Protein AF-0000000072291566 (afdb_homodimer)

Secondary structure (DSSP, 8-state):
--SHHHHTT-TTS-HHHHHHHHHHHTS---PPPSSS----GGGSS--TTTTT---SS--SEEEEEEE--SHHHHHHHHHHHHHHHHS-TTTS---SS-SEEEE-SSSTT-SSGGGS--EE---STTHHHHHHHH-HHHHHHHHHHHHHHHHHHHHHHHHTT-HHHHT-EEEEEEEEE-SHHHHHHHHHHHHHHHHH-TTTTTT-EEEEHHHHHHHHS-TT-SEEEEEEEEE--HHHHHHHHHHHHHHHTTTTEEEE-S----EEEE-SSSEEEEETTEEEEEEEEEE--GGGHHHH-GGGBTTEEEEEEEEEEEPPPTTPPP-TTEEEEEE-SS-EEEEEE--BSSS-B--EEEE--GGGSGGGGGGGBT----SS--HHHHHHHHHHHHHHTHHHHH----S-S-SEEEEEEEEEETTSS-EEEEPPHHHH----SS-S-EEEEEE--TT-GGGTHHHHHHHHHHHHHHHHH-TT--PPPPTTS-GGGB--HHHHHHHPPPSSHHHHHHHHH-/--SHHHHHT-TTS-HHHHHHHHHHHHS---PPPSSS----GGGSS--TTTTT---SS--SEEEEEEE--SHHHHHHHHHHHHHHHHS-TTTS---SS-SEEEE-SSSTT-SSGGGS--EE---STTHHHHHHHH-HHHHHHHHHHHHHHHHHHHHHHHHTT-HHHHT-EEEEEEEEE-SHHHHHHHHHHHHHHHHH-TTTTTT-EEEEHHHHHHHHS-TT-SEEEEEEEEE--HHHHHHHHHHHHHHHTTTTEEEE-S----EEEE-SSSEEEEETTEEEEEEEEEE--GGGHHHH-GGGBTTEEEEEEEEEEEPPPTTPPP-TTEEEEEE-SS-EEEEEE--BSSS-B--EEEE--GGGSGGGGGGGBT----SS--HHHHHHHHHHHHHHTHHHHH----S-S-SEEEEEEEEEETTSS-EEEEPPHHHHS---SS-S-EEEEEE--TT-GGGTHHHHHHHHHHHHHHHHH-TT--PPPPTTS-GGGB--HHHHHHHPPPSSHHHHHHHHH-

Sequence (1028 aa):
MSFIVPQLGSSHIPLTVRQEALDRVFADPGIPDAVHSTKSFWMKEPHPDVASVQSEHLSEFADYVIIGSGITGASVAQALLEGLATASPLEVQSSPHPKVIMLEARDSCSGATGRNGGHILETGEEYTVLKERLGKEEATKIHKLRMSHLEALIKSAEDLGLTEETQVRKVRFLSVYFHQEAWEDVRKDIELFMAEMPDDSKGWGFIETNELAKDFGIPNAAGAVTGIAGAMWPYKFVTGILAHLRKQFASDFLLETNTSVSEIRGSNDYYEVMTPRGTIKTKHVIHCTNAHIGHLVPGIKGCIFPIVGQMSAQPPGDRFKPQSDHSWIFNYDRGFDYLTQLPVTSASSGEMMMGGGYAQTQGGGIHETGISKDAELNMYANIHLRGVLGAVFAPENWGTVKEPAVTAMWTGNMGFSTDGLPWVGKLPASLTERTTTTGQGAEWAAAAFSGEGMVHAWLSGKALAEMIQSYDARASGVATVPEWFPDAMVISEKRLATSRLARDAQAELERAVLMSFIVPQLGSSHIPLTVRQEALDRVFADPGIPDAVHSTKSFWMKEPHPDVASVQSEHLSEFADYVIIGSGITGASVAQALLEGLATASPLEVQSSPHPKVIMLEARDSCSGATGRNGGHILETGEEYTVLKERLGKEEATKIHKLRMSHLEALIKSAEDLGLTEETQVRKVRFLSVYFHQEAWEDVRKDIELFMAEMPDDSKGWGFIETNELAKDFGIPNAAGAVTGIAGAMWPYKFVTGILAHLRKQFASDFLLETNTSVSEIRGSNDYYEVMTPRGTIKTKHVIHCTNAHIGHLVPGIKGCIFPIVGQMSAQPPGDRFKPQSDHSWIFNYDRGFDYLTQLPVTSASSGEMMMGGGYAQTQGGGIHETGISKDAELNMYANIHLRGVLGAVFAPENWGTVKEPAVTAMWTGNMGFSTDGLPWVGKLPASLTERTTTTGQGAEWAAAAFSGEGMVHAWLSGKALAEMIQSYDARASGVATVPEWFPDAMVISEKRLATSRLARDAQAELERAVL

Solvent-accessible surface area (backbone atoms only — not comparable to full-atom values): 51021 Å² total; per-residue (Å²): 123,77,72,63,62,57,51,49,31,35,79,49,43,60,63,69,61,30,30,53,26,36,50,32,26,57,44,73,41,42,75,74,58,71,80,56,52,44,59,40,70,64,56,72,70,65,53,90,81,47,27,76,29,62,64,95,64,70,64,54,46,27,53,31,37,32,38,23,50,28,50,33,26,46,29,25,50,50,45,44,54,55,50,58,68,70,46,59,72,90,72,55,68,89,55,96,48,30,42,34,36,34,28,14,46,31,48,47,31,64,53,44,53,22,48,60,64,30,54,28,67,64,86,55,75,51,43,55,61,36,24,73,73,63,33,60,70,48,27,48,32,46,51,50,49,27,57,48,35,48,60,52,52,50,48,53,29,53,76,68,71,35,37,77,80,14,51,52,44,76,23,41,32,37,44,33,19,50,43,58,69,64,35,55,53,49,50,54,39,40,51,50,45,38,70,77,36,53,81,81,35,62,71,48,49,74,44,49,35,66,53,35,27,72,77,66,30,26,73,71,37,48,25,25,46,33,26,68,28,27,36,35,40,47,33,49,43,42,50,48,49,51,47,49,47,39,66,75,32,56,71,37,36,44,63,29,27,63,38,39,74,79,46,75,42,51,35,55,67,28,32,40,42,32,33,95,79,48,55,27,37,18,34,27,45,35,40,30,45,36,29,31,39,32,51,77,25,58,54,43,38,34,32,40,29,16,29,46,47,40,35,33,34,20,62,59,27,72,51,43,75,88,51,48,55,33,34,39,33,45,38,53,98,66,53,50,34,38,36,30,32,43,58,76,51,97,90,36,82,30,35,32,29,40,30,36,29,48,41,59,25,62,80,57,26,50,74,36,39,24,34,51,69,29,53,60,79,57,67,48,25,46,15,33,62,62,6,39,61,51,50,51,30,31,56,88,37,20,47,37,38,90,49,55,68,62,75,32,60,26,32,28,42,34,12,27,28,61,78,64,46,40,42,32,36,62,55,53,46,84,33,54,74,47,57,43,72,66,57,80,40,51,41,32,34,48,32,15,41,51,81,44,42,61,29,44,30,48,63,46,15,40,47,43,31,50,19,52,53,40,21,71,71,36,92,80,62,56,62,49,77,55,87,75,54,45,71,87,28,43,51,45,74,68,55,52,68,73,36,45,57,54,73,44,34,69,55,20,31,56,56,64,74,106,123,75,71,63,63,58,50,48,31,36,79,50,45,59,64,71,61,28,31,54,25,37,50,32,25,56,43,73,40,43,76,72,60,70,81,58,53,45,60,41,69,64,55,72,70,64,52,91,81,48,26,76,28,60,62,95,66,71,64,53,47,25,53,31,36,32,37,23,49,28,50,34,25,48,28,24,51,53,46,45,54,55,50,59,69,70,48,59,72,88,74,55,66,91,56,97,48,32,42,35,37,33,28,14,47,30,49,48,30,65,54,45,51,23,47,60,67,29,53,27,67,62,85,54,77,52,42,56,60,37,24,74,73,62,33,62,70,48,27,48,32,46,52,50,50,27,56,46,33,47,59,50,52,51,48,53,28,53,76,69,71,35,37,76,81,14,53,52,43,76,21,41,32,36,44,32,20,50,45,58,69,63,36,56,54,50,49,55,40,40,52,52,44,38,70,75,36,53,81,80,35,61,71,48,50,76,44,49,35,67,54,35,27,73,77,66,30,27,72,72,37,48,24,23,46,32,27,68,28,27,36,36,40,49,32,49,44,44,50,49,51,52,48,49,47,40,67,75,32,56,72,37,37,44,63,30,27,63,39,39,75,78,46,76,42,50,35,56,65,28,34,38,41,31,33,94,80,46,55,28,37,19,33,27,43,34,41,29,44,37,30,32,38,31,50,78,25,55,56,43,39,34,32,40,28,16,28,45,45,38,35,32,35,20,62,59,27,75,51,42,75,91,52,48,55,33,33,38,32,46,38,52,99,66,53,51,32,38,35,30,32,42,57,75,50,97,88,35,80,28,36,32,28,40,29,36,30,47,42,59,26,61,82,57,27,49,73,35,38,24,34,52,71,28,53,59,81,56,67,48,24,47,14,33,62,62,6,40,59,52,50,54,29,31,56,86,36,20,48,39,36,91,48,55,69,61,75,30,58,27,31,27,42,35,12,28,27,62,78,63,46,40,41,32,35,62,54,54,46,85,33,55,73,47,54,42,73,67,57,79,40,50,40,32,34,46,31,15,39,50,81,44,41,61,30,42,30,48,63,46,16,40,47,42,30,48,20,50,54,39,22,70,72,37,90,81,63,56,60,49,77,55,87,75,56,45,70,87,28,44,52,43,73,68,55,53,67,73,36,44,57,53,74,45,34,70,56,20,31,58,56,64,74,106

Structure (mmCIF, N/CA/C/O backbone):
data_AF-0000000072291566-model_v1
#
loop_
_entity.id
_entity.type
_entity.pdbx_description
1 polymer Bcdao6
#
loop_
_atom_site.group_PDB
_atom_site.id
_atom_site.type_symbol
_atom_site.label_atom_id
_atom_site.label_alt_id
_atom_site.label_comp_id
_atom_site.label_asym_id
_atom_site.label_entity_id
_atom_site.label_seq_id
_atom_site.pdbx_PDB_ins_code
_atom_site.Cartn_x
_atom_site.Cartn_y
_atom_site.Cartn_z
_atom_site.occupancy
_atom_site.B_iso_or_equiv
_atom_site.auth_seq_id
_atom_site.auth_comp_id
_atom_site.auth_asym_id
_atom_site.auth_atom_id
_atom_site.pdbx_PDB_model_num
ATOM 1 N N . MET A 1 1 ? -12.438 8.742 13.625 1 50.94 1 MET A N 1
ATOM 2 C CA . MET A 1 1 ? -11.336 8.805 14.578 1 50.94 1 MET A CA 1
ATOM 3 C C . MET A 1 1 ? -10.086 8.133 14.016 1 50.94 1 MET A C 1
ATOM 5 O O . MET A 1 1 ? -10.188 7.195 13.219 1 50.94 1 MET A O 1
ATOM 9 N N . SER A 1 2 ? -9.07 8.773 14.422 1 70.25 2 SER A N 1
ATOM 10 C CA . SER A 1 2 ? -7.781 8.297 13.945 1 70.25 2 SER A CA 1
ATOM 11 C C . SER A 1 2 ? -7.547 6.844 14.344 1 70.25 2 SER A C 1
ATOM 13 O O . SER A 1 2 ? -7.871 6.445 15.469 1 70.25 2 SER A O 1
ATOM 15 N N . PHE A 1 3 ? -7.285 6 13.398 1 76.62 3 PHE A N 1
ATOM 16 C CA . PHE A 1 3 ? -6.945 4.609 13.68 1 76.62 3 PHE A CA 1
ATOM 17 C C . PHE A 1 3 ? -5.551 4.504 14.281 1 76.62 3 PHE A C 1
ATOM 19 O O . PHE A 1 3 ? -5.121 3.422 14.688 1 76.62 3 PHE A O 1
ATOM 26 N N . ILE A 1 4 ? -4.965 5.602 14.492 1 87.38 4 ILE A N 1
ATOM 27 C CA . ILE A 1 4 ? -3.549 5.625 14.852 1 87.38 4 ILE A CA 1
ATOM 28 C C . ILE A 1 4 ? -3.389 5.32 16.344 1 87.38 4 ILE A C 1
ATOM 30 O O . ILE A 1 4 ? -2.654 4.406 16.719 1 87.38 4 ILE A O 1
ATOM 34 N N . VAL A 1 5 ? -4.137 5.961 17.172 1 91.69 5 VAL A N 1
ATOM 35 C CA . VAL A 1 5 ? -3.955 5.859 18.625 1 91.69 5 VAL A CA 1
ATOM 36 C C . VAL A 1 5 ? -4.344 4.461 19.094 1 91.69 5 VAL A C 1
ATOM 38 O O . VAL A 1 5 ? -3.621 3.842 19.875 1 91.69 5 VAL A O 1
ATOM 41 N N . PRO A 1 6 ? -5.387 3.904 18.531 1 92.31 6 PRO A N 1
ATOM 42 C CA . PRO A 1 6 ? -5.781 2.559 18.953 1 92.31 6 PRO A CA 1
ATOM 43 C C . PRO A 1 6 ? -4.711 1.51 18.656 1 92.31 6 PRO A C 1
ATOM 45 O O . PRO A 1 6 ? -4.684 0.454 19.297 1 92.31 6 PRO A O 1
ATOM 48 N N . GLN A 1 7 ? -3.867 1.738 17.734 1 94.12 7 GLN A N 1
ATOM 49 C CA . GLN A 1 7 ? -2.807 0.789 17.406 1 94.12 7 GLN A CA 1
ATOM 50 C C . GLN A 1 7 ? -1.89 0.557 18.609 1 94.12 7 GLN A C 1
ATOM 52 O O . GLN A 1 7 ? -1.367 -0.545 18.797 1 94.12 7 GLN A O 1
ATOM 57 N N . LEU A 1 8 ? -1.716 1.559 19.422 1 95.5 8 LEU A N 1
ATOM 58 C CA . LEU A 1 8 ? -0.768 1.513 20.531 1 95.5 8 LEU A CA 1
ATOM 59 C C . LEU A 1 8 ? -1.257 0.569 21.625 1 95.5 8 LEU A C 1
ATOM 61 O O . LEU A 1 8 ? -0.46 0.078 22.422 1 95.5 8 LEU A O 1
ATOM 65 N N . GLY A 1 9 ? -2.525 0.339 21.641 1 94.5 9 GLY A N 1
ATOM 66 C CA . GLY A 1 9 ? -3.104 -0.567 22.625 1 94.5 9 GLY A CA 1
ATOM 67 C C . GLY A 1 9 ? -3.684 -1.824 22 1 94.5 9 GLY A C 1
ATOM 68 O O . GLY A 1 9 ? -4.488 -2.518 22.625 1 94.5 9 GLY A O 1
ATOM 69 N N . SER A 1 10 ? -3.318 -2.137 20.828 1 93.44 10 SER A N 1
ATOM 70 C CA . SER A 1 10 ? -3.928 -3.244 20.094 1 93.44 10 SER A CA 1
ATOM 71 C C . SER A 1 10 ? -3.168 -4.547 20.344 1 93.44 10 SER A C 1
ATOM 73 O O . SER A 1 10 ? -1.955 -4.609 20.125 1 93.44 10 SER A O 1
ATOM 75 N N . SER A 1 11 ? -3.873 -5.637 20.625 1 92.38 11 SER A N 1
ATOM 76 C CA . SER A 1 11 ? -3.246 -6.945 20.781 1 92.38 11 SER A CA 1
ATOM 77 C C . SER A 1 11 ? -2.879 -7.555 19.438 1 92.38 11 SER A C 1
ATOM 79 O O . SER A 1 11 ? -2.156 -8.555 19.375 1 92.38 11 SER A O 1
ATOM 81 N N . HIS A 1 12 ? -3.295 -6.961 18.391 1 91.75 12 HIS A N 1
ATOM 82 C CA . HIS A 1 12 ? -3.039 -7.492 17.062 1 91.75 12 HIS A CA 1
ATOM 83 C C . HIS A 1 12 ? -1.725 -6.965 16.5 1 91.75 12 HIS A C 1
ATOM 85 O O . HIS A 1 12 ? -1.341 -7.309 15.383 1 91.75 12 HIS A O 1
ATOM 91 N N . ILE A 1 13 ? -1.073 -6.129 17.219 1 94.56 13 ILE A N 1
ATOM 92 C CA . ILE A 1 13 ? 0.255 -5.629 16.875 1 94.56 13 ILE A CA 1
ATOM 93 C C . ILE A 1 13 ? 1.275 -6.148 17.891 1 94.56 13 ILE A C 1
ATOM 95 O O . ILE A 1 13 ? 1.037 -6.109 19.094 1 94.56 13 ILE A O 1
ATOM 99 N N . PRO A 1 14 ? 2.391 -6.637 17.453 1 94 14 PRO A N 1
ATOM 100 C CA . PRO A 1 14 ? 3.389 -7.184 18.375 1 94 14 PRO A CA 1
ATOM 101 C C . PRO A 1 14 ? 3.799 -6.188 19.469 1 94 14 PRO A C 1
ATOM 103 O O . PRO A 1 14 ? 3.924 -4.992 19.188 1 94 14 PRO A O 1
ATOM 106 N N . LEU A 1 15 ? 4.062 -6.676 20.625 1 96 15 LEU A N 1
ATOM 107 C CA . LEU A 1 15 ? 4.395 -5.875 21.797 1 96 15 LEU A CA 1
ATOM 108 C C . LEU A 1 15 ? 5.613 -5 21.531 1 96 15 LEU A C 1
ATOM 110 O O . LEU A 1 15 ? 5.629 -3.822 21.906 1 96 15 LEU A O 1
ATOM 114 N N . THR A 1 16 ? 6.621 -5.539 20.922 1 96.62 16 THR A N 1
ATOM 115 C CA . THR A 1 16 ? 7.867 -4.816 20.688 1 96.62 16 THR A CA 1
ATOM 116 C C . THR A 1 16 ? 7.633 -3.635 19.75 1 96.62 16 THR A C 1
ATOM 118 O O . THR A 1 16 ? 8.219 -2.564 19.938 1 96.62 16 THR A O 1
ATOM 121 N N . VAL A 1 17 ? 6.805 -3.801 18.766 1 96.31 17 VAL A N 1
ATOM 122 C CA . VAL A 1 17 ? 6.492 -2.754 17.797 1 96.31 17 VAL A CA 1
ATOM 123 C C . VAL A 1 17 ? 5.727 -1.626 18.484 1 96.31 17 VAL A C 1
ATOM 125 O O . VAL A 1 17 ? 6.016 -0.447 18.266 1 96.31 17 VAL A O 1
ATOM 128 N N . ARG A 1 18 ? 4.77 -1.968 19.312 1 97.25 18 ARG A N 1
ATOM 129 C CA . ARG A 1 18 ? 4.004 -0.979 20.062 1 97.25 18 ARG A CA 1
ATOM 130 C C . ARG A 1 18 ? 4.898 -0.209 21.031 1 97.25 18 ARG A C 1
ATOM 132 O O . ARG A 1 18 ? 4.773 1.01 21.172 1 97.25 18 ARG A O 1
ATOM 139 N N . GLN A 1 19 ? 5.816 -0.935 21.703 1 98.19 19 GLN A N 1
ATOM 140 C CA . GLN A 1 19 ? 6.711 -0.289 22.656 1 98.19 19 GLN A CA 1
ATOM 141 C C . GLN A 1 19 ? 7.621 0.721 21.953 1 98.19 19 GLN A C 1
ATOM 143 O O . GLN A 1 19 ? 7.844 1.819 22.469 1 98.19 19 GLN A O 1
ATOM 148 N N . GLU A 1 20 ? 8.117 0.308 20.812 1 98.06 20 GLU A N 1
ATOM 149 C CA . GLU A 1 20 ? 8.961 1.227 20.062 1 98.06 20 GLU A CA 1
ATOM 150 C C . GLU A 1 20 ? 8.203 2.49 19.672 1 98.06 20 GLU A C 1
ATOM 152 O O . GLU A 1 20 ? 8.742 3.594 19.734 1 98.06 20 GLU A O 1
ATOM 157 N N . ALA A 1 21 ? 6.988 2.336 19.25 1 97.88 21 ALA A N 1
ATOM 158 C CA . ALA A 1 21 ? 6.152 3.482 18.891 1 97.88 21 ALA A CA 1
ATOM 159 C C . ALA A 1 21 ? 5.902 4.371 20.109 1 97.88 21 ALA A C 1
ATOM 161 O O . ALA A 1 21 ? 6.004 5.598 20.016 1 97.88 21 ALA A O 1
ATOM 162 N N . LEU A 1 22 ? 5.59 3.738 21.219 1 98.12 22 LEU A N 1
ATOM 163 C CA . LEU A 1 22 ? 5.355 4.484 22.453 1 98.12 22 LEU A CA 1
ATOM 164 C C . LEU A 1 22 ? 6.609 5.23 22.875 1 98.12 22 LEU A C 1
ATOM 166 O O . LEU A 1 22 ? 6.531 6.367 23.359 1 98.12 22 LEU A O 1
ATOM 170 N N . ASP A 1 23 ? 7.738 4.602 22.703 1 98.62 23 ASP A N 1
ATOM 171 C CA . ASP A 1 23 ? 9 5.273 23.016 1 98.62 23 ASP A CA 1
ATOM 172 C C . ASP A 1 23 ? 9.164 6.539 22.172 1 98.62 23 ASP A C 1
ATOM 174 O O . ASP A 1 23 ? 9.578 7.578 22.688 1 98.62 23 ASP A O 1
ATOM 178 N N . ARG A 1 24 ? 8.828 6.496 20.953 1 98.25 24 ARG A N 1
ATOM 179 C CA . ARG A 1 24 ? 8.914 7.672 20.078 1 98.25 24 ARG A CA 1
ATOM 180 C C . ARG A 1 24 ? 7.879 8.719 20.484 1 98.25 24 ARG A C 1
ATOM 182 O O . ARG A 1 24 ? 8.164 9.922 20.453 1 98.25 24 ARG A O 1
ATOM 189 N N . VAL A 1 25 ? 6.727 8.281 20.875 1 97.88 25 VAL A N 1
ATOM 190 C CA . VAL A 1 25 ? 5.629 9.148 21.281 1 97.88 25 VAL A CA 1
ATOM 191 C C . VAL A 1 25 ? 6.051 9.984 22.484 1 97.88 25 VAL A C 1
ATOM 193 O O . VAL A 1 25 ? 5.68 11.156 22.594 1 97.88 25 VAL A O 1
ATOM 196 N N . PHE A 1 26 ? 6.859 9.406 23.344 1 98.19 26 PHE A N 1
ATOM 197 C CA . PHE A 1 26 ? 7.277 10.07 24.578 1 98.19 26 PHE A CA 1
ATOM 198 C C . PHE A 1 26 ? 8.625 10.758 24.391 1 98.19 26 PHE A C 1
ATOM 200 O O . PHE A 1 26 ? 9.125 11.422 25.297 1 98.19 26 PHE A O 1
ATOM 207 N N . ALA A 1 27 ? 9.242 10.594 23.234 1 98.31 27 ALA A N 1
ATOM 208 C CA . ALA A 1 27 ? 10.539 11.203 22.969 1 98.31 27 ALA A CA 1
ATOM 209 C C . ALA A 1 27 ? 10.406 12.703 22.703 1 98.31 27 ALA A C 1
ATOM 211 O O . ALA A 1 27 ? 9.312 13.188 22.406 1 98.31 27 ALA A O 1
ATOM 212 N N . ASP A 1 28 ? 11.477 13.445 22.875 1 98.31 28 ASP A N 1
ATOM 213 C CA . ASP A 1 28 ? 11.547 14.859 22.516 1 98.31 28 ASP A CA 1
ATOM 214 C C . ASP A 1 28 ? 11.445 15.039 21 1 98.31 28 ASP A C 1
ATOM 216 O O . ASP A 1 28 ? 12.32 14.586 20.25 1 98.31 28 ASP A O 1
ATOM 220 N N . PRO A 1 29 ? 10.375 15.672 20.547 1 98.31 29 PRO A N 1
ATOM 221 C CA . PRO A 1 29 ? 10.258 15.867 19.094 1 98.31 29 PRO A CA 1
ATOM 222 C C . PRO A 1 29 ? 11.312 16.812 18.547 1 98.31 29 PRO A C 1
ATOM 224 O O . PRO A 1 29 ? 11.5 16.891 17.328 1 98.31 29 PRO A O 1
ATOM 227 N N . GLY A 1 30 ? 11.914 17.625 19.438 1 98.06 30 GLY A N 1
ATOM 228 C CA . GLY A 1 30 ? 12.992 18.516 19.031 1 98.06 30 GLY A CA 1
ATOM 229 C C . GLY A 1 30 ? 12.516 19.734 18.281 1 98.06 30 GLY A C 1
ATOM 230 O O . GLY A 1 30 ? 11.312 19.984 18.203 1 98.06 30 GLY A O 1
ATOM 231 N N . ILE A 1 31 ? 13.484 20.562 17.844 1 98.06 31 ILE A N 1
ATOM 232 C CA . ILE A 1 31 ? 13.266 21.75 17.016 1 98.06 31 ILE A CA 1
ATOM 233 C C . ILE A 1 31 ? 13.273 21.375 15.539 1 98.06 31 ILE A C 1
ATOM 235 O O . ILE A 1 31 ? 14.086 20.547 15.109 1 98.06 31 ILE A O 1
ATOM 239 N N . PRO A 1 32 ? 12.312 21.844 14.727 1 97.44 32 PRO A N 1
ATOM 240 C CA . PRO A 1 32 ? 12.344 21.531 13.297 1 97.44 32 PRO A CA 1
ATOM 241 C C . PRO A 1 32 ? 13.695 21.844 12.656 1 97.44 32 PRO A C 1
ATOM 243 O O . PRO A 1 32 ? 14.266 22.906 12.906 1 97.44 32 PRO A O 1
ATOM 246 N N . ASP A 1 33 ? 14.211 20.984 11.859 1 95.44 33 ASP A N 1
ATOM 247 C CA . ASP A 1 33 ? 15.516 21.125 11.227 1 95.44 33 ASP A CA 1
ATOM 248 C C . ASP A 1 33 ? 15.453 22.109 10.062 1 95.44 33 ASP A C 1
ATOM 250 O O . ASP A 1 33 ? 14.75 21.875 9.078 1 95.44 33 ASP A O 1
ATOM 254 N N . ALA A 1 34 ? 16.172 23.109 10.117 1 91.31 34 ALA A N 1
ATOM 255 C CA . ALA A 1 34 ? 16.125 24.172 9.109 1 91.31 34 ALA A CA 1
ATOM 256 C C . ALA A 1 34 ? 16.938 23.781 7.871 1 91.31 34 ALA A C 1
ATOM 258 O O . ALA A 1 34 ? 16.766 24.359 6.797 1 91.31 34 ALA A O 1
ATOM 259 N N . VAL A 1 35 ? 17.734 22.812 8 1 92.19 35 VAL A N 1
ATOM 260 C CA . VAL A 1 35 ? 18.672 22.453 6.93 1 92.19 35 VAL A CA 1
ATOM 261 C C . VAL A 1 35 ? 18.125 21.25 6.152 1 92.19 35 VAL A C 1
ATOM 263 O O . VAL A 1 35 ? 18.094 21.266 4.922 1 92.19 35 VAL A O 1
ATOM 266 N N . HIS A 1 36 ? 17.75 20.25 6.863 1 94.69 36 HIS A N 1
ATOM 267 C CA . HIS A 1 36 ? 17.312 19.016 6.23 1 94.69 36 HIS A CA 1
ATOM 268 C C . HIS A 1 36 ? 15.797 18.859 6.285 1 94.69 36 HIS A C 1
ATOM 270 O O . HIS A 1 36 ? 15.242 18.422 7.297 1 94.69 36 HIS A O 1
ATOM 276 N N . SER A 1 37 ? 15.117 19.125 5.195 1 96.75 37 SER A N 1
ATOM 277 C CA . SER A 1 37 ? 13.672 18.969 5.055 1 96.75 37 SER A CA 1
ATOM 278 C C . SER A 1 37 ? 13.281 18.75 3.6 1 96.75 37 SER A C 1
ATOM 280 O O . SER A 1 37 ? 13.961 19.234 2.688 1 96.75 37 SER A O 1
ATOM 282 N N . THR A 1 38 ? 12.32 17.969 3.365 1 97.69 38 THR A N 1
ATOM 283 C CA . THR A 1 38 ? 11.773 17.859 2.018 1 97.69 38 THR A CA 1
ATOM 284 C C . THR A 1 38 ? 11.156 19.172 1.568 1 97.69 38 THR A C 1
ATOM 286 O O . THR A 1 38 ? 10.875 20.047 2.395 1 97.69 38 THR A O 1
ATOM 289 N N . LYS A 1 39 ? 10.938 19.359 0.324 1 96.5 39 LYS A N 1
ATOM 290 C CA . LYS A 1 39 ? 10.492 20.641 -0.226 1 96.5 39 LYS A CA 1
ATOM 291 C C . LYS A 1 39 ? 9.039 20.562 -0.679 1 96.5 39 LYS A C 1
ATOM 293 O O . LYS A 1 39 ? 8.719 19.875 -1.647 1 96.5 39 LYS A O 1
ATOM 298 N N . SER A 1 40 ? 8.234 21.328 -0.041 1 97.94 40 SER A N 1
ATOM 299 C CA . SER A 1 40 ? 6.805 21.375 -0.346 1 97.94 40 SER A CA 1
ATOM 300 C C . SER A 1 40 ? 6.531 22.188 -1.605 1 97.94 40 SER A C 1
ATOM 302 O O . SER A 1 40 ? 7.141 23.25 -1.812 1 97.94 40 SER A O 1
ATOM 304 N N . PHE A 1 41 ? 5.59 21.766 -2.395 1 98.06 41 PHE A N 1
ATOM 305 C CA . PHE A 1 41 ? 5.125 22.453 -3.586 1 98.06 41 PHE A CA 1
ATOM 306 C C . PHE A 1 41 ? 4.582 23.844 -3.225 1 98.06 41 PHE A C 1
ATOM 308 O O . PHE A 1 41 ? 4.781 24.797 -3.967 1 98.06 41 PHE A O 1
ATOM 315 N N . TRP A 1 42 ? 3.922 23.953 -2.139 1 98.25 42 TRP A N 1
ATOM 316 C CA . TRP A 1 42 ? 3.246 25.172 -1.73 1 98.25 42 TRP A CA 1
ATOM 317 C C . TRP A 1 42 ? 4.238 26.328 -1.596 1 98.25 42 TRP A C 1
ATOM 319 O O . TRP A 1 42 ? 3.877 27.5 -1.777 1 98.25 42 TRP A O 1
ATOM 329 N N . MET A 1 43 ? 5.445 25.984 -1.262 1 97.31 43 MET A N 1
ATOM 330 C CA . MET A 1 43 ? 6.449 26.984 -0.911 1 97.31 43 MET A CA 1
ATOM 331 C C . MET A 1 43 ? 7.434 27.203 -2.059 1 97.31 43 MET A C 1
ATOM 333 O O . MET A 1 43 ? 8.523 27.734 -1.857 1 97.31 43 MET A O 1
ATOM 337 N N . LYS A 1 44 ? 7.109 26.766 -3.225 1 95.75 44 LYS A N 1
ATOM 338 C CA . LYS A 1 44 ? 8.023 26.812 -4.363 1 95.75 44 LYS A CA 1
ATOM 339 C C . LYS A 1 44 ? 8.414 28.25 -4.691 1 95.75 44 LYS A C 1
ATOM 341 O O . LYS A 1 44 ? 9.477 28.5 -5.258 1 95.75 44 LYS A O 1
ATOM 346 N N . GLU A 1 45 ? 7.5 29.219 -4.398 1 95.94 45 GLU A N 1
ATOM 347 C CA . GLU A 1 45 ? 7.777 30.641 -4.523 1 95.94 45 GLU A CA 1
ATOM 348 C C . GLU A 1 45 ? 7.688 31.344 -3.17 1 95.94 45 GLU A C 1
ATOM 350 O O . GLU A 1 45 ? 6.625 31.844 -2.797 1 95.94 45 GLU A O 1
ATOM 355 N N . PRO A 1 46 ? 8.789 31.453 -2.486 1 97.12 46 PRO A N 1
ATOM 356 C CA . PRO A 1 46 ? 8.773 32.094 -1.172 1 97.12 46 PRO A CA 1
ATOM 357 C C . PRO A 1 46 ? 8.258 33.531 -1.229 1 97.12 46 PRO A C 1
ATOM 359 O O . PRO A 1 46 ? 8.562 34.281 -2.174 1 97.12 46 PRO A O 1
ATOM 362 N N . HIS A 1 47 ? 7.469 33.906 -0.267 1 97.44 47 HIS A N 1
ATOM 363 C CA . HIS A 1 47 ? 6.973 35.25 -0.211 1 97.44 47 HIS A CA 1
ATOM 364 C C . HIS A 1 47 ? 8.117 36.25 -0.072 1 97.44 47 HIS A C 1
ATOM 366 O O . HIS A 1 47 ? 8.977 36.125 0.805 1 97.44 47 HIS A O 1
ATOM 372 N N . PRO A 1 48 ? 8.195 37.281 -0.801 1 96.81 48 PRO A N 1
ATOM 373 C CA . PRO A 1 48 ? 9.375 38.125 -0.859 1 96.81 48 PRO A CA 1
ATOM 374 C C . PRO A 1 48 ? 9.602 38.906 0.433 1 96.81 48 PRO A C 1
ATOM 376 O O . PRO A 1 48 ? 10.742 39.156 0.817 1 96.81 48 PRO A O 1
ATOM 379 N N . ASP A 1 49 ? 8.555 39.219 1.208 1 96.75 49 ASP A N 1
ATOM 380 C CA . ASP A 1 49 ? 8.695 40.125 2.324 1 96.75 49 ASP A CA 1
ATOM 381 C C . ASP A 1 49 ? 8.789 39.375 3.652 1 96.75 49 ASP A C 1
ATOM 383 O O . ASP A 1 49 ? 9.273 39.938 4.645 1 96.75 49 ASP A O 1
ATOM 387 N N . VAL A 1 50 ? 8.312 38.062 3.643 1 98.19 50 VAL A N 1
ATOM 388 C CA . VAL A 1 50 ? 8.148 37.531 4.988 1 98.19 50 VAL A CA 1
ATOM 389 C C . VAL A 1 50 ? 8.766 36.156 5.066 1 98.19 50 VAL A C 1
ATOM 391 O O . VAL A 1 50 ? 8.961 35.594 6.16 1 98.19 50 VAL A O 1
ATOM 394 N N . ALA A 1 51 ? 9.156 35.562 3.996 1 98 51 ALA A N 1
ATOM 395 C CA . ALA A 1 51 ? 9.617 34.188 3.992 1 98 51 ALA A CA 1
ATOM 396 C C . ALA A 1 51 ? 10.82 34 4.914 1 98 51 ALA A C 1
ATOM 398 O O . ALA A 1 51 ? 10.867 33.031 5.699 1 98 51 ALA A O 1
ATOM 399 N N . SER A 1 52 ? 11.805 34.906 4.859 1 97.69 52 SER A N 1
ATOM 400 C CA . SER A 1 52 ? 13.031 34.781 5.633 1 97.69 52 SER A CA 1
ATOM 401 C C . SER A 1 52 ? 13.398 36.094 6.32 1 97.69 52 SER A C 1
ATOM 403 O O . SER A 1 52 ? 14.57 36.469 6.348 1 97.69 52 SER A O 1
ATOM 405 N N . VAL A 1 53 ? 12.422 36.688 6.957 1 97.75 53 VAL A N 1
ATOM 406 C CA . VAL A 1 53 ? 12.641 38 7.535 1 97.75 53 VAL A CA 1
ATOM 407 C C . VAL A 1 53 ? 13.219 37.875 8.945 1 97.75 53 VAL A C 1
ATOM 409 O O . VAL A 1 53 ? 12.836 36.969 9.688 1 97.75 53 VAL A O 1
ATOM 412 N N . GLN A 1 54 ? 14.156 38.781 9.273 1 96.06 54 GLN A N 1
ATOM 413 C CA . GLN A 1 54 ? 14.797 38.938 10.586 1 96.06 54 GLN A CA 1
ATOM 414 C C . GLN A 1 54 ? 15.164 40.375 10.875 1 96.06 54 GLN A C 1
ATOM 416 O O . GLN A 1 54 ? 15.617 41.094 9.984 1 96.06 54 GLN A O 1
ATOM 421 N N . SER A 1 55 ? 14.945 40.75 12.117 1 95.94 55 SER A N 1
ATOM 422 C CA . SER A 1 55 ? 15.477 42.031 12.539 1 95.94 55 SER A CA 1
ATOM 423 C C . SER A 1 55 ? 16.984 42 12.695 1 95.94 55 SER A C 1
ATOM 425 O O . SER A 1 55 ? 17.562 40.938 12.961 1 95.94 55 SER A O 1
ATOM 427 N N . GLU A 1 56 ? 17.578 43.156 12.531 1 95.12 56 GLU A N 1
ATOM 428 C CA . GLU A 1 56 ? 19.031 43.219 12.75 1 95.12 56 GLU A CA 1
ATOM 429 C C . GLU A 1 56 ? 19.391 42.812 14.172 1 95.12 56 GLU A C 1
ATOM 431 O O . GLU A 1 56 ? 20.359 42.094 14.383 1 95.12 56 GLU A O 1
ATOM 436 N N . HIS A 1 57 ? 18.625 43.344 15.078 1 94.69 57 HIS A N 1
ATOM 437 C CA . HIS A 1 57 ? 18.781 42.969 16.484 1 94.69 57 HIS A CA 1
ATOM 438 C C . HIS A 1 57 ? 17.469 42.469 17.078 1 94.69 57 HIS A C 1
ATOM 440 O O . HIS A 1 57 ? 16.406 43.094 16.859 1 94.69 57 HIS A O 1
ATOM 446 N N . LEU A 1 58 ? 17.609 41.375 17.734 1 96.56 58 LEU A N 1
ATOM 447 C CA . LEU A 1 58 ? 16.422 40.812 18.391 1 96.56 58 LEU A CA 1
ATOM 448 C C . LEU A 1 58 ? 15.977 41.688 19.547 1 96.56 58 LEU A C 1
ATOM 450 O O . LEU A 1 58 ? 16.781 42.062 20.406 1 96.56 58 LEU A O 1
ATOM 454 N N . SER A 1 59 ? 14.734 42 19.578 1 96.19 59 SER A N 1
ATOM 455 C CA . SER A 1 59 ? 14.211 42.75 20.688 1 96.19 59 SER A CA 1
ATOM 456 C C . SER A 1 59 ? 14.328 42 22.016 1 96.19 59 SER A C 1
ATOM 458 O O . SER A 1 59 ? 14.117 40.781 22.047 1 96.19 59 SER A O 1
ATOM 460 N N . GLU A 1 60 ? 14.57 42.781 23.078 1 96.56 60 GLU A N 1
ATOM 461 C CA . GLU A 1 60 ? 14.797 42.125 24.359 1 96.56 60 GLU A CA 1
ATOM 462 C C . GLU A 1 60 ? 13.492 41.969 25.141 1 96.56 60 GLU A C 1
ATOM 464 O O . GLU A 1 60 ? 13.43 41.219 26.109 1 96.56 60 GLU A O 1
ATOM 469 N N . PHE A 1 61 ? 12.492 42.719 24.672 1 95.75 61 PHE A N 1
ATOM 470 C CA . PHE A 1 61 ? 11.234 42.688 25.406 1 95.75 61 PHE A CA 1
ATOM 471 C C . PHE A 1 61 ? 10.047 42.656 24.453 1 95.75 61 PHE A C 1
ATOM 473 O O . PHE A 1 61 ? 10.094 43.25 23.375 1 95.75 61 PHE A O 1
ATOM 480 N N . ALA A 1 62 ? 9.008 41.938 24.812 1 96.44 62 ALA A N 1
ATOM 481 C CA . ALA A 1 62 ? 7.691 41.969 24.172 1 96.44 62 ALA A CA 1
ATOM 482 C C . ALA A 1 62 ? 6.602 41.562 25.156 1 96.44 62 ALA A C 1
ATOM 484 O O . ALA A 1 62 ? 6.871 40.844 26.125 1 96.44 62 ALA A O 1
ATOM 485 N N . ASP A 1 63 ? 5.418 42 24.984 1 94.88 63 ASP A N 1
ATOM 486 C CA . ASP A 1 63 ? 4.312 41.562 25.828 1 94.88 63 ASP A CA 1
ATOM 487 C C . ASP A 1 63 ? 3.924 40.125 25.531 1 94.88 63 ASP A C 1
ATOM 489 O O . ASP A 1 63 ? 3.562 39.344 26.438 1 94.88 63 ASP A O 1
ATOM 493 N N . TYR A 1 64 ? 3.953 39.812 24.25 1 97.81 64 TYR A N 1
ATOM 494 C CA . TYR A 1 64 ? 3.564 38.5 23.766 1 97.81 64 TYR A CA 1
ATOM 495 C C . TYR A 1 64 ? 4.633 37.906 22.859 1 97.81 64 TYR A C 1
ATOM 497 O O . TYR A 1 64 ? 5.055 38.531 21.891 1 97.81 64 TYR A O 1
ATOM 505 N N . VAL A 1 65 ? 5.066 36.688 23.125 1 98.75 65 VAL A N 1
ATOM 506 C CA . VAL A 1 65 ? 5.918 35.938 22.203 1 98.75 65 VAL A CA 1
ATOM 507 C C . VAL A 1 65 ? 5.164 34.719 21.672 1 98.75 65 VAL A C 1
ATOM 509 O O . VAL A 1 65 ? 4.723 33.875 22.438 1 98.75 65 VAL A O 1
ATOM 512 N N . ILE A 1 66 ? 4.949 34.719 20.391 1 98.94 66 ILE A N 1
ATOM 513 C CA . ILE A 1 66 ? 4.332 33.594 19.703 1 98.94 66 ILE A CA 1
ATOM 514 C C . ILE A 1 66 ? 5.41 32.688 19.078 1 98.94 66 ILE A C 1
ATOM 516 O O . ILE A 1 66 ? 6.281 33.188 18.359 1 98.94 66 ILE A O 1
ATOM 520 N N . ILE A 1 67 ? 5.414 31.422 19.391 1 98.94 67 ILE A N 1
ATOM 521 C CA . ILE A 1 67 ? 6.359 30.484 18.812 1 98.94 67 ILE A CA 1
ATOM 522 C C . ILE A 1 67 ? 5.664 29.656 17.734 1 98.94 67 ILE A C 1
ATOM 524 O O . ILE A 1 67 ? 4.852 28.781 18.031 1 98.94 67 ILE A O 1
ATOM 528 N N . GLY A 1 68 ? 6.02 29.922 16.484 1 98.81 68 GLY A N 1
ATOM 529 C CA . GLY A 1 68 ? 5.406 29.281 15.32 1 98.81 68 GLY A CA 1
ATOM 530 C C . GLY A 1 68 ? 4.656 30.266 14.43 1 98.81 68 GLY A C 1
ATOM 531 O O . GLY A 1 68 ? 3.807 31.016 14.906 1 98.81 68 GLY A O 1
ATOM 532 N N . SER A 1 69 ? 4.918 30.219 13.164 1 98.88 69 SER A N 1
ATOM 533 C CA . SER A 1 69 ? 4.363 31.203 12.242 1 98.88 69 SER A CA 1
ATOM 534 C C . SER A 1 69 ? 3.34 30.578 11.305 1 98.88 69 SER A C 1
ATOM 536 O O . SER A 1 69 ? 3.033 31.125 10.25 1 98.88 69 SER A O 1
ATOM 538 N N . GLY A 1 70 ? 2.791 29.406 11.648 1 98.69 70 GLY A N 1
ATOM 539 C CA . GLY A 1 70 ? 1.727 28.797 10.867 1 98.69 70 GLY A CA 1
ATOM 540 C C . GLY A 1 70 ? 0.389 29.484 11.031 1 98.69 70 GLY A C 1
ATOM 541 O O . GLY A 1 70 ? 0.329 30.609 11.531 1 98.69 70 GLY A O 1
ATOM 542 N N . ILE A 1 71 ? -0.584 28.766 10.625 1 98.88 71 ILE A N 1
ATOM 543 C CA . ILE A 1 71 ? -1.923 29.344 10.57 1 98.88 71 ILE A CA 1
ATOM 544 C C . ILE A 1 71 ? -2.4 29.672 11.984 1 98.88 71 ILE A C 1
ATOM 546 O O . ILE A 1 71 ? -3.082 30.672 12.203 1 98.88 71 ILE A O 1
ATOM 550 N N . THR A 1 72 ? -2.062 28.859 12.969 1 98.88 72 THR A N 1
ATOM 551 C CA . THR A 1 72 ? -2.428 29.141 14.352 1 98.88 72 THR A CA 1
ATOM 552 C C . THR A 1 72 ? -1.751 30.422 14.844 1 98.88 72 THR A C 1
ATOM 554 O O . THR A 1 72 ? -2.404 31.297 15.414 1 98.88 72 THR A O 1
ATOM 557 N N . GLY A 1 73 ? -0.447 30.516 14.633 1 98.88 73 GLY A N 1
ATOM 558 C CA . GLY A 1 73 ? 0.288 31.703 15.047 1 98.88 73 GLY A CA 1
ATOM 559 C C . GLY A 1 73 ? -0.207 32.969 14.383 1 98.88 73 GLY A C 1
ATOM 560 O O . GLY A 1 73 ? -0.338 34 15.039 1 98.88 73 GLY A O 1
ATOM 561 N N . ALA A 1 74 ? -0.458 32.875 13.125 1 98.88 74 ALA A N 1
ATOM 562 C CA . ALA A 1 74 ? -0.969 34.031 12.391 1 98.88 74 ALA A CA 1
ATOM 563 C C . ALA A 1 74 ? -2.322 34.469 12.945 1 98.88 74 ALA A C 1
ATOM 565 O O . ALA A 1 74 ? -2.586 35.656 13.07 1 98.88 74 ALA A O 1
ATOM 566 N N . SER A 1 75 ? -3.16 33.531 13.234 1 98.81 75 SER A N 1
ATOM 567 C CA . SER A 1 75 ? -4.477 33.812 13.797 1 98.81 75 SER A CA 1
ATOM 568 C C . SER A 1 75 ? -4.359 34.5 15.148 1 98.81 75 SER A C 1
ATOM 570 O O . SER A 1 75 ? -5.027 35.5 15.391 1 98.81 75 SER A O 1
ATOM 572 N N . VAL A 1 76 ? -3.51 34.031 16.016 1 98.88 76 VAL A N 1
ATOM 573 C CA . VAL A 1 76 ? -3.293 34.594 17.328 1 98.88 76 VAL A CA 1
ATOM 574 C C . VAL A 1 76 ? -2.744 36.031 17.188 1 98.88 76 VAL A C 1
ATOM 576 O O . VAL A 1 76 ? -3.236 36.938 17.844 1 98.88 76 VAL A O 1
ATOM 579 N N . ALA A 1 77 ? -1.736 36.156 16.359 1 98.81 77 ALA A N 1
ATOM 580 C CA . ALA A 1 77 ? -1.101 37.438 16.156 1 98.81 77 ALA A CA 1
ATOM 581 C C . ALA A 1 77 ? -2.111 38.5 15.688 1 98.81 77 ALA A C 1
ATOM 583 O O . ALA A 1 77 ? -2.172 39.594 16.219 1 98.81 77 ALA A O 1
ATOM 584 N N . GLN A 1 78 ? -2.871 38.125 14.695 1 98.44 78 GLN A N 1
ATOM 585 C CA . GLN A 1 78 ? -3.855 39.062 14.156 1 98.44 78 GLN A CA 1
ATOM 586 C C . GLN A 1 78 ? -4.863 39.469 15.227 1 98.44 78 GLN A C 1
ATOM 588 O O . GLN A 1 78 ? -5.145 40.656 15.391 1 98.44 78 GLN A O 1
ATOM 593 N N . ALA A 1 79 ? -5.391 38.531 15.906 1 98 79 ALA A N 1
ATOM 594 C CA . ALA A 1 79 ? -6.414 38.781 16.922 1 98 79 ALA A CA 1
ATOM 595 C C . ALA A 1 79 ? -5.859 39.656 18.047 1 98 79 ALA A C 1
ATOM 597 O O . ALA A 1 79 ? -6.527 40.594 18.5 1 98 79 ALA A O 1
ATOM 598 N N . LEU A 1 80 ? -4.648 39.375 18.531 1 97.75 80 LEU A N 1
ATOM 599 C CA . LEU A 1 80 ? -4.043 40.156 19.609 1 97.75 80 LEU A CA 1
ATOM 600 C C . LEU A 1 80 ? -3.777 41.594 19.172 1 97.75 80 LEU A C 1
ATOM 602 O O . LEU A 1 80 ? -4.082 42.531 19.891 1 97.75 80 LEU A O 1
ATOM 606 N N . LEU A 1 81 ? -3.188 41.75 17.953 1 97.25 81 LEU A N 1
ATOM 607 C CA . LEU A 1 81 ? -2.824 43.062 17.453 1 97.25 81 LEU A CA 1
ATOM 608 C C . LEU A 1 81 ? -4.066 43.906 17.219 1 97.25 81 LEU A C 1
ATOM 610 O O . LEU A 1 81 ? -4.082 45.094 17.547 1 97.25 81 LEU A O 1
ATOM 614 N N . GLU A 1 82 ? -5.07 43.281 16.672 1 95.19 82 GLU A N 1
ATOM 615 C CA . GLU A 1 82 ? -6.32 44 16.453 1 95.19 82 GLU A CA 1
ATOM 616 C C . GLU A 1 82 ? -6.973 44.375 17.781 1 95.19 82 GLU A C 1
ATOM 618 O O . GLU A 1 82 ? -7.562 45.438 17.906 1 95.19 82 GLU A O 1
ATOM 623 N N . GLY A 1 83 ? -6.879 43.5 18.766 1 91.56 83 GLY A N 1
ATOM 624 C CA . GLY A 1 83 ? -7.383 43.812 20.094 1 91.56 83 GLY A CA 1
ATOM 625 C C . GLY A 1 83 ? -6.652 44.938 20.766 1 91.56 83 GLY A C 1
ATOM 626 O O . GLY A 1 83 ? -7.273 45.781 21.422 1 91.56 83 GLY A O 1
ATOM 627 N N . LEU A 1 84 ? -5.355 45 20.625 1 88.62 84 LEU A N 1
ATOM 628 C CA . LEU A 1 84 ? -4.535 46.062 21.203 1 88.62 84 LEU A CA 1
ATOM 629 C C . LEU A 1 84 ? -4.82 47.406 20.531 1 88.62 84 LEU A C 1
ATOM 631 O O . LEU A 1 84 ? -4.762 48.438 21.172 1 88.62 84 LEU A O 1
ATOM 635 N N . ALA A 1 85 ? -5.125 47.375 19.266 1 86.62 85 ALA A N 1
ATOM 636 C CA . ALA A 1 85 ? -5.406 48.594 18.516 1 86.62 85 ALA A CA 1
ATOM 637 C C . ALA A 1 85 ? -6.73 49.219 18.969 1 86.62 85 ALA A C 1
ATOM 639 O O . ALA A 1 85 ? -6.898 50.438 18.922 1 86.62 85 ALA A O 1
ATOM 640 N N . THR A 1 86 ? -7.637 48.406 19.359 1 82 86 THR A N 1
ATOM 641 C CA . THR A 1 86 ? -8.953 48.906 19.75 1 82 86 THR A CA 1
ATOM 642 C C . THR A 1 86 ? -8.969 49.281 21.234 1 82 86 THR A C 1
ATOM 644 O O . THR A 1 86 ? -9.906 49.938 21.703 1 82 86 THR A O 1
ATOM 647 N N . ALA A 1 87 ? -7.961 48.938 22.016 1 70.56 87 ALA A N 1
ATOM 648 C CA . ALA A 1 87 ? -7.918 49.281 23.438 1 70.56 87 ALA A CA 1
ATOM 649 C C . ALA A 1 87 ? -7.57 50.75 23.656 1 70.56 87 ALA A C 1
ATOM 651 O O . ALA A 1 87 ? -6.895 51.344 22.828 1 70.56 87 ALA A O 1
ATOM 652 N N . SER A 1 88 ? -8.188 51.469 24.484 1 55.47 88 SER A N 1
ATOM 653 C CA . SER A 1 88 ? -8.141 52.906 24.766 1 55.47 88 SER A CA 1
ATOM 654 C C . SER A 1 88 ? -6.703 53.375 24.938 1 55.47 88 SER A C 1
ATOM 656 O O . SER A 1 88 ? -5.859 52.656 25.469 1 55.47 88 SER A O 1
ATOM 658 N N . PRO A 1 89 ? -6.254 54.5 24.109 1 51.22 89 PRO A N 1
ATOM 659 C CA . PRO A 1 89 ? -4.926 55.125 24.078 1 51.22 89 PRO A CA 1
ATOM 660 C C . PRO A 1 89 ? -4.297 55.219 25.469 1 51.22 89 PRO A C 1
ATOM 662 O O . PRO A 1 89 ? -3.07 55.281 25.594 1 51.22 89 PRO A O 1
ATOM 665 N N . LEU A 1 90 ? -4.996 55.594 26.453 1 48.97 90 LEU A N 1
ATOM 666 C CA . LEU A 1 90 ? -4.48 55.781 27.812 1 48.97 90 LEU A CA 1
ATOM 667 C C . LEU A 1 90 ? -3.826 54.5 28.328 1 48.97 90 LEU A C 1
ATOM 669 O O . LEU A 1 90 ? -2.996 54.562 29.25 1 48.97 90 LEU A O 1
ATOM 673 N N . GLU A 1 91 ? -4.281 53.344 27.812 1 48 91 GLU A N 1
ATOM 674 C CA . GLU A 1 91 ? -3.904 52.062 28.344 1 48 91 GLU A CA 1
ATOM 675 C C . GLU A 1 91 ? -2.648 51.531 27.672 1 48 91 GLU A C 1
ATOM 677 O O . GLU A 1 91 ? -1.966 50.656 28.203 1 48 91 GLU A O 1
ATOM 682 N N . VAL A 1 92 ? -2.412 52.031 26.422 1 52.34 92 VAL A N 1
ATOM 683 C CA . VAL A 1 92 ? -1.244 51.531 25.688 1 52.34 92 VAL A CA 1
ATOM 684 C C . VAL A 1 92 ? -0.064 52.469 25.906 1 52.34 92 VAL A C 1
ATOM 686 O O . VAL A 1 92 ? -0.094 53.625 25.469 1 52.34 92 VAL A O 1
ATOM 689 N N . GLN A 1 93 ? 0.537 52.406 27.016 1 48.25 93 GLN A N 1
ATOM 690 C CA . GLN A 1 93 ? 1.788 53.156 27.203 1 48.25 93 GLN A CA 1
ATOM 691 C C . GLN A 1 93 ? 2.744 52.906 26.047 1 48.25 93 GLN A C 1
ATOM 693 O O . GLN A 1 93 ? 2.92 51.781 25.594 1 48.25 93 GLN A O 1
ATOM 698 N N . SER A 1 94 ? 3.008 53.938 25.188 1 54.97 94 SER A N 1
ATOM 699 C CA . SER A 1 94 ? 3.99 53.938 24.109 1 54.97 94 SER A CA 1
ATOM 700 C C . SER A 1 94 ? 5.285 53.25 24.531 1 54.97 94 SER A C 1
ATOM 702 O O . SER A 1 94 ? 6.016 53.781 25.375 1 54.97 94 SER A O 1
ATOM 704 N N . SER A 1 95 ? 5.246 51.938 24.688 1 64.19 95 SER A N 1
ATOM 705 C CA . SER A 1 95 ? 6.488 51.25 24.984 1 64.19 95 SER A CA 1
ATOM 706 C C . SER A 1 95 ? 7.375 51.125 23.75 1 64.19 95 SER A C 1
ATOM 708 O O . SER A 1 95 ? 6.879 50.969 22.641 1 64.19 95 SER A O 1
ATOM 710 N N . PRO A 1 96 ? 8.508 51.469 23.891 1 79.19 96 PRO A N 1
ATOM 711 C CA . PRO A 1 96 ? 9.484 51.406 22.797 1 79.19 96 PRO A CA 1
ATOM 712 C C . PRO A 1 96 ? 9.688 49.969 22.297 1 79.19 96 PRO A C 1
ATOM 714 O O . PRO A 1 96 ? 10.352 49.75 21.297 1 79.19 96 PRO A O 1
ATOM 717 N N . HIS A 1 97 ? 8.914 49.094 22.875 1 88.12 97 HIS A N 1
ATOM 718 C CA . HIS A 1 97 ? 9.141 47.688 22.5 1 88.12 97 HIS A CA 1
ATOM 719 C C . HIS A 1 97 ? 7.945 47.156 21.719 1 88.12 97 HIS A C 1
ATOM 721 O O . HIS A 1 97 ? 6.812 47.594 21.922 1 88.12 97 HIS A O 1
ATOM 727 N N . PRO A 1 98 ? 8.227 46.219 20.844 1 92.19 98 PRO A N 1
ATOM 728 C CA . PRO A 1 98 ? 7.109 45.562 20.156 1 92.19 98 PRO A CA 1
ATOM 729 C C . PRO A 1 98 ? 6.168 44.844 21.109 1 92.19 98 PRO A C 1
ATOM 731 O O . PRO A 1 98 ? 6.605 44.312 22.141 1 92.19 98 PRO A O 1
ATOM 734 N N . LYS A 1 99 ? 4.961 44.844 20.734 1 95.62 99 LYS A N 1
ATOM 735 C CA . LYS A 1 99 ? 3.963 44.156 21.562 1 95.62 99 LYS A CA 1
ATOM 736 C C . LYS A 1 99 ? 3.977 42.656 21.328 1 95.62 99 LYS A C 1
ATOM 738 O O . LYS A 1 99 ? 3.867 41.875 22.266 1 95.62 99 LYS A O 1
ATOM 743 N N . VAL A 1 100 ? 4.066 42.344 20.062 1 98.25 100 VAL A N 1
ATOM 744 C CA . VAL A 1 100 ? 4.035 40.938 19.688 1 98.25 100 VAL A CA 1
ATOM 745 C C . VAL A 1 100 ? 5.293 40.594 18.891 1 98.25 100 VAL A C 1
ATOM 747 O O . VAL A 1 100 ? 5.605 41.25 17.891 1 98.25 100 VAL A O 1
ATOM 750 N N . ILE A 1 101 ? 6.051 39.531 19.297 1 98.75 101 ILE A N 1
ATOM 751 C CA . ILE A 1 101 ? 7.133 38.969 18.516 1 98.75 101 ILE A CA 1
ATOM 752 C C . ILE A 1 101 ? 6.789 37.5 18.156 1 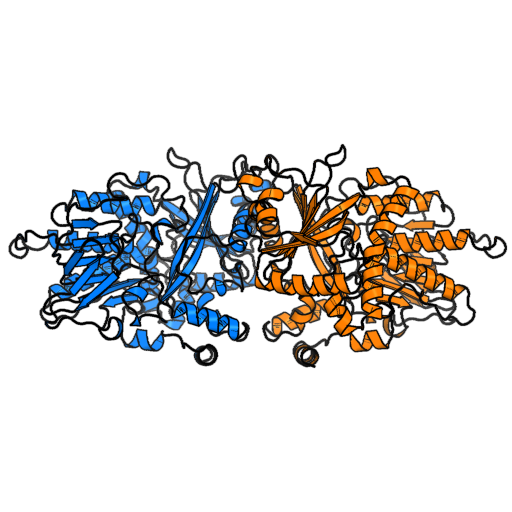98.75 101 ILE A C 1
ATOM 754 O O . ILE A 1 101 ? 6.465 36.719 19.047 1 98.75 101 ILE A O 1
ATOM 758 N N . MET A 1 102 ? 6.77 37.25 16.906 1 98.88 102 MET A N 1
ATOM 759 C CA . MET A 1 102 ? 6.582 35.875 16.422 1 98.88 102 MET A CA 1
ATOM 760 C C . MET A 1 102 ? 7.91 35.25 16.016 1 98.88 102 MET A C 1
ATOM 762 O O . MET A 1 102 ? 8.664 35.844 15.234 1 98.88 102 MET A O 1
ATOM 766 N N . LEU A 1 103 ? 8.195 34.094 16.578 1 98.88 103 LEU A N 1
ATOM 767 C CA . LEU A 1 103 ? 9.445 33.406 16.297 1 98.88 103 LEU A CA 1
ATOM 768 C C . LEU A 1 103 ? 9.18 32.156 15.477 1 98.88 103 LEU A C 1
ATOM 770 O O . LEU A 1 103 ? 8.219 31.422 15.727 1 98.88 103 LEU A O 1
ATOM 774 N N . GLU A 1 104 ? 9.961 31.922 14.484 1 98.75 104 GLU A N 1
ATOM 775 C CA . GLU A 1 104 ? 9.922 30.734 13.633 1 98.75 104 GLU A CA 1
ATOM 776 C C . GLU A 1 104 ? 11.305 30.094 13.508 1 98.75 104 GLU A C 1
ATOM 778 O O . GLU A 1 104 ? 12.297 30.797 13.305 1 98.75 104 GLU A O 1
ATOM 783 N N . ALA A 1 105 ? 11.328 28.766 13.719 1 98.31 105 ALA A N 1
ATOM 784 C CA . ALA A 1 105 ? 12.594 28.047 13.711 1 98.31 105 ALA A CA 1
ATOM 785 C C . ALA A 1 105 ? 13.195 28 12.305 1 98.31 105 ALA A C 1
ATOM 787 O O . ALA A 1 105 ? 14.414 27.969 12.148 1 98.31 105 ALA A O 1
ATOM 788 N N . ARG A 1 106 ? 12.328 28.016 11.297 1 97.94 106 ARG A N 1
ATOM 789 C CA . ARG A 1 106 ? 12.719 27.969 9.891 1 97.94 106 ARG A CA 1
ATOM 790 C C . ARG A 1 106 ? 12.234 29.203 9.148 1 97.94 106 ARG A C 1
ATOM 792 O O . ARG A 1 106 ? 12.156 30.297 9.719 1 97.94 106 ARG A O 1
ATOM 799 N N . ASP A 1 107 ? 12.047 29.078 7.852 1 98.06 107 ASP A N 1
ATOM 800 C CA . ASP A 1 107 ? 11.312 30.094 7.105 1 98.06 107 ASP A CA 1
ATOM 801 C C . ASP A 1 107 ? 9.844 30.125 7.527 1 98.06 107 ASP A C 1
ATOM 803 O O . ASP A 1 107 ? 9.32 29.156 8.078 1 98.06 107 ASP A O 1
ATOM 807 N N . SER A 1 108 ? 9.234 31.281 7.312 1 98.5 108 SER A N 1
ATOM 808 C CA . SER A 1 108 ? 7.855 31.438 7.758 1 98.5 108 SER A CA 1
ATOM 809 C C . SER A 1 108 ? 6.949 30.375 7.145 1 98.5 108 SER A C 1
ATOM 811 O O . SER A 1 108 ? 7.109 30.016 5.98 1 98.5 108 SER A O 1
ATOM 813 N N . CYS A 1 109 ? 6.094 29.844 7.938 1 98.44 109 CYS A N 1
ATOM 814 C CA . CYS A 1 109 ? 5.004 28.969 7.52 1 98.44 109 CYS A CA 1
ATOM 815 C C . CYS A 1 109 ? 5.543 27.734 6.832 1 98.44 109 CYS A C 1
ATOM 817 O O . CYS A 1 109 ? 4.953 27.25 5.863 1 98.44 109 CYS A O 1
ATOM 819 N N . SER A 1 110 ? 6.656 27.203 7.32 1 97.69 110 SER A N 1
ATOM 820 C CA . SER A 1 110 ? 7.301 26.078 6.648 1 97.69 110 SER A CA 1
ATOM 821 C C . SER A 1 110 ? 6.883 24.75 7.266 1 97.69 110 SER A C 1
ATOM 823 O O . SER A 1 110 ? 7.227 23.672 6.746 1 97.69 110 SER A O 1
ATOM 825 N N . GLY A 1 111 ? 6.133 24.766 8.398 1 97.81 111 GLY A N 1
ATOM 826 C CA . GLY A 1 111 ? 5.703 23.547 9.078 1 97.81 111 GLY A CA 1
ATOM 827 C C . GLY A 1 111 ? 4.445 22.953 8.484 1 97.81 111 GLY A C 1
ATOM 828 O O . GLY A 1 111 ? 4.281 22.922 7.266 1 97.81 111 GLY A O 1
ATOM 829 N N . ALA A 1 112 ? 3.527 22.453 9.32 1 98.12 112 ALA A N 1
ATOM 830 C CA . ALA A 1 112 ? 2.34 21.703 8.914 1 98.12 112 ALA A CA 1
ATOM 831 C C . ALA A 1 112 ? 1.476 22.516 7.957 1 98.12 112 ALA A C 1
ATOM 833 O O . ALA A 1 112 ? 0.927 21.984 6.992 1 98.12 112 ALA A O 1
ATOM 834 N N . THR A 1 113 ? 1.37 23.812 8.156 1 98.56 113 THR A N 1
ATOM 835 C CA . THR A 1 113 ? 0.514 24.656 7.328 1 98.56 113 THR A CA 1
ATOM 836 C C . THR A 1 113 ? 1.025 24.703 5.891 1 98.56 113 THR A C 1
ATOM 838 O O . THR A 1 113 ? 0.245 24.594 4.945 1 98.56 113 THR A O 1
ATOM 841 N N . GLY A 1 114 ? 2.27 24.828 5.707 1 98.31 114 GLY A N 1
ATOM 842 C CA . GLY A 1 114 ? 2.85 24.891 4.375 1 98.31 114 GLY A CA 1
ATOM 843 C C . GLY A 1 114 ? 3.016 23.531 3.73 1 98.31 114 GLY A C 1
ATOM 844 O O . GLY A 1 114 ? 3.625 23.406 2.666 1 98.31 114 GLY A O 1
ATOM 845 N N . ARG A 1 115 ? 2.447 22.469 4.352 1 98.38 115 ARG A N 1
ATOM 846 C CA . ARG A 1 115 ? 2.73 21.125 3.859 1 98.38 115 ARG A CA 1
ATOM 847 C C . ARG A 1 115 ? 1.457 20.281 3.783 1 98.38 115 ARG A C 1
ATOM 849 O O . ARG A 1 115 ? 1.503 19.109 3.436 1 98.38 115 ARG A O 1
ATOM 856 N N . ASN A 1 116 ? 0.278 20.828 4.078 1 97.75 116 ASN A N 1
ATOM 857 C CA . ASN A 1 116 ? -0.958 20.047 4.129 1 97.75 116 ASN A CA 1
ATOM 858 C C . ASN A 1 116 ? -1.64 20 2.764 1 97.75 116 ASN A C 1
ATOM 860 O O . ASN A 1 116 ? -1.057 20.406 1.757 1 97.75 116 ASN A O 1
ATOM 864 N N . GLY A 1 117 ? -2.848 19.516 2.691 1 97.5 117 GLY A N 1
ATOM 865 C CA . GLY A 1 117 ? -3.506 19.219 1.428 1 97.5 117 GLY A CA 1
ATOM 866 C C . GLY A 1 117 ? -4.27 20.406 0.863 1 97.5 117 GLY A C 1
ATOM 867 O O . GLY A 1 117 ? -4.746 20.359 -0.273 1 97.5 117 GLY A O 1
ATOM 868 N N . GLY A 1 118 ? -4.398 21.469 1.632 1 97.88 118 GLY A N 1
ATOM 869 C CA . GLY A 1 118 ? -5.086 22.672 1.169 1 97.88 118 GLY A CA 1
ATOM 870 C C . GLY A 1 118 ? -6.594 22.578 1.3 1 97.88 118 GLY A C 1
ATOM 871 O O . GLY A 1 118 ? -7.324 23.406 0.753 1 97.88 118 GLY A O 1
ATOM 872 N N . HIS A 1 119 ? -7.039 21.594 2.041 1 97.12 119 HIS A N 1
ATOM 873 C CA . HIS A 1 119 ? -8.469 21.391 2.25 1 97.12 119 HIS A CA 1
ATOM 874 C C . HIS A 1 119 ? -9 22.281 3.363 1 97.12 119 HIS A C 1
ATOM 876 O O . HIS A 1 119 ? -8.32 22.5 4.371 1 97.12 119 HIS A O 1
ATOM 882 N N . ILE A 1 120 ? -10.125 22.812 3.162 1 98.12 120 ILE A N 1
ATOM 883 C CA . ILE A 1 120 ? -10.984 23.281 4.246 1 98.12 120 ILE A CA 1
ATOM 884 C C . ILE A 1 120 ? -12.219 22.391 4.34 1 98.12 120 ILE A C 1
ATOM 886 O O . ILE A 1 120 ? -13.242 22.672 3.711 1 98.12 120 ILE A O 1
ATOM 890 N N . LEU A 1 121 ? -12.086 21.281 5.129 1 95.06 121 LEU A N 1
ATOM 891 C CA . LEU A 1 121 ? -13.047 20.203 4.926 1 95.06 121 LEU A CA 1
ATOM 892 C C . LEU A 1 121 ? -13.492 19.625 6.262 1 95.06 121 LEU A C 1
ATOM 894 O O . LEU A 1 121 ? -12.656 19.188 7.066 1 95.06 121 LEU A O 1
ATOM 898 N N . GLU A 1 122 ? -14.734 19.703 6.516 1 91.12 122 GLU A N 1
ATOM 899 C CA . GLU A 1 122 ? -15.453 18.938 7.531 1 91.12 122 GLU A CA 1
ATOM 900 C C . GLU A 1 122 ? -16.469 18 6.902 1 91.12 122 GLU A C 1
ATOM 902 O O . GLU A 1 122 ? -17.391 18.438 6.223 1 91.12 122 GLU A O 1
ATOM 907 N N . THR A 1 123 ? -16.312 16.641 7.168 1 89.56 123 THR A N 1
ATOM 908 C CA . THR A 1 123 ? -17.125 15.672 6.445 1 89.56 123 THR A CA 1
ATOM 909 C C . THR A 1 123 ? -18.344 15.266 7.273 1 89.56 123 THR A C 1
ATOM 911 O O . THR A 1 123 ? -19.266 14.648 6.754 1 89.56 123 THR A O 1
ATOM 914 N N . GLY A 1 124 ? -18.391 15.602 8.555 1 90.12 124 GLY A N 1
ATOM 915 C CA . GLY A 1 124 ? -19.5 15.203 9.406 1 90.12 124 GLY A CA 1
ATOM 916 C C . GLY A 1 124 ? -19.406 13.766 9.883 1 90.12 124 GLY A C 1
ATOM 917 O O . GLY A 1 124 ? -20.188 13.328 10.719 1 90.12 124 GLY A O 1
ATOM 918 N N . GLU A 1 125 ? -18.422 13.07 9.477 1 89.81 125 GLU A N 1
ATOM 919 C CA . GLU A 1 125 ? -18.312 11.625 9.703 1 89.81 125 GLU A CA 1
ATOM 920 C C . GLU A 1 125 ? -18.031 11.312 11.164 1 89.81 125 GLU A C 1
ATOM 922 O O . GLU A 1 125 ? -18.328 10.219 11.641 1 89.81 125 GLU A O 1
ATOM 927 N N . GLU A 1 126 ? -17.547 12.281 11.859 1 92 126 GLU A N 1
ATOM 928 C CA . GLU A 1 126 ? -17.172 12.039 13.25 1 92 126 GLU A CA 1
ATOM 929 C C . GLU A 1 126 ? -18.266 12.484 14.211 1 92 126 GLU A C 1
ATOM 931 O O . GLU A 1 126 ? -18.156 12.289 15.422 1 92 126 GLU A O 1
ATOM 936 N N . TYR A 1 127 ? -19.375 13.039 13.742 1 94.56 127 TYR A N 1
ATOM 937 C CA . TYR A 1 127 ? -20.406 13.625 14.594 1 94.56 127 TYR A CA 1
ATOM 938 C C . TYR A 1 127 ? -20.969 12.586 15.562 1 94.56 127 TYR A C 1
ATOM 940 O O . TYR A 1 127 ? -21.062 12.836 16.766 1 94.56 127 TYR A O 1
ATOM 948 N N . THR A 1 128 ? -21.312 11.398 15.055 1 95.44 128 THR A N 1
ATOM 949 C CA . THR A 1 128 ? -21.953 10.367 15.875 1 95.44 128 THR A CA 1
ATOM 950 C C . THR A 1 128 ? -21.016 9.906 16.984 1 95.44 128 THR A C 1
ATOM 952 O O . THR A 1 128 ? -21.438 9.773 18.141 1 95.44 128 THR A O 1
ATOM 955 N N . VAL A 1 129 ? -19.812 9.734 16.672 1 94.19 129 VAL A N 1
ATOM 956 C CA . VAL A 1 129 ? -18.875 9.25 17.672 1 94.19 129 VAL A CA 1
ATOM 957 C C . VAL A 1 129 ? -18.609 10.344 18.703 1 94.19 129 VAL A C 1
ATOM 959 O O . VAL A 1 129 ? -18.469 10.055 19.891 1 94.19 129 VAL A O 1
ATOM 962 N N . LEU A 1 130 ? -18.516 11.594 18.281 1 95.94 130 LEU A N 1
ATOM 963 C CA . LEU A 1 130 ? -18.328 12.703 19.203 1 95.94 130 LEU A CA 1
ATOM 964 C C . LEU A 1 130 ? -19.531 12.867 20.125 1 95.94 130 LEU A C 1
ATOM 966 O O . LEU A 1 130 ? -19.375 13.156 21.312 1 95.94 130 LEU A O 1
ATOM 970 N N . LYS A 1 131 ? -20.703 12.672 19.547 1 96.94 131 LYS A N 1
ATOM 971 C CA . LYS A 1 131 ? -21.922 12.75 20.328 1 96.94 131 LYS A CA 1
ATOM 972 C C . LYS A 1 131 ? -21.953 11.688 21.422 1 96.94 131 LYS A C 1
ATOM 974 O O . LYS A 1 131 ? -22.312 11.961 22.562 1 96.94 131 LYS A O 1
ATOM 979 N N . GLU A 1 132 ? -21.594 10.516 21.062 1 96.19 132 GLU A N 1
ATOM 980 C CA . GLU A 1 132 ? -21.562 9.414 22.016 1 96.19 132 GLU A CA 1
ATOM 981 C C . GLU A 1 132 ? -20.547 9.672 23.125 1 96.19 132 GLU A C 1
ATOM 983 O O . GLU A 1 132 ? -20.797 9.383 24.297 1 96.19 132 GLU A O 1
ATOM 988 N N . ARG A 1 133 ? -19.484 10.305 22.797 1 95.06 133 ARG A N 1
ATOM 989 C CA . ARG A 1 133 ? -18.359 10.477 23.719 1 95.06 133 ARG A CA 1
ATOM 990 C C . ARG A 1 133 ? -18.547 11.719 24.578 1 95.06 133 ARG A C 1
ATOM 992 O O . ARG A 1 133 ? -18.203 11.719 25.766 1 95.06 133 ARG A O 1
ATOM 999 N N . LEU A 1 134 ? -19.109 12.805 23.984 1 97.25 134 LEU A N 1
ATOM 1000 C CA . LEU A 1 134 ? -19.031 14.094 24.656 1 97.25 134 LEU A CA 1
ATOM 1001 C C . LEU A 1 134 ? -20.438 14.648 24.906 1 97.25 134 LEU A C 1
ATOM 1003 O O . LEU A 1 134 ? -20.578 15.656 25.609 1 97.25 134 LEU A O 1
ATOM 1007 N N . GLY A 1 135 ? -21.438 14.008 24.344 1 97.5 135 GLY A N 1
ATOM 1008 C CA . GLY A 1 135 ? -22.781 14.539 24.406 1 97.5 135 GLY A CA 1
ATOM 1009 C C . GLY A 1 135 ? -23.141 15.391 23.188 1 97.5 135 GLY A C 1
ATOM 1010 O O . GLY A 1 135 ? -22.25 15.906 22.516 1 97.5 135 GLY A O 1
ATOM 1011 N N . LYS A 1 136 ? -24.375 15.547 22.969 1 97 136 LYS A N 1
ATOM 1012 C CA . LYS A 1 136 ? -24.906 16.219 21.781 1 97 136 LYS A CA 1
ATOM 1013 C C . LYS A 1 136 ? -24.453 17.672 21.734 1 97 136 LYS A C 1
ATOM 1015 O O . LYS A 1 136 ? -24.062 18.188 20.672 1 97 136 LYS A O 1
ATOM 1020 N N . GLU A 1 137 ? -24.5 18.344 22.797 1 96.81 137 GLU A N 1
ATOM 1021 C CA . GLU A 1 137 ? -24.188 19.766 22.844 1 96.81 137 GLU A CA 1
ATOM 1022 C C . GLU A 1 137 ? -22.734 20.031 22.422 1 96.81 137 GLU A C 1
ATOM 1024 O O . GLU A 1 137 ? -22.484 20.875 21.562 1 96.81 137 GLU A O 1
ATOM 1029 N N . GLU A 1 138 ? -21.766 19.297 22.969 1 97.06 138 GLU A N 1
ATOM 1030 C CA . GLU A 1 138 ? -20.359 19.469 22.656 1 97.06 138 GLU A CA 1
ATOM 1031 C C . GLU A 1 138 ? -20.062 19.047 21.219 1 97.06 138 GLU A C 1
ATOM 1033 O O . GLU A 1 138 ? -19.266 19.688 20.516 1 97.06 138 GLU A O 1
ATOM 1038 N N . ALA A 1 139 ? -20.688 17.953 20.828 1 96.81 139 ALA A N 1
ATOM 1039 C CA . ALA A 1 139 ? -20.516 17.469 19.469 1 96.81 139 ALA A CA 1
ATOM 1040 C C . ALA A 1 139 ? -20.984 18.531 18.453 1 96.81 139 ALA A C 1
ATOM 1042 O O . ALA A 1 139 ? -20.312 18.766 17.453 1 96.81 139 ALA A O 1
ATOM 1043 N N . THR A 1 140 ? -22.047 19.141 18.797 1 96.19 140 THR A N 1
ATOM 1044 C CA . THR A 1 140 ? -22.609 20.172 17.938 1 96.19 140 THR A CA 1
ATOM 1045 C C . THR A 1 140 ? -21.688 21.391 17.891 1 96.19 140 THR A C 1
ATOM 1047 O O . THR A 1 140 ? -21.438 21.969 16.828 1 96.19 140 THR A O 1
ATOM 1050 N N . LYS A 1 141 ? -21.156 21.766 18.984 1 96.5 141 LYS A N 1
ATOM 1051 C CA . LYS A 1 141 ? -20.234 22.906 19.062 1 96.5 141 LYS A CA 1
ATOM 1052 C C . LYS A 1 141 ? -18.984 22.641 18.234 1 96.5 141 LYS A C 1
ATOM 1054 O O . LYS A 1 141 ? -18.5 23.531 17.531 1 96.5 141 LYS A O 1
ATOM 1059 N N . ILE A 1 142 ? -18.5 21.438 18.359 1 97.38 142 ILE A N 1
ATOM 1060 C CA . ILE A 1 142 ? -17.297 21.062 17.625 1 97.38 142 ILE A CA 1
ATOM 1061 C C . ILE A 1 142 ? -17.578 21.109 16.125 1 97.38 142 ILE A C 1
ATOM 1063 O O . ILE A 1 142 ? -16.797 21.672 15.352 1 97.38 142 ILE A O 1
ATOM 1067 N N . HIS A 1 143 ? -18.641 20.547 15.727 1 96 143 HIS A N 1
ATOM 1068 C CA . HIS A 1 143 ? -18.984 20.516 14.312 1 96 143 HIS A CA 1
ATOM 1069 C C . HIS A 1 143 ? -19.219 21.922 13.773 1 96 143 HIS A C 1
ATOM 1071 O O . HIS A 1 143 ? -18.766 22.25 12.672 1 96 143 HIS A O 1
ATOM 1077 N N . LYS A 1 144 ? -19.891 22.719 14.508 1 96.25 144 LYS A N 1
ATOM 1078 C CA . LYS A 1 144 ? -20.125 24.094 14.102 1 96.25 144 LYS A CA 1
ATOM 1079 C C . LYS A 1 144 ? -18.828 24.875 13.984 1 96.25 144 LYS A C 1
ATOM 1081 O O . LYS A 1 144 ? -18.656 25.688 13.07 1 96.25 144 LYS A O 1
ATOM 1086 N N . LEU A 1 145 ? -18 24.656 14.945 1 97.81 145 LEU A N 1
ATOM 1087 C CA . LEU A 1 145 ? -16.688 25.281 14.875 1 97.81 145 LEU A CA 1
ATOM 1088 C C . LEU A 1 145 ? -15.961 24.906 13.586 1 97.81 145 LEU A C 1
ATOM 1090 O O . LEU A 1 145 ? -15.438 25.781 12.891 1 97.81 145 LEU A O 1
ATOM 1094 N N . ARG A 1 146 ? -15.914 23.656 13.266 1 97.56 146 ARG A N 1
ATOM 1095 C CA . ARG A 1 146 ? -15.227 23.156 12.07 1 97.56 146 ARG A CA 1
ATOM 1096 C C . ARG A 1 146 ? -15.844 23.766 10.805 1 97.56 146 ARG A C 1
ATOM 1098 O O . ARG A 1 146 ? -15.125 24.266 9.945 1 97.56 146 ARG A O 1
ATOM 1105 N N . MET A 1 147 ? -17.125 23.812 10.758 1 96.06 147 MET A N 1
ATOM 1106 C CA . MET A 1 147 ? -17.828 24.312 9.586 1 96.06 147 MET A CA 1
ATOM 1107 C C . MET A 1 147 ? -17.625 25.828 9.438 1 96.06 147 MET A C 1
ATOM 1109 O O . MET A 1 147 ? -17.547 26.328 8.32 1 96.06 147 MET A O 1
ATOM 1113 N N . SER A 1 148 ? -17.484 26.5 10.508 1 97.25 148 SER A N 1
ATOM 1114 C CA . SER A 1 148 ? -17.375 27.953 10.5 1 97.25 148 SER A CA 1
ATOM 1115 C C . SER A 1 148 ? -16.047 28.406 9.914 1 97.25 148 SER A C 1
ATOM 1117 O O . SER A 1 148 ? -15.883 29.562 9.523 1 97.25 148 SER A O 1
ATOM 1119 N N . HIS A 1 149 ? -15.094 27.516 9.859 1 98.25 149 HIS A N 1
ATOM 1120 C CA . HIS A 1 149 ? -13.773 27.875 9.352 1 98.25 149 HIS A CA 1
ATOM 1121 C C . HIS A 1 149 ? -13.844 28.297 7.891 1 98.25 149 HIS A C 1
ATOM 1123 O O . HIS A 1 149 ? -13.117 29.203 7.473 1 98.25 149 HIS A O 1
ATOM 1129 N N . LEU A 1 150 ? -14.703 27.641 7.117 1 97.75 150 LEU A N 1
ATOM 1130 C CA . LEU A 1 150 ? -14.773 27.953 5.691 1 97.75 150 LEU A CA 1
ATOM 1131 C C . LEU A 1 150 ? -15.086 29.438 5.48 1 97.75 150 LEU A C 1
ATOM 1133 O O . LEU A 1 150 ? -14.328 30.141 4.82 1 97.75 150 LEU A O 1
ATOM 1137 N N . GLU A 1 151 ? -16.125 29.859 6.086 1 97.56 151 GLU A N 1
ATOM 1138 C CA . GLU A 1 151 ? -16.516 31.266 5.93 1 97.56 151 GLU A CA 1
ATOM 1139 C C . GLU A 1 151 ? -15.484 32.188 6.535 1 97.56 151 GLU A C 1
ATOM 1141 O O . GLU A 1 151 ? -15.203 33.281 5.977 1 97.56 151 GLU A O 1
ATOM 1146 N N . ALA A 1 152 ? -14.953 31.828 7.652 1 98.31 152 ALA A N 1
ATOM 1147 C CA . ALA A 1 152 ? -13.969 32.656 8.336 1 98.31 152 ALA A CA 1
ATOM 1148 C C . ALA A 1 152 ? -12.727 32.875 7.465 1 98.31 152 ALA A C 1
ATOM 1150 O O . ALA A 1 152 ? -12.203 33.969 7.367 1 98.31 152 ALA A O 1
ATOM 1151 N N . LEU A 1 153 ? -12.258 31.812 6.859 1 98.56 153 LEU A N 1
ATOM 1152 C CA . LEU A 1 153 ? -11.039 31.875 6.055 1 98.56 153 LEU A CA 1
ATOM 1153 C C . LEU A 1 153 ? -11.289 32.625 4.75 1 98.56 153 LEU A C 1
ATOM 1155 O O . LEU A 1 153 ? -10.453 33.406 4.316 1 98.56 153 LEU A O 1
ATOM 1159 N N . ILE A 1 154 ? -12.414 32.406 4.156 1 98.38 154 ILE A N 1
ATOM 1160 C CA . ILE A 1 154 ? -12.773 33.125 2.936 1 98.38 154 ILE A CA 1
ATOM 1161 C C . ILE A 1 154 ? -12.867 34.594 3.225 1 98.38 154 ILE A C 1
ATOM 1163 O O . ILE A 1 154 ? -12.297 35.438 2.494 1 98.38 154 ILE A O 1
ATOM 1167 N N . LYS A 1 155 ? -13.523 34.938 4.285 1 98.12 155 LYS A N 1
ATOM 1168 C CA . LYS A 1 155 ? -13.688 36.312 4.66 1 98.12 155 LYS A CA 1
ATOM 1169 C C . LYS A 1 155 ? -12.344 36.969 4.941 1 98.12 155 LYS A C 1
ATOM 1171 O O . LYS A 1 155 ? -12.109 38.125 4.547 1 98.12 155 LYS A O 1
ATOM 1176 N N . SER A 1 156 ? -11.523 36.281 5.66 1 97.56 156 SER A N 1
ATOM 1177 C CA . SER A 1 156 ? -10.195 36.812 5.953 1 97.56 156 SER A CA 1
ATOM 1178 C C . SER A 1 156 ? -9.422 37.094 4.676 1 97.56 156 SER A C 1
ATOM 1180 O O . SER A 1 156 ? -8.773 38.156 4.562 1 97.56 156 SER A O 1
ATOM 1182 N N . ALA A 1 157 ? -9.43 36.219 3.725 1 97.94 157 ALA A N 1
ATOM 1183 C CA . ALA A 1 157 ? -8.742 36.438 2.447 1 97.94 157 ALA A CA 1
ATOM 1184 C C . ALA A 1 157 ? -9.336 37.594 1.681 1 97.94 157 ALA A C 1
ATOM 1186 O O . ALA A 1 157 ? -8.602 38.406 1.118 1 97.94 157 ALA A O 1
ATOM 1187 N N . GLU A 1 158 ? -10.625 37.688 1.662 1 97.94 158 GLU A N 1
ATOM 1188 C CA . GLU A 1 158 ? -11.32 38.781 0.975 1 97.94 158 GLU A CA 1
ATOM 1189 C C . GLU A 1 158 ? -10.969 40.125 1.588 1 97.94 158 GLU A C 1
ATOM 1191 O O . GLU A 1 158 ? -10.656 41.094 0.869 1 97.94 158 GLU A O 1
ATOM 1196 N N . ASP A 1 159 ? -11.047 40.156 2.885 1 96.94 159 ASP A N 1
ATOM 1197 C CA . ASP A 1 159 ? -10.773 41.406 3.602 1 96.94 159 ASP A CA 1
ATOM 1198 C C . ASP A 1 159 ? -9.375 41.938 3.293 1 96.94 159 ASP A C 1
ATOM 1200 O O . ASP A 1 159 ? -9.148 43.125 3.27 1 96.94 159 ASP A O 1
ATOM 1204 N N . LEU A 1 160 ? -8.477 41.094 2.969 1 96.06 160 LEU A N 1
ATOM 1205 C CA . LEU A 1 160 ? -7.082 41.469 2.791 1 96.06 160 LEU A CA 1
ATOM 1206 C C . LEU A 1 160 ? -6.703 41.5 1.312 1 96.06 160 LEU A C 1
ATOM 1208 O O . LEU A 1 160 ? -5.547 41.719 0.966 1 96.06 160 LEU A O 1
ATOM 1212 N N . GLY A 1 161 ? -7.68 41.188 0.443 1 96.94 161 GLY A N 1
ATOM 1213 C CA . GLY A 1 161 ? -7.422 41.188 -0.989 1 96.94 161 GLY A CA 1
ATOM 1214 C C . GLY A 1 161 ? -6.535 40.031 -1.429 1 96.94 161 GLY A C 1
ATOM 1215 O O . GLY A 1 161 ? -5.742 40.188 -2.361 1 96.94 161 GLY A O 1
ATOM 1216 N N . LEU A 1 162 ? -6.652 38.906 -0.782 1 97.38 162 LEU A N 1
ATOM 1217 C CA . LEU A 1 162 ? -5.758 37.781 -1.033 1 97.38 162 LEU A CA 1
ATOM 1218 C C . LEU A 1 162 ? -6.48 36.656 -1.783 1 97.38 162 LEU A C 1
ATOM 1220 O O . LEU A 1 162 ? -5.906 35.594 -2.035 1 97.38 162 LEU A O 1
ATOM 1224 N N . THR A 1 163 ? -7.707 36.844 -2.172 1 97.5 163 THR A N 1
ATOM 1225 C CA . THR A 1 163 ? -8.555 35.781 -2.713 1 97.5 163 THR A CA 1
ATOM 1226 C C . THR A 1 163 ? -7.902 35.125 -3.934 1 97.5 163 THR A C 1
ATOM 1228 O O . THR A 1 163 ? -7.785 33.906 -4.008 1 97.5 163 THR A O 1
ATOM 1231 N N . GLU A 1 164 ? -7.426 35.906 -4.871 1 96.56 164 GLU A N 1
ATOM 1232 C CA . GLU A 1 164 ? -6.867 35.375 -6.109 1 96.56 164 GLU A CA 1
ATOM 1233 C C . GLU A 1 164 ? -5.539 34.656 -5.859 1 96.56 164 GLU A C 1
ATOM 1235 O O . GLU A 1 164 ? -5.324 33.531 -6.348 1 96.56 164 GLU A O 1
ATOM 1240 N N . GLU A 1 165 ? -4.734 35.219 -5.07 1 95.38 165 GLU A N 1
ATOM 1241 C CA . GLU A 1 165 ? -3.4 34.688 -4.812 1 95.38 165 GLU A CA 1
ATOM 1242 C C . GLU A 1 165 ? -3.473 33.375 -4.027 1 95.38 165 GLU A C 1
ATOM 1244 O O . GLU A 1 165 ? -2.666 32.469 -4.246 1 95.38 165 GLU A O 1
ATOM 1249 N N . THR A 1 166 ? -4.387 33.312 -3.154 1 97.69 166 THR A N 1
ATOM 1250 C CA . THR A 1 166 ? -4.5 32.156 -2.289 1 97.69 166 THR A CA 1
ATOM 1251 C C . THR A 1 166 ? -5.375 31.078 -2.939 1 97.69 166 THR A C 1
ATOM 1253 O O . THR A 1 166 ? -5.426 29.953 -2.465 1 97.69 166 THR A O 1
ATOM 1256 N N . GLN A 1 167 ? -6.102 31.484 -3.986 1 97.69 167 GLN A N 1
ATOM 1257 C CA . GLN A 1 167 ? -7.039 30.594 -4.676 1 97.69 167 GLN A CA 1
ATOM 1258 C C . GLN A 1 167 ? -8.086 30.047 -3.713 1 97.69 167 GLN A C 1
ATOM 1260 O O . GLN A 1 167 ? -8.531 28.906 -3.863 1 97.69 167 GLN A O 1
ATOM 1265 N N . VAL A 1 168 ? -8.336 30.75 -2.602 1 98.12 168 VAL A N 1
ATOM 1266 C CA . VAL A 1 168 ? -9.359 30.312 -1.666 1 98.12 168 VAL A CA 1
ATOM 1267 C C . VAL A 1 168 ? -10.719 30.297 -2.365 1 98.12 168 VAL A C 1
ATOM 1269 O O . VAL A 1 168 ? -11.078 31.234 -3.07 1 98.12 168 VAL A O 1
ATOM 1272 N N . ARG A 1 169 ? -11.453 29.188 -2.217 1 97.81 169 ARG A N 1
ATOM 1273 C CA . ARG A 1 169 ? -12.711 29 -2.939 1 97.81 169 ARG A CA 1
ATOM 1274 C C . ARG A 1 169 ? -13.57 27.938 -2.281 1 97.81 169 ARG A C 1
ATOM 1276 O O . ARG A 1 169 ? -13.055 27.047 -1.604 1 97.81 169 ARG A O 1
ATOM 1283 N N . LYS A 1 170 ? -14.875 28.062 -2.502 1 97.56 170 LYS A N 1
ATOM 1284 C CA . LYS A 1 170 ? -15.781 26.984 -2.121 1 97.56 170 LYS A CA 1
ATOM 1285 C C . LYS A 1 170 ? -15.734 25.844 -3.129 1 97.56 170 LYS A C 1
ATOM 1287 O O . LYS A 1 170 ? -15.617 26.078 -4.336 1 97.56 170 LYS A O 1
ATOM 1292 N N . VAL A 1 171 ? -15.75 24.641 -2.637 1 98.06 171 VAL A N 1
ATOM 1293 C CA . VAL A 1 171 ? -15.805 23.453 -3.469 1 98.06 171 VAL A CA 1
ATOM 1294 C C . VAL A 1 171 ? -16.828 22.469 -2.908 1 98.06 171 VAL A C 1
ATOM 1296 O O . VAL A 1 171 ? -17.359 22.672 -1.812 1 98.06 171 VAL A O 1
ATOM 1299 N N . ARG A 1 172 ? -17.203 21.531 -3.758 1 97.25 172 ARG A N 1
ATOM 1300 C CA . ARG A 1 172 ? -17.969 20.391 -3.316 1 97.25 172 ARG A CA 1
ATOM 1301 C C . ARG A 1 172 ? -17.062 19.203 -2.975 1 97.25 172 ARG A C 1
ATOM 1303 O O . ARG A 1 172 ? -16.219 18.812 -3.787 1 97.25 172 ARG A O 1
ATOM 1310 N N . PHE A 1 173 ? -17.156 18.688 -1.732 1 98 173 PHE A N 1
ATOM 1311 C CA . PHE A 1 173 ? -16.297 17.562 -1.432 1 98 173 PHE A CA 1
ATOM 1312 C C . PHE A 1 173 ? -17 16.234 -1.764 1 98 173 PHE A C 1
ATOM 1314 O O . PHE A 1 173 ? -18.234 16.172 -1.797 1 98 173 PHE A O 1
ATOM 1321 N N . LEU A 1 174 ? -16.25 15.242 -2.107 1 98.25 174 LEU A N 1
ATOM 1322 C CA . LEU A 1 174 ? -16.672 13.852 -2.238 1 98.25 174 LEU A CA 1
ATOM 1323 C C . LEU A 1 174 ? -15.828 12.945 -1.351 1 98.25 174 LEU A C 1
ATOM 1325 O O . LEU A 1 174 ? -14.633 12.758 -1.604 1 98.25 174 LEU A O 1
ATOM 1329 N N . SER A 1 175 ? -16.391 12.453 -0.29 1 98.44 175 SER A N 1
ATOM 1330 C CA . SER A 1 175 ? -15.781 11.391 0.502 1 98.44 175 SER A CA 1
ATOM 1331 C C . SER A 1 175 ? -16.188 10.016 -0.018 1 98.44 175 SER A C 1
ATOM 1333 O O . SER A 1 175 ? -17.234 9.484 0.353 1 98.44 175 SER A O 1
ATOM 1335 N N . VAL A 1 176 ? -15.297 9.438 -0.787 1 98.69 176 VAL A N 1
ATOM 1336 C CA . VAL A 1 176 ? -15.602 8.242 -1.569 1 98.69 176 VAL A CA 1
ATOM 1337 C C . VAL A 1 176 ? -15.258 6.992 -0.761 1 98.69 176 VAL A C 1
ATOM 1339 O O . VAL A 1 176 ? -14.164 6.887 -0.203 1 98.69 176 VAL A O 1
ATOM 1342 N N . TYR A 1 177 ? -16.203 6.094 -0.693 1 98.5 177 TYR A N 1
ATOM 1343 C CA . TYR A 1 177 ? -16 4.809 -0.036 1 98.5 177 TYR A CA 1
ATOM 1344 C C . TYR A 1 177 ? -15.961 3.674 -1.055 1 98.5 177 TYR A C 1
ATOM 1346 O O . TYR A 1 177 ? -16.859 3.553 -1.887 1 98.5 177 TYR A O 1
ATOM 1354 N N . PHE A 1 178 ? -15 2.814 -0.949 1 97.94 178 PHE A N 1
ATOM 1355 C CA . PHE A 1 178 ? -14.82 1.77 -1.95 1 97.94 178 PHE A CA 1
ATOM 1356 C C . PHE A 1 178 ? -15.422 0.453 -1.474 1 97.94 178 PHE A C 1
ATOM 1358 O O . PHE A 1 178 ? -15.617 -0.469 -2.268 1 97.94 178 PHE A O 1
ATOM 1365 N N . HIS A 1 179 ? -15.688 0.322 -0.189 1 96.88 179 HIS A N 1
ATOM 1366 C CA . HIS A 1 179 ? -16.219 -0.919 0.365 1 96.88 179 HIS A CA 1
ATOM 1367 C C . HIS A 1 179 ? -17.641 -0.736 0.865 1 96.88 179 HIS A C 1
ATOM 1369 O O . HIS A 1 179 ? -17.922 0.204 1.609 1 96.88 179 HIS A O 1
ATOM 1375 N N . GLN A 1 180 ? -18.5 -1.621 0.567 1 97.12 180 GLN A N 1
ATOM 1376 C CA . GLN A 1 180 ? -19.938 -1.522 0.783 1 97.12 180 GLN A CA 1
ATOM 1377 C C . GLN A 1 180 ? -20.266 -1.407 2.27 1 97.12 180 GLN A C 1
ATOM 1379 O O . GLN A 1 180 ? -21.094 -0.592 2.666 1 97.12 180 GLN A O 1
ATOM 1384 N N . GLU A 1 181 ? -19.656 -2.211 3.066 1 96.12 181 GLU A N 1
ATOM 1385 C CA . GLU A 1 181 ? -19.969 -2.201 4.492 1 96.12 181 GLU A CA 1
ATOM 1386 C C . GLU A 1 181 ? -19.641 -0.849 5.121 1 96.12 181 GLU A C 1
ATOM 1388 O O . GLU A 1 181 ? -20.438 -0.3 5.879 1 96.12 181 GLU A O 1
ATOM 1393 N N . ALA A 1 182 ? -18.438 -0.336 4.805 1 96.19 182 ALA A N 1
ATOM 1394 C CA . ALA A 1 182 ? -18.031 0.967 5.324 1 96.19 182 ALA A CA 1
ATOM 1395 C C . ALA A 1 182 ? -18.953 2.07 4.828 1 96.19 182 ALA A C 1
ATOM 1397 O O . ALA A 1 182 ? -19.297 2.992 5.574 1 96.19 182 ALA A O 1
ATOM 1398 N N . TRP A 1 183 ? -19.375 1.994 3.566 1 97.69 183 TRP A N 1
ATOM 1399 C CA . TRP A 1 183 ? -20.297 2.959 2.967 1 97.69 183 TRP A CA 1
ATOM 1400 C C . TRP A 1 183 ? -21.641 2.957 3.691 1 97.69 183 TRP A C 1
ATOM 1402 O O . TRP A 1 183 ? -22.172 4.02 4.031 1 97.69 183 TRP A O 1
ATOM 1412 N N . GLU A 1 184 ? -22.156 1.788 3.992 1 97.62 184 GLU A N 1
ATOM 1413 C CA . GLU A 1 184 ? -23.438 1.667 4.676 1 97.62 184 GLU A CA 1
ATOM 1414 C C . GLU A 1 184 ? -23.375 2.221 6.098 1 97.62 184 GLU A C 1
ATOM 1416 O O . GLU A 1 184 ? -24.297 2.889 6.559 1 97.62 184 GLU A O 1
ATOM 1421 N N . ASP A 1 185 ? -22.281 1.963 6.746 1 96.5 185 ASP A N 1
ATOM 1422 C CA . ASP A 1 185 ? -22.109 2.438 8.117 1 96.5 185 ASP A CA 1
ATOM 1423 C C . ASP A 1 185 ? -22.047 3.963 8.164 1 96.5 185 ASP A C 1
ATOM 1425 O O . ASP A 1 185 ? -22.734 4.59 8.977 1 96.5 185 ASP A O 1
ATOM 1429 N N . VAL A 1 186 ? -21.234 4.559 7.316 1 96.88 186 VAL A N 1
ATOM 1430 C CA . VAL A 1 186 ? -21.062 6.008 7.363 1 96.88 186 VAL A CA 1
ATOM 1431 C C . VAL A 1 186 ? -22.344 6.703 6.922 1 96.88 186 VAL A C 1
ATOM 1433 O O . VAL A 1 186 ? -22.672 7.785 7.414 1 96.88 186 VAL A O 1
ATOM 1436 N N . ARG A 1 187 ? -23.031 6.098 5.969 1 97.38 187 ARG A N 1
ATOM 1437 C CA . ARG A 1 187 ? -24.297 6.668 5.523 1 97.38 187 ARG A CA 1
ATOM 1438 C C . ARG A 1 187 ? -25.25 6.848 6.691 1 97.38 187 ARG A C 1
ATOM 1440 O O . ARG A 1 187 ? -25.891 7.898 6.824 1 97.38 187 ARG A O 1
ATOM 1447 N N . LYS A 1 188 ? -25.344 5.887 7.562 1 97.12 188 LYS A N 1
ATOM 1448 C CA . LYS A 1 188 ? -26.203 5.973 8.742 1 97.12 188 LYS A CA 1
ATOM 1449 C C . LYS A 1 188 ? -25.766 7.113 9.656 1 97.12 188 LYS A C 1
ATOM 1451 O O . LYS A 1 188 ? -26.594 7.836 10.195 1 97.12 188 LYS A O 1
ATOM 1456 N N . ASP A 1 189 ? -24.469 7.211 9.844 1 95.69 189 ASP A N 1
ATOM 1457 C CA . ASP A 1 189 ? -23.922 8.273 10.688 1 95.69 189 ASP A CA 1
ATOM 1458 C C . ASP A 1 189 ? -24.25 9.648 10.117 1 95.69 189 ASP A C 1
ATOM 1460 O O . ASP A 1 189 ? -24.609 10.562 10.867 1 95.69 189 ASP A O 1
ATOM 1464 N N . ILE A 1 190 ? -24.125 9.812 8.844 1 96.75 190 ILE A N 1
ATOM 1465 C CA . ILE A 1 190 ? -24.359 11.094 8.188 1 96.75 190 ILE A CA 1
ATOM 1466 C C . ILE A 1 190 ? -25.859 11.43 8.234 1 96.75 190 ILE A C 1
ATOM 1468 O O . ILE A 1 190 ? -26.219 12.594 8.414 1 96.75 190 ILE A O 1
ATOM 1472 N N . GLU A 1 191 ? -26.688 10.438 8.047 1 97.12 191 GLU A N 1
ATOM 1473 C CA . GLU A 1 191 ? -28.125 10.656 8.156 1 97.12 191 GLU A CA 1
ATOM 1474 C C . GLU A 1 191 ? -28.5 11.18 9.539 1 97.12 191 GLU A C 1
ATOM 1476 O O . GLU A 1 191 ? -29.359 12.07 9.664 1 97.12 191 GLU A O 1
ATOM 1481 N N . LEU A 1 192 ? -27.875 10.648 10.523 1 95.38 192 LEU A N 1
ATOM 1482 C CA . LEU A 1 192 ? -28.125 11.109 11.883 1 95.38 192 LEU A CA 1
ATOM 1483 C C . LEU A 1 192 ? -27.688 12.562 12.047 1 95.38 192 LEU A C 1
ATOM 1485 O O . LEU A 1 192 ? -28.406 13.375 12.633 1 95.38 192 LEU A O 1
ATOM 1489 N N . PHE A 1 193 ? -26.5 12.852 11.539 1 94.56 193 PHE A N 1
ATOM 1490 C CA . PHE A 1 193 ? -26 14.219 11.547 1 94.56 193 PHE A CA 1
ATOM 1491 C C . PHE A 1 193 ? -26.969 15.156 10.836 1 94.56 193 PHE A C 1
ATOM 1493 O O . PHE A 1 193 ? -27.312 16.219 11.375 1 94.56 193 PHE A O 1
ATOM 1500 N N . MET A 1 194 ? -27.406 14.805 9.711 1 95.69 194 MET A N 1
ATOM 1501 C CA . MET A 1 194 ? -28.297 15.648 8.914 1 95.69 194 MET A CA 1
ATOM 1502 C C . MET A 1 194 ? -29.625 15.859 9.625 1 95.69 194 MET A C 1
ATOM 1504 O O . MET A 1 194 ? -30.219 16.938 9.555 1 95.69 194 MET A O 1
ATOM 1508 N N . ALA A 1 195 ? -30.109 14.914 10.336 1 96.31 195 ALA A N 1
ATOM 1509 C CA . ALA A 1 195 ? -31.375 14.992 11.062 1 96.31 195 ALA A CA 1
ATOM 1510 C C . ALA A 1 195 ? -31.25 15.922 12.273 1 96.31 195 ALA A C 1
ATOM 1512 O O . ALA A 1 195 ? -32.188 16.656 12.594 1 96.31 195 ALA A O 1
ATOM 1513 N N . GLU A 1 196 ? -30.141 15.898 12.875 1 95.62 196 GLU A N 1
ATOM 1514 C CA . GLU A 1 196 ? -29.984 16.609 14.133 1 95.62 196 GLU A CA 1
ATOM 1515 C C . GLU A 1 196 ? -29.484 18.031 13.898 1 95.62 196 GLU A C 1
ATOM 1517 O O . GLU A 1 196 ? -29.641 18.906 14.758 1 95.62 196 GLU A O 1
ATOM 1522 N N . MET A 1 197 ? -28.859 18.25 12.797 1 95.31 197 MET A N 1
ATOM 1523 C CA . MET A 1 197 ? -28.359 19.578 12.461 1 95.31 197 MET A CA 1
ATOM 1524 C C . MET A 1 197 ? -28.797 19.969 11.055 1 95.31 197 MET A C 1
ATOM 1526 O O . MET A 1 197 ? -27.953 20.234 10.188 1 95.31 197 MET A O 1
ATOM 1530 N N . PRO A 1 198 ? -30.016 20.141 10.836 1 95 198 PRO A N 1
ATOM 1531 C CA . PRO A 1 198 ? -30.547 20.344 9.492 1 95 198 PRO A CA 1
ATOM 1532 C C . PRO A 1 198 ? -30.078 21.641 8.859 1 95 198 PRO A C 1
ATOM 1534 O O . PRO A 1 198 ? -29.859 21.703 7.645 1 95 198 PRO A O 1
ATOM 1537 N N . ASP A 1 199 ? -29.859 22.656 9.586 1 93.56 199 ASP A N 1
ATOM 1538 C CA . ASP A 1 199 ? -29.406 23.938 9.031 1 93.56 199 ASP A CA 1
ATOM 1539 C C . ASP A 1 199 ? -27.953 23.859 8.609 1 93.56 199 ASP A C 1
ATOM 1541 O O . ASP A 1 199 ? -27.562 24.438 7.586 1 93.56 199 ASP A O 1
ATOM 1545 N N . ASP A 1 200 ? -27.188 23.141 9.344 1 91.75 200 ASP A N 1
ATOM 1546 C CA . ASP A 1 200 ? -25.75 23.031 9.102 1 91.75 200 ASP A CA 1
ATOM 1547 C C . ASP A 1 200 ? -25.469 21.984 8.023 1 91.75 200 ASP A C 1
ATOM 1549 O O . ASP A 1 200 ? -24.375 21.938 7.465 1 91.75 200 ASP A O 1
ATOM 1553 N N . SER A 1 201 ? -26.469 21.156 7.703 1 93.69 201 SER A N 1
ATOM 1554 C CA . SER A 1 201 ? -26.234 20.078 6.75 1 93.69 201 SER A CA 1
ATOM 1555 C C . SER A 1 201 ? -26.844 20.406 5.391 1 93.69 201 SER A C 1
ATOM 1557 O O . SER A 1 201 ? -26.969 19.516 4.531 1 93.69 201 SER A O 1
ATOM 1559 N N . LYS A 1 202 ? -27.188 21.641 5.215 1 93.12 202 LYS A N 1
ATOM 1560 C CA . LYS A 1 202 ? -27.656 22.047 3.893 1 93.12 202 LYS A CA 1
ATOM 1561 C C . LYS A 1 202 ? -26.562 21.844 2.842 1 93.12 202 LYS A C 1
ATOM 1563 O O . LYS A 1 202 ? -25.406 22.219 3.053 1 93.12 202 LYS A O 1
ATOM 1568 N N . GLY A 1 203 ? -26.859 21.234 1.78 1 92.38 203 GLY A N 1
ATOM 1569 C CA . GLY A 1 203 ? -25.906 20.984 0.718 1 92.38 203 GLY A CA 1
ATOM 1570 C C . GLY A 1 203 ? -25.219 19.641 0.842 1 92.38 203 GLY A C 1
ATOM 1571 O O . GLY A 1 203 ? -24.516 19.219 -0.075 1 92.38 203 GLY A O 1
ATOM 1572 N N . TRP A 1 204 ? -25.5 18.969 1.983 1 95.31 204 TRP A N 1
ATOM 1573 C CA . TRP A 1 204 ? -24.953 17.625 2.16 1 95.31 204 TRP A CA 1
ATOM 1574 C C . TRP A 1 204 ? -25.828 16.578 1.474 1 95.31 204 TRP A C 1
ATOM 1576 O O . TRP A 1 204 ? -27.016 16.797 1.289 1 95.31 204 TRP A O 1
ATOM 1586 N N . GLY A 1 205 ? -25.219 15.492 1.069 1 96.88 205 GLY A N 1
ATOM 1587 C CA . GLY A 1 205 ? -25.953 14.406 0.448 1 96.88 205 GLY A CA 1
ATOM 1588 C C . GLY A 1 205 ? -25.094 13.211 0.115 1 96.88 205 GLY A C 1
ATOM 1589 O O . GLY A 1 205 ? -24.031 13.016 0.723 1 96.88 205 GLY A O 1
ATOM 1590 N N . PHE A 1 206 ? -25.703 12.375 -0.678 1 98.31 206 PHE A N 1
ATOM 1591 C CA . PHE A 1 206 ? -25.047 11.133 -1.058 1 98.31 206 PHE A CA 1
ATOM 1592 C C . PHE A 1 206 ? -24.938 11.016 -2.574 1 98.31 206 PHE A C 1
ATOM 1594 O O . PHE A 1 206 ? -25.828 11.492 -3.299 1 98.31 206 PHE A O 1
ATOM 1601 N N . ILE A 1 207 ? -23.844 10.531 -3.084 1 98.31 207 ILE A N 1
ATOM 1602 C CA . ILE A 1 207 ? -23.641 10.188 -4.488 1 98.31 207 ILE A CA 1
ATOM 1603 C C . ILE A 1 207 ? -23.531 8.672 -4.633 1 98.31 207 ILE A C 1
ATOM 1605 O O . ILE A 1 207 ? -22.719 8.039 -3.951 1 98.31 207 ILE A O 1
ATOM 1609 N N . GLU A 1 208 ? -24.297 8.094 -5.477 1 97.75 208 GLU A N 1
ATOM 1610 C CA . GLU A 1 208 ? -24.344 6.645 -5.629 1 97.75 208 GLU A CA 1
ATOM 1611 C C . GLU A 1 208 ? -23.297 6.16 -6.641 1 97.75 208 GLU A C 1
ATOM 1613 O O . GLU A 1 208 ? -22.719 6.965 -7.375 1 97.75 208 GLU A O 1
ATOM 1618 N N . THR A 1 209 ? -23.156 4.848 -6.645 1 97.62 209 THR A N 1
ATOM 1619 C CA . THR A 1 209 ? -22.125 4.156 -7.414 1 97.62 209 THR A CA 1
ATOM 1620 C C . THR A 1 209 ? -22.188 4.562 -8.883 1 97.62 209 THR A C 1
ATOM 1622 O O . THR A 1 209 ? -21.172 4.895 -9.484 1 97.62 209 THR A O 1
ATOM 1625 N N . ASN A 1 210 ? -23.312 4.598 -9.508 1 97.25 210 ASN A N 1
ATOM 1626 C CA . ASN A 1 210 ? -23.453 4.879 -10.938 1 97.25 210 ASN A CA 1
ATOM 1627 C C . ASN A 1 210 ? -23.031 6.309 -11.273 1 97.25 210 ASN A C 1
ATOM 1629 O O . ASN A 1 210 ? -22.391 6.547 -12.289 1 97.25 210 ASN A O 1
ATOM 1633 N N . GLU A 1 211 ? -23.453 7.242 -10.453 1 97.25 211 GLU A N 1
ATOM 1634 C CA . GLU A 1 211 ? -23.078 8.641 -10.664 1 97.25 211 GLU A CA 1
ATOM 1635 C C . GLU A 1 211 ? -21.578 8.852 -10.5 1 97.25 211 GLU A C 1
ATOM 1637 O O . GLU A 1 211 ? -20.969 9.617 -11.242 1 97.25 211 GLU A O 1
ATOM 1642 N N . LEU A 1 212 ? -20.969 8.211 -9.516 1 97.44 212 LEU A N 1
ATOM 1643 C CA . LEU A 1 212 ? -19.531 8.289 -9.32 1 97.44 212 LEU A CA 1
ATOM 1644 C C . LEU A 1 212 ? -18.781 7.801 -10.562 1 97.44 212 LEU A C 1
ATOM 1646 O O . LEU A 1 212 ? -17.812 8.422 -10.984 1 97.44 212 LEU A O 1
ATOM 1650 N N . ALA A 1 213 ? -19.266 6.707 -11.117 1 96.31 213 ALA A N 1
ATOM 1651 C CA . ALA A 1 213 ? -18.641 6.137 -12.312 1 96.31 213 ALA A CA 1
ATOM 1652 C C . ALA A 1 213 ? -18.844 7.051 -13.516 1 96.31 213 ALA A C 1
ATOM 1654 O O . ALA A 1 213 ? -17.875 7.371 -14.219 1 96.31 213 ALA A O 1
ATOM 1655 N N . LYS A 1 214 ? -20 7.566 -13.734 1 95.06 214 LYS A N 1
ATOM 1656 C CA . LYS A 1 214 ? -20.375 8.305 -14.938 1 95.06 214 LYS A CA 1
ATOM 1657 C C . LYS A 1 214 ? -19.875 9.75 -14.875 1 95.06 214 LYS A C 1
ATOM 1659 O O . LYS A 1 214 ? -19.297 10.258 -15.828 1 95.06 214 LYS A O 1
ATOM 1664 N N . ASP A 1 215 ? -20.094 10.383 -13.719 1 94.62 215 ASP A N 1
ATOM 1665 C CA . ASP A 1 215 ? -19.906 11.828 -13.648 1 94.62 215 ASP A CA 1
ATOM 1666 C C . ASP A 1 215 ? -18.516 12.18 -13.125 1 94.62 215 ASP A C 1
ATOM 1668 O O . ASP A 1 215 ? -17.984 13.25 -13.422 1 94.62 215 ASP A O 1
ATOM 1672 N N . PHE A 1 216 ? -17.906 11.227 -12.391 1 95.06 216 PHE A N 1
ATOM 1673 C CA . PHE A 1 216 ? -16.656 11.586 -11.734 1 95.06 216 PHE A CA 1
ATOM 1674 C C . PHE A 1 216 ? -15.539 10.641 -12.156 1 95.06 216 PHE A C 1
ATOM 1676 O O . PHE A 1 216 ? -14.383 10.82 -11.773 1 95.06 216 PHE A O 1
ATOM 1683 N N . GLY A 1 217 ? -15.867 9.586 -12.922 1 94.69 217 GLY A N 1
ATOM 1684 C CA . GLY A 1 217 ? -14.867 8.688 -13.453 1 94.69 217 GLY A CA 1
ATOM 1685 C C . GLY A 1 217 ? -14.289 7.742 -12.414 1 94.69 217 GLY A C 1
ATOM 1686 O O . GLY A 1 217 ? -13.125 7.348 -12.5 1 94.69 217 GLY A O 1
ATOM 1687 N N . ILE A 1 218 ? -15.031 7.398 -11.422 1 95.94 218 ILE A N 1
ATOM 1688 C CA . ILE A 1 218 ? -14.609 6.484 -10.367 1 95.94 218 ILE A CA 1
ATOM 1689 C C . ILE A 1 218 ? -15.477 5.23 -10.398 1 95.94 218 ILE A C 1
ATOM 1691 O O . ILE A 1 218 ? -16.438 5.113 -9.633 1 95.94 218 ILE A O 1
ATOM 1695 N N . PRO A 1 219 ? -15.164 4.242 -11.109 1 93.56 219 PRO A N 1
ATOM 1696 C CA . PRO A 1 219 ? -16.062 3.113 -11.375 1 93.56 219 PRO A CA 1
ATOM 1697 C C . PRO A 1 219 ? -16.078 2.1 -10.234 1 93.56 219 PRO A C 1
ATOM 1699 O O . PRO A 1 219 ? -16.969 1.248 -10.18 1 93.56 219 PRO A O 1
ATOM 1702 N N . ASN A 1 220 ? -15.25 2.088 -9.266 1 90.25 220 ASN A N 1
ATOM 1703 C CA . ASN A 1 220 ? -15.164 1.008 -8.289 1 90.25 220 ASN A CA 1
ATOM 1704 C C . ASN A 1 220 ? -15.578 1.479 -6.895 1 90.25 220 ASN A C 1
ATOM 1706 O O . ASN A 1 220 ? -15.281 0.816 -5.898 1 90.25 220 ASN A O 1
ATOM 1710 N N . ALA A 1 221 ? -16.328 2.52 -6.832 1 97.38 221 ALA A N 1
ATOM 1711 C CA . ALA A 1 221 ? -16.719 3.043 -5.527 1 97.38 221 ALA A CA 1
ATOM 1712 C C . ALA A 1 221 ? -18.109 2.562 -5.133 1 97.38 221 ALA A C 1
ATOM 1714 O O . ALA A 1 221 ? -18.969 2.371 -5.996 1 97.38 221 ALA A O 1
ATOM 1715 N N . ALA A 1 222 ? -18.359 2.35 -3.824 1 98.25 222 ALA A N 1
ATOM 1716 C CA . ALA A 1 222 ? -19.656 1.961 -3.277 1 98.25 222 ALA A CA 1
ATOM 1717 C C . ALA A 1 222 ? -20.562 3.172 -3.131 1 98.25 222 ALA A C 1
ATOM 1719 O O . ALA A 1 222 ? -21.797 3.049 -3.238 1 98.25 222 ALA A O 1
ATOM 1720 N N . GLY A 1 223 ? -20 4.301 -2.861 1 98.62 223 GLY A N 1
ATOM 1721 C CA . GLY A 1 223 ? -20.734 5.547 -2.68 1 98.62 223 GLY A CA 1
ATOM 1722 C C . GLY A 1 223 ? -19.875 6.656 -2.096 1 98.62 223 GLY A C 1
ATOM 1723 O O . GLY A 1 223 ? -18.688 6.457 -1.839 1 98.62 223 GLY A O 1
ATOM 1724 N N . ALA A 1 224 ? -20.484 7.828 -2.012 1 98.62 224 ALA A N 1
ATOM 1725 C CA . ALA A 1 224 ? -19.75 8.953 -1.452 1 98.62 224 ALA A CA 1
ATOM 1726 C C . ALA A 1 224 ? -20.672 9.883 -0.667 1 98.62 224 ALA A C 1
ATOM 1728 O O . ALA A 1 224 ? -21.844 10.047 -1.021 1 98.62 224 ALA A O 1
ATOM 1729 N N . VAL A 1 225 ? -20.156 10.406 0.401 1 98.44 225 VAL A N 1
ATOM 1730 C CA . VAL A 1 225 ? -20.766 11.547 1.078 1 98.44 225 VAL A CA 1
ATOM 1731 C C . VAL A 1 225 ? -20.328 12.844 0.395 1 98.44 225 VAL A C 1
ATOM 1733 O O . VAL A 1 225 ? -19.172 12.992 0.006 1 98.44 225 VAL A O 1
ATOM 1736 N N . THR A 1 226 ? -21.266 13.781 0.199 1 98.12 226 THR A N 1
ATOM 1737 C CA . THR A 1 226 ? -20.922 15.047 -0.433 1 98.12 226 THR A CA 1
ATOM 1738 C C . THR A 1 226 ? -21.484 16.219 0.352 1 98.12 226 THR A C 1
ATOM 1740 O O . THR A 1 226 ? -22.375 16.047 1.19 1 98.12 226 THR A O 1
ATOM 1743 N N . GLY A 1 227 ? -20.891 17.375 0.199 1 97.19 227 GLY A N 1
ATOM 1744 C CA . GLY A 1 227 ? -21.266 18.609 0.858 1 97.19 227 GLY A CA 1
ATOM 1745 C C . GLY A 1 227 ? -20.359 19.781 0.492 1 97.19 227 GLY A C 1
ATOM 1746 O O . GLY A 1 227 ? -19.594 19.703 -0.472 1 97.19 227 GLY A O 1
ATOM 1747 N N . ILE A 1 228 ? -20.516 20.828 1.284 1 96.38 228 ILE A N 1
ATOM 1748 C CA . ILE A 1 228 ? -19.781 22.047 1.005 1 96.38 228 ILE A CA 1
ATOM 1749 C C . ILE A 1 228 ? -18.422 22 1.717 1 96.38 228 ILE A C 1
ATOM 1751 O O . ILE A 1 228 ? -18.344 21.562 2.867 1 96.38 228 ILE A O 1
ATOM 1755 N N . ALA A 1 229 ? -17.406 22.391 1.065 1 97.56 229 ALA A N 1
ATOM 1756 C CA . ALA A 1 229 ? -16.047 22.5 1.588 1 97.56 229 ALA A CA 1
ATOM 1757 C C . ALA A 1 229 ? -15.297 23.656 0.93 1 97.56 229 ALA A C 1
ATOM 1759 O O . ALA A 1 229 ? -15.906 24.5 0.271 1 97.56 229 ALA A O 1
ATOM 1760 N N . GLY A 1 230 ? -14.062 23.781 1.255 1 98.25 230 GLY A N 1
ATOM 1761 C CA . GLY A 1 230 ? -13.203 24.781 0.625 1 98.25 230 GLY A CA 1
ATOM 1762 C C . GLY A 1 230 ? -11.812 24.25 0.304 1 98.25 230 GLY A C 1
ATOM 1763 O O . GLY A 1 230 ? -11.453 23.141 0.726 1 98.25 230 GLY A O 1
ATOM 1764 N N . ALA A 1 231 ? -11.141 24.938 -0.509 1 98.5 231 ALA A N 1
ATOM 1765 C CA . ALA A 1 231 ? -9.734 24.688 -0.822 1 98.5 231 ALA A CA 1
ATOM 1766 C C . ALA A 1 231 ? -8.953 26 -0.955 1 98.5 231 ALA A C 1
ATOM 1768 O O . ALA A 1 231 ? -9.539 27.047 -1.262 1 98.5 231 ALA A O 1
ATOM 1769 N N . MET A 1 232 ? -7.684 25.922 -0.673 1 98.38 232 MET A N 1
ATOM 1770 C CA . MET A 1 232 ? -6.855 27.125 -0.812 1 98.38 232 MET A CA 1
ATOM 1771 C C . MET A 1 232 ? -5.375 26.766 -0.854 1 98.38 232 MET A C 1
ATOM 1773 O O . MET A 1 232 ? -5.012 25.594 -0.686 1 98.38 232 MET A O 1
ATOM 1777 N N . TRP A 1 233 ? -4.547 27.734 -1.233 1 98.5 233 TRP A N 1
ATOM 1778 C CA . TRP A 1 233 ? -3.098 27.688 -1.084 1 98.5 233 TRP A CA 1
ATOM 1779 C C . TRP A 1 233 ? -2.68 28.172 0.303 1 98.5 233 TRP A C 1
ATOM 1781 O O . TRP A 1 233 ? -2.475 29.375 0.519 1 98.5 233 TRP A O 1
ATOM 1791 N N . PRO A 1 234 ? -2.422 27.234 1.233 1 98.5 234 PRO A N 1
ATOM 1792 C CA . PRO A 1 234 ? -2.279 27.625 2.639 1 98.5 234 PRO A CA 1
ATOM 1793 C C . PRO A 1 234 ? -1.067 28.516 2.885 1 98.5 234 PRO A C 1
ATOM 1795 O O . PRO A 1 234 ? -1.153 29.484 3.646 1 98.5 234 PRO A O 1
ATOM 1798 N N . TYR A 1 235 ? 0.069 28.234 2.234 1 98.62 235 TYR A N 1
ATOM 1799 C CA . TYR A 1 235 ? 1.282 29.031 2.402 1 98.62 235 TYR A CA 1
ATOM 1800 C C . TYR A 1 235 ? 1.047 30.484 1.997 1 98.62 235 TYR A C 1
ATOM 1802 O O . TYR A 1 235 ? 1.428 31.406 2.721 1 98.62 235 TYR A O 1
ATOM 1810 N N . LYS A 1 236 ? 0.401 30.672 0.935 1 98.5 236 LYS A N 1
ATOM 1811 C CA . LYS A 1 236 ? 0.157 32.031 0.441 1 98.5 236 LYS A CA 1
ATOM 1812 C C . LYS A 1 236 ? -0.839 32.75 1.331 1 98.5 236 LYS A C 1
ATOM 1814 O O . LYS A 1 236 ? -0.736 33.969 1.512 1 98.5 236 LYS A O 1
ATOM 1819 N N . PHE A 1 237 ? -1.788 32.031 1.821 1 98.56 237 PHE A N 1
ATOM 1820 C CA . PHE A 1 237 ? -2.742 32.656 2.738 1 98.56 237 PHE A CA 1
ATOM 1821 C C . PHE A 1 237 ? -2.037 33.188 3.982 1 98.56 237 PHE A C 1
ATOM 1823 O O . PHE A 1 237 ? -2.156 34.344 4.316 1 98.56 237 PHE A O 1
ATOM 1830 N N . VAL A 1 238 ? -1.222 32.344 4.625 1 98.88 238 VAL A N 1
ATOM 1831 C CA . VAL A 1 238 ? -0.604 32.688 5.902 1 98.88 238 VAL A CA 1
ATOM 1832 C C . VAL A 1 238 ? 0.468 33.75 5.691 1 98.88 238 VAL A C 1
ATOM 1834 O O . VAL A 1 238 ? 0.54 34.719 6.441 1 98.88 238 VAL A O 1
ATOM 1837 N N . THR A 1 239 ? 1.278 33.625 4.668 1 98.75 239 THR A N 1
ATOM 1838 C CA . THR A 1 239 ? 2.32 34.625 4.43 1 98.75 239 THR A CA 1
ATOM 1839 C C . THR A 1 239 ? 1.714 35.938 3.996 1 98.75 239 THR A C 1
ATOM 1841 O O . THR A 1 239 ? 2.256 37 4.301 1 98.75 239 THR A O 1
ATOM 1844 N N . GLY A 1 240 ? 0.562 35.844 3.303 1 98.56 240 GLY A N 1
ATOM 1845 C CA . GLY A 1 240 ? -0.172 37.062 3.014 1 98.56 240 GLY A CA 1
ATOM 1846 C C . GLY A 1 240 ? -0.641 37.812 4.262 1 98.56 240 GLY A C 1
ATOM 1847 O O . GLY A 1 240 ? -0.517 39.031 4.359 1 98.56 240 GLY A O 1
ATOM 1848 N N . ILE A 1 241 ? -1.157 37.094 5.211 1 98.5 241 ILE A N 1
ATOM 1849 C CA . ILE A 1 241 ? -1.611 37.625 6.48 1 98.5 241 ILE A CA 1
ATOM 1850 C C . ILE A 1 241 ? -0.426 38.25 7.234 1 98.5 241 ILE A C 1
ATOM 1852 O O . ILE A 1 241 ? -0.507 39.375 7.738 1 98.5 241 ILE A O 1
ATOM 1856 N N . LEU A 1 242 ? 0.682 37.5 7.297 1 98.69 242 LEU A N 1
ATOM 1857 C CA . LEU A 1 242 ? 1.86 37.969 8.023 1 98.69 242 LEU A CA 1
ATOM 1858 C C . LEU A 1 242 ? 2.41 39.25 7.41 1 98.69 242 LEU A C 1
ATOM 1860 O O . LEU A 1 242 ? 2.816 40.156 8.133 1 98.69 242 LEU A O 1
ATOM 1864 N N . ALA A 1 243 ? 2.428 39.281 6.09 1 98.62 243 ALA A N 1
ATOM 1865 C CA . ALA A 1 243 ? 2.883 40.5 5.406 1 98.62 243 ALA A CA 1
ATOM 1866 C C . ALA A 1 243 ? 1.994 41.688 5.742 1 98.62 243 ALA A C 1
ATOM 1868 O O . ALA A 1 243 ? 2.49 42.781 5.992 1 98.62 243 ALA A O 1
ATOM 1869 N N . HIS A 1 244 ? 0.729 41.438 5.742 1 98.06 244 HIS A N 1
ATOM 1870 C CA . HIS A 1 244 ? -0.227 42.5 6.078 1 98.06 244 HIS A CA 1
ATOM 1871 C C . HIS A 1 244 ? -0.026 43 7.508 1 98.06 244 HIS A C 1
ATOM 1873 O O . HIS A 1 244 ? -0.027 44.188 7.762 1 98.06 244 HIS A O 1
ATOM 1879 N N . LEU A 1 245 ? 0.137 42.062 8.469 1 98.12 245 LEU A N 1
ATOM 1880 C CA . LEU A 1 245 ? 0.316 42.438 9.867 1 98.12 245 LEU A CA 1
ATOM 1881 C C . LEU A 1 245 ? 1.593 43.25 10.062 1 98.12 245 LEU A C 1
ATOM 1883 O O . LEU A 1 245 ? 1.606 44.219 10.82 1 98.12 245 LEU A O 1
ATOM 1887 N N . ARG A 1 246 ? 2.625 42.844 9.375 1 97.75 246 ARG A N 1
ATOM 1888 C CA . ARG A 1 246 ? 3.895 43.562 9.484 1 97.75 246 ARG A CA 1
ATOM 1889 C C . ARG A 1 246 ? 3.758 45 8.992 1 97.75 246 ARG A C 1
ATOM 1891 O O . ARG A 1 246 ? 4.352 45.906 9.562 1 97.75 246 ARG A O 1
ATOM 1898 N N . LYS A 1 247 ? 3.018 45.156 7.945 1 97 247 LYS A N 1
ATOM 1899 C CA . LYS A 1 247 ? 2.816 46.469 7.371 1 97 247 LYS A CA 1
ATOM 1900 C C . LYS A 1 247 ? 1.903 47.312 8.25 1 97 247 LYS A C 1
ATOM 1902 O O . LYS A 1 247 ? 2.201 48.5 8.523 1 97 247 LYS A O 1
ATOM 1907 N N . GLN A 1 248 ? 0.843 46.75 8.711 1 96.19 248 GLN A N 1
ATOM 1908 C CA . GLN A 1 248 ? -0.186 47.469 9.445 1 96.19 248 GLN A CA 1
ATOM 1909 C C . GLN A 1 248 ? 0.276 47.781 10.867 1 96.19 248 GLN A C 1
ATOM 1911 O O . GLN A 1 248 ? -0.074 48.844 11.414 1 96.19 248 GLN A O 1
ATOM 1916 N N . PHE A 1 249 ? 1.048 46.875 11.453 1 96.38 249 PHE A N 1
ATOM 1917 C CA . PHE A 1 249 ? 1.477 47.031 12.844 1 96.38 249 PHE A CA 1
ATOM 1918 C C . PHE A 1 249 ? 2.996 47.031 12.938 1 96.38 249 PHE A C 1
ATOM 1920 O O . PHE A 1 249 ? 3.582 46.344 13.758 1 96.38 249 PHE A O 1
ATOM 1927 N N . ALA A 1 250 ? 3.656 47.875 12.234 1 93.31 250 ALA A N 1
ATOM 1928 C CA . ALA A 1 250 ? 5.102 47.875 12.008 1 93.31 250 ALA A CA 1
ATOM 1929 C C . ALA A 1 250 ? 5.855 48.062 13.32 1 93.31 250 ALA A C 1
ATOM 1931 O O . ALA A 1 250 ? 6.93 47.5 13.516 1 93.31 250 ALA A O 1
ATOM 1932 N N . SER A 1 251 ? 5.328 48.844 14.266 1 91.94 251 SER A N 1
ATOM 1933 C CA . SER A 1 251 ? 6.016 49.094 15.523 1 91.94 251 SER A CA 1
ATOM 1934 C C . SER A 1 251 ? 5.641 48.062 16.594 1 91.94 251 SER A C 1
ATOM 1936 O O . SER A 1 251 ? 6.379 47.875 17.547 1 91.94 251 SER A O 1
ATOM 1938 N N . ASP A 1 252 ? 4.559 47.344 16.312 1 95.94 252 ASP A N 1
ATOM 1939 C CA . ASP A 1 252 ? 4.004 46.531 17.375 1 95.94 252 ASP A CA 1
ATOM 1940 C C . ASP A 1 252 ? 4.242 45.031 17.094 1 95.94 252 ASP A C 1
ATOM 1942 O O . ASP A 1 252 ? 4.125 44.188 17.984 1 95.94 252 ASP A O 1
ATOM 1946 N N . PHE A 1 253 ? 4.57 44.75 15.82 1 97.75 253 PHE A N 1
ATOM 1947 C CA . PHE A 1 253 ? 4.676 43.344 15.438 1 97.75 253 PHE A CA 1
ATOM 1948 C C . PHE A 1 253 ? 6.008 43.062 14.742 1 97.75 253 PHE A C 1
ATOM 1950 O O . PHE A 1 253 ? 6.34 43.719 13.75 1 97.75 253 PHE A O 1
ATOM 1957 N N . LEU A 1 254 ? 6.734 42.062 15.281 1 98.25 254 LEU A N 1
ATOM 1958 C CA . LEU A 1 254 ? 7.953 41.594 14.641 1 98.25 254 LEU A CA 1
ATOM 1959 C C . LEU A 1 254 ? 7.844 40.094 14.32 1 98.25 254 LEU A C 1
ATOM 1961 O O . LEU A 1 254 ? 7.371 39.312 15.156 1 98.25 254 LEU A O 1
ATOM 1965 N N . LEU A 1 255 ? 8.125 39.781 13.102 1 98.75 255 LEU A N 1
ATOM 1966 C CA . LEU A 1 255 ? 8.312 38.375 12.688 1 98.75 255 LEU A CA 1
ATOM 1967 C C . LEU A 1 255 ? 9.797 38.062 12.555 1 98.75 255 LEU A C 1
ATOM 1969 O O . LEU A 1 255 ? 10.516 38.688 11.781 1 98.75 255 LEU A O 1
ATOM 1973 N N . GLU A 1 256 ? 10.281 37.094 13.367 1 98.75 256 GLU A N 1
ATOM 1974 C CA . GLU A 1 256 ? 11.68 36.688 13.359 1 98.75 256 GLU A CA 1
ATOM 1975 C C . GLU A 1 256 ? 11.828 35.25 12.891 1 98.75 256 GLU A C 1
ATOM 1977 O O . GLU A 1 256 ? 11.625 34.312 13.672 1 98.75 256 GLU A O 1
ATOM 1982 N N . THR A 1 257 ? 12.219 35.062 11.633 1 98.5 257 THR A N 1
ATOM 1983 C CA . THR A 1 257 ? 12.445 33.719 11.078 1 98.5 257 THR A CA 1
ATOM 1984 C C . THR A 1 257 ? 13.844 33.219 11.414 1 98.5 257 THR A C 1
ATOM 1986 O O . THR A 1 257 ? 14.664 33.969 11.945 1 98.5 257 THR A O 1
ATOM 1989 N N . ASN A 1 258 ? 13.977 31.891 11.234 1 97.81 258 ASN A N 1
ATOM 1990 C CA . ASN A 1 258 ? 15.258 31.266 11.547 1 97.81 258 ASN A CA 1
ATOM 1991 C C . ASN A 1 258 ? 15.75 31.656 12.938 1 97.81 258 ASN A C 1
ATOM 1993 O O . ASN A 1 258 ? 16.922 31.984 13.117 1 97.81 258 ASN A O 1
ATOM 1997 N N . THR A 1 259 ? 14.852 31.75 13.844 1 98.44 259 THR A N 1
ATOM 1998 C CA . THR A 1 259 ? 15.055 32.094 15.25 1 98.44 259 THR A CA 1
ATOM 1999 C C . THR A 1 259 ? 14.383 31.047 16.141 1 98.44 259 THR A C 1
ATOM 2001 O O . THR A 1 259 ? 13.328 31.312 16.719 1 98.44 259 THR A O 1
ATOM 2004 N N . SER A 1 260 ? 15.031 29.922 16.281 1 98.44 260 SER A N 1
ATOM 2005 C CA . SER A 1 260 ? 14.477 28.812 17.031 1 98.44 260 SER A CA 1
ATOM 2006 C C . SER A 1 260 ? 14.531 29.078 18.531 1 98.44 260 SER A C 1
ATOM 2008 O O . SER A 1 260 ? 15.492 29.672 19.031 1 98.44 260 SER A O 1
ATOM 2010 N N . VAL A 1 261 ? 13.492 28.672 19.203 1 98.81 261 VAL A N 1
ATOM 2011 C CA . VAL A 1 261 ? 13.484 28.766 20.656 1 98.81 261 VAL A CA 1
ATOM 2012 C C . VAL A 1 261 ? 14.062 27.484 21.266 1 98.81 261 VAL A C 1
ATOM 2014 O O . VAL A 1 261 ? 13.539 26.391 21.047 1 98.81 261 VAL A O 1
ATOM 2017 N N . SER A 1 262 ? 15.086 27.641 22.047 1 97.5 262 SER A N 1
ATOM 2018 C CA . SER A 1 262 ? 15.766 26.469 22.609 1 97.5 262 SER A CA 1
ATOM 2019 C C . SER A 1 262 ? 15.25 26.156 24 1 97.5 262 SER A C 1
ATOM 2021 O O . SER A 1 262 ? 15.234 24.984 24.422 1 97.5 262 SER A O 1
ATOM 2023 N N . GLU A 1 263 ? 14.906 27.234 24.656 1 96.94 263 GLU A N 1
ATOM 2024 C CA . GLU A 1 263 ? 14.531 27.062 26.062 1 96.94 263 GLU A CA 1
ATOM 2025 C C . GLU A 1 263 ? 13.68 28.234 26.547 1 96.94 263 GLU A C 1
ATOM 2027 O O . GLU A 1 263 ? 13.766 29.344 26 1 96.94 263 GLU A O 1
ATOM 2032 N N . ILE A 1 264 ? 12.852 27.953 27.531 1 97.81 264 ILE A N 1
ATOM 2033 C CA . ILE A 1 264 ? 12.07 28.969 28.219 1 97.81 264 ILE A CA 1
ATOM 2034 C C . ILE A 1 264 ? 12.297 28.844 29.734 1 97.81 264 ILE A C 1
ATOM 2036 O O . ILE A 1 264 ? 12.273 27.75 30.281 1 97.81 264 ILE A O 1
ATOM 2040 N N . ARG A 1 265 ? 12.531 30 30.375 1 94.88 265 ARG A N 1
ATOM 2041 C CA . ARG A 1 265 ? 12.703 30.016 31.828 1 94.88 265 ARG A CA 1
ATOM 2042 C C . ARG A 1 265 ? 11.719 30.984 32.469 1 94.88 265 ARG A C 1
ATOM 2044 O O . ARG A 1 265 ? 11.336 32 31.891 1 94.88 265 ARG A O 1
ATOM 2051 N N . GLY A 1 266 ? 11.242 30.516 33.625 1 91 266 GLY A N 1
ATOM 2052 C CA . GLY A 1 266 ? 10.477 31.438 34.438 1 91 266 GLY A CA 1
ATOM 2053 C C . GLY A 1 266 ? 11.352 32.344 35.281 1 91 266 GLY A C 1
ATOM 2054 O O . GLY A 1 266 ? 12.391 31.938 35.781 1 91 266 GLY A O 1
ATOM 2055 N N . SER A 1 267 ? 10.969 33.5 35.281 1 83.88 267 SER A N 1
ATOM 2056 C CA . SER A 1 267 ? 11.641 34.469 36.125 1 83.88 267 SER A CA 1
ATOM 2057 C C . SER A 1 267 ? 10.641 35.25 37 1 83.88 267 SER A C 1
ATOM 2059 O O . SER A 1 267 ? 9.516 34.781 37.188 1 83.88 267 SER A O 1
ATOM 2061 N N . ASN A 1 268 ? 11.039 36.375 37.5 1 83.5 268 ASN A N 1
ATOM 2062 C CA . ASN A 1 268 ? 10.172 37.156 38.375 1 83.5 268 ASN A CA 1
ATOM 2063 C C . ASN A 1 268 ? 8.883 37.562 37.688 1 83.5 268 ASN A C 1
ATOM 2065 O O . ASN A 1 268 ? 7.922 36.812 37.625 1 83.5 268 ASN A O 1
ATOM 2069 N N . ASP A 1 269 ? 9.016 38.531 36.938 1 84.5 269 ASP A N 1
ATOM 2070 C CA . ASP A 1 269 ? 7.801 39.125 36.344 1 84.5 269 ASP A CA 1
ATOM 2071 C C . ASP A 1 269 ? 7.621 38.688 34.906 1 84.5 269 ASP A C 1
ATOM 2073 O O . ASP A 1 269 ? 6.574 38.938 34.281 1 84.5 269 ASP A O 1
ATOM 2077 N N . TYR A 1 270 ? 8.641 37.906 34.406 1 92.38 270 TYR A N 1
ATOM 2078 C CA . TYR A 1 270 ? 8.617 37.562 33 1 92.38 270 TYR A CA 1
ATOM 2079 C C . TYR A 1 270 ? 9.133 36.156 32.719 1 92.38 270 TYR A C 1
ATOM 2081 O O . TYR A 1 270 ? 9.781 35.562 33.594 1 92.38 270 TYR A O 1
ATOM 2089 N N . TYR A 1 271 ? 8.734 35.688 31.594 1 95.69 271 TYR A N 1
ATOM 2090 C CA . TYR A 1 271 ? 9.414 34.531 31.016 1 95.69 271 TYR A CA 1
ATOM 2091 C C . TYR A 1 271 ? 10.617 34.969 30.188 1 95.69 271 TYR A C 1
ATOM 2093 O O . TYR A 1 271 ? 10.617 36.062 29.609 1 95.69 271 TYR A O 1
ATOM 2101 N N . GLU A 1 272 ? 11.617 34.156 30.219 1 97 272 GLU A N 1
ATOM 2102 C CA . GLU A 1 272 ? 12.773 34.344 29.359 1 97 272 GLU A CA 1
ATOM 2103 C C . GLU A 1 272 ? 12.789 33.312 28.219 1 97 272 GLU A C 1
ATOM 2105 O O . GLU A 1 272 ? 12.93 32.094 28.469 1 97 272 GLU A O 1
ATOM 2110 N N . VAL A 1 273 ? 12.602 33.812 27.016 1 98.25 273 VAL A N 1
ATOM 2111 C CA . VAL A 1 273 ? 12.617 32.969 25.828 1 98.25 273 VAL A CA 1
ATOM 2112 C C . VAL A 1 273 ? 14.008 33 25.188 1 98.25 273 VAL A C 1
ATOM 2114 O O . VAL A 1 273 ? 14.422 34.031 24.656 1 98.25 273 VAL A O 1
ATOM 2117 N N . MET A 1 274 ? 14.672 31.891 25.188 1 98.38 274 MET A N 1
ATOM 2118 C CA . MET A 1 274 ? 16.062 31.844 24.75 1 98.38 274 MET A CA 1
ATOM 2119 C C . MET A 1 274 ? 16.172 31.375 23.297 1 98.38 274 MET A C 1
ATOM 2121 O O . MET A 1 274 ? 15.547 30.375 22.922 1 98.38 274 MET A O 1
ATOM 2125 N N . THR A 1 275 ? 16.906 32.094 22.484 1 98.31 275 THR A N 1
ATOM 2126 C CA . THR A 1 275 ? 17.219 31.766 21.094 1 98.31 275 THR A CA 1
ATOM 2127 C C . THR A 1 275 ? 18.703 31.938 20.812 1 98.31 275 THR A C 1
ATOM 2129 O O . THR A 1 275 ? 19.422 32.562 21.594 1 98.31 275 THR A O 1
ATOM 2132 N N . PRO A 1 276 ? 19.188 31.406 19.719 1 97.06 276 PRO A N 1
ATOM 2133 C CA . PRO A 1 276 ? 20.594 31.625 19.344 1 97.06 276 PRO A CA 1
ATOM 2134 C C . PRO A 1 276 ? 20.891 33.094 19.047 1 97.06 276 PRO A C 1
ATOM 2136 O O . PRO A 1 276 ? 22.047 33.5 19.031 1 97.06 276 PRO A O 1
ATOM 2139 N N . ARG A 1 277 ? 19.859 33.906 18.906 1 97.75 277 ARG A N 1
ATOM 2140 C CA . ARG A 1 277 ? 20.047 35.312 18.547 1 97.75 277 ARG A CA 1
ATOM 2141 C C . ARG A 1 277 ? 19.938 36.188 19.781 1 97.75 277 ARG A C 1
ATOM 2143 O O . ARG A 1 277 ? 20.172 37.406 19.688 1 97.75 277 ARG A O 1
ATOM 2150 N N . GLY A 1 278 ? 19.547 35.562 20.953 1 97.88 278 GLY A N 1
ATOM 2151 C CA . GLY A 1 278 ? 19.375 36.312 22.172 1 97.88 278 GLY A CA 1
ATOM 2152 C C . GLY A 1 278 ? 18.172 35.875 22.984 1 97.88 278 GLY A C 1
ATOM 2153 O O . GLY A 1 278 ? 17.5 34.906 22.625 1 97.88 278 GLY A O 1
ATOM 2154 N N . THR A 1 279 ? 17.953 36.594 24.094 1 97.88 279 THR A N 1
ATOM 2155 C CA . THR A 1 279 ? 16.875 36.25 25 1 97.88 279 THR A CA 1
ATOM 2156 C C . THR A 1 279 ? 15.797 37.344 24.984 1 97.88 279 THR A C 1
ATOM 2158 O O . THR A 1 279 ? 16.125 38.531 24.938 1 97.88 279 THR A O 1
ATOM 2161 N N . ILE A 1 280 ? 14.562 36.938 24.922 1 98.06 280 ILE A N 1
ATOM 2162 C CA . ILE A 1 280 ? 13.43 37.875 24.984 1 98.06 280 ILE A CA 1
ATOM 2163 C C . ILE A 1 280 ? 12.695 37.719 26.312 1 98.06 280 ILE A C 1
ATOM 2165 O O . ILE A 1 280 ? 12.289 36.594 26.672 1 98.06 280 ILE A O 1
ATOM 2169 N N . LYS A 1 281 ? 12.562 38.75 27.031 1 96.19 281 LYS A N 1
ATOM 2170 C CA . LYS A 1 281 ? 11.68 38.781 28.188 1 96.19 281 LYS A CA 1
ATOM 2171 C C . LYS A 1 281 ? 10.242 39.094 27.781 1 96.19 281 LYS A C 1
ATOM 2173 O O . LYS A 1 281 ? 10 39.969 26.984 1 96.19 281 LYS A O 1
ATOM 2178 N N . THR A 1 282 ? 9.328 38.25 28.297 1 96.31 282 THR A N 1
ATOM 2179 C CA . THR A 1 282 ? 7.945 38.438 27.859 1 96.31 282 THR A CA 1
ATOM 2180 C C . THR A 1 282 ? 6.973 38.031 28.969 1 96.31 282 THR A C 1
ATOM 2182 O O . THR A 1 282 ? 7.297 37.188 29.812 1 96.31 282 THR A O 1
ATOM 2185 N N . LYS A 1 283 ? 5.828 38.656 28.953 1 93.19 283 LYS A N 1
ATOM 2186 C CA . LYS A 1 283 ? 4.77 38.312 29.906 1 93.19 283 LYS A CA 1
ATOM 2187 C C . LYS A 1 283 ? 4.09 37 29.5 1 93.19 283 LYS A C 1
ATOM 2189 O O . LYS A 1 283 ? 3.789 36.156 30.359 1 93.19 283 LYS A O 1
ATOM 2194 N N . HIS A 1 284 ? 3.83 36.844 28.25 1 96 284 HIS A N 1
ATOM 2195 C CA . HIS A 1 284 ? 3.111 35.688 27.75 1 96 284 HIS A CA 1
ATOM 2196 C C . HIS A 1 284 ? 3.934 34.938 26.719 1 96 284 HIS A C 1
ATOM 2198 O O . HIS A 1 284 ? 4.512 35.531 25.812 1 96 284 HIS A O 1
ATOM 2204 N N . VAL A 1 285 ? 4.004 33.625 26.875 1 98.19 285 VAL A N 1
ATOM 2205 C CA . VAL A 1 285 ? 4.547 32.719 25.844 1 98.19 285 VAL A CA 1
ATOM 2206 C C . VAL A 1 285 ? 3.42 31.906 25.219 1 98.19 285 VAL A C 1
ATOM 2208 O O . VAL A 1 285 ? 2.658 31.25 25.938 1 98.19 285 VAL A O 1
ATOM 2211 N N . ILE A 1 286 ? 3.289 31.953 23.922 1 98.88 286 ILE A N 1
ATOM 2212 C CA . ILE A 1 286 ? 2.203 31.281 23.219 1 98.88 286 ILE A CA 1
ATOM 2213 C C . ILE A 1 286 ? 2.773 30.219 22.281 1 98.88 286 ILE A C 1
ATOM 2215 O O . ILE A 1 286 ? 3.379 30.562 21.25 1 98.88 286 ILE A O 1
ATOM 2219 N N . HIS A 1 287 ? 2.514 28.984 22.594 1 98.88 287 HIS A N 1
ATOM 2220 C CA . HIS A 1 287 ? 3.016 27.859 21.812 1 98.88 287 HIS A CA 1
ATOM 2221 C C . HIS A 1 287 ? 2.076 27.531 20.656 1 98.88 287 HIS A C 1
ATOM 2223 O O . HIS A 1 287 ? 1.002 26.969 20.859 1 98.88 287 HIS A O 1
ATOM 2229 N N . CYS A 1 288 ? 2.479 27.797 19.484 1 98.88 288 CYS A N 1
ATOM 2230 C CA . CYS A 1 288 ? 1.817 27.406 18.25 1 98.88 288 CYS A CA 1
ATOM 2231 C C . CYS A 1 288 ? 2.703 26.484 17.422 1 98.88 288 CYS A C 1
ATOM 2233 O O . CYS A 1 288 ? 2.85 26.672 16.219 1 98.88 288 CYS A O 1
ATOM 2235 N N . THR A 1 289 ? 3.266 25.453 18.125 1 98.5 289 THR A N 1
ATOM 2236 C CA . THR A 1 289 ? 4.312 24.625 17.531 1 98.5 289 THR A CA 1
ATOM 2237 C C . THR A 1 289 ? 3.775 23.25 17.172 1 98.5 289 THR A C 1
ATOM 2239 O O . THR A 1 289 ? 4.516 22.391 16.672 1 98.5 289 THR A O 1
ATOM 2242 N N . ASN A 1 290 ? 2.527 23 17.422 1 98.25 290 ASN A N 1
ATOM 2243 C CA . ASN A 1 290 ? 1.802 21.812 16.984 1 98.25 290 ASN A CA 1
ATOM 2244 C C . ASN A 1 290 ? 2.58 20.531 17.312 1 98.25 290 ASN A C 1
ATOM 2246 O O . ASN A 1 290 ? 2.836 20.234 18.484 1 98.25 290 ASN A O 1
ATOM 2250 N N . ALA A 1 291 ? 3.18 19.844 16.391 1 97.94 291 ALA A N 1
ATOM 2251 C CA . ALA A 1 291 ? 3.826 18.547 16.562 1 97.94 291 ALA A CA 1
ATOM 2252 C C . ALA A 1 291 ? 5.047 18.656 17.469 1 97.94 291 ALA A C 1
ATOM 2254 O O . ALA A 1 291 ? 5.457 17.672 18.078 1 97.94 291 ALA A O 1
ATOM 2255 N N . HIS A 1 292 ? 5.641 19.812 17.625 1 98.56 292 HIS A N 1
ATOM 2256 C CA . HIS A 1 292 ? 6.926 19.969 18.281 1 98.56 292 HIS A CA 1
ATOM 2257 C C . HIS A 1 292 ? 6.754 20.562 19.688 1 98.56 292 HIS A C 1
ATOM 2259 O O . HIS A 1 292 ? 7.738 20.875 20.359 1 98.56 292 HIS A O 1
ATOM 2265 N N . ILE A 1 293 ? 5.562 20.688 20.109 1 98.56 293 ILE A N 1
ATOM 2266 C CA . ILE A 1 293 ? 5.266 21.391 21.344 1 98.56 293 ILE A CA 1
ATOM 2267 C C . ILE A 1 293 ? 5.961 20.688 22.516 1 98.56 293 ILE A C 1
ATOM 2269 O O . ILE A 1 293 ? 6.395 21.344 23.469 1 98.56 293 ILE A O 1
ATOM 2273 N N . GLY A 1 294 ? 6.168 19.391 22.422 1 98.06 294 GLY A N 1
ATOM 2274 C CA . GLY A 1 294 ? 6.758 18.625 23.5 1 98.06 294 GLY A CA 1
ATOM 2275 C C . GLY A 1 294 ? 8.188 19.031 23.812 1 98.06 294 GLY A C 1
ATOM 2276 O O . GLY A 1 294 ? 8.695 18.766 24.891 1 98.06 294 GLY A O 1
ATOM 2277 N N . HIS A 1 295 ? 8.844 19.672 22.859 1 98.25 295 HIS A N 1
ATOM 2278 C CA . HIS A 1 295 ? 10.211 20.109 23.078 1 98.25 295 HIS A CA 1
ATOM 2279 C C . HIS A 1 295 ? 10.281 21.188 24.156 1 98.25 295 HIS A C 1
ATOM 2281 O O . HIS A 1 295 ? 11.211 21.188 24.984 1 98.25 295 HIS A O 1
ATOM 2287 N N . LEU A 1 296 ? 9.281 22.125 24.141 1 98.25 296 LEU A N 1
ATOM 2288 C CA . LEU A 1 296 ? 9.305 23.266 25.062 1 98.25 296 LEU A CA 1
ATOM 2289 C C . LEU A 1 296 ? 8.32 23.047 26.203 1 98.25 296 LEU A C 1
ATOM 2291 O O . LEU A 1 296 ? 8.359 23.766 27.203 1 98.25 296 LEU A O 1
ATOM 2295 N N . VAL A 1 297 ? 7.406 22.062 26.016 1 97.88 297 VAL A N 1
ATOM 2296 C CA . VAL A 1 297 ? 6.449 21.688 27.047 1 97.88 297 VAL A CA 1
ATOM 2297 C C . VAL A 1 297 ? 6.543 20.188 27.297 1 97.88 297 VAL A C 1
ATOM 2299 O O . VAL A 1 297 ? 5.633 19.422 26.938 1 97.88 297 VAL A O 1
ATOM 2302 N N . PRO A 1 298 ? 7.539 19.766 28.016 1 95.81 298 PRO A N 1
ATOM 2303 C CA . PRO A 1 298 ? 7.824 18.328 28.109 1 95.81 298 PRO A CA 1
ATOM 2304 C C . PRO A 1 298 ? 6.699 17.562 28.797 1 95.81 298 PRO A C 1
ATOM 2306 O O . PRO A 1 298 ? 6.484 16.375 28.484 1 95.81 298 PRO A O 1
ATOM 2309 N N . GLY A 1 299 ? 6 18.203 29.672 1 96.38 299 GLY A N 1
ATOM 2310 C CA . GLY A 1 299 ? 4.941 17.516 30.391 1 96.38 299 GLY A CA 1
ATOM 2311 C C . GLY A 1 299 ? 3.775 17.125 29.516 1 96.38 299 GLY A C 1
ATOM 2312 O O . GLY A 1 299 ? 2.918 16.328 29.922 1 96.38 299 GLY A O 1
ATOM 2313 N N . ILE A 1 300 ? 3.729 17.578 28.281 1 97.5 300 ILE A N 1
ATOM 2314 C CA . ILE A 1 300 ? 2.602 17.328 27.391 1 97.5 300 ILE A CA 1
ATOM 2315 C C . ILE A 1 300 ? 2.832 16.016 26.625 1 97.5 300 ILE A C 1
ATOM 2317 O O . ILE A 1 300 ? 1.908 15.484 26.016 1 97.5 300 ILE A O 1
ATOM 2321 N N . LYS A 1 301 ? 4.105 15.469 26.656 1 96.94 301 LYS A N 1
ATOM 2322 C CA . LYS A 1 301 ? 4.441 14.227 25.969 1 96.94 301 LYS A CA 1
ATOM 2323 C C . LYS A 1 301 ? 3.57 13.07 26.453 1 96.94 301 LYS A C 1
ATOM 2325 O O . LYS A 1 301 ? 3.303 12.953 27.656 1 96.94 301 LYS A O 1
ATOM 2330 N N . GLY A 1 302 ? 3.123 12.312 25.531 1 96.31 302 GLY A N 1
ATOM 2331 C CA . GLY A 1 302 ? 2.172 11.258 25.828 1 96.31 302 GLY A CA 1
ATOM 2332 C C . GLY A 1 302 ? 0.728 11.68 25.641 1 96.31 302 GLY A C 1
ATOM 2333 O O . GLY A 1 302 ? -0.167 10.836 25.578 1 96.31 302 GLY A O 1
ATOM 2334 N N . CYS A 1 303 ? 0.501 12.977 25.562 1 97.31 303 CYS A N 1
ATOM 2335 C CA . CYS A 1 303 ? -0.813 13.508 25.219 1 97.31 303 CYS A CA 1
ATOM 2336 C C . CYS A 1 303 ? -0.837 14.031 23.781 1 97.31 303 CYS A C 1
ATOM 2338 O O . CYS A 1 303 ? -1.856 13.93 23.094 1 97.31 303 CYS A O 1
ATOM 2340 N N . ILE A 1 304 ? 0.218 14.656 23.375 1 98.06 304 ILE A N 1
ATOM 2341 C CA . ILE A 1 304 ? 0.445 15.141 22.016 1 98.06 304 ILE A CA 1
ATOM 2342 C C . ILE A 1 304 ? 1.733 14.539 21.469 1 98.06 304 ILE A C 1
ATOM 2344 O O . ILE A 1 304 ? 2.742 14.461 22.172 1 98.06 304 ILE A O 1
ATOM 2348 N N . PHE A 1 305 ? 1.693 14.055 20.297 1 98 305 PHE A N 1
ATOM 2349 C CA . PHE A 1 305 ? 2.881 13.477 19.672 1 98 305 PHE A CA 1
ATOM 2350 C C . PHE A 1 305 ? 2.865 13.688 18.172 1 98 305 PHE A C 1
ATOM 2352 O O . PHE A 1 305 ? 1.806 13.898 17.578 1 98 305 PHE A O 1
ATOM 2359 N N . PRO A 1 306 ? 4.039 13.719 17.562 1 98.31 306 PRO A N 1
ATOM 2360 C CA . PRO A 1 306 ? 4.125 13.922 16.109 1 98.31 306 PRO A CA 1
ATOM 2361 C C . PRO A 1 306 ? 3.85 12.641 15.328 1 98.31 306 PRO A C 1
ATOM 2363 O O . PRO A 1 306 ? 4.129 11.539 15.812 1 98.31 306 PRO A O 1
ATOM 2366 N N . ILE A 1 307 ? 3.307 12.812 14.219 1 97.56 307 ILE A N 1
ATOM 2367 C CA . ILE A 1 307 ? 3.229 11.82 13.148 1 97.56 307 ILE A CA 1
ATOM 2368 C C . ILE A 1 307 ? 3.686 12.445 11.828 1 97.56 307 ILE A C 1
ATOM 2370 O O . ILE A 1 307 ? 3.4 13.609 11.555 1 97.56 307 ILE A O 1
ATOM 2374 N N . VAL A 1 308 ? 4.348 11.68 11.031 1 98.06 308 VAL A N 1
ATOM 2375 C CA . VAL A 1 308 ? 4.805 12.211 9.758 1 98.06 308 VAL A CA 1
ATOM 2376 C C . VAL A 1 308 ? 3.918 11.688 8.633 1 98.06 308 VAL A C 1
ATOM 2378 O O . VAL A 1 308 ? 3.596 10.5 8.586 1 98.06 308 VAL A O 1
ATOM 2381 N N . GLY A 1 309 ? 3.352 12.586 7.852 1 97.88 309 GLY A N 1
ATOM 2382 C CA . GLY A 1 309 ? 2.604 12.266 6.648 1 97.88 309 GLY A CA 1
ATOM 2383 C C . GLY A 1 309 ? 3.338 12.641 5.371 1 97.88 309 GLY A C 1
ATOM 2384 O O . GLY A 1 309 ? 4.434 13.203 5.422 1 97.88 309 GLY A O 1
ATOM 2385 N N . GLN A 1 310 ? 2.766 12.297 4.262 1 98.5 310 GLN A N 1
ATOM 2386 C CA . GLN A 1 310 ? 3.393 12.531 2.965 1 98.5 310 GLN A CA 1
ATOM 2387 C C . GLN A 1 310 ? 2.357 12.938 1.92 1 98.5 310 GLN A C 1
ATOM 2389 O O . GLN A 1 310 ? 1.22 12.469 1.948 1 98.5 310 GLN A O 1
ATOM 2394 N N . MET A 1 311 ? 2.666 13.859 1.069 1 97.81 311 MET A N 1
ATOM 2395 C CA . MET A 1 311 ? 1.794 14.25 -0.035 1 97.81 311 MET A CA 1
ATOM 2396 C C . MET A 1 311 ? 2.609 14.602 -1.275 1 97.81 311 MET A C 1
ATOM 2398 O O . MET A 1 311 ? 3.842 14.617 -1.229 1 97.81 311 MET A O 1
ATOM 2402 N N . SER A 1 312 ? 1.924 14.781 -2.385 1 98.62 312 SER A N 1
ATOM 2403 C CA . SER A 1 312 ? 2.559 15.008 -3.68 1 98.62 312 SER A CA 1
ATOM 2404 C C . SER A 1 312 ? 1.757 15.984 -4.527 1 98.62 312 SER A C 1
ATOM 2406 O O . SER A 1 312 ? 0.577 16.219 -4.262 1 98.62 312 SER A O 1
ATOM 2408 N N . ALA A 1 313 ? 2.383 16.656 -5.359 1 98.44 313 ALA A N 1
ATOM 2409 C CA . ALA A 1 313 ? 1.791 17.406 -6.477 1 98.44 313 ALA A CA 1
ATOM 2410 C C . ALA A 1 313 ? 2.027 16.672 -7.797 1 98.44 313 ALA A C 1
ATOM 2412 O O . ALA A 1 313 ? 3.168 16.359 -8.141 1 98.44 313 ALA A O 1
ATOM 2413 N N . GLN A 1 314 ? 0.96 16.391 -8.461 1 97.88 314 GLN A N 1
ATOM 2414 C CA . GLN A 1 314 ? 1.034 15.617 -9.695 1 97.88 314 GLN A CA 1
ATOM 2415 C C . GLN A 1 314 ? 0.252 16.297 -10.812 1 97.88 314 GLN A C 1
ATOM 2417 O O . GLN A 1 314 ? -0.83 16.844 -10.586 1 97.88 314 GLN A O 1
ATOM 2422 N N . PRO A 1 315 ? 0.786 16.266 -12.086 1 96.56 315 PRO A N 1
ATOM 2423 C CA . PRO A 1 315 ? -0.046 16.734 -13.195 1 96.56 315 PRO A CA 1
ATOM 2424 C C . PRO A 1 315 ? -1.205 15.781 -13.5 1 96.56 315 PRO A C 1
ATOM 2426 O O . PRO A 1 315 ? -1.08 14.57 -13.312 1 96.56 315 PRO A O 1
ATOM 2429 N N . PRO A 1 316 ? -2.316 16.375 -13.961 1 96 316 PRO A N 1
ATOM 2430 C CA . PRO A 1 316 ? -3.416 15.484 -14.359 1 96 316 PRO A CA 1
ATOM 2431 C C . PRO A 1 316 ? -3.135 14.742 -15.664 1 96 316 PRO A C 1
ATOM 2433 O O . PRO A 1 316 ? -2.363 15.219 -16.5 1 96 316 PRO A O 1
ATOM 2436 N N . GLY A 1 317 ? -3.75 13.523 -15.789 1 94.94 317 GLY A N 1
ATOM 2437 C CA . GLY A 1 317 ? -3.748 12.883 -17.094 1 94.94 317 GLY A CA 1
ATOM 2438 C C . GLY A 1 317 ? -4.438 13.703 -18.172 1 94.94 317 GLY A C 1
ATOM 2439 O O . GLY A 1 317 ? -5.27 14.562 -17.859 1 94.94 317 GLY A O 1
ATOM 2440 N N . ASP A 1 318 ? -4.125 13.422 -19.359 1 95.12 318 ASP A N 1
ATOM 2441 C CA . ASP A 1 318 ? -4.594 14.25 -20.469 1 95.12 318 ASP A CA 1
ATOM 2442 C C . ASP A 1 318 ? -6.082 14.023 -20.734 1 95.12 318 ASP A C 1
ATOM 2444 O O . ASP A 1 318 ? -6.723 14.82 -21.422 1 95.12 318 ASP A O 1
ATOM 2448 N N . ARG A 1 319 ? -6.703 12.992 -20.203 1 94.88 319 ARG A N 1
ATOM 2449 C CA . ARG A 1 319 ? -8.125 12.734 -20.422 1 94.88 319 ARG A CA 1
ATOM 2450 C C . ARG A 1 319 ? -8.938 13.086 -19.172 1 94.88 319 ARG A C 1
ATOM 2452 O O . ARG A 1 319 ? -10.164 13 -19.188 1 94.88 319 ARG A O 1
ATOM 2459 N N . PHE A 1 320 ? -8.219 13.5 -18.141 1 94.88 320 PHE A N 1
ATOM 2460 C CA . PHE A 1 320 ? -8.922 13.859 -16.906 1 94.88 320 PHE A CA 1
ATOM 2461 C C . PHE A 1 320 ? -9.656 15.188 -17.062 1 94.88 320 PHE A C 1
ATOM 2463 O O . PHE A 1 320 ? -9.047 16.188 -17.453 1 94.88 320 PHE A O 1
ATOM 2470 N N . LYS A 1 321 ? -10.914 15.18 -16.719 1 91.69 321 LYS A N 1
ATOM 2471 C CA . LYS A 1 321 ? -11.688 16.422 -16.719 1 91.69 321 LYS A CA 1
ATOM 2472 C C . LYS A 1 321 ? -11.375 17.266 -15.484 1 91.69 321 LYS A C 1
ATOM 2474 O O . LYS A 1 321 ? -11.523 16.781 -14.359 1 91.69 321 LYS A O 1
ATOM 2479 N N . PRO A 1 322 ? -10.938 18.516 -15.742 1 91.44 322 PRO A N 1
ATOM 2480 C CA . PRO A 1 322 ? -10.617 19.359 -14.586 1 91.44 322 PRO A CA 1
ATOM 2481 C C . PRO A 1 322 ? -11.758 19.422 -13.57 1 91.44 322 PRO A C 1
ATOM 2483 O O . PRO A 1 322 ? -12.922 19.594 -13.961 1 91.44 322 PRO A O 1
ATOM 2486 N N . GLN A 1 323 ? -11.375 19.312 -12.297 1 92.94 323 GLN A N 1
ATOM 2487 C CA . GLN A 1 323 ? -12.336 19.281 -11.203 1 92.94 323 GLN A CA 1
ATOM 2488 C C . GLN A 1 323 ? -11.875 20.141 -10.023 1 92.94 323 GLN A C 1
ATOM 2490 O O . GLN A 1 323 ? -11.922 19.688 -8.875 1 92.94 323 GLN A O 1
ATOM 2495 N N . SER A 1 324 ? -11.359 21.297 -10.336 1 95 324 SER A N 1
ATOM 2496 C CA . SER A 1 324 ? -10.828 22.172 -9.289 1 95 324 SER A CA 1
ATOM 2497 C C . SER A 1 324 ? -11.938 22.656 -8.359 1 95 324 SER A C 1
ATOM 2499 O O . SER A 1 324 ? -11.664 23.234 -7.305 1 95 324 SER A O 1
ATOM 2501 N N . ASP A 1 325 ? -13.211 22.359 -8.664 1 96.75 325 ASP A N 1
ATOM 2502 C CA . ASP A 1 325 ? -14.352 22.703 -7.828 1 96.75 325 ASP A CA 1
ATOM 2503 C C . ASP A 1 325 ? -14.734 21.547 -6.918 1 96.75 325 ASP A C 1
ATOM 2505 O O . ASP A 1 325 ? -15.805 21.547 -6.305 1 96.75 325 ASP A O 1
ATOM 2509 N N . HIS A 1 326 ? -13.82 20.594 -6.812 1 96.62 326 HIS A N 1
ATOM 2510 C CA . HIS A 1 326 ? -14.07 19.453 -5.926 1 96.62 326 HIS A CA 1
ATOM 2511 C C . HIS A 1 326 ? -12.883 19.203 -5 1 96.62 326 HIS A C 1
ATOM 2513 O O . HIS A 1 326 ? -11.75 19.578 -5.32 1 96.62 326 HIS A O 1
ATOM 2519 N N . SER A 1 327 ? -13.133 18.656 -3.902 1 96.81 327 SER A N 1
ATOM 2520 C CA . SER A 1 327 ? -12.188 18.078 -2.961 1 96.81 327 SER A CA 1
ATOM 2521 C C . SER A 1 327 ? -12.547 16.625 -2.656 1 96.81 327 SER A C 1
ATOM 2523 O O . SER A 1 327 ? -13.727 16.281 -2.531 1 96.81 327 SER A O 1
ATOM 2525 N N . TRP A 1 328 ? -11.562 15.75 -2.602 1 97.62 328 TRP A N 1
ATOM 2526 C CA . TRP A 1 328 ? -11.859 14.328 -2.494 1 97.62 328 TRP A CA 1
ATOM 2527 C C . TRP A 1 328 ? -11.219 13.734 -1.24 1 97.62 328 TRP A C 1
ATOM 2529 O O . TRP A 1 328 ? -10.148 14.172 -0.812 1 97.62 328 TRP A O 1
ATOM 2539 N N . ILE A 1 329 ? -11.859 12.844 -0.663 1 98.06 329 ILE A N 1
ATOM 2540 C CA . ILE A 1 329 ? -11.312 11.844 0.256 1 98.06 329 ILE A CA 1
ATOM 2541 C C . ILE A 1 329 ? -11.555 10.445 -0.297 1 98.06 329 ILE A C 1
ATOM 2543 O O . ILE A 1 329 ? -12.672 10.125 -0.721 1 98.06 329 ILE A O 1
ATOM 2547 N N . PHE A 1 330 ? -10.555 9.641 -0.403 1 98.25 330 PHE A N 1
ATOM 2548 C CA . PHE A 1 330 ? -10.664 8.242 -0.809 1 98.25 330 PHE A CA 1
ATOM 2549 C C . PHE A 1 330 ? -10.5 7.316 0.389 1 98.25 330 PHE A C 1
ATOM 2551 O O . PHE A 1 330 ? -9.383 7.086 0.853 1 98.25 330 PHE A O 1
ATOM 2558 N N . ASN A 1 331 ? -11.648 6.766 0.859 1 97.62 331 ASN A N 1
ATOM 2559 C CA . ASN A 1 331 ? -11.641 5.906 2.041 1 97.62 331 ASN A CA 1
ATOM 2560 C C . ASN A 1 331 ? -11.43 4.441 1.669 1 97.62 331 ASN A C 1
ATOM 2562 O O . ASN A 1 331 ? -12.266 3.846 0.991 1 97.62 331 ASN A O 1
ATOM 2566 N N . TYR A 1 332 ? -10.383 3.906 2.182 1 96.62 332 TYR A N 1
ATOM 2567 C CA . TYR A 1 332 ? -10.008 2.525 1.896 1 96.62 332 TYR A CA 1
ATOM 2568 C C . TYR A 1 332 ? -10.406 1.605 3.045 1 96.62 332 TYR A C 1
ATOM 2570 O O . TYR A 1 332 ? -11.156 2.006 3.938 1 96.62 332 TYR A O 1
ATOM 2578 N N . ASP A 1 333 ? -10.016 0.303 2.918 1 92.75 333 ASP A N 1
ATOM 2579 C CA . ASP A 1 333 ? -10.234 -0.628 4.02 1 92.75 333 ASP A CA 1
ATOM 2580 C C . ASP A 1 333 ? -9.492 -0.172 5.277 1 92.75 333 ASP A C 1
ATOM 2582 O O . ASP A 1 333 ? -9.984 -0.364 6.395 1 92.75 333 ASP A O 1
ATOM 2586 N N . ARG A 1 334 ? -8.336 0.365 5.031 1 91.56 334 ARG A N 1
ATOM 2587 C CA . ARG A 1 334 ? -7.551 0.991 6.09 1 91.56 334 ARG A CA 1
ATOM 2588 C C . ARG A 1 334 ? -6.965 2.318 5.621 1 91.56 334 ARG A C 1
ATOM 2590 O O . ARG A 1 334 ? -6.27 2.373 4.605 1 91.56 334 ARG A O 1
ATOM 2597 N N . GLY A 1 335 ? -7.301 3.322 6.391 1 94 335 GLY A N 1
ATOM 2598 C CA . GLY A 1 335 ? -6.781 4.641 6.074 1 94 335 GLY A CA 1
ATOM 2599 C C . GLY A 1 335 ? -7.504 5.312 4.922 1 94 335 GLY A C 1
ATOM 2600 O O . GLY A 1 335 ? -8.508 4.793 4.426 1 94 335 GLY A O 1
ATOM 2601 N N . PHE A 1 336 ? -7.016 6.449 4.492 1 96.81 336 PHE A N 1
ATOM 2602 C CA . PHE A 1 336 ? -7.602 7.227 3.408 1 96.81 336 PHE A CA 1
ATOM 2603 C C . PHE A 1 336 ? -6.555 8.117 2.754 1 96.81 336 PHE A C 1
ATOM 2605 O O . PHE A 1 336 ? -5.469 8.312 3.301 1 96.81 336 PHE A O 1
ATOM 2612 N N . ASP A 1 337 ? -6.852 8.539 1.567 1 98 337 ASP A N 1
ATOM 2613 C CA . ASP A 1 337 ? -6.117 9.578 0.856 1 98 337 ASP A CA 1
ATOM 2614 C C . ASP A 1 337 ? -6.984 10.82 0.652 1 98 337 ASP A C 1
ATOM 2616 O O . ASP A 1 337 ? -8.203 10.766 0.839 1 98 337 ASP A O 1
ATOM 2620 N N . TYR A 1 338 ? -6.367 11.922 0.403 1 98.19 338 TYR A N 1
ATOM 2621 C CA . TYR A 1 338 ? -7.074 13.172 0.152 1 98.19 338 TYR A CA 1
ATOM 2622 C C . TYR A 1 338 ? -6.504 13.883 -1.071 1 98.19 338 TYR A C 1
ATOM 2624 O O . TYR A 1 338 ? -5.312 13.773 -1.36 1 98.19 338 TYR A O 1
ATOM 2632 N N . LEU A 1 339 ? -7.402 14.602 -1.761 1 98.38 339 LEU A N 1
ATOM 2633 C CA . LEU A 1 339 ? -7.02 15.195 -3.037 1 98.38 339 LEU A CA 1
ATOM 2634 C C . LEU A 1 339 ? -7.766 16.5 -3.273 1 98.38 339 LEU A C 1
ATOM 2636 O O . LEU A 1 339 ? -8.977 16.578 -3.062 1 98.38 339 LEU A O 1
ATOM 2640 N N . THR A 1 340 ? -7.035 17.547 -3.617 1 97.94 340 THR A N 1
ATOM 2641 C CA . THR A 1 340 ? -7.574 18.734 -4.25 1 97.94 340 THR A CA 1
ATOM 2642 C C . THR A 1 340 ? -6.879 19 -5.586 1 97.94 340 THR A C 1
ATOM 2644 O O . THR A 1 340 ? -5.781 18.5 -5.832 1 97.94 340 THR A O 1
ATOM 2647 N N . GLN A 1 341 ? -7.57 19.688 -6.469 1 97.94 341 GLN A N 1
ATOM 2648 C CA . GLN A 1 341 ? -6.953 20.141 -7.711 1 97.94 341 GLN A CA 1
ATOM 2649 C C . GLN A 1 341 ? -6.863 21.672 -7.754 1 97.94 341 GLN A C 1
ATOM 2651 O O . GLN A 1 341 ? -7.828 22.359 -7.43 1 97.94 341 GLN A O 1
ATOM 2656 N N . LEU A 1 342 ? -5.703 22.125 -8.055 1 97.94 342 LEU A N 1
ATOM 2657 C CA . LEU A 1 342 ? -5.555 23.578 -8.219 1 97.94 342 LEU A CA 1
ATOM 2658 C C . LEU A 1 342 ? -6.234 24.047 -9.492 1 97.94 342 LEU A C 1
ATOM 2660 O O . LEU A 1 342 ? -6.281 23.328 -10.484 1 97.94 342 LEU A O 1
ATOM 2664 N N . PRO A 1 343 ? -6.785 25.281 -9.469 1 96.81 343 PRO A N 1
ATOM 2665 C CA . PRO A 1 343 ? -7.281 25.844 -10.719 1 96.81 343 PRO A CA 1
ATOM 2666 C C . PRO A 1 343 ? -6.168 26.109 -11.727 1 96.81 343 PRO A C 1
ATOM 2668 O O . PRO A 1 343 ? -5.004 26.25 -11.344 1 96.81 343 PRO A O 1
ATOM 2671 N N . VAL A 1 344 ? -6.559 26.094 -13.023 1 93.94 344 VAL A N 1
ATOM 2672 C CA . VAL A 1 344 ? -5.602 26.5 -14.047 1 93.94 344 VAL A CA 1
ATOM 2673 C C . VAL A 1 344 ? -5.547 28.016 -14.141 1 93.94 344 VAL A C 1
ATOM 2675 O O . VAL A 1 344 ? -6.496 28.656 -14.609 1 93.94 344 VAL A O 1
ATOM 2678 N N . THR A 1 345 ? -4.477 28.516 -13.672 1 92.56 345 THR A N 1
ATOM 2679 C CA . THR A 1 345 ? -4.207 29.953 -13.688 1 92.56 345 THR A CA 1
ATOM 2680 C C . THR A 1 345 ? -2.768 30.219 -14.102 1 92.56 345 THR A C 1
ATOM 2682 O O . THR A 1 345 ? -2.066 29.328 -14.57 1 92.56 345 THR A O 1
ATOM 2685 N N . SER A 1 346 ? -2.363 31.484 -13.984 1 90.12 346 SER A N 1
ATOM 2686 C CA . SER A 1 346 ? -0.967 31.812 -14.242 1 90.12 346 SER A CA 1
ATOM 2687 C C . SER A 1 346 ? -0.047 31.203 -13.188 1 90.12 346 SER A C 1
ATOM 2689 O O . SER A 1 346 ? 1.122 30.938 -13.461 1 90.12 346 SER A O 1
ATOM 2691 N N . ALA A 1 347 ? -0.604 30.859 -12.016 1 88.94 347 ALA A N 1
ATOM 2692 C CA . ALA A 1 347 ? 0.197 30.391 -10.891 1 88.94 347 ALA A CA 1
ATOM 2693 C C . ALA A 1 347 ? 0.167 28.859 -10.805 1 88.94 347 ALA A C 1
ATOM 2695 O O . ALA A 1 347 ? 1.022 28.25 -10.156 1 88.94 347 ALA A O 1
ATOM 2696 N N . SER A 1 348 ? -0.767 28.234 -11.422 1 93.31 348 SER A N 1
ATOM 2697 C CA . SER A 1 348 ? -0.945 26.781 -11.32 1 93.31 348 SER A CA 1
ATOM 2698 C C . SER A 1 348 ? -1.467 26.203 -12.625 1 93.31 348 SER A C 1
ATOM 2700 O O . SER A 1 348 ? -2.133 26.891 -13.406 1 93.31 348 SER A O 1
ATOM 2702 N N . SER A 1 349 ? -1.185 24.953 -12.898 1 92.81 349 SER A N 1
ATOM 2703 C CA . SER A 1 349 ? -1.535 24.266 -14.141 1 92.81 349 SER A CA 1
ATOM 2704 C C . SER A 1 349 ? -2.49 23.109 -13.883 1 92.81 349 SER A C 1
ATOM 2706 O O . SER A 1 349 ? -2.445 22.094 -14.586 1 92.81 349 SER A O 1
ATOM 2708 N N . GLY A 1 350 ? -3.209 23.281 -12.758 1 96 350 GLY A N 1
ATOM 2709 C CA . GLY A 1 350 ? -4.164 22.219 -12.453 1 96 350 GLY A CA 1
ATOM 2710 C C . GLY A 1 350 ? -3.541 21.047 -11.711 1 96 350 GLY A C 1
ATOM 2711 O O . GLY A 1 350 ? -4 19.906 -11.836 1 96 350 GLY A O 1
ATOM 2712 N N . GLU A 1 351 ? -2.508 21.297 -10.977 1 97.25 351 GLU A N 1
ATOM 2713 C CA . GLU A 1 351 ? -1.831 20.234 -10.219 1 97.25 351 GLU A CA 1
ATOM 2714 C C . GLU A 1 351 ? -2.803 19.516 -9.297 1 97.25 351 GLU A C 1
ATOM 2716 O O . GLU A 1 351 ? -3.67 20.141 -8.68 1 97.25 351 GLU A O 1
ATOM 2721 N N . MET A 1 352 ? -2.686 18.188 -9.312 1 98.06 352 MET A N 1
ATOM 2722 C CA . MET A 1 352 ? -3.387 17.328 -8.367 1 98.06 352 MET A CA 1
ATOM 2723 C C . MET A 1 352 ? -2.633 17.234 -7.047 1 98.06 352 MET A C 1
ATOM 2725 O O . MET A 1 352 ? -1.559 16.625 -6.98 1 98.06 352 MET A O 1
ATOM 2729 N N . MET A 1 353 ? -3.145 17.875 -5.996 1 98.56 353 MET A N 1
ATOM 2730 C CA . MET A 1 353 ? -2.535 17.844 -4.668 1 98.56 353 MET A CA 1
ATOM 2731 C C . MET A 1 353 ? -2.98 16.609 -3.893 1 98.56 353 MET A C 1
ATOM 2733 O O . MET A 1 353 ? -4.008 16.641 -3.209 1 98.56 353 MET A O 1
ATOM 2737 N N . MET A 1 354 ? -2.186 15.547 -3.979 1 98.56 354 MET A N 1
ATOM 2738 C CA . MET A 1 354 ? -2.547 14.211 -3.514 1 98.56 354 MET A CA 1
ATOM 2739 C C . MET A 1 354 ? -1.734 13.828 -2.281 1 98.56 354 MET A C 1
ATOM 2741 O O . MET A 1 354 ? -0.507 13.742 -2.344 1 98.56 354 MET A O 1
ATOM 2745 N N . GLY A 1 355 ? -2.424 13.664 -1.143 1 98.56 355 GLY A N 1
ATOM 2746 C CA . GLY A 1 355 ? -1.773 13.203 0.074 1 98.56 355 GLY A CA 1
ATOM 2747 C C . GLY A 1 355 ? -2.371 11.922 0.622 1 98.56 355 GLY A C 1
ATOM 2748 O O . GLY A 1 355 ? -3.48 11.539 0.246 1 98.56 355 GLY A O 1
ATOM 2749 N N . GLY A 1 356 ? -1.638 11.25 1.416 1 98 356 GLY A N 1
ATOM 2750 C CA . GLY A 1 356 ? -2.094 10.008 2.014 1 98 356 GLY A CA 1
ATOM 2751 C C . GLY A 1 356 ? -1.016 8.945 2.068 1 98 356 GLY A C 1
ATOM 2752 O O . GLY A 1 356 ? 0.153 9.25 2.314 1 98 356 GLY A O 1
ATOM 2753 N N . GLY A 1 357 ? -1.402 7.711 2.008 1 97.5 357 GLY A N 1
ATOM 2754 C CA . GLY A 1 357 ? -0.51 6.562 2.004 1 97.5 357 GLY A CA 1
ATOM 2755 C C . GLY A 1 357 ? -0.003 6.195 3.385 1 97.5 357 GLY A C 1
ATOM 2756 O O . GLY A 1 357 ? 0.859 5.328 3.525 1 97.5 357 GLY A O 1
ATOM 2757 N N . TYR A 1 358 ? -0.539 6.801 4.434 1 96.69 358 TYR A N 1
ATOM 2758 C CA . TYR A 1 358 ? -0.044 6.559 5.785 1 96.69 358 TYR A CA 1
ATOM 2759 C C . TYR A 1 358 ? -0.198 5.09 6.164 1 96.69 358 TYR A C 1
ATOM 2761 O O . TYR A 1 358 ? 0.745 4.469 6.66 1 96.69 358 TYR A O 1
ATOM 2769 N N . ALA A 1 359 ? -1.362 4.555 5.887 1 95.31 359 ALA A N 1
ATOM 2770 C CA . ALA A 1 359 ? -1.646 3.174 6.266 1 95.31 359 ALA A CA 1
ATOM 2771 C C . ALA A 1 359 ? -0.805 2.197 5.449 1 95.31 359 ALA A C 1
ATOM 2773 O O . ALA A 1 359 ? -0.664 1.03 5.82 1 95.31 359 ALA A O 1
ATOM 2774 N N . GLN A 1 360 ? -0.269 2.684 4.363 1 95.38 360 GLN A N 1
ATOM 2775 C CA . GLN A 1 360 ? 0.524 1.837 3.48 1 95.38 360 GLN A CA 1
ATOM 2776 C C . GLN A 1 360 ? 1.99 1.82 3.902 1 95.38 360 GLN A C 1
ATOM 2778 O O . GLN A 1 360 ? 2.766 0.982 3.438 1 95.38 360 GLN A O 1
ATOM 2783 N N . THR A 1 361 ? 2.367 2.666 4.812 1 96.12 361 THR A N 1
ATOM 2784 C CA . THR A 1 361 ? 3.732 2.627 5.32 1 96.12 361 THR A CA 1
ATOM 2785 C C . THR A 1 361 ? 3.936 1.423 6.234 1 96.12 361 THR A C 1
ATOM 2787 O O . THR A 1 361 ? 3.008 0.643 6.457 1 96.12 361 THR A O 1
ATOM 2790 N N . GLN A 1 362 ? 5.117 1.246 6.758 1 94 362 GLN A N 1
ATOM 2791 C CA . GLN A 1 362 ? 5.492 0.055 7.512 1 94 362 GLN A CA 1
ATOM 2792 C C . GLN A 1 362 ? 4.609 -0.12 8.742 1 94 362 GLN A C 1
ATOM 2794 O O . GLN A 1 362 ? 4.336 0.845 9.461 1 94 362 GLN A O 1
ATOM 2799 N N . GLY A 1 363 ? 4.184 -1.329 8.938 1 91.88 363 GLY A N 1
ATOM 2800 C CA . GLY A 1 363 ? 3.375 -1.673 10.094 1 91.88 363 GLY A CA 1
ATOM 2801 C C . GLY A 1 363 ? 2.01 -1.01 10.086 1 91.88 363 GLY A C 1
ATOM 2802 O O . GLY A 1 363 ? 1.425 -0.772 11.148 1 91.88 363 GLY A O 1
ATOM 2803 N N . GLY A 1 364 ? 1.496 -0.616 8.93 1 92.44 364 GLY A N 1
ATOM 2804 C CA . GLY A 1 364 ? 0.214 0.066 8.859 1 92.44 364 GLY A CA 1
ATOM 2805 C C . GLY A 1 364 ? 0.263 1.487 9.383 1 92.44 364 GLY A C 1
ATOM 2806 O O . GLY A 1 364 ? -0.735 2 9.891 1 92.44 364 GLY A O 1
ATOM 2807 N N . GLY A 1 365 ? 1.419 2.039 9.406 1 95.56 365 GLY A N 1
ATOM 2808 C CA . GLY A 1 365 ? 1.584 3.422 9.828 1 95.56 365 GLY A CA 1
ATOM 2809 C C . GLY A 1 365 ? 2.242 3.562 11.188 1 95.56 365 GLY A C 1
ATOM 2810 O O . GLY A 1 365 ? 2.77 4.625 11.523 1 95.56 365 GLY A O 1
ATOM 2811 N N . ILE A 1 366 ? 2.334 2.5 12 1 96.5 366 ILE A N 1
ATOM 2812 C CA . ILE A 1 366 ? 2.764 2.605 13.391 1 96.5 366 ILE A CA 1
ATOM 2813 C C . ILE A 1 366 ? 4.238 2.99 13.445 1 96.5 366 ILE A C 1
ATOM 2815 O O . ILE A 1 366 ? 4.684 3.631 14.406 1 96.5 366 ILE A O 1
ATOM 2819 N N . HIS A 1 367 ? 4.988 2.742 12.398 1 96.44 367 HIS A N 1
ATOM 2820 C CA . HIS A 1 367 ? 6.402 3.09 12.375 1 96.44 367 HIS A CA 1
ATOM 2821 C C . HIS A 1 367 ? 6.602 4.574 12.102 1 96.44 367 HIS A C 1
ATOM 2823 O O . HIS A 1 367 ? 7.699 5.105 12.297 1 96.44 367 HIS A O 1
ATOM 2829 N N . GLU A 1 368 ? 5.531 5.246 11.641 1 97.19 368 GLU A N 1
ATOM 2830 C CA . GLU A 1 368 ? 5.566 6.688 11.398 1 97.19 368 GLU A CA 1
ATOM 2831 C C . GLU A 1 368 ? 5.059 7.461 12.609 1 97.19 368 GLU A C 1
ATOM 2833 O O . GLU A 1 368 ? 5.109 8.695 12.641 1 97.19 368 GLU A O 1
ATOM 2838 N N . THR A 1 369 ? 4.566 6.73 13.648 1 97.38 369 THR A N 1
ATOM 2839 C CA . THR A 1 369 ? 4.074 7.34 14.875 1 97.38 369 THR A CA 1
ATOM 2840 C C . THR A 1 369 ? 5.234 7.809 15.75 1 97.38 369 THR A C 1
ATOM 2842 O O . THR A 1 369 ? 6.164 7.047 16.016 1 97.38 369 THR A O 1
ATOM 2845 N N . GLY A 1 370 ? 5.211 9.055 16.109 1 97.75 370 GLY A N 1
ATOM 2846 C CA . GLY A 1 370 ? 6.242 9.617 16.969 1 97.75 370 GLY A CA 1
ATOM 2847 C C . GLY A 1 370 ? 7.398 10.227 16.188 1 97.75 370 GLY A C 1
ATOM 2848 O O . GLY A 1 370 ? 8.328 10.773 16.781 1 97.75 370 GLY A O 1
ATOM 2849 N N . ILE A 1 371 ? 7.34 10.164 14.891 1 97.81 371 ILE A N 1
ATOM 2850 C CA . ILE A 1 371 ? 8.406 10.719 14.062 1 97.81 371 ILE A CA 1
ATOM 2851 C C . ILE A 1 371 ? 8.172 12.219 13.875 1 97.81 371 ILE A C 1
ATOM 2853 O O . ILE A 1 371 ? 7.094 12.641 13.453 1 97.81 371 ILE A O 1
ATOM 2857 N N . SER A 1 372 ? 9.219 13 14.156 1 98.06 372 SER A N 1
ATOM 2858 C CA . SER A 1 372 ? 9.086 14.453 14.109 1 98.06 372 SER A CA 1
ATOM 2859 C C . SER A 1 372 ? 10 15.055 13.055 1 98.06 372 SER A C 1
ATOM 2861 O O . SER A 1 372 ? 10.18 16.281 13 1 98.06 372 SER A O 1
ATOM 2863 N N . LYS A 1 373 ? 10.625 14.25 12.227 1 97 373 LYS A N 1
ATOM 2864 C CA . LYS A 1 373 ? 11.508 14.711 11.164 1 97 373 LYS A CA 1
ATOM 2865 C C . LYS A 1 373 ? 10.812 14.664 9.812 1 97 373 LYS A C 1
ATOM 2867 O O . LYS A 1 373 ? 10.023 13.758 9.547 1 97 373 LYS A O 1
ATOM 2872 N N . ASP A 1 374 ? 11.102 15.562 8.992 1 98.25 374 ASP A N 1
ATOM 2873 C CA . ASP A 1 374 ? 10.484 15.633 7.676 1 98.25 374 ASP A CA 1
ATOM 2874 C C . ASP A 1 374 ? 11.539 15.734 6.578 1 98.25 374 ASP A C 1
ATOM 2876 O O . ASP A 1 374 ? 11.328 16.406 5.57 1 98.25 374 ASP A O 1
ATOM 2880 N N . ALA A 1 375 ? 12.68 15.109 6.773 1 97.5 375 ALA A N 1
ATOM 2881 C CA . ALA A 1 375 ? 13.82 15.211 5.863 1 97.5 375 ALA A CA 1
ATOM 2882 C C . ALA A 1 375 ? 13.773 14.125 4.797 1 97.5 375 ALA A C 1
ATOM 2884 O O . ALA A 1 375 ? 14.461 14.211 3.779 1 97.5 375 ALA A O 1
ATOM 2885 N N . GLU A 1 376 ? 12.953 13.133 4.992 1 96.06 376 GLU A N 1
ATOM 2886 C CA . GLU A 1 376 ? 12.992 11.977 4.102 1 96.06 376 GLU A CA 1
ATOM 2887 C C . GLU A 1 376 ? 11.586 11.586 3.646 1 96.06 376 GLU A C 1
ATOM 2889 O O . GLU A 1 376 ? 10.609 11.852 4.344 1 96.06 376 GLU A O 1
ATOM 2894 N N . LEU A 1 377 ? 11.57 10.977 2.455 1 97.12 377 LEU A N 1
ATOM 2895 C CA . LEU A 1 377 ? 10.344 10.367 1.965 1 97.12 377 LEU A CA 1
ATOM 2896 C C . LEU A 1 377 ? 10.242 8.914 2.414 1 97.12 377 LEU A C 1
ATOM 2898 O O . LEU A 1 377 ? 11.258 8.227 2.535 1 97.12 377 LEU A O 1
ATOM 2902 N N . ASN A 1 378 ? 9.047 8.516 2.734 1 97.62 378 ASN A N 1
ATOM 2903 C CA . ASN A 1 378 ? 8.773 7.098 2.938 1 97.62 378 ASN A CA 1
ATOM 2904 C C . ASN A 1 378 ? 8.547 6.375 1.612 1 97.62 378 ASN A C 1
ATOM 2906 O O . ASN A 1 378 ? 7.695 6.781 0.818 1 97.62 378 ASN A O 1
ATOM 2910 N N . MET A 1 379 ? 9.195 5.316 1.363 1 96.56 379 MET A N 1
ATOM 2911 C CA . MET A 1 379 ? 9.164 4.625 0.077 1 96.56 379 MET A CA 1
ATOM 2912 C C . MET A 1 379 ? 7.785 4.035 -0.195 1 96.56 379 MET A C 1
ATOM 2914 O O . MET A 1 379 ? 7.305 4.07 -1.328 1 96.56 379 MET A O 1
ATOM 2918 N N . TYR A 1 380 ? 7.148 3.469 0.799 1 97.62 380 TYR A N 1
ATOM 2919 C CA . TYR A 1 380 ? 5.848 2.828 0.617 1 97.62 380 TYR A CA 1
ATOM 2920 C C . TYR A 1 380 ? 4.77 3.861 0.307 1 97.62 380 TYR A C 1
ATOM 2922 O O . TYR A 1 380 ? 3.922 3.641 -0.56 1 97.62 380 TYR A O 1
ATOM 2930 N N . ALA A 1 381 ? 4.816 4.953 1.041 1 98.19 381 ALA A N 1
ATOM 2931 C CA . ALA A 1 381 ? 3.904 6.047 0.712 1 98.19 381 ALA A CA 1
ATOM 2932 C C . ALA A 1 381 ? 4.172 6.578 -0.692 1 98.19 381 ALA A C 1
ATOM 2934 O O . ALA A 1 381 ? 3.24 6.926 -1.42 1 98.19 381 ALA A O 1
ATOM 2935 N N . ASN A 1 382 ? 5.426 6.68 -1.05 1 98.31 382 ASN A N 1
ATOM 2936 C CA . ASN A 1 382 ? 5.812 7.109 -2.391 1 98.31 382 ASN A CA 1
ATOM 2937 C C . ASN A 1 382 ? 5.207 6.211 -3.463 1 98.31 382 ASN A C 1
ATOM 2939 O O . ASN A 1 382 ? 4.582 6.695 -4.406 1 98.31 382 ASN A O 1
ATOM 2943 N N . ILE A 1 383 ? 5.324 4.922 -3.301 1 98.19 383 ILE A N 1
ATOM 2944 C CA . ILE A 1 383 ? 4.762 3.945 -4.227 1 98.19 383 ILE A CA 1
ATOM 2945 C C . ILE A 1 383 ? 3.248 4.125 -4.312 1 98.19 383 ILE A C 1
ATOM 2947 O O . ILE A 1 383 ? 2.686 4.199 -5.41 1 98.19 383 ILE A O 1
ATOM 2951 N N . HIS A 1 384 ? 2.619 4.227 -3.209 1 98.5 384 HIS A N 1
ATOM 2952 C CA . HIS A 1 384 ? 1.167 4.34 -3.131 1 98.5 384 HIS A CA 1
ATOM 2953 C C . HIS A 1 384 ? 0.676 5.609 -3.82 1 98.5 384 HIS A C 1
ATOM 2955 O O . HIS A 1 384 ? -0.203 5.551 -4.684 1 98.5 384 HIS A O 1
ATOM 2961 N N . LEU A 1 385 ? 1.276 6.723 -3.471 1 98.69 385 LEU A N 1
ATOM 2962 C CA . LEU A 1 385 ? 0.816 8.016 -3.971 1 98.69 385 LEU A CA 1
ATOM 2963 C C . LEU A 1 385 ? 0.988 8.102 -5.484 1 98.69 385 LEU A C 1
ATOM 2965 O O . LEU A 1 385 ? 0.169 8.719 -6.168 1 98.69 385 LEU A O 1
ATOM 2969 N N . ARG A 1 386 ? 1.964 7.5 -6.02 1 97.75 386 ARG A N 1
ATOM 2970 C CA . ARG A 1 386 ? 2.223 7.516 -7.457 1 97.75 386 ARG A CA 1
ATOM 2971 C C . ARG A 1 386 ? 1.146 6.75 -8.211 1 97.75 386 ARG A C 1
ATOM 2973 O O . ARG A 1 386 ? 0.908 7.008 -9.398 1 97.75 386 ARG A O 1
ATOM 2980 N N . GLY A 1 387 ? 0.509 5.84 -7.516 1 97.94 387 GLY A N 1
ATOM 2981 C CA . GLY A 1 387 ? -0.366 4.93 -8.234 1 97.94 387 GLY A CA 1
ATOM 2982 C C . GLY A 1 387 ? -1.838 5.258 -8.07 1 97.94 387 GLY A C 1
ATOM 2983 O O . GLY A 1 387 ? -2.676 4.789 -8.836 1 97.94 387 GLY A O 1
ATOM 2984 N N . VAL A 1 388 ? -2.227 6.09 -7.164 1 98.06 388 VAL A N 1
ATOM 2985 C CA . VAL A 1 388 ? -3.605 6.266 -6.723 1 98.06 388 VAL A CA 1
ATOM 2986 C C . VAL A 1 388 ? -4.441 6.855 -7.855 1 98.06 388 VAL A C 1
ATOM 2988 O O . VAL A 1 388 ? -5.504 6.324 -8.188 1 98.06 388 VAL A O 1
ATOM 2991 N N . LEU A 1 389 ? -4 7.91 -8.492 1 97.62 389 LEU A N 1
ATOM 2992 C CA . LEU A 1 389 ? -4.844 8.68 -9.406 1 97.62 389 LEU A CA 1
ATOM 2993 C C . LEU A 1 389 ? -5.211 7.855 -10.633 1 97.62 389 LEU A C 1
ATOM 2995 O O . LEU A 1 389 ? -6.387 7.773 -11 1 97.62 389 LEU A O 1
ATOM 2999 N N . GLY A 1 390 ? -4.238 7.191 -11.227 1 96.06 390 GLY A N 1
ATOM 3000 C CA . GLY A 1 390 ? -4.516 6.367 -12.391 1 96.06 390 GLY A CA 1
ATOM 3001 C C . GLY A 1 390 ? -5.41 5.18 -12.078 1 96.06 390 GLY A C 1
ATOM 3002 O O . GLY A 1 390 ? -6.172 4.73 -12.938 1 96.06 390 GLY A O 1
ATOM 3003 N N . ALA A 1 391 ? -5.328 4.684 -10.859 1 97.06 391 ALA A N 1
ATOM 3004 C CA . ALA A 1 391 ? -6.137 3.537 -10.453 1 97.06 391 ALA A CA 1
ATOM 3005 C C . ALA A 1 391 ? -7.566 3.959 -10.125 1 97.06 391 ALA A C 1
ATOM 3007 O O . ALA A 1 391 ? -8.523 3.34 -10.594 1 97.06 391 ALA A O 1
ATOM 3008 N N . VAL A 1 392 ? -7.699 5.035 -9.383 1 97.5 392 VAL A N 1
ATOM 3009 C CA . VAL A 1 392 ? -8.992 5.438 -8.844 1 97.5 392 VAL A CA 1
ATOM 3010 C C . VAL A 1 392 ? -9.844 6.043 -9.961 1 97.5 392 VAL A C 1
ATOM 3012 O O . VAL A 1 392 ? -11.047 5.773 -10.047 1 97.5 392 VAL A O 1
ATOM 3015 N N . PHE A 1 393 ? -9.258 6.902 -10.875 1 96.81 393 PHE A N 1
ATOM 3016 C CA . PHE A 1 393 ? -10.016 7.559 -11.938 1 96.81 393 PHE A CA 1
ATOM 3017 C C . PHE A 1 393 ? -10.039 6.707 -13.195 1 96.81 393 PHE A C 1
ATOM 3019 O O . PHE A 1 393 ? -10.453 7.172 -14.258 1 96.81 393 PHE A O 1
ATOM 3026 N N . ALA A 1 394 ? -9.578 5.469 -13.125 1 92.75 394 ALA A N 1
ATOM 3027 C CA . ALA A 1 394 ? -9.594 4.5 -14.219 1 92.75 394 ALA A CA 1
ATOM 3028 C C . ALA A 1 394 ? -8.742 4.98 -15.391 1 92.75 394 ALA A C 1
ATOM 3030 O O . ALA A 1 394 ? -8.719 6.172 -15.695 1 92.75 394 ALA A O 1
ATOM 3031 N N . PRO A 1 395 ? -8.164 4.102 -16.062 1 90.19 395 PRO A N 1
ATOM 3032 C CA . PRO A 1 395 ? -7.238 4.453 -17.141 1 90.19 395 PRO A CA 1
ATOM 3033 C C . PRO A 1 395 ? -7.926 5.211 -18.281 1 90.19 395 PRO A C 1
ATOM 3035 O O . PRO A 1 395 ? -7.348 6.148 -18.828 1 90.19 395 PRO A O 1
ATOM 3038 N N . GLU A 1 396 ? -9.102 4.855 -18.594 1 92 396 GLU A N 1
ATOM 3039 C CA . GLU A 1 396 ? -9.805 5.465 -19.719 1 92 396 GLU A CA 1
ATOM 3040 C C . GLU A 1 396 ? -10.164 6.918 -19.422 1 92 396 GLU A C 1
ATOM 3042 O O . GLU A 1 396 ? -10.266 7.734 -20.344 1 92 396 GLU A O 1
ATOM 3047 N N . ASN A 1 397 ? -10.328 7.246 -18.156 1 94 397 ASN A N 1
ATOM 3048 C CA . ASN A 1 397 ? -10.688 8.602 -17.75 1 94 397 ASN A CA 1
ATOM 3049 C C . ASN A 1 397 ? -9.453 9.438 -17.438 1 94 397 ASN A C 1
ATOM 3051 O O . ASN A 1 397 ? -9.477 10.664 -17.562 1 94 397 ASN A O 1
ATOM 3055 N N . TRP A 1 398 ? -8.422 8.781 -16.984 1 94.69 398 TRP A N 1
ATOM 3056 C CA . TRP A 1 398 ? -7.203 9.461 -16.562 1 94.69 398 TRP A CA 1
ATOM 3057 C C . TRP A 1 398 ? -6.312 9.758 -17.766 1 94.69 398 TRP A C 1
ATOM 3059 O O . TRP A 1 398 ? -5.84 10.891 -17.938 1 94.69 398 TRP A O 1
ATOM 3069 N N . GLY A 1 399 ? -6.102 8.75 -18.641 1 94.06 399 GLY A N 1
ATOM 3070 C CA . GLY A 1 399 ? -5.27 8.898 -19.828 1 94.06 399 GLY A CA 1
ATOM 3071 C C . GLY A 1 399 ? -3.785 8.852 -19.531 1 94.06 399 GLY A C 1
ATOM 3072 O O . GLY A 1 399 ? -3.338 8.062 -18.703 1 94.06 399 GLY A O 1
ATOM 3073 N N . THR A 1 400 ? -3.002 9.641 -20.281 1 94.31 400 THR A N 1
ATOM 3074 C CA . THR A 1 400 ? -1.546 9.664 -20.172 1 94.31 400 THR A CA 1
ATOM 3075 C C . THR A 1 400 ? -1.068 10.969 -19.547 1 94.31 400 THR A C 1
ATOM 3077 O O . THR A 1 400 ? -1.697 12.016 -19.734 1 94.31 400 THR A O 1
ATOM 3080 N N . VAL A 1 401 ? 0.039 10.844 -18.828 1 93.19 401 VAL A N 1
ATOM 3081 C CA . VAL A 1 401 ? 0.673 12.031 -18.25 1 93.19 401 VAL A CA 1
ATOM 3082 C C . VAL A 1 401 ? 1.898 12.406 -19.078 1 93.19 401 VAL A C 1
ATOM 3084 O O . VAL A 1 401 ? 2.873 11.656 -19.141 1 93.19 401 VAL A O 1
ATOM 3087 N N . LYS A 1 402 ? 1.895 13.531 -19.625 1 86.5 402 LYS A N 1
ATOM 3088 C CA . LYS A 1 402 ? 2.918 13.945 -20.578 1 86.5 402 LYS A CA 1
ATOM 3089 C C . LYS A 1 402 ? 4.121 14.555 -19.875 1 86.5 402 LYS A C 1
ATOM 3091 O O . LYS A 1 402 ? 5.148 14.828 -20.5 1 86.5 402 LYS A O 1
ATOM 3096 N N . GLU A 1 403 ? 4.059 14.812 -18.641 1 89.44 403 GLU A N 1
ATOM 3097 C CA . GLU A 1 403 ? 5.098 15.359 -17.781 1 89.44 403 GLU A CA 1
ATOM 3098 C C . GLU A 1 403 ? 5.531 14.344 -16.719 1 89.44 403 GLU A C 1
ATOM 3100 O O . GLU A 1 403 ? 5.004 13.234 -16.672 1 89.44 403 GLU A O 1
ATOM 3105 N N . PRO A 1 404 ? 6.594 14.727 -16 1 90.38 404 PRO A N 1
ATOM 3106 C CA . PRO A 1 404 ? 6.895 13.836 -14.883 1 90.38 404 PRO A CA 1
ATOM 3107 C C . PRO A 1 404 ? 5.672 13.547 -14.008 1 90.38 404 PRO A C 1
ATOM 3109 O O . PRO A 1 404 ? 4.922 14.461 -13.664 1 90.38 404 PRO A O 1
ATOM 3112 N N . ALA A 1 405 ? 5.508 12.328 -13.711 1 92.56 405 ALA A N 1
ATOM 3113 C CA . ALA A 1 405 ? 4.293 11.875 -13.039 1 92.56 405 ALA A CA 1
ATOM 3114 C C . ALA A 1 405 ? 4.133 12.547 -11.68 1 92.56 405 ALA A C 1
ATOM 3116 O O . ALA A 1 405 ? 3.016 12.688 -11.18 1 92.56 405 ALA A O 1
ATOM 3117 N N . VAL A 1 406 ? 5.227 12.945 -11.016 1 96.62 406 VAL A N 1
ATOM 3118 C CA . VAL A 1 406 ? 5.254 13.648 -9.734 1 96.62 406 VAL A CA 1
ATOM 3119 C C . VAL A 1 406 ? 6.152 14.875 -9.852 1 96.62 406 VAL A C 1
ATOM 3121 O O . VAL A 1 406 ? 7.352 14.758 -10.109 1 96.62 406 VAL A O 1
ATOM 3124 N N . THR A 1 407 ? 5.562 15.984 -9.664 1 95.69 407 THR A N 1
ATOM 3125 C CA . THR A 1 407 ? 6.328 17.219 -9.75 1 95.69 407 THR A CA 1
ATOM 3126 C C . THR A 1 407 ? 7.008 17.531 -8.422 1 95.69 407 THR A C 1
ATOM 3128 O O . THR A 1 407 ? 8.102 18.094 -8.391 1 95.69 407 THR A O 1
ATOM 3131 N N . ALA A 1 408 ? 6.336 17.188 -7.355 1 97.19 408 ALA A N 1
ATOM 3132 C CA . ALA A 1 408 ? 6.895 17.359 -6.016 1 97.19 408 ALA A CA 1
ATOM 3133 C C . ALA A 1 408 ? 6.293 16.344 -5.043 1 97.19 408 ALA A C 1
ATOM 3135 O O . ALA A 1 408 ? 5.129 15.961 -5.172 1 97.19 408 ALA A O 1
ATOM 3136 N N . MET A 1 409 ? 7.07 15.883 -4.145 1 98.19 409 MET A N 1
ATOM 3137 C CA . MET A 1 409 ? 6.641 15.039 -3.035 1 98.19 409 MET A CA 1
ATOM 3138 C C . MET A 1 409 ? 7.363 15.422 -1.748 1 98.19 409 MET A C 1
ATOM 3140 O O . MET A 1 409 ? 8.562 15.719 -1.769 1 98.19 409 MET A O 1
ATOM 3144 N N . TRP A 1 410 ? 6.605 15.477 -0.625 1 98.75 410 TRP A N 1
ATOM 3145 C CA . TRP A 1 410 ? 7.227 15.93 0.617 1 98.75 410 TRP A CA 1
ATOM 3146 C C . TRP A 1 410 ? 6.531 15.312 1.827 1 98.75 410 TRP A C 1
ATOM 3148 O O . TRP A 1 410 ? 5.453 14.734 1.702 1 98.75 410 TRP A O 1
ATOM 3158 N N . THR A 1 411 ? 7.207 15.352 2.908 1 98.62 411 THR A N 1
ATOM 3159 C CA . THR A 1 411 ? 6.668 14.914 4.191 1 98.62 411 THR A CA 1
ATOM 3160 C C . THR A 1 411 ? 6.367 16.109 5.09 1 98.62 411 THR A C 1
ATOM 3162 O O . THR A 1 411 ? 6.848 17.219 4.836 1 98.62 411 THR A O 1
ATOM 3165 N N . GLY A 1 412 ? 5.5 15.969 6 1 98.19 412 GLY A N 1
ATOM 3166 C CA . GLY A 1 412 ? 5.145 16.953 7.004 1 98.19 412 GLY A CA 1
ATOM 3167 C C . GLY A 1 412 ? 4.77 16.344 8.344 1 98.19 412 GLY A C 1
ATOM 3168 O O . GLY A 1 412 ? 4.211 15.25 8.391 1 98.19 412 GLY A O 1
ATOM 3169 N N . ASN A 1 413 ? 5.02 17.094 9.383 1 98.12 413 ASN A N 1
ATOM 3170 C CA . ASN A 1 413 ? 4.723 16.641 10.734 1 98.12 413 ASN A CA 1
ATOM 3171 C C . ASN A 1 413 ? 3.379 17.156 11.227 1 98.12 413 ASN A C 1
ATOM 3173 O O . ASN A 1 413 ? 3.158 18.375 11.258 1 98.12 413 ASN A O 1
ATOM 3177 N N . MET A 1 414 ? 2.555 16.281 11.578 1 97.94 414 MET A N 1
ATOM 3178 C CA . MET A 1 414 ? 1.271 16.609 12.195 1 97.94 414 MET A CA 1
ATOM 3179 C C . MET A 1 414 ? 1.315 16.359 13.703 1 97.94 414 MET A C 1
ATOM 3181 O O . MET A 1 414 ? 1.998 15.445 14.164 1 97.94 414 MET A O 1
ATOM 3185 N N . GLY A 1 415 ? 0.676 17.234 14.43 1 98.19 415 GLY A N 1
ATOM 3186 C CA . GLY A 1 415 ? 0.487 17 15.852 1 98.19 415 GLY A CA 1
ATOM 3187 C C . GLY A 1 415 ? -0.803 16.266 16.172 1 98.19 415 GLY A C 1
ATOM 3188 O O . GLY A 1 415 ? -1.894 16.781 15.898 1 98.19 415 GLY A O 1
ATOM 3189 N N . PHE A 1 416 ? -0.638 15.117 16.797 1 97.88 416 PHE A N 1
ATOM 3190 C CA . PHE A 1 416 ? -1.798 14.312 17.172 1 97.88 416 PHE A CA 1
ATOM 3191 C C . PHE A 1 416 ? -2.018 14.336 18.672 1 97.88 416 PHE A C 1
ATOM 3193 O O . PHE A 1 416 ? -1.057 14.367 19.453 1 97.88 416 PHE A O 1
ATOM 3200 N N . SER A 1 417 ? -3.26 14.352 19.016 1 97.25 417 SER A N 1
ATOM 3201 C CA . SER A 1 417 ? -3.611 14.156 20.422 1 97.25 417 SER A CA 1
ATOM 3202 C C . SER A 1 417 ? -4.164 12.75 20.656 1 97.25 417 SER A C 1
ATOM 3204 O O . SER A 1 417 ? -4.68 12.117 19.734 1 97.25 417 SER A O 1
ATOM 3206 N N . THR A 1 418 ? -4.066 12.297 21.844 1 95.75 418 THR A N 1
ATOM 3207 C CA . THR A 1 418 ? -4.512 10.961 22.219 1 95.75 418 THR A CA 1
ATOM 3208 C C . THR A 1 418 ? -6.035 10.875 22.203 1 95.75 418 THR A C 1
ATOM 3210 O O . THR A 1 418 ? -6.598 9.805 21.969 1 95.75 418 THR A O 1
ATOM 3213 N N . ASP A 1 419 ? -6.676 11.992 22.391 1 94.25 419 ASP A N 1
ATOM 3214 C CA . ASP A 1 419 ? -8.133 11.961 22.438 1 94.25 419 ASP A CA 1
ATOM 3215 C C . ASP A 1 419 ? -8.742 12.5 21.156 1 94.25 419 ASP A C 1
ATOM 3217 O O . ASP A 1 419 ? -9.961 12.656 21.047 1 94.25 419 ASP A O 1
ATOM 3221 N N . GLY A 1 420 ? -7.941 12.953 20.203 1 95.19 420 GLY A N 1
ATOM 3222 C CA . GLY A 1 420 ? -8.406 13.289 18.875 1 95.19 420 GLY A CA 1
ATOM 3223 C C . GLY A 1 420 ? -8.883 14.727 18.75 1 95.19 420 GLY A C 1
ATOM 3224 O O . GLY A 1 420 ? -9.32 15.148 17.688 1 95.19 420 GLY A O 1
ATOM 3225 N N . LEU A 1 421 ? -8.773 15.523 19.812 1 97.31 421 LEU A N 1
ATOM 3226 C CA . LEU A 1 421 ? -9.242 16.906 19.812 1 97.31 421 LEU A CA 1
ATOM 3227 C C . LEU A 1 421 ? -8.086 17.875 20.031 1 97.31 421 LEU A C 1
ATOM 3229 O O . LEU A 1 421 ? -7.086 17.516 20.656 1 97.31 421 LEU A O 1
ATOM 3233 N N . PRO A 1 422 ? -8.195 19.109 19.562 1 98.31 422 PRO A N 1
ATOM 3234 C CA . PRO A 1 422 ? -7.172 20.125 19.812 1 98.31 422 PRO A CA 1
ATOM 3235 C C . PRO A 1 422 ? -6.992 20.438 21.297 1 98.31 422 PRO A C 1
ATOM 3237 O O . PRO A 1 422 ? -7.914 20.219 22.094 1 98.31 422 PRO A O 1
ATOM 3240 N N . TRP A 1 423 ? -5.816 20.875 21.625 1 98.62 423 TRP A N 1
ATOM 3241 C CA . TRP A 1 423 ? -5.477 21.344 22.969 1 98.62 423 TRP A CA 1
ATOM 3242 C C . TRP A 1 423 ? -5.246 22.859 22.953 1 98.62 423 TRP A C 1
ATOM 3244 O O . TRP A 1 423 ? -4.223 23.328 22.453 1 98.62 423 TRP A O 1
ATOM 3254 N N . VAL A 1 424 ? -6.164 23.594 23.609 1 98.88 424 VAL A N 1
ATOM 3255 C CA . VAL A 1 424 ? -6.148 25.047 23.5 1 98.88 424 VAL A CA 1
ATOM 3256 C C . VAL A 1 424 ? -6.34 25.656 24.875 1 98.88 424 VAL A C 1
ATOM 3258 O O . VAL A 1 424 ? -7.258 25.281 25.609 1 98.88 424 VAL A O 1
ATOM 3261 N N . GLY A 1 425 ? -5.426 26.562 25.266 1 98.44 425 GLY A N 1
ATOM 3262 C CA . GLY A 1 425 ? -5.641 27.281 26.5 1 98.44 425 GLY A CA 1
ATOM 3263 C C . GLY A 1 425 ? -4.367 27.469 27.312 1 98.44 425 GLY A C 1
ATOM 3264 O O . GLY A 1 425 ? -3.264 27.359 26.766 1 98.44 425 GLY A O 1
ATOM 3265 N N . LYS A 1 426 ? -4.566 27.875 28.578 1 96.81 426 LYS A N 1
ATOM 3266 C CA . LYS A 1 426 ? -3.457 28.125 29.484 1 96.81 426 LYS A CA 1
ATOM 3267 C C . LYS A 1 426 ? -2.766 26.812 29.875 1 96.81 426 LYS A C 1
ATOM 3269 O O . LYS A 1 426 ? -3.428 25.812 30.156 1 96.81 426 LYS A O 1
ATOM 3274 N N . LEU A 1 427 ? -1.439 26.875 29.781 1 96.62 427 LEU A N 1
ATOM 3275 C CA . LEU A 1 427 ? -0.656 25.734 30.219 1 96.62 427 LEU A CA 1
ATOM 3276 C C . LEU A 1 427 ? -0.406 25.781 31.719 1 96.62 427 LEU A C 1
ATOM 3278 O O . LEU A 1 427 ? 0.122 26.766 32.25 1 96.62 427 LEU A O 1
ATOM 3282 N N . PRO A 1 428 ? -0.826 24.719 32.406 1 93.31 428 PRO A N 1
ATOM 3283 C CA . PRO A 1 428 ? -0.494 24.688 33.812 1 93.31 428 PRO A CA 1
ATOM 3284 C C . PRO A 1 428 ? 1 24.5 34.094 1 93.31 428 PRO A C 1
ATOM 3286 O O . PRO A 1 428 ? 1.71 23.953 33.219 1 93.31 428 PRO A O 1
ATOM 3289 N N . ALA A 1 429 ? 1.394 24.828 35.25 1 90.75 429 ALA A N 1
ATOM 3290 C CA . ALA A 1 429 ? 2.797 24.703 35.625 1 90.75 429 ALA A CA 1
ATOM 3291 C C . ALA A 1 429 ? 3.23 23.234 35.656 1 90.75 429 ALA A C 1
ATOM 3293 O O . ALA A 1 429 ? 4.402 22.922 35.406 1 90.75 429 ALA A O 1
ATOM 3294 N N . SER A 1 430 ? 2.332 22.359 35.844 1 91.38 430 SER A N 1
ATOM 3295 C CA . SER A 1 430 ? 2.633 20.938 35.875 1 91.38 430 SER A CA 1
ATOM 3296 C C . SER A 1 430 ? 3.123 20.453 34.5 1 91.38 430 SER A C 1
ATOM 3298 O O . SER A 1 430 ? 3.865 19.469 34.438 1 91.38 430 SER A O 1
ATOM 3300 N N . LEU A 1 431 ? 2.758 21.125 33.469 1 93.81 431 LEU A N 1
ATOM 3301 C CA . LEU A 1 431 ? 3.156 20.75 32.125 1 93.81 431 LEU A CA 1
ATOM 3302 C C . LEU A 1 431 ? 4.461 21.438 31.734 1 93.81 431 LEU A C 1
ATOM 3304 O O . LEU A 1 431 ? 5.301 20.844 31.047 1 93.81 431 LEU A O 1
ATOM 3308 N N . THR A 1 432 ? 4.637 22.672 32.188 1 94 432 THR A N 1
ATOM 3309 C CA . THR A 1 432 ? 5.758 23.484 31.719 1 94 432 THR A CA 1
ATOM 3310 C C . THR A 1 432 ? 6.945 23.359 32.656 1 94 432 THR A C 1
ATOM 3312 O O . THR A 1 432 ? 8.086 23.609 32.281 1 94 432 THR A O 1
ATOM 3315 N N . GLU A 1 433 ? 6.645 23.109 33.875 1 88.56 433 GLU A N 1
ATOM 3316 C CA . GLU A 1 433 ? 7.629 23 34.938 1 88.56 433 GLU A CA 1
ATOM 3317 C C . GLU A 1 433 ? 8.297 24.344 35.219 1 88.56 433 GLU A C 1
ATOM 3319 O O . GLU A 1 433 ? 9.469 24.406 35.594 1 88.56 433 GLU A O 1
ATOM 3324 N N . ARG A 1 434 ? 7.582 25.438 34.938 1 90.31 434 ARG A N 1
ATOM 3325 C CA . ARG A 1 434 ? 8.07 26.781 35.156 1 90.31 434 ARG A CA 1
ATOM 3326 C C . ARG A 1 434 ? 6.926 27.734 35.5 1 90.31 434 ARG A C 1
ATOM 3328 O O . ARG A 1 434 ? 5.773 27.453 35.156 1 90.31 434 ARG A O 1
ATOM 3335 N N . THR A 1 435 ? 7.211 28.719 36.344 1 79.75 435 THR A N 1
ATOM 3336 C CA . THR A 1 435 ? 6.27 29.766 36.688 1 79.75 435 THR A CA 1
ATOM 3337 C C . THR A 1 435 ? 6.984 31.109 36.812 1 79.75 435 THR A C 1
ATOM 3339 O O . THR A 1 435 ? 8.211 31.156 36.938 1 79.75 435 THR A O 1
ATOM 3342 N N . THR A 1 436 ? 6.086 32.094 36.531 1 75.88 436 THR A N 1
ATOM 3343 C CA . THR A 1 436 ? 6.57 33.375 36.969 1 75.88 436 THR A CA 1
ATOM 3344 C C . THR A 1 436 ? 6.266 33.625 38.438 1 75.88 436 THR A C 1
ATOM 3346 O O . THR A 1 436 ? 5.238 33.156 38.938 1 75.88 436 THR A O 1
ATOM 3349 N N . THR A 1 437 ? 7.125 34.312 39.062 1 73.06 437 THR A N 1
ATOM 3350 C CA . THR A 1 437 ? 6.977 34.469 40.5 1 73.06 437 THR A CA 1
ATOM 3351 C C . THR A 1 437 ? 5.789 35.375 40.844 1 73.06 437 THR A C 1
ATOM 3353 O O . THR A 1 437 ? 5.086 35.156 41.812 1 73.06 437 THR A O 1
ATOM 3356 N N . THR A 1 438 ? 5.516 36.344 39.969 1 68.69 438 THR A N 1
ATOM 3357 C CA . THR A 1 438 ? 4.484 37.312 40.25 1 68.69 438 THR A CA 1
ATOM 3358 C C . THR A 1 438 ? 3.145 36.906 39.656 1 68.69 438 THR A C 1
ATOM 3360 O O . THR A 1 438 ? 2.104 37.469 40 1 68.69 438 THR A O 1
ATOM 3363 N N . GLY A 1 439 ? 3.131 36.094 38.906 1 66.25 439 GLY A N 1
ATOM 3364 C CA . GLY A 1 439 ? 1.904 35.562 38.312 1 66.25 439 GLY A CA 1
ATOM 3365 C C . GLY A 1 439 ? 1.346 36.469 37.219 1 66.25 439 GLY A C 1
ATOM 3366 O O . GLY A 1 439 ? 0.223 36.25 36.75 1 66.25 439 GLY A O 1
ATOM 3367 N N . GLN A 1 440 ? 1.93 37.625 36.812 1 74.94 440 GLN A N 1
ATOM 3368 C CA . GLN A 1 440 ? 1.405 38.562 35.844 1 74.94 440 GLN A CA 1
ATOM 3369 C C . GLN A 1 440 ? 1.519 38.031 34.438 1 74.94 440 GLN A C 1
ATOM 3371 O O . GLN A 1 440 ? 0.779 38.469 33.531 1 74.94 440 GLN A O 1
ATOM 3376 N N . GLY A 1 441 ? 1.91 36.844 34.125 1 88.5 441 GLY A N 1
ATOM 3377 C CA . GLY A 1 441 ? 2.059 36.219 32.812 1 88.5 441 GLY A CA 1
ATOM 3378 C C . GLY A 1 441 ? 1.734 34.75 32.844 1 88.5 441 GLY A C 1
ATOM 3379 O O . GLY A 1 441 ? 1.416 34.188 33.875 1 88.5 441 GLY A O 1
ATOM 3380 N N . ALA A 1 442 ? 1.602 34.25 31.594 1 93.5 442 ALA A N 1
ATOM 3381 C CA . ALA A 1 442 ? 1.264 32.844 31.5 1 93.5 442 ALA A CA 1
ATOM 3382 C C . ALA A 1 442 ? 1.79 32.219 30.203 1 93.5 442 ALA A C 1
ATOM 3384 O O . ALA A 1 442 ? 2.238 32.969 29.312 1 93.5 442 ALA A O 1
ATOM 3385 N N . GLU A 1 443 ? 1.746 30.969 30.203 1 96.56 443 GLU A N 1
ATOM 3386 C CA . GLU A 1 443 ? 2.016 30.219 28.984 1 96.56 443 GLU A CA 1
ATOM 3387 C C . GLU A 1 443 ? 0.734 29.625 28.406 1 96.56 443 GLU A C 1
ATOM 3389 O O . GLU A 1 443 ? -0.145 29.188 29.141 1 96.56 443 GLU A O 1
ATOM 3394 N N . TRP A 1 444 ? 0.668 29.688 27.109 1 98 444 TRP A N 1
ATOM 3395 C CA . TRP A 1 444 ? -0.525 29.281 26.375 1 98 444 TRP A CA 1
ATOM 3396 C C . TRP A 1 444 ? -0.161 28.359 25.219 1 98 444 TRP A C 1
ATOM 3398 O O . TRP A 1 444 ? 0.98 28.375 24.75 1 98 444 TRP A O 1
ATOM 3408 N N . ALA A 1 445 ? -1.198 27.609 24.812 1 98.81 445 ALA A N 1
ATOM 3409 C CA . ALA A 1 445 ? -0.934 26.766 23.641 1 98.81 445 ALA A CA 1
ATOM 3410 C C . ALA A 1 445 ? -2.203 26.547 22.828 1 98.81 445 ALA A C 1
ATOM 3412 O O . ALA A 1 445 ? -3.312 26.578 23.375 1 98.81 445 ALA A O 1
ATOM 3413 N N . ALA A 1 446 ? -2.086 26.391 21.562 1 98.88 446 ALA A N 1
ATOM 3414 C CA . ALA A 1 446 ? -3.023 25.781 20.625 1 98.88 446 ALA A CA 1
ATOM 3415 C C . ALA A 1 446 ? -2.309 24.812 19.688 1 98.88 446 ALA A C 1
ATOM 3417 O O . ALA A 1 446 ? -1.477 25.219 18.875 1 98.88 446 ALA A O 1
ATOM 3418 N N . ALA A 1 447 ? -2.609 23.5 19.844 1 98.44 447 ALA A N 1
ATOM 3419 C CA . ALA A 1 447 ? -1.86 22.469 19.156 1 98.44 447 ALA A CA 1
ATOM 3420 C C . ALA A 1 447 ? -2.684 21.188 19.031 1 98.44 447 ALA A C 1
ATOM 3422 O O . ALA A 1 447 ? -3.842 21.141 19.453 1 98.44 447 ALA A O 1
ATOM 3423 N N . ALA A 1 448 ? -2.133 20.219 18.312 1 98.12 448 ALA A N 1
ATOM 3424 C CA . ALA A 1 448 ? -2.641 18.844 18.203 1 98.12 448 ALA A CA 1
ATOM 3425 C C . ALA A 1 448 ? -3.959 18.812 17.438 1 98.12 448 ALA A C 1
ATOM 3427 O O . ALA A 1 448 ? -4.969 18.312 17.953 1 98.12 448 ALA A O 1
ATOM 3428 N N . PHE A 1 449 ? -3.867 19.125 16.203 1 97.69 449 PHE A N 1
ATOM 3429 C CA . PHE A 1 449 ? -5.066 19.203 15.383 1 97.69 449 PHE A CA 1
ATOM 3430 C C . PHE A 1 449 ? -5.34 17.875 14.68 1 97.69 449 PHE A C 1
ATOM 3432 O O . PHE A 1 449 ? -6.266 17.781 13.875 1 97.69 449 PHE A O 1
ATOM 3439 N N . SER A 1 450 ? -4.547 16.922 14.922 1 96.31 450 SER A N 1
ATOM 3440 C CA . SER A 1 450 ? -4.73 15.523 14.57 1 96.31 450 SER A CA 1
ATOM 3441 C C . SER A 1 450 ? -5.07 15.359 13.094 1 96.31 450 SER A C 1
ATOM 3443 O O . SER A 1 450 ? -5.992 14.617 12.742 1 96.31 450 SER A O 1
ATOM 3445 N N . GLY A 1 451 ? -4.41 16.156 12.305 1 94.19 451 GLY A N 1
ATOM 3446 C CA . GLY A 1 451 ? -4.535 16.016 10.867 1 94.19 451 GLY A CA 1
ATOM 3447 C C . GLY A 1 451 ? -5.633 16.875 10.273 1 94.19 451 GLY A C 1
ATOM 3448 O O . GLY A 1 451 ? -5.781 16.938 9.047 1 94.19 451 GLY A O 1
ATOM 3449 N N . GLU A 1 452 ? -6.324 17.641 11.078 1 95.38 452 GLU A N 1
ATOM 3450 C CA . GLU A 1 452 ? -7.441 18.453 10.625 1 95.38 452 GLU A CA 1
ATOM 3451 C C . GLU A 1 452 ? -7.23 19.922 10.992 1 95.38 452 GLU A C 1
ATOM 3453 O O . GLU A 1 452 ? -8.156 20.594 11.461 1 95.38 452 GLU A O 1
ATOM 3458 N N . GLY A 1 453 ? -6.074 20.375 10.781 1 97 453 GLY A N 1
ATOM 3459 C CA . GLY A 1 453 ? -5.707 21.719 11.203 1 97 453 GLY A CA 1
ATOM 3460 C C . GLY A 1 453 ? -6.48 22.812 10.477 1 97 453 GLY A C 1
ATOM 3461 O O . GLY A 1 453 ? -6.793 23.844 11.062 1 97 453 GLY A O 1
ATOM 3462 N N . MET A 1 454 ? -6.867 22.562 9.266 1 97.88 454 MET A N 1
ATOM 3463 C CA . MET A 1 454 ? -7.453 23.609 8.438 1 97.88 454 MET A CA 1
ATOM 3464 C C . MET A 1 454 ? -8.883 23.922 8.875 1 97.88 454 MET A C 1
ATOM 3466 O O . MET A 1 454 ? -9.422 24.984 8.547 1 97.88 454 MET A O 1
ATOM 3470 N N . VAL A 1 455 ? -9.438 23.031 9.719 1 97.88 455 VAL A N 1
ATOM 3471 C CA . VAL A 1 455 ? -10.773 23.328 10.211 1 97.88 455 VAL A CA 1
ATOM 3472 C C . VAL A 1 455 ? -10.766 23.391 11.742 1 97.88 455 VAL A C 1
ATOM 3474 O O . VAL A 1 455 ? -11.812 23.281 12.383 1 97.88 455 VAL A O 1
ATOM 3477 N N . HIS A 1 456 ? -9.602 23.547 12.289 1 98.38 456 HIS A N 1
ATOM 3478 C CA . HIS A 1 456 ? -9.484 23.719 13.734 1 98.38 456 HIS A CA 1
ATOM 3479 C C . HIS A 1 456 ? -8.609 24.922 14.078 1 98.38 456 HIS A C 1
ATOM 3481 O O . HIS A 1 456 ? -8.969 25.719 14.945 1 98.38 456 HIS A O 1
ATOM 3487 N N . ALA A 1 457 ? -7.574 25.156 13.383 1 98.69 457 ALA A N 1
ATOM 3488 C CA . ALA A 1 457 ? -6.43 25.938 13.844 1 98.69 457 ALA A CA 1
ATOM 3489 C C . ALA A 1 457 ? -6.758 27.422 13.867 1 98.69 457 ALA A C 1
ATOM 3491 O O . ALA A 1 457 ? -6.449 28.109 14.836 1 98.69 457 ALA A O 1
ATOM 3492 N N . TRP A 1 458 ? -7.406 27.922 12.82 1 98.81 458 TRP A N 1
ATOM 3493 C CA . TRP A 1 458 ? -7.648 29.359 12.695 1 98.81 458 TRP A CA 1
ATOM 3494 C C . TRP A 1 458 ? -8.539 29.859 13.82 1 98.81 458 TRP A C 1
ATOM 3496 O O . TRP A 1 458 ? -8.18 30.812 14.531 1 98.81 458 TRP A O 1
ATOM 3506 N N . LEU A 1 459 ? -9.617 29.188 14.039 1 98.81 459 LEU A N 1
ATOM 3507 C CA . LEU A 1 459 ? -10.547 29.641 15.07 1 98.81 459 LEU A CA 1
ATOM 3508 C C . LEU A 1 459 ? -10.047 29.25 16.453 1 98.81 459 LEU A C 1
ATOM 3510 O O . LEU A 1 459 ? -10.398 29.906 17.453 1 98.81 459 LEU A O 1
ATOM 3514 N N . SER A 1 460 ? -9.273 28.234 16.578 1 98.88 460 SER A N 1
ATOM 3515 C CA . SER A 1 460 ? -8.602 27.969 17.844 1 98.88 460 SER A CA 1
ATOM 3516 C C . SER A 1 460 ? -7.668 29.125 18.219 1 98.88 460 SER A C 1
ATOM 3518 O O . SER A 1 460 ? -7.559 29.484 19.391 1 98.88 460 SER A O 1
ATOM 3520 N N . GLY A 1 461 ? -6.949 29.641 17.203 1 98.88 461 GLY A N 1
ATOM 3521 C CA . GLY A 1 461 ? -6.098 30.781 17.453 1 98.88 461 GLY A CA 1
ATOM 3522 C C . GLY A 1 461 ? -6.871 32 17.922 1 98.88 461 GLY A C 1
ATOM 3523 O O . GLY A 1 461 ? -6.441 32.688 18.859 1 98.88 461 GLY A O 1
ATOM 3524 N N . LYS A 1 462 ? -7.996 32.219 17.328 1 98.56 462 LYS A N 1
ATOM 3525 C CA . LYS A 1 462 ? -8.844 33.344 17.75 1 98.56 462 LYS A CA 1
ATOM 3526 C C . LYS A 1 462 ? -9.336 33.156 19.188 1 98.56 462 LYS A C 1
ATOM 3528 O O . LYS A 1 462 ? -9.32 34.094 19.984 1 98.56 462 LYS A O 1
ATOM 3533 N N . ALA A 1 463 ? -9.781 31.953 19.422 1 98.75 463 ALA A N 1
ATOM 3534 C CA . ALA A 1 463 ? -10.258 31.641 20.781 1 98.75 463 ALA A CA 1
ATOM 3535 C C . ALA A 1 463 ? -9.148 31.859 21.812 1 98.75 463 ALA A C 1
ATOM 3537 O O . ALA A 1 463 ? -9.391 32.406 22.875 1 98.75 463 ALA A O 1
ATOM 3538 N N . LEU A 1 464 ? -8.008 31.422 21.5 1 98.81 464 LEU A N 1
ATOM 3539 C CA . LEU A 1 464 ? -6.871 31.547 22.406 1 98.81 464 LEU A CA 1
ATOM 3540 C C . LEU A 1 464 ? -6.566 33.031 22.688 1 98.81 464 LEU A C 1
ATOM 3542 O O . LEU A 1 464 ? -6.32 33.406 23.828 1 98.81 464 LEU A O 1
ATOM 3546 N N . ALA A 1 465 ? -6.543 33.812 21.641 1 98.5 465 ALA A N 1
ATOM 3547 C CA . ALA A 1 465 ? -6.305 35.25 21.797 1 98.5 465 ALA A CA 1
ATOM 3548 C C . ALA A 1 465 ? -7.355 35.875 22.719 1 98.5 465 ALA A C 1
ATOM 3550 O O . ALA A 1 465 ? -7.031 36.719 23.562 1 98.5 465 ALA A O 1
ATOM 3551 N N . GLU A 1 466 ? -8.57 35.469 22.547 1 97.5 466 GLU A N 1
ATOM 3552 C CA . GLU A 1 466 ? -9.641 35.969 23.406 1 97.5 466 GLU A CA 1
ATOM 3553 C C . GLU A 1 466 ? -9.414 35.594 24.859 1 97.5 466 GLU A C 1
ATOM 3555 O O . GLU A 1 466 ? -9.664 36.375 25.766 1 97.5 466 GLU A O 1
ATOM 3560 N N . MET A 1 467 ? -8.992 34.406 25.047 1 97.44 467 MET A N 1
ATOM 3561 C CA . MET A 1 467 ? -8.68 33.938 26.391 1 97.44 467 MET A CA 1
ATOM 3562 C C . MET A 1 467 ? -7.566 34.781 27 1 97.44 467 MET A C 1
ATOM 3564 O O . MET A 1 467 ? -7.664 35.219 28.156 1 97.44 467 MET A O 1
ATOM 3568 N N . ILE A 1 468 ? -6.543 35.062 26.266 1 96.5 468 ILE A N 1
ATOM 3569 C CA . ILE A 1 468 ? -5.402 35.812 26.734 1 96.5 468 ILE A CA 1
ATOM 3570 C C . ILE A 1 468 ? -5.844 37.25 27.062 1 96.5 468 ILE A C 1
ATOM 3572 O O . ILE A 1 468 ? -5.477 37.781 28.094 1 96.5 468 ILE A O 1
ATOM 3576 N N . GLN A 1 469 ? -6.633 37.844 26.203 1 94.19 469 GLN A N 1
ATOM 3577 C CA . GLN A 1 469 ? -7.129 39.188 26.422 1 94.19 469 GLN A CA 1
ATOM 3578 C C . GLN A 1 469 ? -7.992 39.281 27.688 1 94.19 469 GLN A C 1
ATOM 3580 O O . GLN A 1 469 ? -7.902 40.219 28.453 1 94.19 469 GLN A O 1
ATOM 3585 N N . SER A 1 470 ? -8.773 38.219 27.828 1 93.75 470 SER A N 1
ATOM 3586 C CA . SER A 1 470 ? -9.602 38.188 29.031 1 93.75 470 SER A CA 1
ATOM 3587 C C . SER A 1 470 ? -8.75 38.031 30.281 1 93.75 470 SER A C 1
ATOM 3589 O O . SER A 1 470 ? -9.062 38.594 31.344 1 93.75 470 SER A O 1
ATOM 3591 N N . TYR A 1 471 ? -7.734 37.219 30.219 1 92.44 471 TYR A N 1
ATOM 3592 C CA . TYR A 1 471 ? -6.785 37.031 31.312 1 92.44 471 TYR A CA 1
ATOM 3593 C C . TYR A 1 471 ? -6.121 38.344 31.703 1 92.44 471 TYR A C 1
ATOM 3595 O O . TYR A 1 471 ? -5.977 38.656 32.875 1 92.44 471 TYR A O 1
ATOM 3603 N N . ASP A 1 472 ? -5.703 39.156 30.766 1 89.5 472 ASP A N 1
ATOM 3604 C CA . ASP A 1 472 ? -5.016 40.406 30.984 1 89.5 472 ASP A CA 1
ATOM 3605 C C . ASP A 1 472 ? -5.965 41.469 31.562 1 89.5 472 ASP A C 1
ATOM 3607 O O . ASP A 1 472 ? -5.543 42.344 32.312 1 89.5 472 ASP A O 1
ATOM 3611 N N . ALA A 1 473 ? -7.211 41.406 31.203 1 85.88 473 ALA A N 1
ATOM 3612 C CA . ALA A 1 473 ? -8.195 42.375 31.641 1 85.88 473 ALA A CA 1
ATOM 3613 C C . ALA A 1 473 ? -8.57 42.188 33.094 1 85.88 473 ALA A C 1
ATOM 3615 O O . ALA A 1 473 ? -8.977 43.125 33.781 1 85.88 473 ALA A O 1
ATOM 3616 N N . ARG A 1 474 ? -8.469 41.031 33.562 1 77.5 474 ARG A N 1
ATOM 3617 C CA . ARG A 1 474 ? -8.969 40.719 34.906 1 77.5 474 ARG A CA 1
ATOM 3618 C C . ARG A 1 474 ? -7.84 40.688 35.906 1 77.5 474 ARG A C 1
ATOM 3620 O O . ARG A 1 474 ? -6.727 40.25 35.594 1 77.5 474 ARG A O 1
ATOM 3627 N N . ALA A 1 475 ? -8.117 41.25 37 1 66 475 ALA A N 1
ATOM 3628 C CA . ALA A 1 475 ? -7.18 41.219 38.125 1 66 475 ALA A CA 1
ATOM 3629 C C . ALA A 1 475 ? -7.043 39.812 38.688 1 66 475 ALA A C 1
ATOM 3631 O O . ALA A 1 475 ? -6.016 39.438 39.281 1 66 475 ALA A O 1
ATOM 3632 N N . SER A 1 476 ? -7.996 38.938 38.438 1 62.5 476 SER A N 1
ATOM 3633 C CA . SER A 1 476 ? -8.078 37.594 39.062 1 62.5 476 SER A CA 1
ATOM 3634 C C . SER A 1 476 ? -7.141 36.625 38.344 1 62.5 476 SER A C 1
ATOM 3636 O O . SER A 1 476 ? -6.84 35.562 38.906 1 62.5 476 SER A O 1
ATOM 3638 N N . GLY A 1 477 ? -6.711 37 37.25 1 69.69 477 GLY A N 1
ATOM 3639 C CA . GLY A 1 477 ? -5.797 36.094 36.562 1 69.69 477 GLY A CA 1
ATOM 3640 C C . GLY A 1 477 ? -6.48 34.844 36.031 1 69.69 477 GLY A C 1
ATOM 3641 O O . GLY A 1 477 ? -5.879 33.781 36 1 69.69 477 GLY A O 1
ATOM 3642 N N . VAL A 1 478 ? -7.801 34.875 35.812 1 80.94 478 VAL A N 1
ATOM 3643 C CA . VAL A 1 478 ? -8.508 33.719 35.281 1 80.94 478 VAL A CA 1
ATOM 3644 C C . VAL A 1 478 ? -8.961 34 33.844 1 80.94 478 VAL A C 1
ATOM 3646 O O . VAL A 1 478 ? -9.578 35.031 33.562 1 80.94 478 VAL A O 1
ATOM 3649 N N . ALA A 1 479 ? -8.57 33.156 32.938 1 90.62 479 ALA A N 1
ATOM 3650 C CA . ALA A 1 479 ? -8.953 33.281 31.516 1 90.62 479 ALA A CA 1
ATOM 3651 C C . ALA A 1 479 ? -10.375 32.781 31.297 1 90.62 479 ALA A C 1
ATOM 3653 O O . ALA A 1 479 ? -10.781 31.766 31.859 1 90.62 479 ALA A O 1
ATOM 3654 N N . THR A 1 480 ? -11.141 33.469 30.469 1 94.31 480 THR A N 1
ATOM 3655 C CA . THR A 1 480 ? -12.484 33.062 30.109 1 94.31 480 THR A CA 1
ATOM 3656 C C . THR A 1 480 ? -12.492 32.406 28.734 1 94.31 480 THR A C 1
ATOM 3658 O O . THR A 1 480 ? -11.984 32.969 27.75 1 94.31 480 THR A O 1
ATOM 3661 N N . VAL A 1 481 ? -13.07 31.266 28.672 1 96.69 481 VAL A N 1
ATOM 3662 C CA . VAL A 1 481 ? -13.242 30.562 27.391 1 96.69 481 VAL A CA 1
ATOM 3663 C C . VAL A 1 481 ? -14.461 31.125 26.656 1 96.69 481 VAL A C 1
ATOM 3665 O O . VAL A 1 481 ? -15.547 31.203 27.234 1 96.69 481 VAL A O 1
ATOM 3668 N N . PRO A 1 482 ? -14.242 31.547 25.438 1 97.38 482 PRO A N 1
ATOM 3669 C CA . PRO A 1 482 ? -15.422 32.031 24.703 1 97.38 482 PRO A CA 1
ATOM 3670 C C . PRO A 1 482 ? -16.531 30.984 24.641 1 97.38 482 PRO A C 1
ATOM 3672 O O . PRO A 1 482 ? -16.266 29.797 24.469 1 97.38 482 PRO A O 1
ATOM 3675 N N . GLU A 1 483 ? -17.781 31.422 24.625 1 96.75 483 GLU A N 1
ATOM 3676 C CA . GLU A 1 483 ? -18.953 30.547 24.672 1 96.75 483 GLU A CA 1
ATOM 3677 C C . GLU A 1 483 ? -19.031 29.672 23.438 1 96.75 483 GLU A C 1
ATOM 3679 O O . GLU A 1 483 ? -19.484 28.516 23.5 1 96.75 483 GLU A O 1
ATOM 3684 N N . TRP A 1 484 ? -18.578 30.172 22.375 1 97.25 484 TRP A N 1
ATOM 3685 C CA . TRP A 1 484 ? -18.703 29.469 21.109 1 97.25 484 TRP A CA 1
ATOM 3686 C C . TRP A 1 484 ? -17.656 28.375 20.984 1 97.25 484 TRP A C 1
ATOM 3688 O O . TRP A 1 484 ? -17.719 27.531 20.094 1 97.25 484 TRP A O 1
ATOM 3698 N N . PHE A 1 485 ? -16.641 28.359 21.797 1 98.44 485 PHE A N 1
ATOM 3699 C CA . PHE A 1 485 ? -15.531 27.422 21.688 1 98.44 485 PHE A CA 1
ATOM 3700 C C . PHE A 1 485 ? -15.805 26.172 22.516 1 98.44 485 PHE A C 1
ATOM 3702 O O . PHE A 1 485 ? -16.219 26.266 23.672 1 98.44 485 PHE A O 1
ATOM 3709 N N . PRO A 1 486 ? -15.625 24.984 22 1 98.38 486 PRO A N 1
ATOM 3710 C CA . PRO A 1 486 ? -15.914 23.734 22.719 1 98.38 486 PRO A CA 1
ATOM 3711 C C . PRO A 1 486 ? -15.07 23.562 23.969 1 98.38 486 PRO A C 1
ATOM 3713 O O . PRO A 1 486 ? -13.844 23.688 23.922 1 98.38 486 PRO A O 1
ATOM 3716 N N . ASP A 1 487 ? -15.68 23.156 25.062 1 97.88 487 ASP A N 1
ATOM 3717 C CA . ASP A 1 487 ? -14.992 22.938 26.328 1 97.88 487 ASP A CA 1
ATOM 3718 C C . ASP A 1 487 ? -14.062 21.734 26.25 1 97.88 487 ASP A C 1
ATOM 3720 O O . ASP A 1 487 ? -13.008 21.703 26.891 1 97.88 487 ASP A O 1
ATOM 3724 N N . ALA A 1 488 ? -14.453 20.812 25.438 1 97.81 488 ALA A N 1
ATOM 3725 C CA . ALA A 1 488 ? -13.711 19.562 25.297 1 97.81 488 ALA A CA 1
ATOM 3726 C C . ALA A 1 488 ? -12.32 19.812 24.719 1 97.81 488 ALA A C 1
ATOM 3728 O O . ALA A 1 488 ? -11.445 18.953 24.797 1 97.81 488 ALA A O 1
ATOM 3729 N N . MET A 1 489 ? -12.078 21 24.172 1 98.56 489 MET A N 1
ATOM 3730 C CA . MET A 1 489 ? -10.805 21.297 23.516 1 98.56 489 MET A CA 1
ATOM 3731 C C . MET A 1 489 ? -9.898 22.109 24.438 1 98.56 489 MET A C 1
ATOM 3733 O O . MET A 1 489 ? -8.734 22.328 24.125 1 98.56 489 MET A O 1
ATOM 3737 N N . VAL A 1 490 ? -10.383 22.453 25.594 1 98.56 490 VAL A N 1
ATOM 3738 C CA . VAL A 1 490 ? -9.664 23.344 26.5 1 98.56 490 VAL A CA 1
ATOM 3739 C C . VAL A 1 490 ? -8.695 22.531 27.359 1 98.56 490 VAL A C 1
ATOM 3741 O O . VAL A 1 490 ? -9.047 21.453 27.844 1 98.56 490 VAL A O 1
ATOM 3744 N N . ILE A 1 491 ? -7.508 23.047 27.531 1 98.12 491 ILE A N 1
ATOM 3745 C CA . ILE A 1 491 ? -6.492 22.406 28.359 1 98.12 491 ILE A CA 1
ATOM 3746 C C . ILE A 1 491 ? -6.914 22.484 29.828 1 98.12 491 ILE A C 1
ATOM 3748 O O . ILE A 1 491 ? -7.293 23.547 30.312 1 98.12 491 ILE A O 1
ATOM 3752 N N . SER A 1 492 ? -6.875 21.359 30.469 1 96.44 492 SER A N 1
ATOM 3753 C CA . SER A 1 492 ? -7.148 21.25 31.906 1 96.44 492 SER A CA 1
ATOM 3754 C C . SER A 1 492 ? -6.367 20.109 32.531 1 96.44 492 SER A C 1
ATOM 3756 O O . SER A 1 492 ? -5.914 19.203 31.844 1 96.44 492 SER A O 1
ATOM 3758 N N . GLU A 1 493 ? -6.223 20.203 33.844 1 95.75 493 GLU A N 1
ATOM 3759 C CA . GLU A 1 493 ? -5.551 19.125 34.562 1 95.75 493 GLU A CA 1
ATOM 3760 C C . GLU A 1 493 ? -6.301 17.812 34.406 1 95.75 493 GLU A C 1
ATOM 3762 O O . GLU A 1 493 ? -5.688 16.75 34.281 1 95.75 493 GLU A O 1
ATOM 3767 N N . LYS A 1 494 ? -7.547 17.891 34.438 1 95.69 494 LYS A N 1
ATOM 3768 C CA . LYS A 1 494 ? -8.375 16.703 34.312 1 95.69 494 LYS A CA 1
ATOM 3769 C C . LYS A 1 494 ? -8.18 16.047 32.938 1 95.69 494 LYS A C 1
ATOM 3771 O O . LYS A 1 494 ? -8.047 14.828 32.844 1 95.69 494 LYS A O 1
ATOM 3776 N N . ARG A 1 495 ? -8.188 16.797 31.859 1 96.5 495 ARG A N 1
ATOM 3777 C CA . ARG A 1 495 ? -7.984 16.281 30.516 1 96.5 495 ARG A CA 1
ATOM 3778 C C . ARG A 1 495 ? -6.594 15.664 30.375 1 96.5 495 ARG A C 1
ATOM 3780 O O . ARG A 1 495 ? -6.434 14.617 29.734 1 96.5 495 ARG A O 1
ATOM 3787 N N . LEU A 1 496 ? -5.633 16.312 30.969 1 96 496 LEU A N 1
ATOM 3788 C CA . LEU A 1 496 ? -4.266 15.805 30.938 1 96 496 LEU A CA 1
ATOM 3789 C C . LEU A 1 496 ? -4.195 14.414 31.562 1 96 496 LEU A C 1
ATOM 3791 O O . LEU A 1 496 ? -3.596 13.5 31 1 96 496 LEU A O 1
ATOM 3795 N N . ALA A 1 497 ? -4.82 14.234 32.625 1 93.5 497 ALA A N 1
ATOM 3796 C CA . ALA A 1 497 ? -4.766 12.984 33.406 1 93.5 497 ALA A CA 1
ATOM 3797 C C . ALA A 1 497 ? -5.473 11.859 32.625 1 93.5 497 ALA A C 1
ATOM 3799 O O . ALA A 1 497 ? -5.008 10.719 32.656 1 93.5 497 ALA A O 1
ATOM 3800 N N . THR A 1 498 ? -6.465 12.148 31.984 1 93.44 498 THR A N 1
ATOM 3801 C CA . THR A 1 498 ? -7.281 11.109 31.359 1 93.44 498 THR A CA 1
ATOM 3802 C C . THR A 1 498 ? -6.762 10.781 29.969 1 93.44 498 THR A C 1
ATOM 3804 O O . THR A 1 498 ? -7.023 9.695 29.438 1 93.44 498 THR A O 1
ATOM 3807 N N . SER A 1 499 ? -6.016 11.703 29.375 1 94.75 499 SER A N 1
ATOM 3808 C CA . SER A 1 499 ? -5.629 11.547 27.984 1 94.75 499 SER A CA 1
ATOM 3809 C C . SER A 1 499 ? -4.223 10.961 27.859 1 94.75 499 SER A C 1
ATOM 3811 O O . SER A 1 499 ? -3.84 10.477 26.797 1 94.75 499 SER A O 1
ATOM 3813 N N . ARG A 1 500 ? -3.471 10.906 28.859 1 95.62 500 ARG A N 1
ATOM 3814 C CA . ARG A 1 500 ? -2.068 10.508 28.75 1 95.62 500 ARG A CA 1
ATOM 3815 C C . ARG A 1 500 ? -1.938 9.008 28.516 1 95.62 500 ARG A C 1
ATOM 3817 O O . ARG A 1 500 ? -2.525 8.203 29.234 1 95.62 500 ARG A O 1
ATOM 3824 N N . LEU A 1 501 ? -1.152 8.633 27.562 1 96.62 501 LEU A N 1
ATOM 3825 C CA . LEU A 1 501 ? -0.866 7.238 27.266 1 96.62 501 LEU A CA 1
ATOM 3826 C C . LEU A 1 501 ? 0.035 6.621 28.328 1 96.62 501 LEU A C 1
ATOM 3828 O O . LEU A 1 501 ? 0.805 7.332 28.984 1 96.62 501 LEU A O 1
ATOM 3832 N N . ALA A 1 502 ? -0.118 5.297 28.453 1 96.56 502 ALA A N 1
ATOM 3833 C CA . ALA A 1 502 ? 0.873 4.578 29.266 1 96.56 502 ALA A CA 1
ATOM 3834 C C . ALA A 1 502 ? 2.201 4.473 28.516 1 96.56 502 ALA A C 1
ATOM 3836 O O . ALA A 1 502 ? 2.225 4.285 27.297 1 96.56 502 ALA A O 1
ATOM 3837 N N . ARG A 1 503 ? 3.246 4.598 29.234 1 96.12 503 ARG A N 1
ATOM 3838 C CA . ARG A 1 503 ? 4.574 4.484 28.641 1 96.12 503 ARG A CA 1
ATOM 3839 C C . ARG A 1 503 ? 4.863 3.043 28.234 1 96.12 503 ARG A C 1
ATOM 3841 O O . ARG A 1 503 ? 5.551 2.801 27.234 1 96.12 503 ARG A O 1
ATOM 3848 N N . ASP A 1 504 ? 4.367 2.125 28.984 1 96.56 504 ASP A N 1
ATOM 3849 C CA . ASP A 1 504 ? 4.551 0.694 28.766 1 96.56 504 ASP A CA 1
ATOM 3850 C C . ASP A 1 504 ? 3.451 0.132 27.859 1 96.56 504 ASP A C 1
ATOM 3852 O O . ASP A 1 504 ? 2.266 0.362 28.109 1 96.56 504 ASP A O 1
ATOM 3856 N N . ALA A 1 505 ? 3.889 -0.658 26.906 1 95.31 505 ALA A N 1
ATOM 3857 C CA . ALA A 1 505 ? 2.945 -1.15 25.906 1 95.31 505 ALA A CA 1
ATOM 3858 C C . ALA A 1 505 ? 1.939 -2.113 26.516 1 95.31 505 ALA A C 1
ATOM 3860 O O . ALA A 1 505 ? 0.772 -2.146 26.125 1 95.31 505 ALA A O 1
ATOM 3861 N N . GLN A 1 506 ? 2.379 -2.939 27.438 1 94.69 506 GLN A N 1
ATOM 3862 C CA . GLN A 1 506 ? 1.456 -3.848 28.109 1 94.69 506 GLN A CA 1
ATOM 3863 C C . GLN A 1 506 ? 0.433 -3.076 28.938 1 94.69 506 GLN A C 1
ATOM 3865 O O . GLN A 1 506 ? -0.748 -3.43 28.969 1 94.69 506 GLN A O 1
ATOM 3870 N N . ALA A 1 507 ? 0.916 -2.084 29.562 1 94.5 507 ALA A N 1
ATOM 3871 C CA . ALA A 1 507 ? 0.022 -1.243 30.359 1 94.5 507 ALA A CA 1
ATOM 3872 C C . ALA A 1 507 ? -0.982 -0.519 29.453 1 94.5 507 ALA A C 1
ATOM 3874 O O . ALA A 1 507 ? -2.148 -0.357 29.828 1 94.5 507 ALA A O 1
ATOM 3875 N N . GLU A 1 508 ? -0.511 -0.113 28.375 1 93.38 508 GLU A N 1
ATOM 3876 C CA . GLU A 1 508 ? -1.399 0.589 27.453 1 93.38 508 GLU A CA 1
ATOM 3877 C C . GLU A 1 508 ? -2.48 -0.342 26.922 1 93.38 508 GLU A C 1
ATOM 3879 O O . GLU A 1 508 ? -3.617 0.081 26.688 1 93.38 508 GLU A O 1
ATOM 3884 N N . LEU A 1 509 ? -2.104 -1.577 26.609 1 91.06 509 LEU A N 1
ATOM 3885 C CA . LEU A 1 509 ? -3.086 -2.576 26.203 1 91.06 509 LEU A CA 1
ATOM 3886 C C . LEU A 1 509 ? -4.188 -2.709 27.25 1 91.06 509 LEU A C 1
ATOM 3888 O O . LEU A 1 509 ? -5.371 -2.768 26.906 1 91.06 509 LEU A O 1
ATOM 3892 N N . GLU A 1 510 ? -3.854 -2.695 28.484 1 90.25 510 GLU A N 1
ATOM 3893 C CA . GLU A 1 510 ? -4.801 -2.84 29.578 1 90.25 510 GLU A CA 1
ATOM 3894 C C . GLU A 1 510 ? -5.672 -1.594 29.734 1 90.25 510 GLU A C 1
ATOM 3896 O O . GLU A 1 510 ? -6.867 -1.694 30.016 1 90.25 510 GLU A O 1
ATOM 3901 N N . ARG A 1 511 ? -5.078 -0.493 29.484 1 86.69 511 ARG A N 1
ATOM 3902 C CA . ARG A 1 511 ? -5.789 0.779 29.562 1 86.69 511 ARG A CA 1
ATOM 3903 C C . ARG A 1 511 ? -6.832 0.899 28.469 1 86.69 511 ARG A C 1
ATOM 3905 O O . ARG A 1 511 ? -7.941 1.389 28.703 1 86.69 511 ARG A O 1
ATOM 3912 N N . ALA A 1 512 ? -6.488 0.418 27.375 1 80.38 512 ALA A N 1
ATOM 3913 C CA . ALA A 1 512 ? -7.336 0.568 26.203 1 80.38 512 ALA A CA 1
ATOM 3914 C C . ALA A 1 512 ? -8.57 -0.322 26.297 1 80.38 512 ALA A C 1
ATOM 3916 O O . ALA A 1 512 ? -9.609 -0.024 25.703 1 80.38 512 ALA A O 1
ATOM 3917 N N . VAL A 1 513 ? -8.461 -1.384 27.016 1 69.44 513 VAL A N 1
ATOM 3918 C CA . VAL A 1 513 ? -9.57 -2.316 27.172 1 69.44 513 VAL A CA 1
ATOM 3919 C C . VAL A 1 513 ? -10.57 -1.758 28.188 1 69.44 513 VAL A C 1
ATOM 3921 O O . VAL A 1 513 ? -11.766 -2.061 28.109 1 69.44 513 VAL A O 1
ATOM 3924 N N . LEU A 1 514 ? -10.18 -0.854 29.094 1 60.34 514 LEU A N 1
ATOM 3925 C CA . LEU A 1 514 ? -11.062 -0.238 30.078 1 60.34 514 LEU A CA 1
ATOM 3926 C C . LEU A 1 514 ? -11.844 0.913 29.453 1 60.34 514 LEU A C 1
ATOM 3928 O O . LEU A 1 514 ? -13.008 1.142 29.812 1 60.34 514 LEU A O 1
ATOM 3932 N N . MET B 1 1 ? 9.93 -18.391 2.74 1 50.97 1 MET B N 1
ATOM 3933 C CA . MET B 1 1 ? 8.641 -19.062 2.928 1 50.97 1 MET B CA 1
ATOM 3934 C C . MET B 1 1 ? 7.496 -18.047 2.881 1 50.97 1 MET B C 1
ATOM 3936 O O . MET B 1 1 ? 7.664 -16.891 3.266 1 50.97 1 MET B O 1
ATOM 3940 N N . SER B 1 2 ? 6.5 -18.609 2.314 1 70.25 2 SER B N 1
ATOM 3941 C CA . SER B 1 2 ? 5.316 -17.781 2.137 1 70.25 2 SER B CA 1
ATOM 3942 C C . SER B 1 2 ? 4.785 -17.281 3.477 1 70.25 2 SER B C 1
ATOM 3944 O O . SER B 1 2 ? 4.758 -18.016 4.457 1 70.25 2 SER B O 1
ATOM 3946 N N . PHE B 1 3 ? 4.672 -15.992 3.617 1 76.38 3 PHE B N 1
ATOM 3947 C CA . PHE B 1 3 ? 4.078 -15.406 4.812 1 76.38 3 PHE B CA 1
ATOM 3948 C C . PHE B 1 3 ? 2.574 -15.648 4.844 1 76.38 3 PHE B C 1
ATOM 3950 O O . PHE B 1 3 ? 1.908 -15.32 5.832 1 76.38 3 PHE B O 1
ATOM 3957 N N . ILE B 1 4 ? 2.129 -16.344 3.898 1 87 4 ILE B N 1
ATOM 3958 C CA . ILE B 1 4 ? 0.688 -16.453 3.693 1 87 4 ILE B CA 1
ATOM 3959 C C . ILE B 1 4 ? 0.099 -17.469 4.668 1 87 4 ILE B C 1
ATOM 3961 O O . ILE B 1 4 ? -0.832 -17.156 5.414 1 87 4 ILE B O 1
ATOM 3965 N N . VAL B 1 5 ? 0.689 -18.609 4.773 1 91.25 5 VAL B N 1
ATOM 3966 C CA . VAL B 1 5 ? 0.119 -19.703 5.555 1 91.25 5 VAL B CA 1
ATOM 3967 C C . VAL B 1 5 ? 0.17 -19.359 7.039 1 91.25 5 VAL B C 1
ATOM 3969 O O . VAL B 1 5 ? -0.814 -19.547 7.762 1 91.25 5 VAL B O 1
ATOM 3972 N N . PRO B 1 6 ? 1.229 -18.734 7.477 1 92.12 6 PRO B N 1
ATOM 3973 C CA . PRO B 1 6 ? 1.304 -18.375 8.898 1 92.12 6 PRO B CA 1
ATOM 3974 C C . PRO B 1 6 ? 0.212 -17.406 9.32 1 92.12 6 PRO B C 1
ATOM 3976 O O . PRO B 1 6 ? -0.132 -17.328 10.5 1 92.12 6 PRO B O 1
ATOM 3979 N N . GLN B 1 7 ? -0.314 -16.672 8.43 1 94 7 GLN B N 1
ATOM 3980 C CA . GLN B 1 7 ? -1.375 -15.719 8.758 1 94 7 GLN B CA 1
ATOM 3981 C C . GLN B 1 7 ? -2.598 -16.438 9.32 1 94 7 GLN B C 1
ATOM 3983 O O . GLN B 1 7 ? -3.303 -15.898 10.172 1 94 7 GLN B O 1
ATOM 3988 N N . LEU B 1 8 ? -2.83 -17.641 8.883 1 95.5 8 LEU B N 1
ATOM 3989 C CA . LEU B 1 8 ? -4.031 -18.375 9.234 1 95.5 8 LEU B CA 1
ATOM 3990 C C . LEU B 1 8 ? -3.984 -18.812 10.695 1 95.5 8 LEU B C 1
ATOM 3992 O O . LEU B 1 8 ? -5.023 -19.078 11.305 1 95.5 8 LEU B O 1
ATOM 3996 N N . GLY B 1 9 ? -2.809 -18.891 11.234 1 94.44 9 GLY B N 1
ATOM 3997 C CA . GLY B 1 9 ? -2.641 -19.266 12.625 1 94.44 9 GLY B CA 1
ATOM 3998 C C . GLY B 1 9 ? -2.109 -18.141 13.492 1 94.44 9 GLY B C 1
ATOM 3999 O O . GLY B 1 9 ? -1.604 -18.375 14.586 1 94.44 9 GLY B O 1
ATOM 4000 N N . SER B 1 10 ? -2.205 -16.953 13.039 1 93.38 10 SER B N 1
ATOM 4001 C CA . SER B 1 10 ? -1.594 -15.828 13.727 1 93.38 10 SER B CA 1
ATOM 4002 C C . SER B 1 10 ? -2.57 -15.188 14.711 1 93.38 10 SER B C 1
ATOM 4004 O O . SER B 1 10 ? -3.688 -14.828 14.336 1 93.38 10 SER B O 1
ATOM 4006 N N . SER B 1 11 ? -2.127 -14.891 15.938 1 92.44 11 SER B N 1
ATOM 4007 C CA . SER B 1 11 ? -2.955 -14.203 16.922 1 92.44 11 SER B CA 1
ATOM 4008 C C . SER B 1 11 ? -3.039 -12.703 16.625 1 92.44 11 SER B C 1
ATOM 4010 O O . SER B 1 11 ? -3.85 -11.992 17.219 1 92.44 11 SER B O 1
ATOM 4012 N N . HIS B 1 12 ? -2.285 -12.258 15.711 1 91.81 12 HIS B N 1
ATOM 4013 C CA . HIS B 1 12 ? -2.252 -10.836 15.391 1 91.81 12 HIS B CA 1
ATOM 4014 C C . HIS B 1 12 ? -3.279 -10.484 14.32 1 91.81 12 HIS B C 1
ATOM 4016 O O . HIS B 1 12 ? -3.383 -9.328 13.914 1 91.81 12 HIS B O 1
ATOM 4022 N N . ILE B 1 13 ? -3.98 -11.445 13.844 1 94.5 13 ILE B N 1
ATOM 4023 C CA . ILE B 1 13 ? -5.09 -11.258 12.906 1 94.5 13 ILE B CA 1
ATOM 4024 C C . ILE B 1 13 ? -6.402 -11.641 13.586 1 94.5 13 ILE B C 1
ATOM 4026 O O . ILE B 1 13 ? -6.484 -12.688 14.242 1 94.5 13 ILE B O 1
ATOM 4030 N N . PRO B 1 14 ? -7.418 -10.867 13.477 1 93.94 14 PRO B N 1
ATOM 4031 C CA . PRO B 1 14 ? -8.695 -11.172 14.133 1 93.94 14 PRO B CA 1
ATOM 4032 C C . PRO B 1 14 ? -9.227 -12.562 13.766 1 93.94 14 PRO B C 1
ATOM 4034 O O . PRO B 1 14 ? -9.094 -12.992 12.617 1 93.94 14 PRO B O 1
ATOM 4037 N N . LEU B 1 15 ? -9.859 -13.203 14.695 1 96 15 LEU B N 1
ATOM 4038 C CA . LEU B 1 15 ? -10.367 -14.562 14.555 1 96 15 LEU B CA 1
ATOM 4039 C C . LEU B 1 15 ? -11.336 -14.664 13.383 1 96 15 LEU B C 1
ATOM 4041 O O . LEU B 1 15 ? -11.281 -15.617 12.609 1 96 15 LEU B O 1
ATOM 4045 N N . THR B 1 16 ? -12.219 -13.703 13.242 1 96.62 16 THR B N 1
ATOM 4046 C CA . THR B 1 16 ? -13.242 -13.742 12.203 1 96.62 16 THR B CA 1
ATOM 4047 C C . THR B 1 16 ? -12.609 -13.672 10.812 1 96.62 16 THR B C 1
ATOM 4049 O O . THR B 1 16 ? -13.062 -14.336 9.883 1 96.62 16 THR B O 1
ATOM 4052 N N . VAL B 1 17 ? -11.586 -12.891 10.664 1 96.31 17 VAL B N 1
ATOM 4053 C CA . VAL B 1 17 ? -10.883 -12.734 9.391 1 96.31 17 VAL B CA 1
ATOM 4054 C C . VAL B 1 17 ? -10.172 -14.039 9.031 1 96.31 17 VAL B C 1
ATOM 4056 O O . VAL B 1 17 ? -10.227 -14.477 7.879 1 96.31 17 VAL B O 1
ATOM 4059 N N . ARG B 1 18 ? -9.516 -14.656 9.984 1 97.25 18 ARG B N 1
ATOM 4060 C CA . ARG B 1 18 ? -8.836 -15.93 9.766 1 97.25 18 ARG B CA 1
ATOM 4061 C C . ARG B 1 18 ? -9.836 -17.031 9.398 1 97.25 18 ARG B C 1
ATOM 4063 O O . ARG B 1 18 ? -9.578 -17.828 8.508 1 97.25 18 ARG B O 1
ATOM 4070 N N . GLN B 1 19 ? -10.984 -17.031 10.094 1 98.19 19 GLN B N 1
ATOM 4071 C CA . GLN B 1 19 ? -12 -18.047 9.82 1 98.19 19 GLN B CA 1
ATOM 4072 C C . GLN B 1 19 ? -12.539 -17.922 8.406 1 98.19 19 GLN B C 1
ATOM 4074 O O . GLN B 1 19 ? -12.727 -18.922 7.711 1 98.19 19 GLN B O 1
ATOM 4079 N N . GLU B 1 20 ? -12.781 -16.688 8.031 1 98 20 GLU B N 1
ATOM 4080 C CA . GLU B 1 20 ? -13.258 -16.469 6.664 1 98 20 GLU B CA 1
ATOM 4081 C C . GLU B 1 20 ? -12.242 -16.969 5.637 1 98 20 GLU B C 1
ATOM 4083 O O . GLU B 1 20 ? -12.625 -17.547 4.625 1 98 20 GLU B O 1
ATOM 4088 N N . ALA B 1 21 ? -10.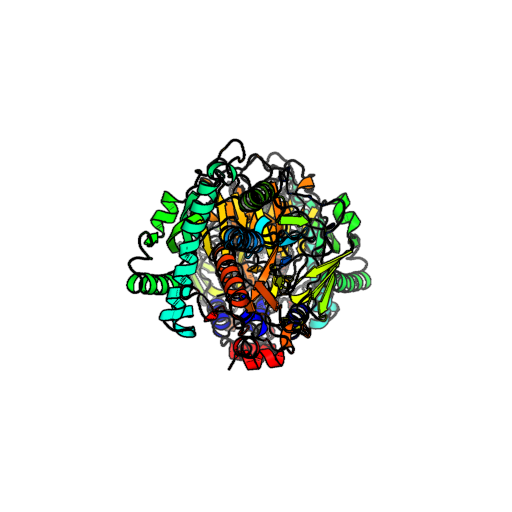992 -16.703 5.859 1 97.88 21 ALA B N 1
ATOM 4089 C CA . ALA B 1 21 ? -9.945 -17.172 4.961 1 97.88 21 ALA B CA 1
ATOM 4090 C C . ALA B 1 21 ? -9.898 -18.703 4.922 1 97.88 21 ALA B C 1
ATOM 4092 O O . ALA B 1 21 ? -9.797 -19.297 3.85 1 97.88 21 ALA B O 1
ATOM 4093 N N . LEU B 1 22 ? -9.977 -19.281 6.094 1 98.12 22 LEU B N 1
ATOM 4094 C CA . LEU B 1 22 ? -9.969 -20.75 6.176 1 98.12 22 LEU B CA 1
ATOM 4095 C C . LEU B 1 22 ? -11.172 -21.344 5.461 1 98.12 22 LEU B C 1
ATOM 4097 O O . LEU B 1 22 ? -11.062 -22.375 4.793 1 98.12 22 LEU B O 1
ATOM 4101 N N . ASP B 1 23 ? -12.289 -20.688 5.594 1 98.62 23 ASP B N 1
ATOM 4102 C CA . ASP B 1 23 ? -13.477 -21.141 4.875 1 98.62 23 ASP B CA 1
ATOM 4103 C C . ASP B 1 23 ? -13.242 -21.141 3.365 1 98.62 23 ASP B C 1
ATOM 4105 O O . ASP B 1 23 ? -13.625 -22.094 2.674 1 98.62 23 ASP B O 1
ATOM 4109 N N . ARG B 1 24 ? -12.602 -20.156 2.854 1 98.25 24 ARG B N 1
ATOM 4110 C CA . ARG B 1 24 ? -12.297 -20.094 1.428 1 98.25 24 ARG B CA 1
ATOM 4111 C C . ARG B 1 24 ? -11.266 -21.156 1.048 1 98.25 24 ARG B C 1
ATOM 4113 O O . ARG B 1 24 ? -11.359 -21.766 -0.019 1 98.25 24 ARG B O 1
ATOM 4120 N N . VAL B 1 25 ? -10.336 -21.391 1.911 1 97.88 25 VAL B N 1
ATOM 4121 C CA . VAL B 1 25 ? -9.273 -22.375 1.694 1 97.88 25 VAL B CA 1
ATOM 4122 C C . VAL B 1 25 ? -9.875 -23.766 1.524 1 97.88 25 VAL B C 1
ATOM 4124 O O . VAL B 1 25 ? -9.383 -24.562 0.725 1 97.88 25 VAL B O 1
ATOM 4127 N N . PHE B 1 26 ? -10.945 -24.031 2.232 1 98.19 26 PHE B N 1
ATOM 4128 C CA . PHE B 1 26 ? -11.57 -25.344 2.207 1 98.19 26 PHE B CA 1
ATOM 4129 C C . PHE B 1 26 ? -12.711 -25.391 1.197 1 98.19 26 PHE B C 1
ATOM 4131 O O . PHE B 1 26 ? -13.328 -26.438 0.993 1 98.19 26 PHE B O 1
ATOM 4138 N N . ALA B 1 27 ? -13.023 -24.266 0.578 1 98.31 27 ALA B N 1
ATOM 4139 C CA . ALA B 1 27 ? -14.109 -24.203 -0.395 1 98.31 27 ALA B CA 1
ATOM 4140 C C . ALA B 1 27 ? -13.703 -24.844 -1.716 1 98.31 27 ALA B C 1
ATOM 4142 O O . ALA B 1 27 ? -12.508 -25.031 -1.98 1 98.31 27 ALA B O 1
ATOM 4143 N N . ASP B 1 28 ? -14.664 -25.25 -2.521 1 98.31 28 ASP B N 1
ATOM 4144 C CA . ASP B 1 28 ? -14.438 -25.734 -3.881 1 98.31 28 ASP B CA 1
ATOM 4145 C C . ASP B 1 28 ? -13.914 -24.609 -4.781 1 98.31 28 ASP B C 1
ATOM 4147 O O . ASP B 1 28 ? -14.617 -23.625 -5.023 1 98.31 28 ASP B O 1
ATOM 4151 N N . PRO B 1 29 ? -12.688 -24.75 -5.254 1 98.31 29 PRO B N 1
ATOM 4152 C CA . PRO B 1 29 ? -12.164 -23.703 -6.125 1 98.31 29 PRO B CA 1
ATOM 4153 C C . PRO B 1 29 ? -12.891 -23.641 -7.469 1 98.31 29 PRO B C 1
ATOM 4155 O O . PRO B 1 29 ? -12.742 -22.656 -8.211 1 98.31 29 PRO B O 1
ATOM 4158 N N . GLY B 1 30 ? -13.586 -24.719 -7.82 1 98.06 30 GLY B N 1
ATOM 4159 C CA . GLY B 1 30 ? -14.383 -24.734 -9.039 1 98.06 30 GLY B CA 1
ATOM 4160 C C . GLY B 1 30 ? -13.547 -24.875 -10.297 1 98.06 30 GLY B C 1
ATOM 4161 O O . GLY B 1 30 ? -12.344 -25.125 -10.227 1 98.06 30 GLY B O 1
ATOM 4162 N N . ILE B 1 31 ? -14.242 -24.844 -11.461 1 98 31 ILE B N 1
ATOM 4163 C CA . ILE B 1 31 ? -13.648 -24.859 -12.797 1 98 31 ILE B CA 1
ATOM 4164 C C . ILE B 1 31 ? -13.32 -23.438 -13.242 1 98 31 ILE B C 1
ATOM 4166 O O . ILE B 1 31 ? -14.109 -22.516 -13.016 1 98 31 ILE B O 1
ATOM 4170 N N . PRO B 1 32 ? -12.125 -23.172 -13.781 1 97.5 32 PRO B N 1
ATOM 4171 C CA . PRO B 1 32 ? -11.828 -21.828 -14.281 1 97.5 32 PRO B CA 1
ATOM 4172 C C . PRO B 1 32 ? -12.898 -21.297 -15.227 1 97.5 32 PRO B C 1
ATOM 4174 O O . PRO B 1 32 ? -13.359 -22.016 -16.109 1 97.5 32 PRO B O 1
ATOM 4177 N N . ASP B 1 33 ? -13.297 -20.078 -15.062 1 95.44 33 ASP B N 1
ATOM 4178 C CA . ASP B 1 33 ? -14.359 -19.453 -15.852 1 95.44 33 ASP B CA 1
ATOM 4179 C C . ASP B 1 33 ? -13.852 -19.078 -17.234 1 95.44 33 ASP B C 1
ATOM 4181 O O . ASP B 1 33 ? -12.953 -18.25 -17.375 1 95.44 33 ASP B O 1
ATOM 4185 N N . ALA B 1 34 ? -14.422 -19.578 -18.219 1 91.38 34 ALA B N 1
ATOM 4186 C CA . ALA B 1 34 ? -13.961 -19.359 -19.594 1 91.38 34 ALA B CA 1
ATOM 4187 C C . ALA B 1 34 ? -14.461 -18.016 -20.125 1 91.38 34 ALA B C 1
ATOM 4189 O O . ALA B 1 34 ? -13.93 -17.5 -21.109 1 91.38 34 ALA B O 1
ATOM 4190 N N . VAL B 1 35 ? -15.398 -17.469 -19.484 1 92.06 35 VAL B N 1
ATOM 4191 C CA . VAL B 1 35 ? -16.047 -16.266 -19.984 1 92.06 35 VAL B CA 1
ATOM 4192 C C . VAL B 1 35 ? -15.5 -15.031 -19.266 1 92.06 35 VAL B C 1
ATOM 4194 O O . VAL B 1 35 ? -15.125 -14.039 -19.906 1 92.06 35 VAL B O 1
ATOM 4197 N N . HIS B 1 36 ? -15.461 -15.094 -17.984 1 94.69 36 HIS B N 1
ATOM 4198 C CA . HIS B 1 36 ? -15.062 -13.938 -17.172 1 94.69 36 HIS B CA 1
ATOM 4199 C C . HIS B 1 36 ? -13.648 -14.117 -16.625 1 94.69 36 HIS B C 1
ATOM 4201 O O . HIS B 1 36 ? -13.453 -14.781 -15.609 1 94.69 36 HIS B O 1
ATOM 4207 N N . SER B 1 37 ? -12.688 -13.469 -17.219 1 96.81 37 SER B N 1
ATOM 4208 C CA . SER B 1 37 ? -11.289 -13.477 -16.781 1 96.81 37 SER B CA 1
ATOM 4209 C C . SER B 1 37 ? -10.562 -12.219 -17.25 1 96.81 37 SER B C 1
ATOM 4211 O O . SER B 1 37 ? -10.906 -11.641 -18.281 1 96.81 37 SER B O 1
ATOM 4213 N N . THR B 1 38 ? -9.695 -11.734 -16.469 1 97.69 38 THR B N 1
ATOM 4214 C CA . THR B 1 38 ? -8.828 -10.648 -16.922 1 97.69 38 THR B CA 1
ATOM 4215 C C . THR B 1 38 ? -7.938 -11.109 -18.078 1 97.69 38 THR B C 1
ATOM 4217 O O . THR B 1 38 ? -7.766 -12.312 -18.281 1 97.69 38 THR B O 1
ATOM 4220 N N . LYS B 1 39 ? -7.363 -10.227 -18.797 1 96.44 39 LYS B N 1
ATOM 4221 C CA . LYS B 1 39 ? -6.609 -10.562 -20.016 1 96.44 39 LYS B CA 1
ATOM 4222 C C . LYS B 1 39 ? -5.109 -10.352 -19.797 1 96.44 39 LYS B C 1
ATOM 4224 O O . LYS B 1 39 ? -4.652 -9.219 -19.641 1 96.44 39 LYS B O 1
ATOM 4229 N N . SER B 1 40 ? -4.406 -11.422 -19.891 1 98 40 SER B N 1
ATOM 4230 C CA . SER B 1 40 ? -2.957 -11.398 -19.703 1 98 40 SER B CA 1
ATOM 4231 C C . SER B 1 40 ? -2.248 -10.859 -20.953 1 98 40 SER B C 1
ATOM 4233 O O . SER B 1 40 ? -2.623 -11.195 -22.078 1 98 40 SER B O 1
ATOM 4235 N N . PHE B 1 41 ? -1.199 -10.102 -20.75 1 98.06 41 PHE B N 1
ATOM 4236 C CA . PHE B 1 41 ? -0.343 -9.594 -21.812 1 98.06 41 PHE B CA 1
ATOM 4237 C C . PHE B 1 41 ? 0.271 -10.734 -22.609 1 98.06 41 PHE B C 1
ATOM 4239 O O . PHE B 1 41 ? 0.408 -10.641 -23.828 1 98.06 41 PHE B O 1
ATOM 4246 N N . TRP B 1 42 ? 0.628 -11.781 -21.969 1 98.25 42 TRP B N 1
ATOM 4247 C CA . TRP B 1 42 ? 1.341 -12.891 -22.594 1 98.25 42 TRP B CA 1
ATOM 4248 C C . TRP B 1 42 ? 0.522 -13.508 -23.719 1 98.25 42 TRP B C 1
ATOM 4250 O O . TRP B 1 42 ? 1.081 -14.062 -24.672 1 98.25 42 TRP B O 1
ATOM 4260 N N . MET B 1 43 ? -0.765 -13.414 -23.594 1 97.31 43 MET B N 1
ATOM 4261 C CA . MET B 1 43 ? -1.673 -14.117 -24.484 1 97.31 43 MET B CA 1
ATOM 4262 C C . MET B 1 43 ? -2.273 -13.156 -25.516 1 97.31 43 MET B C 1
ATOM 4264 O O . MET B 1 43 ? -3.287 -13.469 -26.141 1 97.31 43 MET B O 1
ATOM 4268 N N . LYS B 1 44 ? -1.716 -12.008 -25.672 1 95.69 44 LYS B N 1
ATOM 4269 C CA . LYS B 1 44 ? -2.277 -10.977 -26.531 1 95.69 44 LYS B CA 1
ATOM 4270 C C . LYS B 1 44 ? -2.35 -11.461 -27.984 1 95.69 44 LYS B C 1
ATOM 4272 O O . LYS B 1 44 ? -3.184 -10.984 -28.766 1 95.69 44 LYS B O 1
ATOM 4277 N N . GLU B 1 45 ? -1.43 -12.359 -28.375 1 95.88 45 GLU B N 1
ATOM 4278 C CA . GLU B 1 45 ? -1.454 -13.023 -29.672 1 95.88 45 GLU B CA 1
ATOM 4279 C C . GLU B 1 45 ? -1.625 -14.531 -29.531 1 95.88 45 GLU B C 1
ATOM 4281 O O . GLU B 1 45 ? -0.641 -15.266 -29.469 1 95.88 45 GLU B O 1
ATOM 4286 N N . PRO B 1 46 ? -2.844 -14.992 -29.562 1 97.12 46 PRO B N 1
ATOM 4287 C CA . PRO B 1 46 ? -3.08 -16.438 -29.422 1 97.12 46 PRO B CA 1
ATOM 4288 C C . PRO B 1 46 ? -2.367 -17.266 -30.484 1 97.12 46 PRO B C 1
ATOM 4290 O O . PRO B 1 46 ? -2.299 -16.859 -31.641 1 97.12 46 PRO B O 1
ATOM 4293 N N . HIS B 1 47 ? -1.82 -18.359 -30.062 1 97.38 47 HIS B N 1
ATOM 4294 C CA . HIS B 1 47 ? -1.167 -19.25 -31.016 1 97.38 47 HIS B CA 1
ATOM 4295 C C . HIS B 1 47 ? -2.154 -19.75 -32.062 1 97.38 47 HIS B C 1
ATOM 4297 O O . HIS B 1 47 ? -3.229 -20.25 -31.719 1 97.38 47 HIS B O 1
ATOM 4303 N N . PRO B 1 48 ? -1.892 -19.703 -33.281 1 96.75 48 PRO B N 1
ATOM 4304 C CA . PRO B 1 48 ? -2.879 -19.969 -34.344 1 96.75 48 PRO B CA 1
ATOM 4305 C C . PRO B 1 48 ? -3.324 -21.438 -34.375 1 96.75 48 PRO B C 1
ATOM 4307 O O . PRO B 1 48 ? -4.48 -21.719 -34.688 1 96.75 48 PRO B O 1
ATOM 4310 N N . ASP B 1 49 ? -2.498 -22.375 -33.938 1 96.69 49 ASP B N 1
ATOM 4311 C CA . ASP B 1 49 ? -2.793 -23.797 -34.156 1 96.69 49 ASP B CA 1
ATOM 4312 C C . ASP B 1 49 ? -3.342 -24.453 -32.875 1 96.69 49 ASP B C 1
ATOM 4314 O O . ASP B 1 49 ? -3.99 -25.5 -32.938 1 96.69 49 ASP B O 1
ATOM 4318 N N . VAL B 1 50 ? -3.068 -23.766 -31.688 1 98.19 50 VAL B N 1
ATOM 4319 C CA . VAL B 1 50 ? -3.346 -24.594 -30.516 1 98.19 50 VAL B CA 1
ATOM 4320 C C . VAL B 1 50 ? -4.152 -23.797 -29.5 1 98.19 50 VAL B C 1
ATOM 4322 O O . VAL B 1 50 ? -4.691 -24.344 -28.547 1 98.19 50 VAL B O 1
ATOM 4325 N N . ALA B 1 51 ? -4.328 -22.531 -29.688 1 98 51 ALA B N 1
ATOM 4326 C CA . ALA B 1 51 ? -4.961 -21.688 -28.688 1 98 51 ALA B CA 1
ATOM 4327 C C . ALA B 1 51 ? -6.375 -22.172 -28.375 1 98 51 ALA B C 1
ATOM 4329 O O . ALA B 1 51 ? -6.762 -22.281 -27.203 1 98 51 ALA B O 1
ATOM 4330 N N . SER B 1 52 ? -7.168 -22.5 -29.406 1 97.69 52 SER B N 1
ATOM 4331 C CA . SER B 1 52 ? -8.562 -22.875 -29.234 1 97.69 52 SER B CA 1
ATOM 4332 C C . SER B 1 52 ? -8.906 -24.125 -30.047 1 97.69 52 SER B C 1
ATOM 4334 O O . SER B 1 52 ? -9.961 -24.188 -30.672 1 97.69 52 SER B O 1
ATOM 4336 N N . VAL B 1 53 ? -8.078 -25.125 -29.922 1 97.75 53 VAL B N 1
ATOM 4337 C CA . VAL B 1 53 ? -8.25 -26.297 -30.766 1 97.75 53 VAL B CA 1
ATOM 4338 C C . VAL B 1 53 ? -9.188 -27.297 -30.078 1 97.75 53 VAL B C 1
ATOM 4340 O O . VAL B 1 53 ? -9.148 -27.453 -28.859 1 97.75 53 VAL B O 1
ATOM 4343 N N . GLN B 1 54 ? -10.039 -27.953 -30.922 1 96.12 54 GLN B N 1
ATOM 4344 C CA . GLN B 1 54 ? -10.969 -29.016 -30.531 1 96.12 54 GLN B CA 1
ATOM 4345 C C . GLN B 1 54 ? -11.18 -30.016 -31.672 1 96.12 54 GLN B C 1
ATOM 4347 O O . GLN B 1 54 ? -11.273 -29.625 -32.844 1 96.12 54 GLN B O 1
ATOM 4352 N N . SER B 1 55 ? -11.25 -31.266 -31.266 1 96 55 SER B N 1
ATOM 4353 C CA . SER B 1 55 ? -11.688 -32.25 -32.25 1 96 55 SER B CA 1
ATOM 4354 C C . SER B 1 55 ? -13.18 -32.125 -32.531 1 96 55 SER B C 1
ATOM 4356 O O . SER B 1 55 ? -13.945 -31.672 -31.672 1 96 55 SER B O 1
ATOM 4358 N N . GLU B 1 56 ? -13.539 -32.562 -33.719 1 95.12 56 GLU B N 1
ATOM 4359 C CA . GLU B 1 56 ? -14.961 -32.562 -34.031 1 95.12 56 GLU B CA 1
ATOM 4360 C C . GLU B 1 56 ? -15.75 -33.438 -33.062 1 95.12 56 GLU B C 1
ATOM 4362 O O . GLU B 1 56 ? -16.828 -33.062 -32.625 1 95.12 56 GLU B O 1
ATOM 4367 N N . HIS B 1 57 ? -15.18 -34.594 -32.812 1 94.69 57 HIS B N 1
ATOM 4368 C CA . HIS B 1 57 ? -15.758 -35.5 -31.828 1 94.69 57 HIS B CA 1
ATOM 4369 C C . HIS B 1 57 ? -14.727 -35.906 -30.781 1 94.69 57 HIS B C 1
ATOM 4371 O O . HIS B 1 57 ? -13.586 -36.219 -31.109 1 94.69 57 HIS B O 1
ATOM 4377 N N . LEU B 1 58 ? -15.195 -35.812 -29.578 1 96.5 58 LEU B N 1
ATOM 4378 C CA . LEU B 1 58 ? -14.312 -36.188 -28.484 1 96.5 58 LEU B CA 1
ATOM 4379 C C . LEU B 1 58 ? -14.07 -37.719 -28.5 1 96.5 58 LEU B C 1
ATOM 4381 O O . LEU B 1 58 ? -15.008 -38.5 -28.594 1 96.5 58 LEU B O 1
ATOM 4385 N N . SER B 1 59 ? -12.844 -38.062 -28.375 1 96.25 59 SER B N 1
ATOM 4386 C CA . SER B 1 59 ? -12.531 -39.5 -28.297 1 96.25 59 SER B CA 1
ATOM 4387 C C . SER B 1 59 ? -13.102 -40.125 -27.031 1 96.25 59 SER B C 1
ATOM 4389 O O . SER B 1 59 ? -13.078 -39.5 -25.969 1 96.25 59 SER B O 1
ATOM 4391 N N . GLU B 1 60 ? -13.508 -41.375 -27.172 1 96.56 60 GLU B N 1
ATOM 4392 C CA . GLU B 1 60 ? -14.156 -42.062 -26.047 1 96.56 60 GLU B CA 1
ATOM 4393 C C . GLU B 1 60 ? -13.133 -42.781 -25.172 1 96.56 60 GLU B C 1
ATOM 4395 O O . GLU B 1 60 ? -13.438 -43.156 -24.031 1 96.56 60 GLU B O 1
ATOM 4400 N N . PHE B 1 61 ? -11.953 -42.938 -25.766 1 95.75 61 PHE B N 1
ATOM 4401 C CA . PHE B 1 61 ? -10.953 -43.719 -25.031 1 95.75 61 PHE B CA 1
ATOM 4402 C C . PHE B 1 61 ? -9.57 -43.094 -25.188 1 95.75 61 PHE B C 1
ATOM 4404 O O . PHE B 1 61 ? -9.242 -42.531 -26.234 1 95.75 61 PHE B O 1
ATOM 4411 N N . ALA B 1 62 ? -8.766 -43.125 -24.141 1 96.5 62 ALA B N 1
ATOM 4412 C CA . ALA B 1 62 ? -7.34 -42.812 -24.156 1 96.5 62 ALA B CA 1
ATOM 4413 C C . ALA B 1 62 ? -6.621 -43.562 -23.016 1 96.5 62 ALA B C 1
ATOM 4415 O O . ALA B 1 62 ? -7.234 -43.906 -22 1 96.5 62 ALA B O 1
ATOM 4416 N N . ASP B 1 63 ? -5.391 -43.812 -23.141 1 94.88 63 ASP B N 1
ATOM 4417 C CA . ASP B 1 63 ? -4.621 -44.438 -22.062 1 94.88 63 ASP B CA 1
ATOM 4418 C C . ASP B 1 63 ? -4.375 -43.438 -20.938 1 94.88 63 ASP B C 1
ATOM 4420 O O . ASP B 1 63 ? -4.379 -43.781 -19.75 1 94.88 63 ASP B O 1
ATOM 4424 N N . TYR B 1 64 ? -4.105 -42.188 -21.359 1 97.81 64 TYR B N 1
ATOM 4425 C CA . TYR B 1 64 ? -3.799 -41.125 -20.422 1 97.81 64 TYR B CA 1
ATOM 4426 C C . TYR B 1 64 ? -4.66 -39.906 -20.688 1 97.81 64 TYR B C 1
ATOM 4428 O O . TYR B 1 64 ? -4.719 -39.406 -21.812 1 97.81 64 TYR B O 1
ATOM 4436 N N . VAL B 1 65 ? -5.316 -39.375 -19.672 1 98.75 65 VAL B N 1
ATOM 4437 C CA . VAL B 1 65 ? -5.996 -38.062 -19.766 1 98.75 65 VAL B CA 1
ATOM 4438 C C . VAL B 1 65 ? -5.305 -37.062 -18.844 1 98.75 65 VAL B C 1
ATOM 4440 O O . VAL B 1 65 ? -5.207 -37.281 -17.641 1 98.75 65 VAL B O 1
ATOM 4443 N N . ILE B 1 66 ? -4.766 -36.031 -19.438 1 98.94 66 ILE B N 1
ATOM 4444 C CA . ILE B 1 66 ? -4.152 -34.938 -18.719 1 98.94 66 ILE B CA 1
ATOM 4445 C C . ILE B 1 66 ? -5.148 -33.781 -18.594 1 98.94 66 ILE B C 1
ATOM 4447 O O . ILE B 1 66 ? -5.719 -33.344 -19.594 1 98.94 66 ILE B O 1
ATOM 4451 N N . ILE B 1 67 ? -5.41 -33.312 -17.391 1 98.94 67 ILE B N 1
ATOM 4452 C CA . ILE B 1 67 ? -6.297 -32.188 -17.172 1 98.94 67 ILE B CA 1
ATOM 4453 C C . ILE B 1 67 ? -5.465 -30.938 -16.875 1 98.94 67 ILE B C 1
ATOM 4455 O O . ILE B 1 67 ? -4.891 -30.812 -15.789 1 98.94 67 ILE B O 1
ATOM 4459 N N . GLY B 1 68 ? -5.434 -30.016 -17.828 1 98.81 68 GLY B N 1
ATOM 4460 C CA . GLY B 1 68 ? -4.633 -28.812 -17.75 1 98.81 68 GLY B CA 1
ATOM 4461 C C . GLY B 1 68 ? -3.549 -28.734 -18.797 1 98.81 68 GLY B C 1
ATOM 4462 O O . GLY B 1 68 ? -2.756 -29.672 -18.953 1 98.81 68 GLY B O 1
ATOM 4463 N N . SER B 1 69 ? -3.471 -27.625 -19.484 1 98.88 69 SER B N 1
ATOM 4464 C CA . SER B 1 69 ? -2.559 -27.516 -20.609 1 98.88 69 SER B CA 1
ATOM 4465 C C . SER B 1 69 ? -1.422 -26.531 -20.312 1 98.88 69 SER B C 1
ATOM 4467 O O . SER B 1 69 ? -0.769 -26.031 -21.219 1 98.88 69 SER B O 1
ATOM 4469 N N . GLY B 1 70 ? -1.155 -26.234 -19.031 1 98.69 70 GLY B N 1
ATOM 4470 C CA . GLY B 1 70 ? -0.02 -25.406 -18.656 1 98.69 70 GLY B CA 1
ATOM 4471 C C . GLY B 1 70 ? 1.31 -26.125 -18.781 1 98.69 70 GLY B C 1
ATOM 4472 O O . GLY B 1 70 ? 1.396 -27.172 -19.438 1 98.69 70 GLY B O 1
ATOM 4473 N N . ILE B 1 71 ? 2.246 -25.531 -18.156 1 98.88 71 ILE B N 1
ATOM 4474 C CA . ILE B 1 71 ? 3.619 -26 -18.297 1 98.88 71 ILE B CA 1
ATOM 4475 C C . ILE B 1 71 ? 3.748 -27.406 -17.719 1 98.88 71 ILE B C 1
ATOM 4477 O O . ILE B 1 71 ? 4.48 -28.234 -18.25 1 98.88 71 ILE B O 1
ATOM 4481 N N . THR B 1 72 ? 3.057 -27.703 -16.641 1 98.88 72 THR B N 1
ATOM 4482 C CA . THR B 1 72 ? 3.082 -29.047 -16.062 1 98.88 72 THR B CA 1
ATOM 4483 C C . THR B 1 72 ? 2.486 -30.062 -17.031 1 98.88 72 THR B C 1
ATOM 4485 O O . THR B 1 72 ? 3.086 -31.109 -17.281 1 98.88 72 THR B O 1
ATOM 4488 N N . GLY B 1 73 ? 1.309 -29.75 -17.562 1 98.94 73 GLY B N 1
ATOM 4489 C CA . GLY B 1 73 ? 0.665 -30.656 -18.5 1 98.94 73 GLY B CA 1
ATOM 4490 C C . GLY B 1 73 ? 1.492 -30.906 -19.75 1 98.94 73 GLY B C 1
ATOM 4491 O O . GLY B 1 73 ? 1.592 -32.031 -20.219 1 98.94 73 GLY B O 1
ATOM 4492 N N . ALA B 1 74 ? 2.047 -29.844 -20.25 1 98.88 74 ALA B N 1
ATOM 4493 C CA . ALA B 1 74 ? 2.889 -29.969 -21.438 1 98.88 74 ALA B CA 1
ATOM 4494 C C . ALA B 1 74 ? 4.098 -30.859 -21.156 1 98.88 74 ALA B C 1
ATOM 4496 O O . ALA B 1 74 ? 4.484 -31.672 -22 1 98.88 74 ALA B O 1
ATOM 4497 N N . SER B 1 75 ? 4.695 -30.688 -20.016 1 98.81 75 SER B N 1
ATOM 4498 C CA . SER B 1 75 ? 5.844 -31.5 -19.625 1 98.81 75 SER B CA 1
ATOM 4499 C C . SER B 1 75 ? 5.477 -32.969 -19.531 1 98.81 75 SER B C 1
ATOM 4501 O O . SER B 1 75 ? 6.191 -33.844 -20.047 1 98.81 75 SER B O 1
ATOM 4503 N N . VAL B 1 76 ? 4.367 -33.281 -18.906 1 98.88 76 VAL B N 1
ATOM 4504 C CA . VAL B 1 76 ? 3.896 -34.656 -18.75 1 98.88 76 VAL B CA 1
ATOM 4505 C C . VAL B 1 76 ? 3.611 -35.25 -20.125 1 98.88 76 VAL B C 1
ATOM 4507 O O . VAL B 1 76 ? 4.043 -36.375 -20.422 1 98.88 76 VAL B O 1
ATOM 4510 N N . ALA B 1 77 ? 2.887 -34.5 -20.922 1 98.81 77 ALA B N 1
ATOM 4511 C CA . ALA B 1 77 ? 2.514 -35 -22.25 1 98.81 77 ALA B CA 1
ATOM 4512 C C . ALA B 1 77 ? 3.75 -35.312 -23.078 1 98.81 77 ALA B C 1
ATOM 4514 O O . ALA B 1 77 ? 3.824 -36.406 -23.688 1 98.81 77 ALA B O 1
ATOM 4515 N N . GLN B 1 78 ? 4.688 -34.406 -23.109 1 98.44 78 GLN B N 1
ATOM 4516 C CA . GLN B 1 78 ? 5.898 -34.625 -23.875 1 98.44 78 GLN B CA 1
ATOM 4517 C C . GLN B 1 78 ? 6.637 -35.875 -23.406 1 98.44 78 GLN B C 1
ATOM 4519 O O . GLN B 1 78 ? 7.035 -36.719 -24.219 1 98.44 78 GLN B O 1
ATOM 4524 N N . ALA B 1 79 ? 6.832 -36 -22.141 1 98.06 79 ALA B N 1
ATOM 4525 C CA . ALA B 1 79 ? 7.582 -37.125 -21.578 1 98.06 79 ALA B CA 1
ATOM 4526 C C . ALA B 1 79 ? 6.883 -38.438 -21.859 1 98.06 79 ALA B C 1
ATOM 4528 O O . ALA B 1 79 ? 7.531 -39.438 -22.219 1 98.06 79 ALA B O 1
ATOM 4529 N N . LEU B 1 80 ? 5.551 -38.5 -21.672 1 97.81 80 LEU B N 1
ATOM 4530 C CA . LEU B 1 80 ? 4.801 -39.719 -21.922 1 97.81 80 LEU B CA 1
ATOM 4531 C C . LEU B 1 80 ? 4.867 -40.125 -23.391 1 97.81 80 LEU B C 1
ATOM 4533 O O . LEU B 1 80 ? 5.105 -41.312 -23.703 1 97.81 80 LEU B O 1
ATOM 4537 N N . LEU B 1 81 ? 4.641 -39.156 -24.297 1 97.25 81 LEU B N 1
ATOM 4538 C CA . LEU B 1 81 ? 4.613 -39.438 -25.734 1 97.25 81 LEU B CA 1
ATOM 4539 C C . LEU B 1 81 ? 5.98 -39.875 -26.219 1 97.25 81 LEU B C 1
ATOM 4541 O O . LEU B 1 81 ? 6.078 -40.812 -27.016 1 97.25 81 LEU B O 1
ATOM 4545 N N . GLU B 1 82 ? 6.996 -39.219 -25.719 1 95.25 82 GLU B N 1
ATOM 4546 C CA . GLU B 1 82 ? 8.352 -39.625 -26.094 1 95.25 82 GLU B CA 1
ATOM 4547 C C . GLU B 1 82 ? 8.672 -41.031 -25.547 1 95.25 82 GLU B C 1
ATOM 4549 O O . GLU B 1 82 ? 9.359 -41.812 -26.203 1 95.25 82 GLU B O 1
ATOM 4554 N N . GLY B 1 83 ? 8.203 -41.312 -24.328 1 91.56 83 GLY B N 1
ATOM 4555 C CA . GLY B 1 83 ? 8.375 -42.656 -23.766 1 91.56 83 GLY B CA 1
ATOM 4556 C C . GLY B 1 83 ? 7.668 -43.719 -24.562 1 91.56 83 GLY B C 1
ATOM 4557 O O . GLY B 1 83 ? 8.211 -44.812 -24.766 1 91.56 83 GLY B O 1
ATOM 4558 N N . LEU B 1 84 ? 6.477 -43.469 -25.016 1 88.56 84 LEU B N 1
ATOM 4559 C CA . LEU B 1 84 ? 5.691 -44.406 -25.797 1 88.56 84 LEU B CA 1
ATOM 4560 C C . LEU B 1 84 ? 6.332 -44.656 -27.172 1 88.56 84 LEU B C 1
ATOM 4562 O O . LEU B 1 84 ? 6.258 -45.75 -27.703 1 88.56 84 LEU B O 1
ATOM 4566 N N . ALA B 1 85 ? 6.945 -43.656 -27.703 1 86.38 85 ALA B N 1
ATOM 4567 C CA . ALA B 1 85 ? 7.582 -43.781 -29.016 1 86.38 85 ALA B CA 1
ATOM 4568 C C . ALA B 1 85 ? 8.82 -44.656 -28.938 1 86.38 85 ALA B C 1
ATOM 4570 O O . ALA B 1 85 ? 9.164 -45.344 -29.906 1 86.38 85 ALA B O 1
ATOM 4571 N N . THR B 1 86 ? 9.477 -44.656 -27.844 1 82 86 THR B N 1
ATOM 4572 C CA . THR B 1 86 ? 10.703 -45.438 -27.688 1 82 86 THR B CA 1
ATOM 4573 C C . THR B 1 86 ? 10.383 -46.875 -27.25 1 82 86 THR B C 1
ATOM 4575 O O . THR B 1 86 ? 11.234 -47.75 -27.312 1 82 86 THR B O 1
ATOM 4578 N N . ALA B 1 87 ? 9.156 -47.188 -26.812 1 70.88 87 ALA B N 1
ATOM 4579 C CA . ALA B 1 87 ? 8.781 -48.531 -26.375 1 70.88 87 ALA B CA 1
ATOM 4580 C C . ALA B 1 87 ? 8.602 -49.469 -27.578 1 70.88 87 ALA B C 1
ATOM 4582 O O . ALA B 1 87 ? 8.258 -49 -28.672 1 70.88 87 ALA B O 1
ATOM 4583 N N . SER B 1 88 ? 9.078 -50.625 -27.594 1 55.72 88 SER B N 1
ATOM 4584 C CA . SER B 1 88 ? 9.172 -51.625 -28.641 1 55.72 88 SER B CA 1
ATOM 4585 C C . SER B 1 88 ? 7.832 -51.844 -29.344 1 55.72 88 SER B C 1
ATOM 4587 O O . SER B 1 88 ? 6.777 -51.75 -28.703 1 55.72 88 SER B O 1
ATOM 4589 N N . PRO B 1 89 ? 7.793 -51.719 -30.797 1 51.22 89 PRO B N 1
ATOM 4590 C CA . PRO B 1 89 ? 6.629 -51.844 -31.672 1 51.22 89 PRO B CA 1
ATOM 4591 C C . PRO B 1 89 ? 5.672 -52.969 -31.219 1 51.22 89 PRO B C 1
ATOM 4593 O O . PRO B 1 89 ? 4.477 -52.906 -31.516 1 51.22 89 PRO B O 1
ATOM 4596 N N . LEU B 1 90 ? 6.129 -54.062 -30.828 1 48.81 90 LEU B N 1
ATOM 4597 C CA . LEU B 1 90 ? 5.305 -55.219 -30.453 1 48.81 90 LEU B CA 1
ATOM 4598 C C . LEU B 1 90 ? 4.352 -54.844 -29.312 1 48.81 90 LEU B C 1
ATOM 4600 O O . LEU B 1 90 ? 3.332 -55.5 -29.109 1 48.81 90 LEU B O 1
ATOM 4604 N N . GLU B 1 91 ? 4.754 -53.844 -28.484 1 48.47 91 GLU B N 1
ATOM 4605 C CA . GLU B 1 91 ? 4.051 -53.5 -27.266 1 48.47 91 GLU B CA 1
ATOM 4606 C C 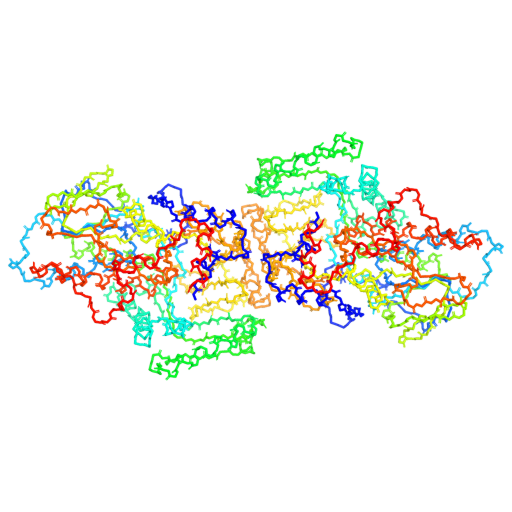. GLU B 1 91 ? 2.967 -52.469 -27.516 1 48.47 91 GLU B C 1
ATOM 4608 O O . GLU B 1 91 ? 2.045 -52.312 -26.703 1 48.47 91 GLU B O 1
ATOM 4613 N N . VAL B 1 92 ? 3.162 -51.688 -28.594 1 52.53 92 VAL B N 1
ATOM 4614 C CA . VAL B 1 92 ? 2.174 -50.656 -28.891 1 52.53 92 VAL B CA 1
ATOM 4615 C C . VAL B 1 92 ? 1.122 -51.219 -29.844 1 52.53 92 VAL B C 1
ATOM 4617 O O . VAL B 1 92 ? 1.426 -51.5 -31 1 52.53 92 VAL B O 1
ATOM 4620 N N . GLN B 1 93 ? 0.246 -52 -29.375 1 48.38 93 GLN B N 1
ATOM 4621 C CA . GLN B 1 93 ? -0.9 -52.375 -30.203 1 48.38 93 GLN B CA 1
ATOM 4622 C C . GLN B 1 93 ? -1.547 -51.156 -30.844 1 48.38 93 GLN B C 1
ATOM 4624 O O . GLN B 1 93 ? -1.756 -50.125 -30.188 1 48.38 93 GLN B O 1
ATOM 4629 N N . SER B 1 94 ? -1.436 -50.969 -32.188 1 55.03 94 SER B N 1
ATOM 4630 C CA . SER B 1 94 ? -2.088 -49.969 -33 1 55.03 94 SER B CA 1
ATOM 4631 C C . SER B 1 94 ? -3.533 -49.75 -32.562 1 55.03 94 SER B C 1
ATOM 4633 O O . SER B 1 94 ? -4.387 -50.594 -32.781 1 55.03 94 SER B O 1
ATOM 4635 N N . SER B 1 95 ? -3.713 -49.156 -31.391 1 63.97 95 SER B N 1
ATOM 4636 C CA . SER B 1 95 ? -5.074 -48.844 -30.984 1 63.97 95 SER B CA 1
ATOM 4637 C C . SER B 1 95 ? -5.617 -47.656 -31.75 1 63.97 95 SER B C 1
ATOM 4639 O O . SER B 1 95 ? -4.875 -46.719 -32.031 1 63.97 95 SER B O 1
ATOM 4641 N N . PRO B 1 96 ? -6.688 -47.781 -32.25 1 79.25 96 PRO B N 1
ATOM 4642 C CA . PRO B 1 96 ? -7.344 -46.719 -33 1 79.25 96 PRO B CA 1
ATOM 4643 C C . PRO B 1 96 ? -7.613 -45.469 -32.156 1 79.25 96 PRO B C 1
ATOM 4645 O O . PRO B 1 96 ? -8.016 -44.438 -32.688 1 79.25 96 PRO B O 1
ATOM 4648 N N . HIS B 1 97 ? -7.152 -45.562 -30.953 1 88.25 97 HIS B N 1
ATOM 4649 C CA . HIS B 1 97 ? -7.461 -44.438 -30.078 1 88.25 97 HIS B CA 1
ATOM 4650 C C . HIS B 1 97 ? -6.203 -43.688 -29.703 1 88.25 97 HIS B C 1
ATOM 4652 O O . HIS B 1 97 ? -5.109 -44.25 -29.672 1 88.25 97 HIS B O 1
ATOM 4658 N N . PRO B 1 98 ? -6.371 -42.406 -29.469 1 92.44 98 PRO B N 1
ATOM 4659 C CA . PRO B 1 98 ? -5.219 -41.625 -29 1 92.44 98 PRO B CA 1
ATOM 4660 C C . PRO B 1 98 ? -4.676 -42.125 -27.672 1 92.44 98 PRO B C 1
ATOM 4662 O O . PRO B 1 98 ? -5.438 -42.594 -26.828 1 92.44 98 PRO B O 1
ATOM 4665 N N . LYS B 1 99 ? -3.422 -42 -27.547 1 95.69 99 LYS B N 1
ATOM 4666 C CA . LYS B 1 99 ? -2.783 -42.438 -26.297 1 95.69 99 LYS B CA 1
ATOM 4667 C C . LYS B 1 99 ? -2.949 -41.406 -25.203 1 95.69 99 LYS B C 1
ATOM 4669 O O . LYS B 1 99 ? -3.207 -41.75 -24.047 1 95.69 99 LYS B O 1
ATOM 4674 N N . VAL B 1 100 ? -2.746 -40.188 -25.609 1 98.25 100 VAL B N 1
ATOM 4675 C CA . VAL B 1 100 ? -2.818 -39.094 -24.641 1 98.25 100 VAL B CA 1
ATOM 4676 C C . VAL B 1 100 ? -3.855 -38.062 -25.109 1 98.25 100 VAL B C 1
ATOM 4678 O O . VAL B 1 100 ? -3.801 -37.594 -26.234 1 98.25 100 VAL B O 1
ATOM 4681 N N . ILE B 1 101 ? -4.84 -37.719 -24.234 1 98.75 101 ILE B N 1
ATOM 4682 C CA . ILE B 1 101 ? -5.75 -36.594 -24.453 1 98.75 101 ILE B CA 1
ATOM 4683 C C . ILE B 1 101 ? -5.531 -35.531 -23.359 1 98.75 101 ILE B C 1
ATOM 4685 O O . ILE B 1 101 ? -5.566 -35.844 -22.172 1 98.75 101 ILE B O 1
ATOM 4689 N N . MET B 1 102 ? -5.219 -34.344 -23.781 1 98.88 102 MET B N 1
ATOM 4690 C CA . MET B 1 102 ? -5.109 -33.219 -22.875 1 98.88 102 MET B CA 1
ATOM 4691 C C . MET B 1 102 ? -6.359 -32.344 -22.922 1 98.88 102 MET B C 1
ATOM 4693 O O . MET B 1 102 ? -6.789 -31.953 -24 1 98.88 102 MET B O 1
ATOM 4697 N N . LEU B 1 103 ? -6.945 -32.125 -21.766 1 98.88 103 LEU B N 1
ATOM 4698 C CA . LEU B 1 103 ? -8.164 -31.344 -21.656 1 98.88 103 LEU B CA 1
ATOM 4699 C C . LEU B 1 103 ? -7.875 -30 -20.984 1 98.88 103 LEU B C 1
ATOM 4701 O O . LEU B 1 103 ? -7.121 -29.938 -20.016 1 98.88 103 LEU B O 1
ATOM 4705 N N . GLU B 1 104 ? -8.375 -28.938 -21.516 1 98.75 104 GLU B N 1
ATOM 4706 C CA . GLU B 1 104 ? -8.289 -27.594 -20.984 1 98.75 104 GLU B CA 1
ATOM 4707 C C . GLU B 1 104 ? -9.664 -26.938 -20.891 1 98.75 104 GLU B C 1
ATOM 4709 O O . GLU B 1 104 ? -10.453 -27.016 -21.828 1 98.75 104 GLU B O 1
ATOM 4714 N N . ALA B 1 105 ? -9.93 -26.359 -19.703 1 98.31 105 ALA B N 1
ATOM 4715 C CA . ALA B 1 105 ? -11.242 -25.781 -19.453 1 98.31 105 ALA B CA 1
ATOM 4716 C C . ALA B 1 105 ? -11.453 -24.516 -20.281 1 98.31 105 ALA B C 1
ATOM 4718 O O . ALA B 1 105 ? -12.578 -24.188 -20.656 1 98.31 105 ALA B O 1
ATOM 4719 N N . ARG B 1 106 ? -10.352 -23.828 -20.594 1 97.94 106 ARG B N 1
ATOM 4720 C CA . ARG B 1 106 ? -10.359 -22.594 -21.375 1 97.94 106 ARG B CA 1
ATOM 4721 C C . ARG B 1 106 ? -9.523 -22.75 -22.656 1 97.94 106 ARG B C 1
ATOM 4723 O O . ARG B 1 106 ? -9.445 -23.844 -23.219 1 97.94 106 ARG B O 1
ATOM 4730 N N . ASP B 1 107 ? -9.031 -21.641 -23.156 1 98.06 107 ASP B N 1
ATOM 4731 C CA . ASP B 1 107 ? -7.988 -21.703 -24.188 1 98.06 107 ASP B CA 1
ATOM 4732 C C . ASP B 1 107 ? -6.691 -22.281 -23.609 1 98.06 107 ASP B C 1
ATOM 4734 O O . ASP B 1 107 ? -6.484 -22.266 -22.391 1 98.06 107 ASP B O 1
ATOM 4738 N N . SER B 1 108 ? -5.883 -22.844 -24.5 1 98.44 108 SER B N 1
ATOM 4739 C CA . SER B 1 108 ? -4.664 -23.484 -24.031 1 98.44 108 SER B CA 1
ATOM 4740 C C . SER B 1 108 ? -3.789 -22.516 -23.234 1 98.44 108 SER B C 1
ATOM 4742 O O . SER B 1 108 ? -3.691 -21.344 -23.578 1 98.44 108 SER B O 1
ATOM 4744 N N . CYS B 1 109 ? -3.266 -23 -22.188 1 98.44 109 CYS B N 1
ATOM 4745 C CA . CYS B 1 109 ? -2.238 -22.312 -21.391 1 98.44 109 CYS B CA 1
ATOM 4746 C C . CYS B 1 109 ? -2.746 -20.984 -20.875 1 98.44 109 CYS B C 1
ATOM 4748 O O . CYS B 1 109 ? -1.994 -20 -20.812 1 98.44 109 CYS B O 1
ATOM 4750 N N . SER B 1 110 ? -4.008 -20.922 -20.469 1 97.69 110 SER B N 1
ATOM 4751 C CA . SER B 1 110 ? -4.605 -19.656 -20.078 1 97.69 110 SER B CA 1
ATOM 4752 C C . SER B 1 110 ? -4.566 -19.469 -18.562 1 97.69 110 SER B C 1
ATOM 4754 O O . SER B 1 110 ? -4.918 -18.406 -18.047 1 97.69 110 SER B O 1
ATOM 4756 N N . GLY B 1 111 ? -4.133 -20.516 -17.797 1 97.81 111 GLY B N 1
ATOM 4757 C CA . GLY B 1 111 ? -4.078 -20.453 -16.359 1 97.81 111 GLY B CA 1
ATOM 4758 C C . GLY B 1 111 ? -2.809 -19.797 -15.828 1 97.81 111 GLY B C 1
ATOM 4759 O O . GLY B 1 111 ? -2.34 -18.812 -16.375 1 97.81 111 GLY B O 1
ATOM 4760 N N . ALA B 1 112 ? -2.227 -20.344 -14.758 1 98.19 112 ALA B N 1
ATOM 4761 C CA . ALA B 1 112 ? -1.093 -19.766 -14.039 1 98.19 112 ALA B CA 1
ATOM 4762 C C . ALA B 1 112 ? 0.099 -19.562 -14.977 1 98.19 112 ALA B C 1
ATOM 4764 O O . ALA B 1 112 ? 0.801 -18.562 -14.891 1 98.19 112 ALA B O 1
ATOM 4765 N N . THR B 1 113 ? 0.329 -20.453 -15.906 1 98.5 113 THR B N 1
ATOM 4766 C CA . THR B 1 113 ? 1.482 -20.391 -16.797 1 98.5 113 THR B CA 1
ATOM 4767 C C . THR B 1 113 ? 1.381 -19.172 -17.703 1 98.5 113 THR B C 1
ATOM 4769 O O . THR B 1 113 ? 2.357 -18.438 -17.891 1 98.5 113 THR B O 1
ATOM 4772 N N . GLY B 1 114 ? 0.26 -18.906 -18.234 1 98.31 114 GLY B N 1
ATOM 4773 C CA . GLY B 1 114 ? 0.066 -17.766 -19.125 1 98.31 114 GLY B CA 1
ATOM 4774 C C . GLY B 1 114 ? -0.116 -16.453 -18.375 1 98.31 114 GLY B C 1
ATOM 4775 O O . GLY B 1 114 ? -0.437 -15.43 -18.984 1 98.31 114 GLY B O 1
ATOM 4776 N N . ARG B 1 115 ? 0.119 -16.453 -17.047 1 98.44 115 ARG B N 1
ATOM 4777 C CA . ARG B 1 115 ? -0.212 -15.258 -16.266 1 98.44 115 ARG B CA 1
ATOM 4778 C C . ARG B 1 115 ? 0.906 -14.906 -15.289 1 98.44 115 ARG B C 1
ATOM 4780 O O . ARG B 1 115 ? 0.79 -13.953 -14.523 1 98.44 115 ARG B O 1
ATOM 4787 N N . ASN B 1 116 ? 2.037 -15.609 -15.281 1 97.81 116 ASN B N 1
ATOM 4788 C CA . ASN B 1 116 ? 3.092 -15.398 -14.289 1 97.81 116 ASN B CA 1
ATOM 4789 C C . ASN B 1 116 ? 4.098 -14.352 -14.758 1 97.81 116 ASN B C 1
ATOM 4791 O O . ASN B 1 116 ? 3.867 -13.664 -15.758 1 97.81 116 ASN B O 1
ATOM 4795 N N . GLY B 1 117 ? 5.184 -14.195 -14.086 1 97.56 117 GLY B N 1
ATOM 4796 C CA . GLY B 1 117 ? 6.109 -13.094 -14.312 1 97.56 117 GLY B CA 1
ATOM 4797 C C . GLY B 1 117 ? 7.152 -13.406 -15.367 1 97.56 117 GLY B C 1
ATOM 4798 O O . GLY B 1 117 ? 7.898 -12.516 -15.789 1 97.56 117 GLY B O 1
ATOM 4799 N N . GLY B 1 118 ? 7.23 -14.648 -15.82 1 97.88 118 GLY B N 1
ATOM 4800 C CA . GLY B 1 118 ? 8.18 -15.039 -16.844 1 97.88 118 GLY B CA 1
ATOM 4801 C C . GLY B 1 118 ? 9.57 -15.312 -16.312 1 97.88 118 GLY B C 1
ATOM 4802 O O . GLY B 1 118 ? 10.523 -15.445 -17.078 1 97.88 118 GLY B O 1
ATOM 4803 N N . HIS B 1 119 ? 9.656 -15.43 -15.023 1 97.06 119 HIS B N 1
ATOM 4804 C CA . HIS B 1 119 ? 10.93 -15.688 -14.367 1 97.06 119 HIS B CA 1
ATOM 4805 C C . HIS B 1 119 ? 11.273 -17.172 -14.383 1 97.06 119 HIS B C 1
ATOM 4807 O O . HIS B 1 119 ? 10.391 -18.016 -14.234 1 97.06 119 HIS B O 1
ATOM 4813 N N . ILE B 1 120 ? 12.477 -17.453 -14.625 1 98.12 120 ILE B N 1
ATOM 4814 C CA . ILE B 1 120 ? 13.078 -18.719 -14.219 1 98.12 120 ILE B CA 1
ATOM 4815 C C . ILE B 1 120 ? 14.102 -18.469 -13.117 1 98.12 120 ILE B C 1
ATOM 4817 O O . ILE B 1 120 ? 15.281 -18.25 -13.398 1 98.12 120 ILE B O 1
ATOM 4821 N N . LEU B 1 121 ? 13.617 -18.484 -11.844 1 95.06 121 LEU B N 1
ATOM 4822 C CA . LEU B 1 121 ? 14.438 -17.844 -10.812 1 95.06 121 LEU B CA 1
ATOM 4823 C C . LEU B 1 121 ? 14.422 -18.672 -9.531 1 95.06 121 LEU B C 1
ATOM 4825 O O . LEU B 1 121 ? 13.359 -18.969 -8.984 1 95.06 121 LEU B O 1
ATOM 4829 N N . GLU B 1 122 ? 15.555 -19.109 -9.148 1 91.31 122 GLU B N 1
ATOM 4830 C CA . GLU B 1 122 ? 15.867 -19.609 -7.816 1 91.31 122 GLU B CA 1
ATOM 4831 C C . GLU B 1 122 ? 16.875 -18.719 -7.102 1 91.31 122 GLU B C 1
ATOM 4833 O O . GLU B 1 122 ? 18 -18.531 -7.57 1 91.31 122 GLU B O 1
ATOM 4838 N N . THR B 1 123 ? 16.453 -18.141 -5.906 1 89.75 123 THR B N 1
ATOM 4839 C CA . THR B 1 123 ? 17.281 -17.125 -5.27 1 89.75 123 THR B CA 1
ATOM 4840 C C . THR B 1 123 ? 18.172 -17.75 -4.203 1 89.75 123 THR B C 1
ATOM 4842 O O . THR B 1 123 ? 19.125 -17.125 -3.734 1 89.75 123 THR B O 1
ATOM 4845 N N . GLY B 1 124 ? 17.938 -18.984 -3.799 1 90.25 124 GLY B N 1
ATOM 4846 C CA . GLY B 1 124 ? 18.703 -19.625 -2.742 1 90.25 124 GLY B CA 1
ATOM 4847 C C . GLY B 1 124 ? 18.281 -19.188 -1.352 1 90.25 124 GLY B C 1
ATOM 4848 O O . GLY B 1 124 ? 18.766 -19.734 -0.354 1 90.25 124 GLY B O 1
ATOM 4849 N N . GLU B 1 125 ? 17.344 -18.344 -1.254 1 89.88 125 GLU B N 1
ATOM 4850 C CA . GLU B 1 125 ? 16.984 -17.703 0.005 1 89.88 125 GLU B CA 1
ATOM 4851 C C . GLU B 1 125 ? 16.281 -18.672 0.941 1 89.88 125 GLU B C 1
ATOM 4853 O O . GLU B 1 125 ? 16.266 -18.469 2.158 1 89.88 125 GLU B O 1
ATOM 4858 N N . GLU B 1 126 ? 15.781 -19.703 0.387 1 91.88 126 GLU B N 1
ATOM 4859 C CA . GLU B 1 126 ? 15.016 -20.656 1.204 1 91.88 126 GLU B CA 1
ATOM 4860 C C . GLU B 1 126 ? 15.875 -21.844 1.622 1 91.88 126 GLU B C 1
ATOM 4862 O O . GLU B 1 126 ? 15.422 -22.703 2.377 1 91.88 126 GLU B O 1
ATOM 4867 N N . TYR B 1 127 ? 17.141 -21.922 1.22 1 94.56 127 TYR B N 1
ATOM 4868 C CA . TYR B 1 127 ? 17.984 -23.094 1.453 1 94.56 127 TYR B CA 1
ATOM 4869 C C . TYR B 1 127 ? 18.109 -23.375 2.943 1 94.56 127 TYR B C 1
ATOM 4871 O O . TYR B 1 127 ? 17.906 -24.516 3.383 1 94.56 127 TYR B O 1
ATOM 4879 N N . THR B 1 128 ? 18.406 -22.359 3.744 1 95.38 128 THR B N 1
ATOM 4880 C CA . THR B 1 128 ? 18.656 -22.531 5.168 1 95.38 128 THR B CA 1
ATOM 4881 C C . THR B 1 128 ? 17.406 -23.047 5.879 1 95.38 128 THR B C 1
ATOM 4883 O O . THR B 1 128 ? 17.484 -23.969 6.691 1 95.38 128 THR B O 1
ATOM 4886 N N . VAL B 1 129 ? 16.328 -22.531 5.543 1 94.06 129 VAL B N 1
ATOM 4887 C CA . VAL B 1 129 ? 15.086 -22.938 6.199 1 94.06 129 VAL B CA 1
ATOM 4888 C C . VAL B 1 129 ? 14.711 -24.359 5.773 1 94.06 129 VAL B C 1
ATOM 4890 O O . VAL B 1 129 ? 14.234 -25.141 6.586 1 94.06 129 VAL B O 1
ATOM 4893 N N . LEU B 1 130 ? 14.898 -24.688 4.52 1 95.94 130 LEU B N 1
ATOM 4894 C CA . LEU B 1 130 ? 14.633 -26.047 4.035 1 95.94 130 LEU B CA 1
ATOM 4895 C C . LEU B 1 130 ? 15.57 -27.047 4.695 1 95.94 130 LEU B C 1
ATOM 4897 O O . LEU B 1 130 ? 15.148 -28.156 5.023 1 95.94 130 LEU B O 1
ATOM 4901 N N . LYS B 1 131 ? 16.812 -26.641 4.855 1 96.88 131 LYS B N 1
ATOM 4902 C CA . LYS B 1 131 ? 17.781 -27.5 5.52 1 96.88 131 LYS B CA 1
ATOM 4903 C C . LYS B 1 131 ? 17.375 -27.781 6.957 1 96.88 131 LYS B C 1
ATOM 4905 O O . LYS B 1 131 ? 17.469 -28.922 7.414 1 96.88 131 LYS B O 1
ATOM 4910 N N . GLU B 1 132 ? 16.953 -26.797 7.633 1 96.25 132 GLU B N 1
ATOM 4911 C CA . GLU B 1 132 ? 16.531 -26.953 9.016 1 96.25 132 GLU B CA 1
ATOM 4912 C C . GLU B 1 132 ? 15.297 -27.844 9.109 1 96.25 132 GLU B C 1
ATOM 4914 O O . GLU B 1 132 ? 15.195 -28.688 10.016 1 96.25 132 GLU B O 1
ATOM 4919 N N . ARG B 1 133 ? 14.461 -27.797 8.148 1 95 133 ARG B N 1
ATOM 4920 C CA . ARG B 1 133 ? 13.18 -28.484 8.188 1 95 133 ARG B CA 1
ATOM 4921 C C . ARG B 1 133 ? 13.297 -29.906 7.668 1 95 133 ARG B C 1
ATOM 4923 O O . ARG B 1 133 ? 12.664 -30.828 8.195 1 95 133 ARG B O 1
ATOM 4930 N N . LEU B 1 134 ? 14.141 -30.109 6.629 1 97.25 134 LEU B N 1
ATOM 4931 C CA . LEU B 1 134 ? 14.078 -31.375 5.898 1 97.25 134 LEU B CA 1
ATOM 4932 C C . LEU B 1 134 ? 15.422 -32.094 5.945 1 97.25 134 LEU B C 1
ATOM 4934 O O . LEU B 1 134 ? 15.523 -33.25 5.523 1 97.25 134 LEU B O 1
ATOM 4938 N N . GLY B 1 135 ? 16.438 -31.422 6.441 1 97.5 135 GLY B N 1
ATOM 4939 C CA . GLY B 1 135 ? 17.797 -31.953 6.383 1 97.5 135 GLY B CA 1
ATOM 4940 C C . GLY B 1 135 ? 18.562 -31.5 5.16 1 97.5 135 GLY B C 1
ATOM 4941 O O . GLY B 1 135 ? 17.969 -31.094 4.16 1 97.5 135 GLY B O 1
ATOM 4942 N N . LYS B 1 136 ? 19.828 -31.562 5.242 1 96.94 136 LYS B N 1
ATOM 4943 C CA . LYS B 1 136 ? 20.734 -31.047 4.219 1 96.94 136 LYS B CA 1
ATOM 4944 C C . LYS B 1 136 ? 20.531 -31.766 2.891 1 96.94 136 LYS B C 1
ATOM 4946 O O . LYS B 1 136 ? 20.5 -31.141 1.832 1 96.94 136 LYS B O 1
ATOM 4951 N N . GLU B 1 137 ? 20.375 -33 2.904 1 96.81 137 GLU B N 1
ATOM 4952 C CA . GLU B 1 137 ? 20.266 -33.812 1.687 1 96.81 137 GLU B CA 1
ATOM 4953 C C . GLU B 1 137 ? 19.031 -33.406 0.875 1 96.81 137 GLU B C 1
ATOM 4955 O O . GLU B 1 137 ? 19.141 -33.156 -0.324 1 96.81 137 GLU B O 1
ATOM 4960 N N . GLU B 1 138 ? 17.859 -33.312 1.501 1 97.06 138 GLU B N 1
ATOM 4961 C CA . GLU B 1 138 ? 16.625 -32.938 0.82 1 97.06 138 GLU B CA 1
ATOM 4962 C C . GLU B 1 138 ? 16.672 -31.5 0.349 1 97.06 138 GLU B C 1
ATOM 4964 O O . GLU B 1 138 ? 16.188 -31.172 -0.739 1 97.06 138 GLU B O 1
ATOM 4969 N N . ALA B 1 139 ? 17.203 -30.656 1.217 1 96.81 139 ALA B N 1
ATOM 4970 C CA . ALA B 1 139 ? 17.328 -29.25 0.848 1 96.81 139 ALA B CA 1
ATOM 4971 C C . ALA B 1 139 ? 18.188 -29.078 -0.402 1 96.81 139 ALA B C 1
ATOM 4973 O O . ALA B 1 139 ? 17.859 -28.297 -1.295 1 96.81 139 ALA B O 1
ATOM 4974 N N . THR B 1 140 ? 19.203 -29.859 -0.449 1 96.19 140 THR B N 1
ATOM 4975 C CA . THR B 1 140 ? 20.109 -29.812 -1.596 1 96.19 140 THR B CA 1
ATOM 4976 C C . THR B 1 140 ? 19.406 -30.328 -2.852 1 96.19 140 THR B C 1
ATOM 4978 O O . THR B 1 140 ? 19.547 -29.734 -3.926 1 96.19 140 THR B O 1
ATOM 4981 N N . LYS B 1 141 ? 18.672 -31.359 -2.734 1 96.5 141 LYS B N 1
ATOM 4982 C CA . LYS B 1 141 ? 17.938 -31.906 -3.863 1 96.5 141 LYS B CA 1
ATOM 4983 C C . LYS B 1 141 ? 16.922 -30.906 -4.41 1 96.5 141 LYS B C 1
ATOM 4985 O O . LYS B 1 141 ? 16.781 -30.766 -5.625 1 96.5 141 LYS B O 1
ATOM 4990 N N . ILE B 1 142 ? 16.266 -30.266 -3.482 1 97.44 142 ILE B N 1
ATOM 4991 C CA . ILE B 1 142 ? 15.258 -29.297 -3.877 1 97.44 142 ILE B CA 1
ATOM 4992 C C . ILE B 1 142 ? 15.93 -28.125 -4.605 1 97.44 142 ILE B C 1
ATOM 4994 O O . ILE B 1 142 ? 15.469 -27.719 -5.676 1 97.44 142 ILE B O 1
ATOM 4998 N N . HIS B 1 143 ? 16.969 -27.641 -4.07 1 96 143 HIS B N 1
ATOM 4999 C CA . HIS B 1 143 ? 17.672 -26.531 -4.684 1 96 143 HIS B CA 1
ATOM 5000 C C . HIS B 1 143 ? 18.234 -26.906 -6.051 1 96 143 HIS B C 1
ATOM 5002 O O . HIS B 1 143 ? 18.141 -26.141 -7.004 1 96 143 HIS B O 1
ATOM 5008 N N . LYS B 1 144 ? 18.781 -28.047 -6.141 1 96.25 144 LYS B N 1
ATOM 5009 C CA . LYS B 1 144 ? 19.328 -28.531 -7.41 1 96.25 144 LYS B CA 1
ATOM 5010 C C . LYS B 1 144 ? 18.219 -28.688 -8.453 1 96.25 144 LYS B C 1
ATOM 5012 O O . LYS B 1 144 ? 18.422 -28.359 -9.625 1 96.25 144 LYS B O 1
ATOM 5017 N N . LEU B 1 145 ? 17.141 -29.203 -7.996 1 97.81 145 LEU B N 1
ATOM 5018 C CA . LEU B 1 145 ? 15.992 -29.328 -8.891 1 97.81 145 LEU B CA 1
ATOM 5019 C C . LEU B 1 145 ? 15.586 -27.969 -9.438 1 97.81 145 LEU B C 1
ATOM 5021 O O . LEU B 1 145 ? 15.398 -27.812 -10.648 1 97.81 145 LEU B O 1
ATOM 5025 N N . ARG B 1 146 ? 15.461 -26.984 -8.586 1 97.56 146 ARG B N 1
ATOM 5026 C CA . ARG B 1 146 ? 15.047 -25.641 -8.977 1 97.56 146 ARG B CA 1
ATOM 5027 C C . ARG B 1 146 ? 16.047 -25.031 -9.953 1 97.56 146 ARG B C 1
ATOM 5029 O O . ARG B 1 146 ? 15.664 -24.516 -11 1 97.56 146 ARG B O 1
ATOM 5036 N N . MET B 1 147 ? 17.297 -25.203 -9.688 1 96.06 147 MET B N 1
ATOM 5037 C CA . MET B 1 147 ? 18.344 -24.625 -10.516 1 96.06 147 MET B CA 1
ATOM 5038 C C . MET B 1 147 ? 18.391 -25.328 -11.875 1 96.06 147 MET B C 1
ATOM 5040 O O . MET B 1 147 ? 18.688 -24.688 -12.891 1 96.06 147 MET B O 1
ATOM 5044 N N . SER B 1 148 ? 18.094 -26.547 -11.922 1 97.25 148 SER B N 1
ATOM 5045 C CA . SER B 1 148 ? 18.188 -27.344 -13.141 1 97.25 148 SER B CA 1
ATOM 5046 C C . SER B 1 148 ? 17.125 -26.938 -14.156 1 97.25 148 SER B C 1
ATOM 5048 O O . SER B 1 148 ? 17.25 -27.25 -15.344 1 97.25 148 SER B O 1
ATOM 5050 N N . HIS B 1 149 ? 16.109 -26.25 -13.703 1 98.25 149 HIS B N 1
ATOM 5051 C CA . HIS B 1 149 ? 15.039 -25.859 -14.602 1 98.25 149 HIS B CA 1
ATOM 5052 C C . HIS B 1 149 ? 15.555 -24.906 -15.688 1 98.25 149 HIS B C 1
ATOM 5054 O O . HIS B 1 149 ? 15.102 -24.969 -16.828 1 98.25 149 HIS B O 1
ATOM 5060 N N . LEU B 1 150 ? 16.484 -24.031 -15.312 1 97.75 150 LEU B N 1
ATOM 5061 C CA . LEU B 1 150 ? 16.984 -23.047 -16.281 1 97.75 150 LEU B CA 1
ATOM 5062 C C . LEU B 1 150 ? 17.547 -23.75 -17.516 1 97.75 150 LEU B C 1
ATOM 5064 O O . LEU B 1 150 ? 17.094 -23.5 -18.625 1 97.75 150 LEU B O 1
ATOM 5068 N N . GLU B 1 151 ? 18.422 -24.641 -17.281 1 97.56 151 GLU B N 1
ATOM 5069 C CA . GLU B 1 151 ? 19.047 -25.359 -18.391 1 97.56 151 GLU B CA 1
ATOM 5070 C C . GLU B 1 151 ? 18.031 -26.234 -19.125 1 97.56 151 GLU B C 1
ATOM 5072 O O . GLU B 1 151 ? 18.062 -26.328 -20.359 1 97.56 151 GLU B O 1
ATOM 5077 N N . ALA B 1 152 ? 17.188 -26.859 -18.391 1 98.31 152 ALA B N 1
ATOM 5078 C CA . ALA B 1 152 ? 16.188 -27.734 -18.984 1 98.31 152 ALA B CA 1
ATOM 5079 C C . ALA B 1 152 ? 15.258 -26.969 -19.922 1 98.31 152 ALA B C 1
ATOM 5081 O O . ALA B 1 152 ? 14.945 -27.438 -21.016 1 98.31 152 ALA B O 1
ATOM 5082 N N . LEU B 1 153 ? 14.812 -25.812 -19.5 1 98.62 153 LEU B N 1
ATOM 5083 C CA . LEU B 1 153 ? 13.875 -25.016 -20.297 1 98.62 153 LEU B CA 1
ATOM 5084 C C . LEU B 1 153 ? 14.562 -24.422 -21.5 1 98.62 153 LEU B C 1
ATOM 5086 O O . LEU B 1 153 ? 13.984 -24.391 -22.594 1 98.62 153 LEU B O 1
ATOM 5090 N N . ILE B 1 154 ? 15.758 -23.953 -21.328 1 98.38 154 ILE B N 1
ATOM 5091 C CA . ILE B 1 154 ? 16.531 -23.406 -22.438 1 98.38 154 ILE B CA 1
ATOM 5092 C C . ILE B 1 154 ? 16.75 -24.5 -23.484 1 98.38 154 ILE B C 1
ATOM 5094 O O . ILE B 1 154 ? 16.516 -24.281 -24.672 1 98.38 154 ILE B O 1
ATOM 5098 N N . LYS B 1 155 ? 17.141 -25.641 -23.016 1 98.19 155 LYS B N 1
ATOM 5099 C CA . LYS B 1 155 ? 17.406 -26.75 -23.922 1 98.19 155 LYS B CA 1
ATOM 5100 C C . LYS B 1 155 ? 16.141 -27.156 -24.672 1 98.19 155 LYS B C 1
ATOM 5102 O O . LYS B 1 155 ? 16.172 -27.438 -25.875 1 98.19 155 LYS B O 1
ATOM 5107 N N . SER B 1 156 ? 15.062 -27.234 -23.953 1 97.62 156 SER B N 1
ATOM 5108 C CA . SER B 1 156 ? 13.797 -27.578 -24.594 1 97.62 156 SER B CA 1
ATOM 5109 C C . SER B 1 156 ? 13.438 -26.594 -25.688 1 97.62 156 SER B C 1
ATOM 5111 O O . SER B 1 156 ? 13 -26.984 -26.766 1 97.62 156 SER B O 1
ATOM 5113 N N . ALA B 1 157 ? 13.562 -25.328 -25.469 1 97.94 157 ALA B N 1
ATOM 5114 C CA . ALA B 1 157 ? 13.281 -24.297 -26.453 1 97.94 157 ALA B CA 1
ATOM 5115 C C . ALA B 1 157 ? 14.211 -24.406 -27.656 1 97.94 157 ALA B C 1
ATOM 5117 O O . ALA B 1 157 ? 13.773 -24.297 -28.812 1 97.94 157 ALA B O 1
ATOM 5118 N N . GLU B 1 158 ? 15.469 -24.641 -27.406 1 97.94 158 GLU B N 1
ATOM 5119 C CA . GLU B 1 158 ? 16.469 -24.781 -28.469 1 97.94 158 GLU B CA 1
ATOM 5120 C C . GLU B 1 158 ? 16.156 -26 -29.344 1 97.94 158 GLU B C 1
ATOM 5122 O O . GLU B 1 158 ? 16.188 -25.891 -30.578 1 97.94 158 GLU B O 1
ATOM 5127 N N . ASP B 1 159 ? 15.883 -27.078 -28.688 1 96.94 159 ASP B N 1
ATOM 5128 C CA . ASP B 1 159 ? 15.609 -28.312 -29.406 1 96.94 159 ASP B CA 1
ATOM 5129 C C . ASP B 1 159 ? 14.43 -28.156 -30.359 1 96.94 159 ASP B C 1
ATOM 5131 O O . ASP B 1 159 ? 14.391 -28.781 -31.422 1 96.94 159 ASP B O 1
ATOM 5135 N N . LEU B 1 160 ? 13.539 -27.281 -30.062 1 96.06 160 LEU B N 1
ATOM 5136 C CA . LEU B 1 160 ? 12.312 -27.156 -30.844 1 96.06 160 LEU B CA 1
ATOM 5137 C C . LEU B 1 160 ? 12.352 -25.906 -31.719 1 96.06 160 LEU B C 1
ATOM 5139 O O . LEU B 1 160 ? 11.367 -25.594 -32.406 1 96.06 160 LEU B O 1
ATOM 5143 N N . GLY B 1 161 ? 13.469 -25.172 -31.672 1 96.94 161 GLY B N 1
ATOM 5144 C CA . GLY B 1 161 ? 13.602 -23.969 -32.469 1 96.94 161 GLY B CA 1
ATOM 5145 C C . GLY B 1 161 ? 12.703 -22.844 -31.984 1 96.94 161 GLY B C 1
ATOM 5146 O O . GLY B 1 161 ? 12.211 -22.047 -32.781 1 96.94 161 GLY B O 1
ATOM 5147 N N . LEU B 1 162 ? 12.484 -22.734 -30.688 1 97.38 162 LEU B N 1
ATOM 5148 C CA . LEU B 1 162 ? 11.539 -21.781 -30.125 1 97.38 162 LEU B CA 1
ATOM 5149 C C . LEU B 1 162 ? 12.273 -20.641 -29.422 1 97.38 162 LEU B C 1
ATOM 5151 O O . LEU B 1 162 ? 11.641 -19.766 -28.828 1 97.38 162 LEU B O 1
ATOM 5155 N N . THR B 1 163 ? 13.57 -20.609 -29.438 1 97.56 163 THR B N 1
ATOM 5156 C CA . THR B 1 163 ? 14.367 -19.703 -28.641 1 97.56 163 THR B CA 1
ATOM 5157 C C . THR B 1 163 ? 13.977 -18.25 -28.906 1 97.56 163 THR B C 1
ATOM 5159 O O . THR B 1 163 ? 13.711 -17.484 -27.984 1 97.56 163 THR B O 1
ATOM 5162 N N . GLU B 1 164 ? 13.883 -17.828 -30.125 1 96.56 164 GLU B N 1
ATOM 5163 C CA . GLU B 1 164 ? 13.602 -16.453 -30.484 1 96.56 164 GLU B CA 1
ATOM 5164 C C . GLU B 1 164 ? 12.164 -16.062 -30.125 1 96.56 164 GLU B C 1
ATOM 5166 O O . GLU B 1 164 ? 11.93 -15.016 -29.531 1 96.56 164 GLU B O 1
ATOM 5171 N N . GLU B 1 165 ? 11.266 -16.938 -30.406 1 95.38 165 GLU B N 1
ATOM 5172 C CA . GLU B 1 165 ? 9.852 -16.656 -30.188 1 95.38 165 GLU B CA 1
ATOM 5173 C C . GLU B 1 165 ? 9.531 -16.562 -28.703 1 95.38 165 GLU B C 1
ATOM 5175 O O . GLU B 1 165 ? 8.695 -15.766 -28.281 1 95.38 165 GLU B O 1
ATOM 5180 N N . THR B 1 166 ? 10.164 -17.359 -27.938 1 97.69 166 THR B N 1
ATOM 5181 C CA . THR B 1 166 ? 9.875 -17.438 -26.516 1 97.69 166 THR B CA 1
ATOM 5182 C C . THR B 1 166 ? 10.734 -16.422 -25.75 1 97.69 166 THR B C 1
ATOM 5184 O O . THR B 1 166 ? 10.5 -16.188 -24.562 1 97.69 166 THR B O 1
ATOM 5187 N N . GLN B 1 167 ? 11.758 -15.898 -26.422 1 97.69 167 GLN B N 1
ATOM 5188 C CA . GLN B 1 167 ? 12.703 -14.969 -25.812 1 97.69 167 GLN B CA 1
ATOM 5189 C C . GLN B 1 167 ? 13.367 -15.594 -24.578 1 97.69 167 GLN B C 1
ATOM 5191 O O . GLN B 1 167 ? 13.664 -14.898 -23.609 1 97.69 167 GLN B O 1
ATOM 5196 N N . VAL B 1 168 ? 13.414 -16.938 -24.531 1 98.19 168 VAL B N 1
ATOM 5197 C CA . VAL B 1 168 ? 14.086 -17.609 -23.422 1 98.19 168 VAL B CA 1
ATOM 5198 C C . VAL B 1 168 ? 15.562 -17.219 -23.406 1 98.19 168 VAL B C 1
ATOM 5200 O O . VAL B 1 168 ? 16.234 -17.219 -24.438 1 98.19 168 VAL B O 1
ATOM 5203 N N . ARG B 1 169 ? 16.062 -16.812 -22.234 1 97.81 169 ARG B N 1
ATOM 5204 C CA . ARG B 1 169 ? 17.438 -16.297 -22.125 1 97.81 169 ARG B CA 1
ATOM 5205 C C . ARG B 1 169 ? 17.922 -16.359 -20.688 1 97.81 169 ARG B C 1
ATOM 5207 O O . ARG B 1 169 ? 17.125 -16.344 -19.75 1 97.81 169 ARG B O 1
ATOM 5214 N N . LYS B 1 170 ? 19.234 -16.438 -20.562 1 97.56 170 LYS B N 1
ATOM 5215 C CA . LYS B 1 170 ? 19.859 -16.281 -19.25 1 97.56 170 LYS B CA 1
ATOM 5216 C C . LYS B 1 170 ? 19.906 -14.812 -18.844 1 97.56 170 LYS B C 1
ATOM 5218 O O . LYS B 1 170 ? 20.156 -13.938 -19.688 1 97.56 170 LYS B O 1
ATOM 5223 N N . VAL B 1 171 ? 19.625 -14.531 -17.609 1 98.12 171 VAL B N 1
ATOM 5224 C CA . VAL B 1 171 ? 19.719 -13.188 -17.047 1 98.12 171 VAL B CA 1
ATOM 5225 C C . VAL B 1 171 ? 20.422 -13.25 -15.688 1 98.12 171 VAL B C 1
ATOM 5227 O O . VAL B 1 171 ? 20.656 -14.328 -15.148 1 98.12 171 VAL B O 1
ATOM 5230 N N . ARG B 1 172 ? 20.859 -12.086 -15.266 1 97.31 172 ARG B N 1
ATOM 5231 C CA . ARG B 1 172 ? 21.312 -11.906 -13.891 1 97.31 172 ARG B CA 1
ATOM 5232 C C . ARG B 1 172 ? 20.188 -11.398 -13 1 97.31 172 ARG B C 1
ATOM 5234 O O . ARG B 1 172 ? 19.562 -10.391 -13.305 1 97.31 172 ARG B O 1
ATOM 5241 N N . PHE B 1 173 ? 19.891 -12.133 -11.914 1 98.06 173 PHE B N 1
ATOM 5242 C CA . PHE B 1 173 ? 18.828 -11.617 -11.055 1 98.06 173 PHE B CA 1
ATOM 5243 C C . PHE B 1 173 ? 19.391 -10.711 -9.969 1 98.06 173 PHE B C 1
ATOM 5245 O O . PHE B 1 173 ? 20.562 -10.828 -9.609 1 98.06 173 PHE B O 1
ATOM 5252 N N . LEU B 1 174 ? 18.625 -9.766 -9.531 1 98.31 174 LEU B N 1
ATOM 5253 C CA . LEU B 1 174 ? 18.859 -8.945 -8.344 1 98.31 174 LEU B CA 1
ATOM 5254 C C . LEU B 1 174 ? 17.688 -9.055 -7.371 1 98.31 174 LEU B C 1
ATOM 5256 O O . LEU B 1 174 ? 16.594 -8.586 -7.656 1 98.31 174 LEU B O 1
ATOM 5260 N N . SER B 1 175 ? 17.891 -9.742 -6.273 1 98.5 175 SER B N 1
ATOM 5261 C CA . SER B 1 175 ? 16.953 -9.711 -5.16 1 98.5 175 SER B CA 1
ATOM 5262 C C . SER B 1 175 ? 17.266 -8.57 -4.199 1 98.5 175 SER B C 1
ATOM 5264 O O . SER B 1 175 ? 18.094 -8.727 -3.301 1 98.5 175 SER B O 1
ATOM 5266 N N . VAL B 1 176 ? 16.547 -7.484 -4.363 1 98.75 176 VAL B N 1
ATOM 5267 C CA . VAL B 1 176 ? 16.859 -6.219 -3.713 1 98.75 176 VAL B CA 1
ATOM 5268 C C . VAL B 1 176 ? 16.156 -6.125 -2.367 1 98.75 176 VAL B C 1
ATOM 5270 O O . VAL B 1 176 ? 14.945 -6.363 -2.283 1 98.75 176 VAL B O 1
ATOM 5273 N N . TYR B 1 177 ? 16.906 -5.82 -1.354 1 98.5 177 TYR B N 1
ATOM 5274 C CA . TYR B 1 177 ? 16.359 -5.609 -0.019 1 98.5 177 TYR B CA 1
ATOM 5275 C C . TYR B 1 177 ? 16.422 -4.137 0.373 1 98.5 177 TYR B C 1
ATOM 5277 O O . TYR B 1 177 ? 17.484 -3.518 0.286 1 98.5 177 TYR B O 1
ATOM 5285 N N . PHE B 1 178 ? 15.359 -3.598 0.881 1 98 178 PHE B N 1
ATOM 5286 C CA . PHE B 1 178 ? 15.305 -2.17 1.172 1 98 178 PHE B CA 1
ATOM 5287 C C . PHE B 1 178 ? 15.57 -1.907 2.65 1 98 178 PHE B C 1
ATOM 5289 O O . PHE B 1 178 ? 15.844 -0.771 3.045 1 98 178 PHE B O 1
ATOM 5296 N N . HIS B 1 179 ? 15.453 -2.922 3.488 1 96.94 179 HIS B N 1
ATOM 5297 C CA . HIS B 1 179 ? 15.633 -2.75 4.926 1 96.94 179 HIS B CA 1
ATOM 5298 C C . HIS B 1 179 ? 16.891 -3.465 5.41 1 96.94 179 HIS B C 1
ATOM 5300 O O . HIS B 1 179 ? 17.109 -4.637 5.098 1 96.94 179 HIS B O 1
ATOM 5306 N N . GLN B 1 180 ? 17.656 -2.846 6.211 1 97.12 180 GLN B N 1
ATOM 5307 C CA . GLN B 1 180 ? 19 -3.281 6.621 1 97.12 180 GLN B CA 1
ATOM 5308 C C . GLN B 1 180 ? 18.938 -4.605 7.375 1 97.12 180 GLN B C 1
ATOM 5310 O O . GLN B 1 180 ? 19.734 -5.504 7.133 1 97.12 180 GLN B O 1
ATOM 5315 N N . GLU B 1 181 ? 18.031 -4.723 8.281 1 96.19 181 GLU B N 1
ATOM 5316 C CA . GLU B 1 181 ? 17.938 -5.938 9.086 1 96.19 181 GLU B CA 1
ATOM 5317 C C . GLU B 1 181 ? 17.656 -7.156 8.219 1 96.19 181 GLU B C 1
ATOM 5319 O O . GLU B 1 181 ? 18.297 -8.195 8.367 1 96.19 181 GLU B O 1
ATOM 5324 N N . ALA B 1 182 ? 16.672 -7.02 7.32 1 96.25 182 ALA B N 1
ATOM 5325 C CA . ALA B 1 182 ? 16.344 -8.117 6.418 1 96.25 182 ALA B CA 1
ATOM 5326 C C . ALA B 1 182 ? 17.516 -8.461 5.508 1 96.25 182 ALA B C 1
ATOM 5328 O O . ALA B 1 182 ? 17.766 -9.633 5.227 1 96.25 182 ALA B O 1
ATOM 5329 N N . TRP B 1 183 ? 18.234 -7.445 5.035 1 97.75 183 TRP B N 1
ATOM 5330 C CA . TRP B 1 183 ? 19.406 -7.625 4.18 1 97.75 183 TRP B CA 1
ATOM 5331 C C . TRP B 1 183 ? 20.484 -8.406 4.906 1 97.75 183 TRP B C 1
ATOM 5333 O O . TRP B 1 183 ? 21.062 -9.352 4.355 1 97.75 183 TRP B O 1
ATOM 5343 N N . GLU B 1 184 ? 20.75 -8.062 6.152 1 97.62 184 GLU B N 1
ATOM 5344 C CA . GLU B 1 184 ? 21.781 -8.742 6.938 1 97.62 184 GLU B CA 1
ATOM 5345 C C . GLU B 1 184 ? 21.406 -10.195 7.195 1 97.62 184 GLU B C 1
ATOM 5347 O O . GLU B 1 184 ? 22.266 -11.078 7.129 1 97.62 184 GLU B O 1
ATOM 5352 N N . ASP B 1 185 ? 20.172 -10.43 7.449 1 96.5 185 ASP B N 1
ATOM 5353 C CA . ASP B 1 185 ? 19.703 -11.789 7.719 1 96.5 185 ASP B CA 1
ATOM 5354 C C . ASP B 1 185 ? 19.859 -12.672 6.48 1 96.5 185 ASP B C 1
ATOM 5356 O O . ASP B 1 185 ? 20.375 -13.781 6.566 1 96.5 185 ASP B O 1
ATOM 5360 N N . VAL B 1 186 ? 19.391 -12.203 5.348 1 96.88 186 VAL B N 1
ATOM 5361 C CA . VAL B 1 186 ? 19.422 -13.023 4.141 1 96.88 186 VAL B CA 1
ATOM 5362 C C . VAL B 1 186 ? 20.859 -13.234 3.684 1 96.88 186 VAL B C 1
ATOM 5364 O O . VAL B 1 186 ? 21.203 -14.289 3.139 1 96.88 186 VAL B O 1
ATOM 5367 N N . ARG B 1 187 ? 21.672 -12.211 3.865 1 97.38 187 ARG B N 1
ATOM 5368 C CA . ARG B 1 187 ? 23.078 -12.344 3.508 1 97.38 187 ARG B CA 1
ATOM 5369 C C . ARG B 1 187 ? 23.719 -13.539 4.211 1 97.38 187 ARG B C 1
ATOM 5371 O O . ARG B 1 187 ? 24.438 -14.32 3.59 1 97.38 187 ARG B O 1
ATOM 5378 N N . LYS B 1 188 ? 23.422 -13.719 5.473 1 97.12 188 LYS B N 1
ATOM 5379 C CA . LYS B 1 188 ? 23.953 -14.852 6.234 1 97.12 188 LYS B CA 1
ATOM 5380 C C . LYS B 1 188 ? 23.453 -16.172 5.656 1 97.12 188 LYS B C 1
ATOM 5382 O O . LYS B 1 188 ? 24.219 -17.141 5.562 1 97.12 188 LYS B O 1
ATOM 5387 N N . ASP B 1 189 ? 22.188 -16.203 5.328 1 95.69 189 ASP B N 1
ATOM 5388 C CA . ASP B 1 189 ? 21.594 -17.406 4.754 1 95.69 189 ASP B CA 1
ATOM 5389 C C . ASP B 1 189 ? 22.25 -17.766 3.42 1 95.69 189 ASP B C 1
ATOM 5391 O O . ASP B 1 189 ? 22.531 -18.938 3.152 1 95.69 189 ASP B O 1
ATOM 5395 N N . ILE B 1 190 ? 22.5 -16.797 2.605 1 96.75 190 ILE B N 1
ATOM 5396 C CA . ILE B 1 190 ? 23.078 -17.016 1.283 1 96.75 190 ILE B CA 1
ATOM 5397 C C . ILE B 1 190 ? 24.531 -17.453 1.422 1 96.75 190 ILE B C 1
ATOM 5399 O O . ILE B 1 190 ? 25.016 -18.297 0.663 1 96.75 190 ILE B O 1
ATOM 5403 N N . GLU B 1 191 ? 25.25 -16.859 2.348 1 97.19 191 GLU B N 1
ATOM 5404 C CA . GLU B 1 191 ? 26.625 -17.266 2.602 1 97.19 191 GLU B CA 1
ATOM 5405 C C . GLU B 1 191 ? 26.703 -18.734 2.988 1 97.19 191 GLU B C 1
ATOM 5407 O O . GLU B 1 191 ? 27.594 -19.453 2.547 1 97.19 191 GLU B O 1
ATOM 5412 N N . LEU B 1 192 ? 25.75 -19.156 3.768 1 95.44 192 LEU B N 1
ATOM 5413 C CA . LEU B 1 192 ? 25.703 -20.562 4.148 1 95.44 192 LEU B CA 1
ATOM 5414 C C . LEU B 1 192 ? 25.438 -21.453 2.936 1 95.44 192 LEU B C 1
ATOM 5416 O O . LEU B 1 192 ? 26.094 -22.484 2.766 1 95.44 192 LEU B O 1
ATOM 5420 N N . PHE B 1 193 ? 24.5 -21.047 2.127 1 94.69 193 PHE B N 1
ATOM 5421 C CA . PHE B 1 193 ? 24.203 -21.734 0.882 1 94.69 193 PHE B CA 1
ATOM 5422 C C . PHE B 1 193 ? 25.438 -21.828 0.003 1 94.69 193 PHE B C 1
ATOM 5424 O O . PHE B 1 193 ? 25.781 -22.906 -0.487 1 94.69 193 PHE B O 1
ATOM 5431 N N . MET B 1 194 ? 26.109 -20.766 -0.174 1 95.69 194 MET B N 1
ATOM 5432 C CA . MET B 1 194 ? 27.281 -20.719 -1.035 1 95.69 194 MET B CA 1
ATOM 5433 C C . MET B 1 194 ? 28.391 -21.609 -0.49 1 95.69 194 MET B C 1
ATOM 5435 O O . MET B 1 194 ? 29.125 -22.234 -1.257 1 95.69 194 MET B O 1
ATOM 5439 N N . ALA B 1 195 ? 28.547 -21.719 0.78 1 96.31 195 ALA B N 1
ATOM 5440 C CA . ALA B 1 195 ? 29.578 -22.531 1.417 1 96.31 195 ALA B CA 1
ATOM 5441 C C . ALA B 1 195 ? 29.266 -24.016 1.253 1 96.31 195 ALA B C 1
ATOM 5443 O O . ALA B 1 195 ? 30.188 -24.828 1.072 1 96.31 195 ALA B O 1
ATOM 5444 N N . GLU B 1 196 ? 28.047 -24.344 1.293 1 95.62 196 GLU B N 1
ATOM 5445 C CA . GLU B 1 196 ? 27.656 -25.75 1.315 1 95.62 196 GLU B CA 1
ATOM 5446 C C . GLU B 1 196 ? 27.438 -26.281 -0.097 1 95.62 196 GLU B C 1
ATOM 5448 O O . GLU B 1 196 ? 27.484 -27.5 -0.321 1 95.62 196 GLU B O 1
ATOM 5453 N N . MET B 1 197 ? 27.172 -25.422 -1.006 1 95.19 197 MET B N 1
ATOM 5454 C CA . MET B 1 197 ? 26.969 -25.812 -2.396 1 95.19 197 MET B CA 1
ATOM 5455 C C . MET B 1 197 ? 27.812 -24.953 -3.334 1 95.19 197 MET B C 1
ATOM 5457 O O . MET B 1 197 ? 27.266 -24.266 -4.211 1 95.19 197 MET B O 1
ATOM 5461 N N . PRO B 1 198 ? 29.047 -25.047 -3.256 1 95 198 PRO B N 1
ATOM 5462 C CA . PRO B 1 198 ? 29.938 -24.125 -3.973 1 95 198 PRO B CA 1
ATOM 5463 C C . PRO B 1 198 ? 29.844 -24.266 -5.488 1 95 198 PRO B C 1
ATOM 5465 O O . PRO B 1 198 ? 29.969 -23.281 -6.215 1 95 198 PRO B O 1
ATOM 5468 N N . ASP B 1 199 ? 29.594 -25.406 -6.004 1 93.5 199 ASP B N 1
ATOM 5469 C CA . ASP B 1 199 ? 29.484 -25.594 -7.449 1 93.5 199 ASP B CA 1
ATOM 5470 C C . ASP B 1 199 ? 28.188 -25.016 -7.992 1 93.5 199 ASP B C 1
ATOM 5472 O O . ASP B 1 199 ? 28.172 -24.438 -9.078 1 93.5 199 ASP B O 1
ATOM 5476 N N . ASP B 1 200 ? 27.172 -25.109 -7.227 1 91.62 200 ASP B N 1
ATOM 5477 C CA . ASP B 1 200 ? 25.844 -24.641 -7.629 1 91.62 200 ASP B CA 1
ATOM 5478 C C . ASP B 1 200 ? 25.719 -23.125 -7.41 1 91.62 200 ASP B C 1
ATOM 5480 O O . ASP B 1 200 ? 24.797 -22.5 -7.949 1 91.62 200 ASP B O 1
ATOM 5484 N N . SER B 1 201 ? 26.625 -22.547 -6.633 1 93.56 201 SER B N 1
ATOM 5485 C CA . SER B 1 201 ? 26.516 -21.141 -6.301 1 93.56 201 SER B CA 1
ATOM 5486 C C . SER B 1 201 ? 27.5 -20.297 -7.113 1 93.56 201 SER B C 1
ATOM 5488 O O . SER B 1 201 ? 27.719 -19.125 -6.809 1 93.56 201 SER B O 1
ATOM 5490 N N . LYS B 1 202 ? 28.031 -20.891 -8.125 1 93 202 LYS B N 1
ATOM 5491 C CA . LYS B 1 202 ? 28.891 -20.109 -9.016 1 93 202 LYS B CA 1
ATOM 5492 C C . LYS B 1 202 ? 28.094 -18.984 -9.672 1 93 202 LYS B C 1
ATOM 5494 O O . LYS B 1 202 ? 27 -19.203 -10.188 1 93 202 LYS B O 1
ATOM 5499 N N . GLY B 1 203 ? 28.578 -17.828 -9.641 1 92.25 203 GLY B N 1
ATOM 5500 C CA . GLY B 1 203 ? 27.906 -16.672 -10.234 1 92.25 203 GLY B CA 1
ATOM 5501 C C . GLY B 1 203 ? 27.031 -15.93 -9.258 1 92.25 203 GLY B C 1
ATOM 5502 O O . GLY B 1 203 ? 26.531 -14.844 -9.562 1 92.25 203 GLY B O 1
ATOM 5503 N N . TRP B 1 204 ? 26.891 -16.531 -8.031 1 95.25 204 TRP B N 1
ATOM 5504 C CA . TRP B 1 204 ? 26.125 -15.844 -6.992 1 95.25 204 TRP B CA 1
ATOM 5505 C C . TRP B 1 204 ? 27 -14.82 -6.266 1 95.25 204 TRP B C 1
ATOM 5507 O O . TRP B 1 204 ? 28.219 -14.961 -6.215 1 95.25 204 TRP B O 1
ATOM 5517 N N . GLY B 1 205 ? 26.375 -13.789 -5.738 1 96.94 205 GLY B N 1
ATOM 5518 C CA . GLY B 1 205 ? 27.094 -12.773 -4.973 1 96.94 205 GLY B CA 1
ATOM 5519 C C . GLY B 1 205 ? 26.188 -11.711 -4.402 1 96.94 205 GLY B C 1
ATOM 5520 O O . GLY B 1 205 ? 24.984 -11.945 -4.203 1 96.94 205 GLY B O 1
ATOM 5521 N N . PHE B 1 206 ? 26.859 -10.688 -3.979 1 98.31 206 PHE B N 1
ATOM 5522 C CA . PHE B 1 206 ? 26.156 -9.586 -3.336 1 98.31 206 PHE B CA 1
ATOM 5523 C C . PHE B 1 206 ? 26.438 -8.273 -4.047 1 98.31 206 PHE B C 1
ATOM 5525 O O . PHE B 1 206 ? 27.531 -8.07 -4.574 1 98.31 206 PHE B O 1
ATOM 5532 N N . ILE B 1 207 ? 25.438 -7.434 -4.207 1 98.31 207 ILE B N 1
ATOM 5533 C CA . ILE B 1 207 ? 25.578 -6.066 -4.695 1 98.31 207 ILE B CA 1
ATOM 5534 C C . ILE B 1 207 ? 25.297 -5.082 -3.562 1 98.31 207 ILE B C 1
ATOM 5536 O O . ILE B 1 207 ? 24.25 -5.168 -2.904 1 98.31 207 ILE B O 1
ATOM 5540 N N . GLU B 1 208 ? 26.172 -4.18 -3.32 1 97.81 208 GLU B N 1
ATOM 5541 C CA . GLU B 1 208 ? 26.047 -3.254 -2.201 1 97.81 208 GLU B CA 1
ATOM 5542 C C . GLU B 1 208 ? 25.25 -2.008 -2.602 1 97.81 208 GLU B C 1
ATOM 5544 O O . GLU B 1 208 ? 25.016 -1.775 -3.787 1 97.81 208 GLU B O 1
ATOM 5549 N N . THR B 1 209 ? 24.938 -1.242 -1.575 1 97.62 209 THR B N 1
ATOM 5550 C CA . THR B 1 209 ? 24.062 -0.084 -1.681 1 97.62 209 THR B CA 1
ATOM 5551 C C . THR B 1 209 ? 24.562 0.879 -2.754 1 97.62 209 THR B C 1
ATOM 5553 O O . THR B 1 209 ? 23.781 1.329 -3.602 1 97.62 209 THR B O 1
ATOM 5556 N N . ASN B 1 210 ? 25.781 1.207 -2.807 1 97.31 210 ASN B N 1
ATOM 5557 C CA . ASN B 1 210 ? 26.344 2.191 -3.73 1 97.31 210 ASN B CA 1
ATOM 5558 C C . ASN B 1 210 ? 26.234 1.723 -5.18 1 97.31 210 ASN B C 1
ATOM 5560 O O . ASN B 1 210 ? 25.922 2.514 -6.07 1 97.31 210 ASN B O 1
ATOM 5564 N N . GLU B 1 211 ? 26.547 0.481 -5.41 1 97.31 211 GLU B N 1
ATOM 5565 C CA . GLU B 1 211 ? 26.453 -0.075 -6.758 1 97.31 211 GLU B CA 1
ATOM 5566 C C . GLU B 1 211 ? 25 -0.122 -7.234 1 97.31 211 GLU B C 1
ATOM 5568 O O . GLU B 1 211 ? 24.719 0.141 -8.406 1 97.31 211 GLU B O 1
ATOM 5573 N N . LEU B 1 212 ? 24.078 -0.481 -6.363 1 97.56 212 LEU B N 1
ATOM 5574 C CA . LEU B 1 212 ? 22.656 -0.483 -6.707 1 97.56 212 LEU B CA 1
ATOM 5575 C C . LEU B 1 212 ? 22.203 0.905 -7.145 1 97.56 212 LEU B C 1
ATOM 5577 O O . LEU B 1 212 ? 21.469 1.042 -8.125 1 97.56 212 LEU B O 1
ATOM 5581 N N . ALA B 1 213 ? 22.656 1.907 -6.418 1 96.44 213 ALA B N 1
ATOM 5582 C CA . ALA B 1 213 ? 22.297 3.285 -6.734 1 96.44 213 ALA B CA 1
ATOM 5583 C C . ALA B 1 213 ? 22.922 3.73 -8.055 1 96.44 213 ALA B C 1
ATOM 5585 O O . ALA B 1 213 ? 22.234 4.266 -8.93 1 96.44 213 ALA B O 1
ATOM 5586 N N . LYS B 1 214 ? 24.156 3.449 -8.281 1 95.19 214 LYS B N 1
ATOM 5587 C CA . LYS B 1 214 ? 24.922 3.967 -9.406 1 95.19 214 LYS B CA 1
ATOM 5588 C C . LYS B 1 214 ? 24.641 3.17 -10.68 1 95.19 214 LYS B C 1
ATOM 5590 O O . LYS B 1 214 ? 24.422 3.748 -11.742 1 95.19 214 LYS B O 1
ATOM 5595 N N . ASP B 1 215 ? 24.625 1.846 -10.547 1 94.75 215 ASP B N 1
ATOM 5596 C CA . ASP B 1 215 ? 24.641 1.003 -11.742 1 94.75 215 ASP B CA 1
ATOM 5597 C C . ASP B 1 215 ? 23.219 0.578 -12.117 1 94.75 215 ASP B C 1
ATOM 5599 O O . ASP B 1 215 ? 22.938 0.293 -13.281 1 94.75 215 ASP B O 1
ATOM 5603 N N . PHE B 1 216 ? 22.312 0.587 -11.109 1 95.25 216 PHE B N 1
ATOM 5604 C CA . PHE B 1 216 ? 21 0.036 -11.391 1 95.25 216 PHE B CA 1
ATOM 5605 C C . PHE B 1 216 ? 19.906 1.072 -11.133 1 95.25 216 PHE B C 1
ATOM 5607 O O . PHE B 1 216 ? 18.734 0.818 -11.383 1 95.25 216 PHE B O 1
ATOM 5614 N N . GLY B 1 217 ? 20.297 2.24 -10.586 1 94.94 217 GLY B N 1
ATOM 5615 C CA . GLY B 1 217 ? 19.344 3.326 -10.383 1 94.94 217 GLY B CA 1
ATOM 5616 C C . GLY B 1 217 ? 18.391 3.08 -9.227 1 94.94 217 GLY B C 1
ATOM 5617 O O . GLY B 1 217 ? 17.25 3.535 -9.258 1 94.94 217 GLY B O 1
ATOM 5618 N N . ILE B 1 218 ? 18.781 2.354 -8.25 1 96.19 218 ILE B N 1
ATOM 5619 C CA . ILE B 1 218 ? 17.969 2.059 -7.07 1 96.19 218 ILE B CA 1
ATOM 5620 C C . ILE B 1 218 ? 18.625 2.662 -5.832 1 96.19 218 ILE B C 1
ATOM 5622 O O . ILE B 1 218 ? 19.328 1.965 -5.086 1 96.19 218 ILE B O 1
ATOM 5626 N N . PRO B 1 219 ? 18.375 3.859 -5.48 1 93.75 219 PRO B N 1
ATOM 5627 C CA . PRO B 1 219 ? 19.141 4.582 -4.465 1 93.75 219 PRO B CA 1
ATOM 5628 C C . PRO B 1 219 ? 18.719 4.219 -3.041 1 93.75 219 PRO B C 1
ATOM 5630 O O . PRO B 1 219 ? 19.438 4.527 -2.086 1 93.75 219 PRO B O 1
ATOM 5633 N N . ASN B 1 220 ? 17.672 3.549 -2.752 1 90.5 220 ASN B N 1
ATOM 5634 C CA . ASN B 1 220 ? 17.172 3.377 -1.392 1 90.5 220 ASN B CA 1
ATOM 5635 C C . ASN B 1 220 ? 17.266 1.921 -0.942 1 90.5 220 ASN B C 1
ATOM 5637 O O . ASN B 1 220 ? 16.625 1.523 0.025 1 90.5 220 ASN B O 1
ATOM 5641 N N . ALA B 1 221 ? 18.125 1.176 -1.543 1 97.44 221 ALA B N 1
ATOM 5642 C CA . ALA B 1 221 ? 18.219 -0.238 -1.19 1 97.44 221 ALA B CA 1
ATOM 5643 C C . ALA B 1 221 ? 19.391 -0.485 -0.233 1 97.44 221 ALA B C 1
ATOM 5645 O O . ALA B 1 221 ? 20.406 0.206 -0.295 1 97.44 221 ALA B O 1
ATOM 5646 N N . ALA B 1 222 ? 19.25 -1.469 0.669 1 98.25 222 ALA B N 1
ATOM 5647 C CA . ALA B 1 222 ? 20.281 -1.881 1.604 1 98.25 222 ALA B CA 1
ATOM 5648 C C . ALA B 1 222 ? 21.297 -2.807 0.93 1 98.25 222 ALA B C 1
ATOM 5650 O O . ALA B 1 222 ? 22.469 -2.822 1.294 1 98.25 222 ALA B O 1
ATOM 5651 N N . GLY B 1 223 ? 20.859 -3.584 0.012 1 98.62 223 GLY B N 1
ATOM 5652 C CA . GLY B 1 223 ? 21.672 -4.531 -0.725 1 98.62 223 GLY B CA 1
ATOM 5653 C C . GLY B 1 223 ? 20.859 -5.508 -1.553 1 98.62 223 GLY B C 1
ATOM 5654 O O . GLY B 1 223 ? 19.625 -5.441 -1.569 1 98.62 223 GLY B O 1
ATOM 5655 N N . ALA B 1 224 ? 21.594 -6.324 -2.312 1 98.69 224 ALA B N 1
ATOM 5656 C CA . ALA B 1 224 ? 20.891 -7.309 -3.139 1 98.69 224 ALA B CA 1
ATOM 5657 C C . ALA B 1 224 ? 21.703 -8.594 -3.252 1 98.69 224 ALA B C 1
ATOM 5659 O O . ALA B 1 224 ? 22.938 -8.562 -3.268 1 98.69 224 ALA B O 1
ATOM 5660 N N . VAL B 1 225 ? 21 -9.68 -3.256 1 98.44 225 VAL B N 1
ATOM 5661 C CA . VAL B 1 225 ? 21.562 -10.961 -3.684 1 98.44 225 VAL B CA 1
ATOM 5662 C C . VAL B 1 225 ? 21.516 -11.062 -5.207 1 98.44 225 VAL B C 1
ATOM 5664 O O . VAL B 1 225 ? 20.531 -10.664 -5.832 1 98.44 225 VAL B O 1
ATOM 5667 N N . THR B 1 226 ? 22.609 -11.562 -5.828 1 98.19 226 THR B N 1
ATOM 5668 C CA . THR B 1 226 ? 22.609 -11.703 -7.281 1 98.19 226 THR B CA 1
ATOM 5669 C C . THR B 1 226 ? 23.125 -13.086 -7.688 1 98.19 226 THR B C 1
ATOM 5671 O O . THR B 1 226 ? 23.719 -13.797 -6.879 1 98.19 226 THR B O 1
ATOM 5674 N N . GLY B 1 227 ? 22.75 -13.508 -8.867 1 97.19 227 GLY B N 1
ATOM 5675 C CA . GLY B 1 227 ? 23.109 -14.797 -9.445 1 97.19 227 GLY B CA 1
ATOM 5676 C C . GLY B 1 227 ? 22.516 -15.023 -10.82 1 97.19 227 GLY B C 1
ATOM 5677 O O . GLY B 1 227 ? 22.016 -14.086 -11.453 1 97.19 227 GLY B O 1
ATOM 5678 N N . ILE B 1 228 ? 22.609 -16.281 -11.219 1 96.44 228 ILE B N 1
ATOM 5679 C CA . ILE B 1 228 ? 22.141 -16.625 -12.555 1 96.44 228 ILE B CA 1
ATOM 5680 C C . ILE B 1 228 ? 20.656 -17 -12.516 1 96.44 228 ILE B C 1
ATOM 5682 O O . ILE B 1 228 ? 20.219 -17.672 -11.586 1 96.44 228 ILE B O 1
ATOM 5686 N N . ALA B 1 229 ? 19.906 -16.547 -13.438 1 97.62 229 ALA B N 1
ATOM 5687 C CA . ALA B 1 229 ? 18.5 -16.844 -13.617 1 97.62 229 ALA B CA 1
ATOM 5688 C C . ALA B 1 229 ? 18.125 -16.844 -15.094 1 97.62 229 ALA B C 1
ATOM 5690 O O . ALA B 1 229 ? 19 -16.844 -15.961 1 97.62 229 ALA B O 1
ATOM 5691 N N . GLY B 1 230 ? 16.875 -17 -15.359 1 98.25 230 GLY B N 1
ATOM 5692 C CA . GLY B 1 230 ? 16.359 -16.922 -16.719 1 98.25 230 GLY B CA 1
ATOM 5693 C C . GLY B 1 230 ? 15.047 -16.156 -16.812 1 98.25 230 GLY B C 1
ATOM 5694 O O . GLY B 1 230 ? 14.438 -15.836 -15.789 1 98.25 230 GLY B O 1
ATOM 5695 N N . ALA B 1 231 ? 14.711 -15.805 -17.969 1 98.5 231 ALA B N 1
ATOM 5696 C CA . ALA B 1 231 ? 13.422 -15.203 -18.297 1 98.5 231 ALA B CA 1
ATOM 5697 C C . ALA B 1 231 ? 12.898 -15.719 -19.641 1 98.5 231 ALA B C 1
ATOM 5699 O O . ALA B 1 231 ? 13.68 -16.125 -20.5 1 98.5 231 ALA B O 1
ATOM 5700 N N . MET B 1 232 ? 11.602 -15.719 -19.766 1 98.38 232 MET B N 1
ATOM 5701 C CA . MET B 1 232 ? 11.016 -16.156 -21.031 1 98.38 232 MET B CA 1
ATOM 5702 C C . MET B 1 232 ? 9.562 -15.711 -21.141 1 98.38 232 MET B C 1
ATOM 5704 O O . MET B 1 232 ? 9.008 -15.148 -20.203 1 98.38 232 MET B O 1
ATOM 5708 N N . TRP B 1 233 ? 9.008 -15.836 -22.359 1 98.5 233 TRP B N 1
ATOM 5709 C CA . TRP B 1 233 ? 7.582 -15.727 -22.625 1 98.5 233 TRP B CA 1
ATOM 5710 C C . TRP B 1 233 ? 6.883 -17.062 -22.422 1 98.5 233 TRP B C 1
ATOM 5712 O O . TRP B 1 233 ? 6.805 -17.891 -23.344 1 98.5 233 TRP B O 1
ATOM 5722 N N . PRO B 1 234 ? 6.266 -17.266 -21.25 1 98.5 234 PRO B N 1
ATOM 5723 C CA . PRO B 1 234 ? 5.816 -18.609 -20.875 1 98.5 234 PRO B CA 1
ATOM 5724 C C . PRO B 1 234 ? 4.723 -19.141 -21.797 1 98.5 234 PRO B C 1
ATOM 5726 O O . PRO B 1 234 ? 4.742 -20.312 -22.172 1 98.5 234 PRO B O 1
ATOM 5729 N N . TYR B 1 235 ? 3.764 -18.297 -22.203 1 98.62 235 TYR B N 1
ATOM 5730 C CA . TYR B 1 235 ? 2.674 -18.703 -23.094 1 98.62 235 TYR B CA 1
ATOM 5731 C C . TYR B 1 235 ? 3.209 -19.219 -24.422 1 98.62 235 TYR B C 1
ATOM 5733 O O . TYR B 1 235 ? 2.785 -20.266 -24.906 1 98.62 235 TYR B O 1
ATOM 5741 N N . LYS B 1 236 ? 4.137 -18.531 -24.953 1 98.5 236 LYS B N 1
ATOM 5742 C CA . LYS B 1 236 ? 4.691 -18.922 -26.25 1 98.5 236 LYS B CA 1
ATOM 5743 C C . LYS B 1 236 ? 5.512 -20.203 -26.125 1 98.5 236 LYS B C 1
ATOM 5745 O O . LYS B 1 236 ? 5.539 -21.016 -27.062 1 98.5 236 LYS B O 1
ATOM 5750 N N . PHE B 1 237 ? 6.188 -20.344 -25.047 1 98.5 237 PHE B N 1
ATOM 5751 C CA . PHE B 1 237 ? 6.945 -21.562 -24.828 1 98.5 237 PHE B CA 1
ATOM 5752 C C . PHE B 1 237 ? 6.02 -22.781 -24.797 1 98.5 237 PHE B C 1
ATOM 5754 O O . PHE B 1 237 ? 6.215 -23.734 -25.562 1 98.5 237 PHE B O 1
ATOM 5761 N N . VAL B 1 238 ? 4.945 -22.734 -23.984 1 98.88 238 VAL B N 1
ATOM 5762 C CA . VAL B 1 238 ? 4.066 -23.875 -23.781 1 98.88 238 VAL B CA 1
ATOM 5763 C C . VAL B 1 238 ? 3.25 -24.141 -25.031 1 98.88 238 VAL B C 1
ATOM 5765 O O . VAL B 1 238 ? 3.121 -25.297 -25.469 1 98.88 238 VAL B O 1
ATOM 5768 N N . THR B 1 239 ? 2.732 -23.109 -25.672 1 98.75 239 THR B N 1
ATOM 5769 C CA . THR B 1 239 ? 1.941 -23.328 -26.875 1 98.75 239 THR B CA 1
ATOM 5770 C C . THR B 1 239 ? 2.824 -23.812 -28.031 1 98.75 239 THR B C 1
ATOM 5772 O O . THR B 1 239 ? 2.379 -24.578 -28.875 1 98.75 239 THR B O 1
ATOM 5775 N N . GLY B 1 240 ? 4.094 -23.359 -28 1 98.56 240 GLY B N 1
ATOM 5776 C CA . GLY B 1 240 ? 5.043 -23.906 -28.953 1 98.56 240 GLY B CA 1
ATOM 5777 C C . GLY B 1 240 ? 5.266 -25.406 -28.781 1 98.56 240 GLY B C 1
ATOM 5778 O O . GLY B 1 240 ? 5.293 -26.156 -29.766 1 98.56 240 GLY B O 1
ATOM 5779 N N . ILE B 1 241 ? 5.406 -25.844 -27.578 1 98.5 241 ILE B N 1
ATOM 5780 C CA . ILE B 1 241 ? 5.582 -27.266 -27.25 1 98.5 241 ILE B CA 1
ATOM 5781 C C . ILE B 1 241 ? 4.336 -28.047 -27.672 1 98.5 241 ILE B C 1
ATOM 5783 O O . ILE B 1 241 ? 4.438 -29.094 -28.312 1 98.5 241 ILE B O 1
ATOM 5787 N N . LEU B 1 242 ? 3.154 -27.516 -27.328 1 98.75 242 LEU B N 1
ATOM 5788 C CA . LEU B 1 242 ? 1.903 -28.203 -27.641 1 98.75 242 LEU B CA 1
ATOM 5789 C C . LEU B 1 242 ? 1.722 -28.344 -29.156 1 98.75 242 LEU B C 1
ATOM 5791 O O . LEU B 1 242 ? 1.273 -29.391 -29.625 1 98.75 242 LEU B O 1
ATOM 5795 N N . ALA B 1 243 ? 2.066 -27.297 -29.891 1 98.62 243 ALA B N 1
ATOM 5796 C CA . ALA B 1 243 ? 1.983 -27.344 -31.344 1 98.62 243 ALA B CA 1
ATOM 5797 C C . ALA B 1 243 ? 2.912 -28.422 -31.906 1 98.62 243 ALA B C 1
ATOM 5799 O O . ALA B 1 243 ? 2.529 -29.172 -32.812 1 98.62 243 ALA B O 1
ATOM 5800 N N . HIS B 1 244 ? 4.09 -28.469 -31.375 1 98.06 244 HIS B N 1
ATOM 5801 C CA . HIS B 1 244 ? 5.062 -29.469 -31.812 1 98.06 244 HIS B CA 1
ATOM 5802 C C . HIS B 1 244 ? 4.562 -30.875 -31.531 1 98.06 244 HIS B C 1
ATOM 5804 O O . HIS B 1 244 ? 4.668 -31.766 -32.375 1 98.06 244 HIS B O 1
ATOM 5810 N N . LEU B 1 245 ? 4.02 -31.125 -30.328 1 98.12 245 LEU B N 1
ATOM 5811 C CA . LEU B 1 245 ? 3.527 -32.438 -29.938 1 98.12 245 LEU B CA 1
ATOM 5812 C C . LEU B 1 245 ? 2.375 -32.875 -30.844 1 98.12 245 LEU B C 1
ATOM 5814 O O . LEU B 1 245 ? 2.301 -34.031 -31.25 1 98.12 245 LEU B O 1
ATOM 5818 N N . ARG B 1 246 ? 1.515 -31.938 -31.141 1 97.75 246 ARG B N 1
ATOM 5819 C CA . ARG B 1 246 ? 0.378 -32.25 -32 1 97.75 246 ARG B CA 1
ATOM 5820 C C . ARG B 1 246 ? 0.842 -32.656 -33.406 1 97.75 246 ARG B C 1
ATOM 5822 O O . ARG B 1 246 ? 0.254 -33.562 -34 1 97.75 246 ARG B O 1
ATOM 5829 N N . LYS B 1 247 ? 1.843 -32 -33.875 1 97 247 LYS B N 1
ATOM 5830 C CA . LYS B 1 247 ? 2.375 -32.312 -35.188 1 97 247 LYS B CA 1
ATOM 5831 C C . LYS B 1 247 ? 3.135 -33.625 -35.188 1 97 247 LYS B C 1
ATOM 5833 O O . LYS B 1 247 ? 2.945 -34.469 -36.094 1 97 247 LYS B O 1
ATOM 5838 N N . GLN B 1 248 ? 3.947 -33.844 -34.188 1 96.19 248 GLN B N 1
ATOM 5839 C CA . GLN B 1 248 ? 4.836 -35 -34.156 1 96.19 248 GLN B CA 1
ATOM 5840 C C . GLN B 1 248 ? 4.066 -36.25 -33.781 1 96.19 248 GLN B C 1
ATOM 5842 O O . GLN B 1 248 ? 4.402 -37.344 -34.281 1 96.19 248 GLN B O 1
ATOM 5847 N N . PHE B 1 249 ? 3.047 -36.125 -32.938 1 96.38 249 PHE B N 1
ATOM 5848 C CA . PHE B 1 249 ? 2.293 -37.281 -32.469 1 96.38 249 PHE B CA 1
ATOM 5849 C C . PHE B 1 249 ? 0.818 -37.156 -32.812 1 96.38 249 PHE B C 1
ATOM 5851 O O . PHE B 1 249 ? -0.056 -37.344 -31.969 1 96.38 249 PHE B O 1
ATOM 5858 N N . ALA B 1 250 ? 0.487 -36.938 -34.031 1 93.31 250 ALA B N 1
ATOM 5859 C CA . ALA B 1 250 ? -0.83 -36.531 -34.531 1 93.31 250 ALA B CA 1
ATOM 5860 C C . ALA B 1 250 ? -1.874 -37.594 -34.219 1 93.31 250 ALA B C 1
ATOM 5862 O O . ALA B 1 250 ? -3.027 -37.281 -33.938 1 93.31 250 ALA B O 1
ATOM 5863 N N . SER B 1 251 ? -1.509 -38.875 -34.219 1 91.88 251 SER B N 1
ATOM 5864 C CA . SER B 1 251 ? -2.463 -39.969 -33.969 1 91.88 251 SER B CA 1
ATOM 5865 C C . SER B 1 251 ? -2.527 -40.312 -32.469 1 91.88 251 SER B C 1
ATOM 5867 O O . SER B 1 251 ? -3.516 -40.875 -32.031 1 91.88 251 SER B O 1
ATOM 5869 N N . ASP B 1 252 ? -1.526 -39.844 -31.766 1 96 252 ASP B N 1
ATOM 5870 C CA . ASP B 1 252 ? -1.393 -40.312 -30.391 1 96 252 ASP B CA 1
ATOM 5871 C C . ASP B 1 252 ? -1.751 -39.219 -29.391 1 96 252 ASP B C 1
ATOM 5873 O O . ASP B 1 252 ? -1.99 -39.5 -28.203 1 96 252 ASP B O 1
ATOM 5877 N N . PHE B 1 253 ? -1.771 -38 -29.891 1 97.81 253 PHE B N 1
ATOM 5878 C CA . PHE B 1 253 ? -1.971 -36.875 -28.969 1 97.81 253 PHE B CA 1
ATOM 5879 C C . PHE B 1 253 ? -3.096 -35.969 -29.453 1 97.81 253 PHE B C 1
ATOM 5881 O O . PHE B 1 253 ? -3.057 -35.469 -30.578 1 97.81 253 PHE B O 1
ATOM 5888 N N . LEU B 1 254 ? -4.082 -35.719 -28.547 1 98.25 254 LEU B N 1
ATOM 5889 C CA . LEU B 1 254 ? -5.145 -34.75 -28.797 1 98.25 254 LEU B CA 1
ATOM 5890 C C . LEU B 1 254 ? -5.164 -33.688 -27.719 1 98.25 254 LEU B C 1
ATOM 5892 O O . LEU B 1 254 ? -5.039 -34 -26.531 1 98.25 254 LEU B O 1
ATOM 5896 N N . LEU B 1 255 ? -5.16 -32.469 -28.156 1 98.75 255 LEU B N 1
ATOM 5897 C CA . LEU B 1 255 ? -5.426 -31.328 -27.297 1 98.75 255 LEU B CA 1
ATOM 5898 C C . LEU B 1 255 ? -6.855 -30.828 -27.469 1 98.75 255 LEU B C 1
ATOM 5900 O O . LEU B 1 255 ? -7.246 -30.453 -28.578 1 98.75 255 LEU B O 1
ATOM 5904 N N . GLU B 1 256 ? -7.66 -30.891 -26.422 1 98.75 256 GLU B N 1
ATOM 5905 C CA . GLU B 1 256 ? -9.055 -30.453 -26.453 1 98.75 256 GLU B CA 1
ATOM 5906 C C . GLU B 1 256 ? -9.273 -29.234 -25.562 1 98.75 256 GLU B C 1
ATOM 5908 O O . GLU B 1 256 ? -9.422 -29.391 -24.344 1 98.75 256 GLU B O 1
ATOM 5913 N N . THR B 1 257 ? -9.344 -28.047 -26.156 1 98.5 257 THR B N 1
ATOM 5914 C CA . THR B 1 257 ? -9.602 -26.828 -25.406 1 98.5 257 THR B CA 1
ATOM 5915 C C . THR B 1 257 ? -11.094 -26.625 -25.188 1 98.5 257 THR B C 1
ATOM 5917 O O . THR B 1 257 ? -11.914 -27.359 -25.75 1 98.5 257 THR B O 1
ATOM 5920 N N . ASN B 1 258 ? -11.367 -25.703 -24.219 1 97.81 258 ASN B N 1
ATOM 5921 C CA . ASN B 1 258 ? -12.758 -25.422 -23.891 1 97.81 258 ASN B CA 1
ATOM 5922 C C . ASN B 1 258 ? -13.531 -26.719 -23.625 1 97.81 258 ASN B C 1
ATOM 5924 O O . ASN B 1 258 ? -14.656 -26.891 -24.109 1 97.81 258 ASN B O 1
ATOM 5928 N N . THR B 1 259 ? -12.898 -27.641 -23 1 98.44 259 THR B N 1
ATOM 5929 C CA . THR B 1 259 ? -13.422 -28.938 -22.609 1 98.44 259 THR B CA 1
ATOM 5930 C C . THR B 1 259 ? -13.164 -29.188 -21.125 1 98.44 259 THR B C 1
ATOM 5932 O O . THR B 1 259 ? -12.266 -29.953 -20.766 1 98.44 259 THR B O 1
ATOM 5935 N N . SER B 1 260 ? -13.977 -28.594 -20.312 1 98.44 260 SER B N 1
ATOM 5936 C CA . SER B 1 260 ? -13.805 -28.656 -18.875 1 98.44 260 SER B CA 1
ATOM 5937 C C . SER B 1 260 ? -14.219 -30.031 -18.328 1 98.44 260 SER B C 1
ATOM 5939 O O . SER B 1 260 ? -15.188 -30.625 -18.812 1 98.44 260 SER B O 1
ATOM 5941 N N . VAL B 1 261 ? -13.461 -30.5 -17.375 1 98.81 261 VAL B N 1
ATOM 5942 C CA . VAL B 1 261 ? -13.82 -31.734 -16.688 1 98.81 261 VAL B CA 1
ATOM 5943 C C . VAL B 1 261 ? -14.719 -31.422 -15.5 1 98.81 261 VAL B C 1
ATOM 5945 O O . VAL B 1 261 ? -14.312 -30.703 -14.578 1 98.81 261 VAL B O 1
ATOM 5948 N N . SER B 1 262 ? -15.875 -32 -15.492 1 97.44 262 SER B N 1
ATOM 5949 C CA . SER B 1 262 ? -16.828 -31.703 -14.438 1 97.44 262 SER B CA 1
ATOM 5950 C C . SER B 1 262 ? -16.766 -32.75 -13.32 1 97.44 262 SER B C 1
ATOM 5952 O O . SER B 1 262 ? -17.016 -32.438 -12.156 1 97.44 262 SER B O 1
ATOM 5954 N N . GLU B 1 263 ? -16.453 -33.938 -13.781 1 96.94 263 GLU B N 1
ATOM 5955 C CA . GLU B 1 263 ? -16.484 -35.031 -12.828 1 96.94 263 GLU B CA 1
ATOM 5956 C C . GLU B 1 263 ? -15.633 -36.219 -13.305 1 96.94 263 GLU B C 1
ATOM 5958 O O . GLU B 1 263 ? -15.414 -36.375 -14.508 1 96.94 263 GLU B O 1
ATOM 5963 N N . ILE B 1 264 ? -15.141 -36.969 -12.352 1 97.81 264 ILE B N 1
ATOM 5964 C CA . ILE B 1 264 ? -14.438 -38.219 -12.617 1 97.81 264 ILE B CA 1
ATOM 5965 C C . ILE B 1 264 ? -15.07 -39.344 -11.812 1 97.81 264 ILE B C 1
ATOM 5967 O O . ILE B 1 264 ? -15.344 -39.188 -10.617 1 97.81 264 ILE B O 1
ATOM 5971 N N . ARG B 1 265 ? -15.289 -40.469 -12.469 1 94.75 265 ARG B N 1
ATOM 5972 C CA . ARG B 1 265 ? -15.836 -41.656 -11.789 1 94.75 265 ARG B CA 1
ATOM 5973 C C . ARG B 1 265 ? -14.922 -42.875 -11.969 1 94.75 265 ARG B C 1
ATOM 5975 O O . ARG B 1 265 ? -14.25 -43 -13 1 94.75 265 ARG B O 1
ATOM 5982 N N . GLY B 1 266 ? -14.836 -43.594 -10.875 1 90.75 266 GLY B N 1
ATOM 5983 C CA . GLY B 1 266 ? -14.188 -44.906 -11.008 1 90.75 266 GLY B CA 1
ATOM 5984 C C . GLY B 1 266 ? -15.109 -45.969 -11.547 1 90.75 266 GLY B C 1
ATOM 5985 O O . GLY B 1 266 ? -16.297 -46 -11.211 1 90.75 266 GLY B O 1
ATOM 5986 N N . SER B 1 267 ? -14.602 -46.688 -12.398 1 83.62 267 SER B N 1
ATOM 5987 C CA . SER B 1 267 ? -15.328 -47.812 -12.922 1 83.62 267 SER B CA 1
ATOM 5988 C C . SER B 1 267 ? -14.492 -49.094 -12.844 1 83.62 267 SER B C 1
ATOM 5990 O O . SER B 1 267 ? -13.539 -49.156 -12.062 1 83.62 267 SER B O 1
ATOM 5992 N N . ASN B 1 268 ? -14.844 -50.094 -13.617 1 83.31 268 ASN B N 1
ATOM 5993 C CA . ASN B 1 268 ? -14.141 -51.375 -13.57 1 83.31 268 ASN B CA 1
ATOM 5994 C C . ASN B 1 268 ? -12.664 -51.219 -13.93 1 83.31 268 ASN B C 1
ATOM 5996 O O . ASN B 1 268 ? -11.852 -50.844 -13.078 1 83.31 268 ASN B O 1
ATOM 6000 N N . ASP B 1 269 ? -12.438 -51.125 -15.125 1 84.38 269 ASP B N 1
ATOM 6001 C CA . ASP B 1 269 ? -11.047 -51.156 -15.57 1 84.38 269 ASP B CA 1
ATOM 6002 C C . ASP B 1 269 ? -10.562 -49.75 -15.914 1 84.38 269 ASP B C 1
ATOM 6004 O O . ASP B 1 269 ? -9.367 -49.531 -16.156 1 84.38 269 ASP B O 1
ATOM 6008 N N . TYR B 1 270 ? -11.523 -48.75 -15.789 1 92.44 270 TYR B N 1
ATOM 6009 C CA . TYR B 1 270 ? -11.172 -47.406 -16.266 1 92.44 270 TYR B CA 1
ATOM 6010 C C . TYR B 1 270 ? -11.797 -46.344 -15.375 1 92.44 270 TYR B C 1
ATOM 6012 O O . TYR B 1 270 ? -12.727 -46.625 -14.609 1 92.44 270 TYR B O 1
ATOM 6020 N N . TYR B 1 271 ? -11.188 -45.219 -15.484 1 95.69 271 TYR B N 1
ATOM 6021 C CA . TYR B 1 271 ? -11.852 -44 -15.016 1 95.69 271 TYR B CA 1
ATOM 6022 C C . TYR B 1 271 ? -12.719 -43.375 -16.109 1 95.69 271 TYR B C 1
ATOM 6024 O O . TYR B 1 271 ? -12.414 -43.531 -17.297 1 95.69 271 TYR B O 1
ATOM 6032 N N . GLU B 1 272 ? -13.797 -42.812 -15.703 1 97 272 GLU B N 1
ATOM 6033 C CA . GLU B 1 272 ? -14.641 -42.031 -16.594 1 97 272 GLU B CA 1
ATOM 6034 C C . GLU B 1 272 ? -14.5 -40.562 -16.344 1 97 272 GLU B C 1
ATOM 6036 O O . GLU B 1 272 ? -14.875 -40.062 -15.273 1 97 272 GLU B O 1
ATOM 6041 N N . VAL B 1 273 ? -13.938 -39.875 -17.328 1 98.31 273 VAL B N 1
ATOM 6042 C CA . VAL B 1 273 ? -13.758 -38.406 -17.25 1 98.31 273 VAL B CA 1
ATOM 6043 C C . VAL B 1 273 ? -14.906 -37.719 -17.984 1 98.31 273 VAL B C 1
ATOM 6045 O O . VAL B 1 273 ? -15.008 -37.812 -19.203 1 98.31 273 VAL B O 1
ATOM 6048 N N . MET B 1 274 ? -15.703 -37 -17.25 1 98.31 274 MET B N 1
ATOM 6049 C CA . MET B 1 274 ? -16.922 -36.438 -17.812 1 98.31 274 MET B CA 1
ATOM 6050 C C . MET B 1 274 ? -16.719 -34.969 -18.188 1 98.31 274 MET B C 1
ATOM 6052 O O . MET B 1 274 ? -16.156 -34.188 -17.406 1 98.31 274 MET B O 1
ATOM 6056 N N . THR B 1 275 ? -17.094 -34.594 -19.391 1 98.31 275 THR B N 1
ATOM 6057 C CA . THR B 1 275 ? -17.078 -33.219 -19.922 1 98.31 275 THR B CA 1
ATOM 6058 C C . THR B 1 275 ? -18.391 -32.906 -20.594 1 98.31 275 THR B C 1
ATOM 6060 O O . THR B 1 275 ? -19.188 -33.781 -20.891 1 98.31 275 THR B O 1
ATOM 6063 N N . PRO B 1 276 ? -18.656 -31.625 -20.844 1 97.06 276 PRO B N 1
ATOM 6064 C CA . PRO B 1 276 ? -19.844 -31.25 -21.594 1 97.06 276 PRO B CA 1
ATOM 6065 C C . PRO B 1 276 ? -19.844 -31.781 -23.031 1 97.06 276 PRO B C 1
ATOM 6067 O O . PRO B 1 276 ? -20.891 -31.828 -23.672 1 97.06 276 PRO B O 1
ATOM 6070 N N . ARG B 1 277 ? -18.719 -32.25 -23.5 1 97.75 277 ARG B N 1
ATOM 6071 C CA . ARG B 1 277 ? -18.594 -32.719 -24.875 1 97.75 277 ARG B CA 1
ATOM 6072 C C . ARG B 1 277 ? -18.688 -34.25 -24.938 1 97.75 277 ARG B C 1
ATOM 6074 O O . ARG B 1 277 ? -18.688 -34.812 -26.031 1 97.75 277 ARG B O 1
ATOM 6081 N N . GLY B 1 278 ? -18.719 -34.906 -23.703 1 97.88 278 GLY B N 1
ATOM 6082 C CA . GLY B 1 278 ? -18.766 -36.344 -23.641 1 97.88 278 GLY B CA 1
ATOM 6083 C C . GLY B 1 278 ? -17.891 -36.938 -22.547 1 97.88 278 GLY B C 1
ATOM 6084 O O . GLY B 1 278 ? -17.281 -36.188 -21.781 1 97.88 278 GLY B O 1
ATOM 6085 N N . THR B 1 279 ? -17.875 -38.281 -22.516 1 97.88 279 THR B N 1
ATOM 6086 C CA . THR B 1 279 ? -17.125 -39 -21.484 1 97.88 279 THR B CA 1
ATOM 6087 C C . THR B 1 279 ? -15.945 -39.719 -22.109 1 97.88 279 THR B C 1
ATOM 6089 O O . THR B 1 279 ? -16.078 -40.312 -23.188 1 97.88 279 THR B O 1
ATOM 6092 N N . ILE B 1 280 ? -14.805 -39.625 -21.469 1 98.06 280 ILE B N 1
ATOM 6093 C CA . ILE B 1 280 ? -13.617 -40.344 -21.906 1 98.06 280 ILE B CA 1
ATOM 6094 C C . ILE B 1 280 ? -13.289 -41.469 -20.891 1 98.06 280 ILE B C 1
ATOM 6096 O O . ILE B 1 280 ? -13.148 -41.188 -19.703 1 98.06 280 ILE B O 1
ATOM 6100 N N . LYS B 1 281 ? -13.203 -42.625 -21.328 1 96.19 281 LYS B N 1
ATOM 6101 C CA . LYS B 1 281 ? -12.664 -43.719 -20.516 1 96.19 281 LYS B CA 1
ATOM 6102 C C . LYS B 1 281 ? -11.141 -43.781 -20.594 1 96.19 281 LYS B C 1
ATOM 6104 O O . LYS B 1 281 ? -10.562 -43.656 -21.688 1 96.19 281 LYS B O 1
ATOM 6109 N N . THR B 1 282 ? -10.523 -43.875 -19.422 1 96.31 282 THR B N 1
ATOM 6110 C CA . THR B 1 282 ? -9.062 -43.812 -19.438 1 96.31 282 THR B CA 1
ATOM 6111 C C . THR B 1 282 ? -8.484 -44.625 -18.281 1 96.31 282 THR B C 1
ATOM 6113 O O . THR B 1 282 ? -9.133 -44.812 -17.266 1 96.31 282 THR B O 1
ATOM 6116 N N . LYS B 1 283 ? -7.297 -45.125 -18.5 1 93.19 283 LYS B N 1
ATOM 6117 C CA . LYS B 1 283 ? -6.582 -45.844 -17.453 1 93.19 283 LYS B CA 1
ATOM 6118 C C . LYS B 1 283 ? -6.02 -44.875 -16.406 1 93.19 283 LYS B C 1
ATOM 6120 O O . LYS B 1 283 ? -6.082 -45.156 -15.211 1 93.19 283 LYS B O 1
ATOM 6125 N N . HIS B 1 284 ? -5.453 -43.812 -16.859 1 96 284 HIS B N 1
ATOM 6126 C CA . HIS B 1 284 ? -4.809 -42.875 -15.961 1 96 284 HIS B CA 1
ATOM 6127 C C . HIS B 1 284 ? -5.43 -41.469 -16.094 1 96 284 HIS B C 1
ATOM 6129 O O . HIS B 1 284 ? -5.648 -41 -17.203 1 96 284 HIS B O 1
ATOM 6135 N N . VAL B 1 285 ? -5.727 -40.875 -14.977 1 98.19 285 VAL B N 1
ATOM 6136 C CA . VAL B 1 285 ? -6.105 -39.469 -14.914 1 98.19 285 VAL B CA 1
ATOM 6137 C C . VAL B 1 285 ? -4.98 -38.656 -14.273 1 98.19 285 VAL B C 1
ATOM 6139 O O . VAL B 1 285 ? -4.531 -38.969 -13.164 1 98.19 285 VAL B O 1
ATOM 6142 N N . ILE B 1 286 ? -4.512 -37.625 -14.93 1 98.88 286 ILE B N 1
ATOM 6143 C CA . ILE B 1 286 ? -3.383 -36.812 -14.461 1 98.88 286 ILE B CA 1
ATOM 6144 C C . ILE B 1 286 ? -3.83 -35.375 -14.234 1 98.88 286 ILE B C 1
ATOM 6146 O O . ILE B 1 286 ? -4.105 -34.656 -15.195 1 98.88 286 ILE B O 1
ATOM 6150 N N . HIS B 1 287 ? -3.832 -35 -13 1 98.88 287 HIS B N 1
ATOM 6151 C CA . HIS B 1 287 ? -4.266 -33.656 -12.617 1 98.88 287 HIS B CA 1
ATOM 6152 C C . HIS B 1 287 ? -3.113 -32.656 -12.688 1 98.88 287 HIS B C 1
ATOM 6154 O O . HIS B 1 287 ? -2.223 -32.656 -11.836 1 98.88 287 HIS B O 1
ATOM 6160 N N . CYS B 1 288 ? -3.15 -31.781 -13.617 1 98.88 288 CYS B N 1
ATOM 6161 C CA . CYS B 1 288 ? -2.248 -30.656 -13.766 1 98.88 288 CYS B CA 1
ATOM 6162 C C . CYS B 1 288 ? -3.01 -29.328 -13.664 1 98.88 288 CYS B C 1
ATOM 6164 O O . CYS B 1 288 ? -2.809 -28.438 -14.484 1 98.88 288 CYS B O 1
ATOM 6166 N N . THR B 1 289 ? -3.879 -29.234 -12.609 1 98.5 289 THR B N 1
ATOM 6167 C CA . THR B 1 289 ? -4.84 -28.141 -12.516 1 98.5 289 THR B CA 1
ATOM 6168 C C . THR B 1 289 ? -4.426 -27.156 -11.43 1 98.5 289 THR B C 1
ATOM 6170 O O . THR B 1 289 ? -5.117 -26.172 -11.188 1 98.5 289 THR B O 1
ATOM 6173 N N . ASN B 1 290 ? -3.33 -27.406 -10.766 1 98.25 290 ASN B N 1
ATOM 6174 C CA . ASN B 1 290 ? -2.691 -26.484 -9.828 1 98.25 290 ASN B CA 1
ATOM 6175 C C . ASN B 1 290 ? -3.697 -25.922 -8.828 1 98.25 290 ASN B C 1
ATOM 6177 O O . ASN B 1 290 ? -4.285 -26.672 -8.039 1 98.25 290 ASN B O 1
ATOM 6181 N N . ALA B 1 291 ? -4.125 -24.703 -8.906 1 97.88 291 ALA B N 1
ATOM 6182 C CA . ALA B 1 291 ? -4.969 -24.016 -7.9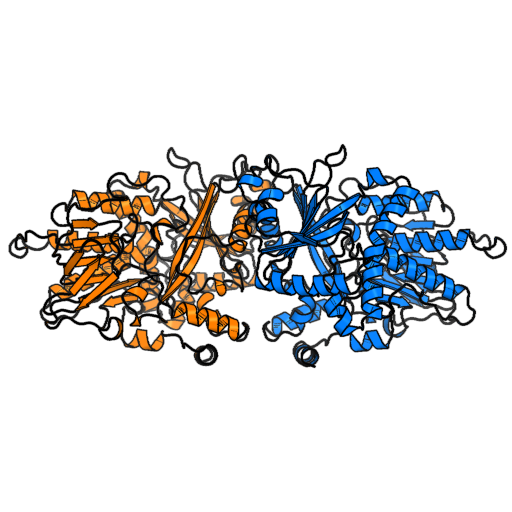34 1 97.88 291 ALA B CA 1
ATOM 6183 C C . ALA B 1 291 ? -6.355 -24.656 -7.867 1 97.88 291 ALA B C 1
ATOM 6185 O O . ALA B 1 291 ? -7.047 -24.547 -6.855 1 97.88 291 ALA B O 1
ATOM 6186 N N . HIS B 1 292 ? -6.793 -25.344 -8.883 1 98.56 292 HIS B N 1
ATOM 6187 C CA . HIS B 1 292 ? -8.18 -25.797 -9.008 1 98.56 292 HIS B CA 1
ATOM 6188 C C . HIS B 1 292 ? -8.297 -27.281 -8.727 1 98.56 292 HIS B C 1
ATOM 6190 O O . HIS B 1 292 ? -9.367 -27.875 -8.883 1 98.56 292 HIS B O 1
ATOM 6196 N N . ILE B 1 293 ? -7.254 -27.875 -8.297 1 98.56 293 ILE B N 1
ATOM 6197 C CA . ILE B 1 293 ? -7.199 -29.328 -8.156 1 98.56 293 ILE B CA 1
ATOM 6198 C C . ILE B 1 293 ? -8.273 -29.781 -7.176 1 98.56 293 ILE B C 1
ATOM 6200 O O . ILE B 1 293 ? -8.844 -30.859 -7.336 1 98.56 293 ILE B O 1
ATOM 6204 N N . GLY B 1 294 ? -8.625 -28.953 -6.223 1 98.06 294 GLY B N 1
ATOM 6205 C CA . GLY B 1 294 ? -9.578 -29.312 -5.191 1 98.06 294 GLY B CA 1
ATOM 6206 C C . GLY B 1 294 ? -10.969 -29.594 -5.738 1 98.06 294 GLY B C 1
ATOM 6207 O O . GLY B 1 294 ? -11.781 -30.25 -5.086 1 98.06 294 GLY B O 1
ATOM 6208 N N . HIS B 1 295 ? -11.258 -29.094 -6.914 1 98.19 295 HIS B N 1
ATOM 6209 C CA . HIS B 1 295 ? -12.562 -29.328 -7.52 1 98.19 295 HIS B CA 1
ATOM 6210 C C . HIS B 1 295 ? -12.766 -30.797 -7.859 1 98.19 295 HIS B C 1
ATOM 6212 O O . HIS B 1 295 ? -13.859 -31.344 -7.676 1 98.19 295 HIS B O 1
ATOM 6218 N N . LEU B 1 296 ? -11.672 -31.453 -8.367 1 98.25 296 LEU B N 1
ATOM 6219 C CA . LEU B 1 296 ? -11.766 -32.844 -8.836 1 98.25 296 LEU B CA 1
ATOM 6220 C C . LEU B 1 296 ? -11.156 -33.781 -7.816 1 98.25 296 LEU B C 1
ATOM 6222 O O . LEU B 1 296 ? -11.359 -35 -7.902 1 98.25 296 LEU B O 1
ATOM 6226 N N . VAL B 1 297 ? -10.375 -33.219 -6.875 1 97.88 297 VAL B N 1
ATOM 6227 C CA . VAL B 1 297 ? -9.781 -34 -5.777 1 97.88 297 VAL B CA 1
ATOM 6228 C C . VAL B 1 297 ? -10.156 -33.344 -4.441 1 97.88 297 VAL B C 1
ATOM 6230 O O . VAL B 1 297 ? -9.297 -32.75 -3.773 1 97.88 297 VAL B O 1
ATOM 6233 N N . PRO B 1 298 ? -11.352 -33.531 -4.004 1 95.88 298 PRO B N 1
ATOM 6234 C CA . PRO B 1 298 ? -11.852 -32.781 -2.857 1 95.88 298 PRO B CA 1
ATOM 6235 C C . PRO B 1 298 ? -11.07 -33.062 -1.577 1 95.88 298 PRO B C 1
ATOM 6237 O O . PRO B 1 298 ? -10.953 -32.188 -0.719 1 95.88 298 PRO B O 1
ATOM 6240 N N . GLY B 1 299 ? -10.547 -34.219 -1.459 1 96.38 299 GLY B N 1
ATOM 6241 C CA . GLY B 1 299 ? -9.82 -34.594 -0.249 1 96.38 299 GLY B CA 1
ATOM 6242 C C . GLY B 1 299 ? -8.531 -33.812 -0.071 1 96.38 299 GLY B C 1
ATOM 6243 O O . GLY B 1 299 ? -7.93 -33.844 1.004 1 96.38 299 GLY B O 1
ATOM 6244 N N . ILE B 1 300 ? -8.102 -33.062 -1.08 1 97.5 300 ILE B N 1
ATOM 6245 C CA . ILE B 1 300 ? -6.828 -32.344 -1.031 1 97.5 300 ILE B CA 1
ATOM 6246 C C . ILE B 1 300 ? -7.031 -30.969 -0.426 1 97.5 300 ILE B C 1
ATOM 6248 O O . ILE B 1 300 ? -6.062 -30.297 -0.068 1 97.5 300 ILE B O 1
ATOM 6252 N N . LYS B 1 301 ? -8.328 -30.5 -0.295 1 97 301 LYS B N 1
ATOM 6253 C CA . LYS B 1 301 ? -8.648 -29.188 0.275 1 97 301 LYS B CA 1
ATOM 6254 C C . LYS B 1 301 ? -8.109 -29.062 1.697 1 97 301 LYS B C 1
ATOM 6256 O O . LYS B 1 301 ? -8.18 -30.016 2.482 1 97 301 LYS B O 1
ATOM 6261 N N . GLY B 1 302 ? -7.539 -27.953 1.953 1 96.31 302 GLY B N 1
ATOM 6262 C CA . GLY B 1 302 ? -6.863 -27.75 3.225 1 96.31 302 GLY B CA 1
ATOM 6263 C C . GLY B 1 302 ? -5.371 -28.016 3.16 1 96.31 302 GLY B C 1
ATOM 6264 O O . GLY B 1 302 ? -4.621 -27.625 4.055 1 96.31 302 GLY B O 1
ATOM 6265 N N . CYS B 1 303 ? -4.953 -28.719 2.123 1 97.25 303 CYS B N 1
ATOM 6266 C CA . CYS B 1 303 ? -3.533 -28.922 1.857 1 97.25 303 CYS B CA 1
ATOM 6267 C C . CYS B 1 303 ? -3.061 -28.062 0.7 1 97.25 303 CYS B C 1
ATOM 6269 O O . CYS B 1 303 ? -1.923 -27.578 0.699 1 97.25 303 CYS B O 1
ATOM 6271 N N . ILE B 1 304 ? -3.873 -27.938 -0.298 1 98 304 ILE B N 1
ATOM 6272 C CA . ILE B 1 304 ? -3.666 -27.062 -1.454 1 98 304 ILE B CA 1
ATOM 6273 C C . ILE B 1 304 ? -4.836 -26.094 -1.586 1 98 304 ILE B C 1
ATOM 6275 O O . ILE B 1 304 ? -5.996 -26.484 -1.421 1 98 304 ILE B O 1
ATOM 6279 N N . PHE B 1 305 ? -4.559 -24.875 -1.784 1 98 305 PHE B N 1
ATOM 6280 C CA . PHE B 1 305 ? -5.613 -23.875 -1.941 1 98 305 PHE B CA 1
ATOM 6281 C C . PHE B 1 305 ? -5.172 -22.766 -2.887 1 98 305 PHE B C 1
ATOM 6283 O O . PHE B 1 305 ? -3.975 -22.547 -3.086 1 98 305 PHE B O 1
ATOM 6290 N N . PRO B 1 306 ? -6.129 -22.125 -3.533 1 98.31 306 PRO B N 1
ATOM 6291 C CA . PRO B 1 306 ? -5.801 -21.047 -4.465 1 98.31 306 PRO B CA 1
ATOM 6292 C C . PRO B 1 306 ? -5.512 -19.719 -3.76 1 98.31 306 PRO B C 1
ATOM 6294 O O . PRO B 1 306 ? -6.059 -19.453 -2.684 1 98.31 306 PRO B O 1
ATOM 6297 N N . ILE B 1 307 ? -4.684 -18.984 -4.332 1 97.56 307 ILE B N 1
ATOM 6298 C CA . ILE B 1 307 ? -4.453 -17.578 -4.047 1 97.56 307 ILE B CA 1
ATOM 6299 C C . ILE B 1 307 ? -4.457 -16.781 -5.352 1 97.56 307 ILE B C 1
ATOM 6301 O O . ILE B 1 307 ? -3.939 -17.25 -6.371 1 97.56 307 ILE B O 1
ATOM 6305 N N . VAL B 1 308 ? -5.02 -15.617 -5.305 1 98.06 308 VAL B N 1
ATOM 6306 C CA . VAL B 1 308 ? -5.039 -14.805 -6.516 1 98.06 308 VAL B CA 1
ATOM 6307 C C . VAL B 1 308 ? -3.965 -13.727 -6.43 1 98.06 308 VAL B C 1
ATOM 6309 O O . VAL B 1 308 ? -3.809 -13.078 -5.391 1 98.06 308 VAL B O 1
ATOM 6312 N N . GLY B 1 309 ? -3.098 -13.656 -7.426 1 97.88 309 GLY B N 1
ATOM 6313 C CA . GLY B 1 309 ? -2.111 -12.602 -7.582 1 97.88 309 GLY B CA 1
ATOM 6314 C C . GLY B 1 309 ? -2.418 -11.664 -8.734 1 97.88 309 GLY B C 1
ATOM 6315 O O . GLY B 1 309 ? -3.393 -11.867 -9.461 1 97.88 309 GLY B O 1
ATOM 6316 N N . GLN B 1 310 ? -1.617 -10.648 -8.867 1 98.5 310 GLN B N 1
ATOM 6317 C CA . GLN B 1 310 ? -1.838 -9.633 -9.898 1 98.5 310 GLN B CA 1
ATOM 6318 C C . GLN B 1 310 ? -0.517 -9.156 -10.492 1 98.5 310 GLN B C 1
ATOM 6320 O O . GLN B 1 310 ? 0.494 -9.078 -9.789 1 98.5 310 GLN B O 1
ATOM 6325 N N . MET B 1 311 ? -0.457 -8.93 -11.758 1 97.81 311 MET B N 1
ATOM 6326 C CA . MET B 1 311 ? 0.721 -8.367 -12.414 1 97.81 311 MET B CA 1
ATOM 6327 C C . MET B 1 311 ? 0.318 -7.434 -13.547 1 97.81 311 MET B C 1
ATOM 6329 O O . MET B 1 311 ? -0.867 -7.301 -13.859 1 97.81 311 MET B O 1
ATOM 6333 N N . SER B 1 312 ? 1.292 -6.723 -14.086 1 98.62 312 SER B N 1
ATOM 6334 C CA . SER B 1 312 ? 1.06 -5.703 -15.102 1 98.62 312 SER B CA 1
ATOM 6335 C C . SER B 1 312 ? 2.189 -5.676 -16.125 1 98.62 312 SER B C 1
ATOM 6337 O O . SER B 1 312 ? 3.279 -6.191 -15.867 1 98.62 312 SER B O 1
ATOM 6339 N N . ALA B 1 313 ? 1.915 -5.289 -17.281 1 98.44 313 ALA B N 1
ATOM 6340 C CA . ALA B 1 313 ? 2.879 -4.875 -18.297 1 98.44 313 ALA B CA 1
ATOM 6341 C C . ALA B 1 313 ? 2.902 -3.357 -18.438 1 98.44 313 ALA B C 1
ATOM 6343 O O . ALA B 1 313 ? 1.86 -2.734 -18.672 1 98.44 313 ALA B O 1
ATOM 6344 N N . GLN B 1 314 ? 4.055 -2.809 -18.266 1 97.94 314 GLN B N 1
ATOM 6345 C CA . GLN B 1 314 ? 4.199 -1.356 -18.297 1 97.94 314 GLN B CA 1
ATOM 6346 C C . GLN B 1 314 ? 5.34 -0.933 -19.219 1 97.94 314 GLN B C 1
ATOM 6348 O O . GLN B 1 314 ? 6.391 -1.578 -19.25 1 97.94 314 GLN B O 1
ATOM 6353 N N . PRO B 1 315 ? 5.152 0.188 -19.984 1 96.62 315 PRO B N 1
ATOM 6354 C CA . PRO B 1 315 ? 6.305 0.725 -20.719 1 96.62 315 PRO B CA 1
ATOM 6355 C C . PRO B 1 315 ? 7.352 1.34 -19.781 1 96.62 315 PRO B C 1
ATOM 6357 O O . PRO B 1 315 ? 7.008 1.886 -18.734 1 96.62 315 PRO B O 1
ATOM 6360 N N . PRO B 1 316 ? 8.625 1.229 -20.219 1 96.06 316 PRO B N 1
ATOM 6361 C CA . PRO B 1 316 ? 9.656 1.893 -19.406 1 96.06 316 PRO B CA 1
ATOM 6362 C C . PRO B 1 316 ? 9.625 3.414 -19.547 1 96.06 316 PRO B C 1
ATOM 6364 O O . PRO B 1 316 ? 9.172 3.934 -20.578 1 96.06 316 PRO B O 1
ATOM 6367 N N . GLY B 1 317 ? 10.062 4.109 -18.469 1 95.06 317 GLY B N 1
ATOM 6368 C CA . GLY B 1 317 ? 10.312 5.535 -18.625 1 95.06 317 GLY B CA 1
ATOM 6369 C C . GLY B 1 317 ? 11.375 5.852 -19.656 1 95.06 317 GLY B C 1
ATOM 6370 O O . GLY B 1 317 ? 12.203 5.004 -19.969 1 95.06 317 GLY B O 1
ATOM 6371 N N . ASP B 1 318 ? 11.344 7.035 -20.125 1 95.25 318 ASP B N 1
ATOM 6372 C CA . ASP B 1 318 ? 12.203 7.406 -21.234 1 95.25 318 ASP B CA 1
ATOM 6373 C C . ASP B 1 318 ? 13.656 7.539 -20.797 1 95.25 318 ASP B C 1
ATOM 6375 O O . ASP B 1 318 ? 14.562 7.566 -21.625 1 95.25 318 ASP B O 1
ATOM 6379 N N . ARG B 1 319 ? 13.961 7.598 -19.531 1 95 319 ARG B N 1
ATOM 6380 C CA . ARG B 1 319 ? 15.344 7.707 -19.047 1 95 319 ARG B CA 1
ATOM 6381 C C . ARG B 1 319 ? 15.836 6.379 -18.484 1 95 319 ARG B C 1
ATOM 6383 O O . ARG B 1 319 ? 17 6.262 -18.109 1 95 319 ARG B O 1
ATOM 6390 N N . PHE B 1 320 ? 14.938 5.406 -18.469 1 95 320 PHE B N 1
ATOM 6391 C CA . PHE B 1 320 ? 15.344 4.102 -17.953 1 95 320 PHE B CA 1
ATOM 6392 C C . PHE B 1 320 ? 16.266 3.393 -18.938 1 95 320 PHE B C 1
ATOM 6394 O O . PHE B 1 320 ? 15.93 3.234 -20.109 1 95 320 PHE B O 1
ATOM 6401 N N . LYS B 1 321 ? 17.391 2.934 -18.438 1 91.88 321 LYS B N 1
ATOM 6402 C CA . LYS B 1 321 ? 18.297 2.139 -19.25 1 91.88 321 LYS B CA 1
ATOM 6403 C C . LYS B 1 321 ? 17.797 0.7 -19.391 1 91.88 321 LYS B C 1
ATOM 6405 O O . LYS B 1 321 ? 17.594 0.015 -18.375 1 91.88 321 LYS B O 1
ATOM 6410 N N . PRO B 1 322 ? 17.625 0.28 -20.656 1 91.75 322 PRO B N 1
ATOM 6411 C CA . PRO B 1 322 ? 17.125 -1.09 -20.828 1 91.75 322 PRO B CA 1
ATOM 6412 C C . PRO B 1 322 ? 17.984 -2.119 -20.094 1 91.75 322 PRO B C 1
ATOM 6414 O O . PRO B 1 322 ? 19.219 -2.061 -20.156 1 91.75 322 PRO B O 1
ATOM 6417 N N . GLN B 1 323 ? 17.297 -3.045 -19.438 1 93.5 323 GLN B N 1
ATOM 6418 C CA . GLN B 1 323 ? 17.938 -4.055 -18.609 1 93.5 323 GLN B CA 1
ATOM 6419 C C . GLN B 1 323 ? 17.297 -5.422 -18.797 1 93.5 323 GLN B C 1
ATOM 6421 O O . GLN B 1 323 ? 16.984 -6.109 -17.812 1 93.5 323 GLN B O 1
ATOM 6426 N N . SER B 1 324 ? 17.031 -5.762 -20.031 1 95.25 324 SER B N 1
ATOM 6427 C CA . SER B 1 324 ? 16.359 -7.027 -20.312 1 95.25 324 SER B CA 1
ATOM 6428 C C . SER B 1 324 ? 17.234 -8.219 -19.938 1 95.25 324 SER B C 1
ATOM 6430 O O . SER B 1 324 ? 16.766 -9.359 -19.922 1 95.25 324 SER B O 1
ATOM 6432 N N . ASP B 1 325 ? 18.484 -7.992 -19.531 1 96.94 325 ASP B N 1
ATOM 6433 C CA . ASP B 1 325 ? 19.391 -9.039 -19.078 1 96.94 325 ASP B CA 1
ATOM 6434 C C . ASP B 1 325 ? 19.359 -9.172 -17.562 1 96.94 325 ASP B C 1
ATOM 6436 O O . ASP B 1 325 ? 20.203 -9.836 -16.969 1 96.94 325 ASP B O 1
ATOM 6440 N N . HIS B 1 326 ? 18.328 -8.586 -16.969 1 96.81 326 HIS B N 1
ATOM 6441 C CA . HIS B 1 326 ? 18.156 -8.703 -15.523 1 96.81 326 HIS B CA 1
ATOM 6442 C C . HIS B 1 326 ? 16.75 -9.133 -15.164 1 96.81 326 HIS B C 1
ATOM 6444 O O . HIS B 1 326 ? 15.812 -8.922 -15.938 1 96.81 326 HIS B O 1
ATOM 6450 N N . SER B 1 327 ? 16.609 -9.742 -14.078 1 96.88 327 SER B N 1
ATOM 6451 C CA . SER B 1 327 ? 15.375 -10.031 -13.367 1 96.88 327 SER B CA 1
ATOM 6452 C C . SER B 1 327 ? 15.438 -9.539 -11.922 1 96.88 327 SER B C 1
ATOM 6454 O O . SER B 1 327 ? 16.484 -9.625 -11.281 1 96.88 327 SER B O 1
ATOM 6456 N N . TRP B 1 328 ? 14.359 -8.961 -11.422 1 97.69 328 TRP B N 1
ATOM 6457 C CA . TRP B 1 328 ? 14.414 -8.32 -10.109 1 97.69 328 TRP B CA 1
ATOM 6458 C C . TRP B 1 328 ? 13.383 -8.93 -9.164 1 97.69 328 TRP B C 1
ATOM 6460 O O . TRP B 1 328 ? 12.312 -9.375 -9.602 1 97.69 328 TRP B O 1
ATOM 6470 N N . ILE B 1 329 ? 13.711 -9.023 -7.965 1 98.12 329 ILE B N 1
ATOM 6471 C CA . ILE B 1 329 ? 12.805 -9.133 -6.828 1 98.12 329 ILE B CA 1
ATOM 6472 C C . ILE B 1 329 ? 12.984 -7.93 -5.902 1 98.12 329 ILE B C 1
ATOM 6474 O O . ILE B 1 329 ? 14.109 -7.566 -5.559 1 98.12 329 ILE B O 1
ATOM 6478 N N . PHE B 1 330 ? 11.938 -7.238 -5.578 1 98.31 330 PHE B N 1
ATOM 6479 C CA . PHE B 1 330 ? 11.953 -6.141 -4.613 1 98.31 330 PHE B CA 1
ATOM 6480 C C . PHE B 1 330 ? 11.352 -6.582 -3.285 1 98.31 330 PHE B C 1
ATOM 6482 O O . PHE B 1 330 ? 10.133 -6.68 -3.154 1 98.31 330 PHE B O 1
ATOM 6489 N N . ASN B 1 331 ? 12.242 -6.824 -2.299 1 97.62 331 ASN B N 1
ATOM 6490 C CA . ASN B 1 331 ? 11.805 -7.309 -0.994 1 97.62 331 ASN B CA 1
ATOM 6491 C C . ASN B 1 331 ? 11.492 -6.156 -0.042 1 97.62 331 ASN B C 1
ATOM 6493 O O . ASN B 1 331 ? 12.383 -5.387 0.319 1 97.62 331 ASN B O 1
ATOM 6497 N N . TYR B 1 332 ? 10.273 -6.125 0.382 1 96.69 332 TYR B N 1
ATOM 6498 C CA . TYR B 1 332 ? 9.805 -5.066 1.267 1 96.69 332 TYR B CA 1
ATOM 6499 C C . TYR B 1 332 ? 9.75 -5.543 2.713 1 96.69 332 TYR B C 1
ATOM 6501 O O . TYR B 1 332 ? 10.289 -6.605 3.041 1 96.69 332 TYR B O 1
ATOM 6509 N N . ASP B 1 333 ? 9.234 -4.648 3.611 1 92.75 333 ASP B N 1
ATOM 6510 C CA . ASP B 1 333 ? 9.016 -5.055 4.996 1 92.75 333 ASP B CA 1
ATOM 6511 C C . ASP B 1 333 ? 8.039 -6.23 5.074 1 92.75 333 ASP B C 1
ATOM 6513 O O . ASP B 1 333 ? 8.18 -7.102 5.934 1 92.75 333 ASP B O 1
ATOM 6517 N N . ARG B 1 334 ? 7.078 -6.168 4.203 1 91.5 334 ARG B N 1
ATOM 6518 C CA . ARG B 1 334 ? 6.137 -7.266 4.027 1 91.5 334 ARG B CA 1
ATOM 6519 C C . ARG B 1 334 ? 5.891 -7.551 2.551 1 91.5 334 ARG B C 1
ATOM 6521 O O . ARG B 1 334 ? 5.504 -6.652 1.797 1 91.5 334 ARG B O 1
ATOM 6528 N N . GLY B 1 335 ? 6.148 -8.789 2.219 1 94 335 GLY B N 1
ATOM 6529 C CA . GLY B 1 335 ? 5.926 -9.195 0.842 1 94 335 GLY B CA 1
ATOM 6530 C C . GLY B 1 335 ? 7.016 -8.734 -0.106 1 94 335 GLY B C 1
ATOM 6531 O O . GLY B 1 335 ? 8.023 -8.18 0.328 1 94 335 GLY B O 1
ATOM 6532 N N . PHE B 1 336 ? 6.824 -8.945 -1.384 1 96.81 336 PHE B N 1
ATOM 6533 C CA . PHE B 1 336 ? 7.781 -8.586 -2.422 1 96.81 336 PHE B CA 1
ATOM 6534 C C . PHE B 1 336 ? 7.078 -8.398 -3.764 1 96.81 336 PHE B C 1
ATOM 6536 O O . PHE B 1 336 ? 5.926 -8.797 -3.926 1 96.81 336 PHE B O 1
ATOM 6543 N N . ASP B 1 337 ? 7.734 -7.707 -4.637 1 98 337 ASP B N 1
ATOM 6544 C CA . ASP B 1 337 ? 7.371 -7.609 -6.047 1 98 337 ASP B CA 1
ATOM 6545 C C . ASP B 1 337 ? 8.43 -8.258 -6.934 1 98 337 ASP B C 1
ATOM 6547 O O . ASP B 1 337 ? 9.531 -8.555 -6.477 1 98 337 ASP B O 1
ATOM 6551 N N . TYR B 1 338 ? 8.055 -8.57 -8.133 1 98.19 338 TYR B N 1
ATOM 6552 C CA . TYR B 1 338 ? 8.977 -9.172 -9.094 1 98.19 338 TYR B CA 1
ATOM 6553 C C . TYR B 1 338 ? 8.859 -8.492 -10.453 1 98.19 338 TYR B C 1
ATOM 6555 O O . TYR B 1 338 ? 7.781 -8.031 -10.836 1 98.19 338 TYR B O 1
ATOM 6563 N N . LEU B 1 339 ? 10 -8.469 -11.156 1 98.44 339 LEU B N 1
ATOM 6564 C CA . LEU B 1 339 ? 10.062 -7.703 -12.398 1 98.44 339 LEU B CA 1
ATOM 6565 C C . LEU B 1 339 ? 11.016 -8.352 -13.391 1 98.44 339 LEU B C 1
ATOM 6567 O O . LEU B 1 339 ? 12.125 -8.75 -13.023 1 98.44 339 LEU B O 1
ATOM 6571 N N . THR B 1 340 ? 10.562 -8.539 -14.609 1 98 340 THR B N 1
ATOM 6572 C CA . THR B 1 340 ? 11.414 -8.766 -15.773 1 98 340 THR B CA 1
ATOM 6573 C C . THR B 1 340 ? 11.148 -7.723 -16.859 1 98 340 THR B C 1
ATOM 6575 O O . THR B 1 340 ? 10.102 -7.078 -16.859 1 98 340 THR B O 1
ATOM 6578 N N . GLN B 1 341 ? 12.141 -7.488 -17.672 1 98 341 GLN B N 1
ATOM 6579 C CA . GLN B 1 341 ? 11.953 -6.641 -18.844 1 98 341 GLN B CA 1
ATOM 6580 C C . GLN B 1 341 ? 12.086 -7.445 -20.141 1 98 341 GLN B C 1
ATOM 6582 O O . GLN B 1 341 ? 13.023 -8.242 -20.281 1 98 341 GLN B O 1
ATOM 6587 N N . LEU B 1 342 ? 11.125 -7.289 -20.984 1 97.94 342 LEU B N 1
ATOM 6588 C CA . LEU B 1 342 ? 11.227 -7.945 -22.281 1 97.94 342 LEU B CA 1
ATOM 6589 C C . LEU B 1 342 ? 12.281 -7.27 -23.141 1 97.94 342 LEU B C 1
ATOM 6591 O O . LEU B 1 342 ? 12.484 -6.059 -23.047 1 97.94 342 LEU B O 1
ATOM 6595 N N . PRO B 1 343 ? 12.969 -8.055 -23.984 1 96.94 343 PRO B N 1
ATOM 6596 C CA . PRO B 1 343 ? 13.859 -7.414 -24.969 1 96.94 343 PRO B CA 1
ATOM 6597 C C . PRO B 1 343 ? 13.102 -6.582 -26 1 96.94 343 PRO B C 1
ATOM 6599 O O . PRO B 1 343 ? 11.906 -6.805 -26.219 1 96.94 343 PRO B O 1
ATOM 6602 N N . VAL B 1 344 ? 13.82 -5.578 -26.547 1 94.19 344 VAL B N 1
ATOM 6603 C CA . VAL B 1 344 ? 13.234 -4.824 -27.641 1 94.19 344 VAL B CA 1
ATOM 6604 C C . VAL B 1 344 ? 13.422 -5.59 -28.953 1 94.19 344 VAL B C 1
ATOM 6606 O O . VAL B 1 344 ? 14.547 -5.703 -29.453 1 94.19 344 VAL B O 1
ATOM 6609 N N . THR B 1 345 ? 12.352 -6.098 -29.406 1 92.69 345 THR B N 1
ATOM 6610 C CA . THR B 1 345 ? 12.305 -6.844 -30.656 1 92.69 345 THR B CA 1
ATOM 6611 C C . THR B 1 345 ? 11.078 -6.453 -31.469 1 92.69 345 THR B C 1
ATOM 6613 O O . THR B 1 345 ? 10.398 -5.48 -31.156 1 92.69 345 THR B O 1
ATOM 6616 N N . SER B 1 346 ? 10.836 -7.195 -32.531 1 90.31 346 SER B N 1
ATOM 6617 C CA . SER B 1 346 ? 9.617 -6.973 -33.312 1 90.31 346 SER B CA 1
ATOM 6618 C C . SER B 1 346 ? 8.375 -7.363 -32.531 1 90.31 346 SER B C 1
ATOM 6620 O O . SER B 1 346 ? 7.293 -6.824 -32.75 1 90.31 346 SER B O 1
ATOM 6622 N N . ALA B 1 347 ? 8.555 -8.211 -31.5 1 89.06 347 ALA B N 1
ATOM 6623 C CA . ALA B 1 347 ? 7.426 -8.75 -30.734 1 89.06 347 ALA B CA 1
ATOM 6624 C C . ALA B 1 347 ? 7.215 -7.977 -29.438 1 89.06 347 ALA B C 1
ATOM 6626 O O . ALA B 1 347 ? 6.141 -8.047 -28.844 1 89.06 347 ALA B O 1
ATOM 6627 N N . SER B 1 348 ? 8.18 -7.258 -29 1 93.5 348 SER B N 1
ATOM 6628 C CA . SER B 1 348 ? 8.117 -6.562 -27.719 1 93.5 348 SER B CA 1
ATOM 6629 C C . SER B 1 348 ? 8.875 -5.242 -27.766 1 93.5 348 SER B C 1
ATOM 6631 O O . SER B 1 348 ? 9.812 -5.09 -28.562 1 93.5 348 SER B O 1
ATOM 6633 N N . SER B 1 349 ? 8.492 -4.281 -26.969 1 93.06 349 SER B N 1
ATOM 6634 C CA . SER B 1 349 ? 9.062 -2.938 -26.953 1 93.06 349 SER B CA 1
ATOM 6635 C C . SER B 1 349 ? 9.742 -2.635 -25.625 1 93.06 349 SER B C 1
ATOM 6637 O O . SER B 1 349 ? 9.734 -1.492 -25.156 1 93.06 349 SER B O 1
ATOM 6639 N N . GLY B 1 350 ? 10.148 -3.748 -24.984 1 96.12 350 GLY B N 1
ATOM 6640 C CA . GLY B 1 350 ? 10.828 -3.543 -23.719 1 96.12 350 GLY B CA 1
ATOM 6641 C C . GLY B 1 350 ? 9.875 -3.402 -22.547 1 96.12 350 GLY B C 1
ATOM 6642 O O . GLY B 1 350 ? 10.188 -2.727 -21.562 1 96.12 350 GLY B O 1
ATOM 6643 N N . GLU B 1 351 ? 8.734 -3.988 -22.641 1 97.31 351 GLU B N 1
ATOM 6644 C CA . GLU B 1 351 ? 7.734 -3.92 -21.578 1 97.31 351 GLU B CA 1
ATOM 6645 C C . GLU B 1 351 ? 8.312 -4.402 -20.25 1 97.31 351 GLU B C 1
ATOM 6647 O O . GLU B 1 351 ? 9.062 -5.379 -20.219 1 97.31 351 GLU B O 1
ATOM 6652 N N . MET B 1 352 ? 8.016 -3.627 -19.203 1 98.06 352 MET B N 1
ATOM 6653 C CA . MET B 1 352 ? 8.312 -4.016 -17.828 1 98.06 352 MET B CA 1
ATOM 6654 C C . MET B 1 352 ? 7.23 -4.938 -17.281 1 98.06 352 MET B C 1
ATOM 6656 O O . MET B 1 352 ? 6.102 -4.504 -17.047 1 98.06 352 MET B O 1
ATOM 6660 N N . MET B 1 353 ? 7.535 -6.23 -17.125 1 98.56 353 MET B N 1
ATOM 6661 C CA . MET B 1 353 ? 6.598 -7.211 -16.578 1 98.56 353 MET B CA 1
ATOM 6662 C C . MET B 1 353 ? 6.637 -7.219 -15.055 1 98.56 353 MET B C 1
ATOM 6664 O O . MET B 1 353 ? 7.438 -7.938 -14.453 1 98.56 353 MET B O 1
ATOM 6668 N N . MET B 1 354 ? 5.754 -6.43 -14.445 1 98.62 354 MET B N 1
ATOM 6669 C CA . MET B 1 354 ? 5.781 -6.113 -13.023 1 98.62 354 MET B CA 1
ATOM 6670 C C . MET B 1 354 ? 4.629 -6.793 -12.289 1 98.62 354 MET B C 1
ATOM 6672 O O . MET B 1 354 ? 3.461 -6.512 -12.57 1 98.62 354 MET B O 1
ATOM 6676 N N . GLY B 1 355 ? 4.965 -7.734 -11.391 1 98.56 355 GLY B N 1
ATOM 6677 C CA . GLY B 1 355 ? 3.959 -8.383 -10.562 1 98.56 355 GLY B CA 1
ATOM 6678 C C . GLY B 1 355 ? 4.199 -8.195 -9.078 1 98.56 355 GLY B C 1
ATOM 6679 O O . GLY B 1 355 ? 5.301 -7.832 -8.656 1 98.56 355 GLY B O 1
ATOM 6680 N N . GLY B 1 356 ? 3.186 -8.359 -8.32 1 98 356 GLY B N 1
ATOM 6681 C CA . GLY B 1 356 ? 3.283 -8.219 -6.875 1 98 356 GLY B CA 1
ATOM 6682 C C . GLY B 1 356 ? 2.086 -7.516 -6.266 1 98 356 GLY B C 1
ATOM 6683 O O . GLY B 1 356 ? 0.951 -7.719 -6.699 1 98 356 GLY B O 1
ATOM 6684 N N . GLY B 1 357 ? 2.291 -6.836 -5.188 1 97.5 357 GLY B N 1
ATOM 6685 C CA . GLY B 1 357 ? 1.275 -6.062 -4.488 1 97.5 357 GLY B CA 1
ATOM 6686 C C . GLY B 1 357 ? 0.378 -6.914 -3.611 1 97.5 357 GLY B C 1
ATOM 6687 O O . GLY B 1 357 ? -0.602 -6.418 -3.051 1 97.5 357 GLY B O 1
ATOM 6688 N N . TYR B 1 358 ? 0.699 -8.18 -3.428 1 96.56 358 TYR B N 1
ATOM 6689 C CA . TYR B 1 358 ? -0.16 -9.078 -2.662 1 96.56 358 TYR B CA 1
ATOM 6690 C C . TYR B 1 358 ? -0.318 -8.586 -1.228 1 96.56 358 TYR B C 1
ATOM 6692 O O . TYR B 1 358 ? -1.436 -8.508 -0.712 1 96.56 358 TYR B O 1
ATOM 6700 N N . ALA B 1 359 ? 0.79 -8.234 -0.632 1 95.25 359 ALA B N 1
ATOM 6701 C CA . ALA B 1 359 ? 0.77 -7.805 0.765 1 95.25 359 ALA B CA 1
ATOM 6702 C C . ALA B 1 359 ? 0.044 -6.473 0.921 1 95.25 359 ALA B C 1
ATOM 6704 O O . ALA B 1 359 ? -0.349 -6.102 2.029 1 95.25 359 ALA B O 1
ATOM 6705 N N . GLN B 1 360 ? -0.118 -5.781 -0.175 1 95.38 360 GLN B N 1
ATOM 6706 C CA . GLN B 1 360 ? -0.761 -4.473 -0.149 1 95.38 360 GLN B CA 1
ATOM 6707 C C . GLN B 1 360 ? -2.273 -4.598 -0.304 1 95.38 360 GLN B C 1
ATOM 6709 O O . GLN B 1 360 ? -3.01 -3.639 -0.066 1 95.38 360 GLN B O 1
ATOM 6714 N N . THR B 1 361 ? -2.756 -5.758 -0.615 1 96.12 361 THR B N 1
ATOM 6715 C CA . THR B 1 361 ? -4.199 -5.957 -0.682 1 96.12 361 THR B CA 1
ATOM 6716 C C . THR B 1 361 ? -4.805 -6.004 0.718 1 96.12 361 THR B C 1
ATOM 6718 O O . THR B 1 361 ? -4.086 -5.887 1.715 1 96.12 361 THR B O 1
ATOM 6721 N N . GLN B 1 362 ? -6.086 -6.164 0.816 1 93.94 362 GLN B N 1
ATOM 6722 C CA . GLN B 1 362 ? -6.812 -6.059 2.078 1 93.94 362 GLN B CA 1
ATOM 6723 C C . GLN B 1 362 ? -6.32 -7.09 3.086 1 93.94 362 GLN B C 1
ATOM 6725 O O . GLN B 1 362 ? -6.121 -8.258 2.738 1 93.94 362 GLN B O 1
ATOM 6730 N N . GLY B 1 363 ? -6.121 -6.629 4.281 1 91.75 363 GLY B N 1
ATOM 6731 C CA . GLY B 1 363 ? -5.707 -7.496 5.371 1 91.75 363 GLY B CA 1
ATOM 6732 C C . GLY B 1 363 ? -4.309 -8.062 5.188 1 91.75 363 GLY B C 1
ATOM 6733 O O . GLY B 1 363 ? -3.994 -9.141 5.695 1 91.75 363 GLY B O 1
ATOM 6734 N N . GLY B 1 364 ? -3.463 -7.41 4.402 1 92.38 364 GLY B N 1
ATOM 6735 C CA . GLY B 1 364 ? -2.123 -7.918 4.152 1 92.38 364 GLY B CA 1
ATOM 6736 C C . GLY B 1 364 ? -2.107 -9.141 3.25 1 92.38 364 GLY B C 1
ATOM 6737 O O . GLY B 1 364 ? -1.218 -9.984 3.357 1 92.38 364 GLY B O 1
ATOM 6738 N N . GLY B 1 365 ? -3.145 -9.297 2.504 1 95.5 365 GLY B N 1
ATOM 6739 C CA . GLY B 1 365 ? -3.217 -10.391 1.543 1 95.5 365 GLY B CA 1
ATOM 6740 C C . GLY B 1 365 ? -4.18 -11.484 1.954 1 95.5 365 GLY B C 1
ATOM 6741 O O . GLY B 1 365 ? -4.621 -12.273 1.119 1 95.5 365 GLY B O 1
ATOM 6742 N N . ILE B 1 366 ? -4.629 -11.539 3.213 1 96.44 366 ILE B N 1
ATOM 6743 C CA . ILE B 1 366 ? -5.391 -12.672 3.729 1 96.44 366 ILE B CA 1
ATOM 6744 C C . ILE B 1 366 ? -6.758 -12.727 3.051 1 96.44 366 ILE B C 1
ATOM 6746 O O . ILE B 1 366 ? -7.344 -13.805 2.904 1 96.44 366 ILE B O 1
ATOM 6750 N N . HIS B 1 367 ? -7.234 -11.625 2.518 1 96.38 367 HIS B N 1
ATOM 6751 C CA . HIS B 1 367 ? -8.531 -11.602 1.849 1 96.38 367 HIS B CA 1
ATOM 6752 C C . HIS B 1 367 ? -8.438 -12.18 0.443 1 96.38 367 HIS B C 1
ATOM 6754 O O . HIS B 1 367 ? -9.453 -12.484 -0.18 1 96.38 367 HIS B O 1
ATOM 6760 N N . GLU B 1 368 ? -7.199 -12.336 -0.064 1 97.19 368 GLU B N 1
ATOM 6761 C CA . GLU B 1 368 ? -6.965 -12.945 -1.369 1 97.19 368 GLU B CA 1
ATOM 6762 C C . GLU B 1 368 ? -6.695 -14.438 -1.239 1 97.19 368 GLU B C 1
ATOM 6764 O O . GLU B 1 368 ? -6.574 -15.141 -2.244 1 97.19 368 GLU B O 1
ATOM 6769 N N . THR B 1 369 ? -6.594 -14.938 0.013 1 97.31 369 THR B N 1
ATOM 6770 C CA . THR B 1 369 ? -6.359 -16.359 0.279 1 97.31 369 THR B CA 1
ATOM 6771 C C . THR B 1 369 ? -7.629 -17.172 0.04 1 97.31 369 THR B C 1
ATOM 6773 O O . THR B 1 369 ? -8.695 -16.828 0.55 1 97.31 369 THR B O 1
ATOM 6776 N N . GLY B 1 370 ? -7.523 -18.156 -0.78 1 97.75 370 GLY B N 1
ATOM 6777 C CA . GLY B 1 370 ? -8.656 -19.031 -1.07 1 97.75 370 GLY B CA 1
ATOM 6778 C C . GLY B 1 370 ? -9.469 -18.578 -2.266 1 97.75 370 GLY B C 1
ATOM 6779 O O . GLY B 1 370 ? -10.445 -19.219 -2.645 1 97.75 370 GLY B O 1
ATOM 6780 N N . ILE B 1 371 ? -9.078 -17.484 -2.867 1 97.81 371 ILE B N 1
ATOM 6781 C CA . ILE B 1 371 ? -9.797 -16.969 -4.027 1 97.81 371 ILE B CA 1
ATOM 6782 C C . ILE B 1 371 ? -9.312 -17.688 -5.289 1 97.81 371 ILE B C 1
ATOM 6784 O O . ILE B 1 371 ? -8.117 -17.734 -5.566 1 97.81 371 ILE B O 1
ATOM 6788 N N . SER B 1 372 ? -10.273 -18.203 -6.059 1 98.06 372 SER B N 1
ATOM 6789 C CA . SER B 1 372 ? -9.93 -19 -7.234 1 98.06 372 SER B CA 1
ATOM 6790 C C . SER B 1 372 ? -10.445 -18.344 -8.516 1 98.06 372 SER B C 1
ATOM 6792 O O . SER B 1 372 ? -10.453 -18.969 -9.578 1 98.06 372 SER B O 1
ATOM 6794 N N . LYS B 1 373 ? -10.922 -17.125 -8.438 1 97.12 373 LYS B N 1
ATOM 6795 C CA . LYS B 1 373 ? -11.422 -16.391 -9.594 1 97.12 373 LYS B CA 1
ATOM 6796 C C . LYS B 1 373 ? -10.406 -15.359 -10.07 1 97.12 373 LYS B C 1
ATOM 6798 O O . LYS B 1 373 ? -9.711 -14.75 -9.258 1 97.12 373 LYS B O 1
ATOM 6803 N N . ASP B 1 374 ? -10.352 -15.148 -11.297 1 98.25 374 ASP B N 1
ATOM 6804 C CA . ASP B 1 374 ? -9.398 -14.203 -11.867 1 98.25 374 ASP B CA 1
ATOM 6805 C C . ASP B 1 374 ? -10.102 -13.211 -12.797 1 98.25 374 ASP B C 1
ATOM 6807 O O . ASP B 1 374 ? -9.539 -12.797 -13.812 1 98.25 374 ASP B O 1
ATOM 6811 N N . ALA B 1 375 ? -11.336 -12.852 -12.484 1 97.5 375 ALA B N 1
ATOM 6812 C CA . ALA B 1 375 ? -12.164 -12.008 -13.344 1 97.5 375 ALA B CA 1
ATOM 6813 C C . ALA B 1 375 ? -12 -10.531 -12.984 1 97.5 375 ALA B C 1
ATOM 6815 O O . ALA B 1 375 ? -12.375 -9.656 -13.758 1 97.5 375 ALA B O 1
ATOM 6816 N N . GLU B 1 376 ? -11.414 -10.258 -11.852 1 96.06 376 GLU B N 1
ATOM 6817 C CA . GLU B 1 376 ? -11.375 -8.883 -11.367 1 96.06 376 GLU B CA 1
ATOM 6818 C C . GLU B 1 376 ? -9.969 -8.492 -10.922 1 96.06 376 GLU B C 1
ATOM 6820 O O . GLU B 1 376 ? -9.18 -9.344 -10.516 1 96.06 376 GLU B O 1
ATOM 6825 N N . LEU B 1 377 ? -9.727 -7.18 -11.039 1 97.12 377 LEU B N 1
ATOM 6826 C CA . LEU B 1 377 ? -8.508 -6.609 -10.469 1 97.12 377 LEU B CA 1
ATOM 6827 C C . LEU B 1 377 ? -8.734 -6.172 -9.023 1 97.12 377 LEU B C 1
ATOM 6829 O O . LEU B 1 377 ? -9.828 -5.73 -8.672 1 97.12 377 LEU B O 1
ATOM 6833 N N . ASN B 1 378 ? -7.75 -6.379 -8.219 1 97.62 378 ASN B N 1
ATOM 6834 C CA . ASN B 1 378 ? -7.742 -5.789 -6.887 1 97.62 378 ASN B CA 1
ATOM 6835 C C . ASN B 1 378 ? -7.273 -4.336 -6.918 1 97.62 378 ASN B C 1
ATOM 6837 O O . ASN B 1 378 ? -6.195 -4.039 -7.434 1 97.62 378 ASN B O 1
ATOM 6841 N N . MET B 1 379 ? -7.977 -3.447 -6.355 1 96.56 379 MET B N 1
ATOM 6842 C CA . MET B 1 379 ? -7.707 -2.016 -6.445 1 96.56 379 MET B CA 1
ATOM 6843 C C . MET B 1 379 ? -6.402 -1.66 -5.742 1 96.56 379 MET B C 1
ATOM 6845 O O . MET B 1 379 ? -5.637 -0.824 -6.223 1 96.56 379 MET B O 1
ATOM 6849 N N . TYR B 1 380 ? -6.137 -2.246 -4.594 1 97.62 380 TYR B N 1
ATOM 6850 C CA . TYR B 1 380 ? -4.941 -1.924 -3.826 1 97.62 380 TYR B CA 1
ATOM 6851 C C . TYR B 1 380 ? -3.686 -2.404 -4.543 1 97.62 380 TYR B C 1
ATOM 6853 O O . TYR B 1 380 ? -2.678 -1.696 -4.582 1 97.62 380 TYR B O 1
ATOM 6861 N N . ALA B 1 381 ? -3.773 -3.605 -5.07 1 98.19 381 ALA B N 1
ATOM 6862 C CA . ALA B 1 381 ? 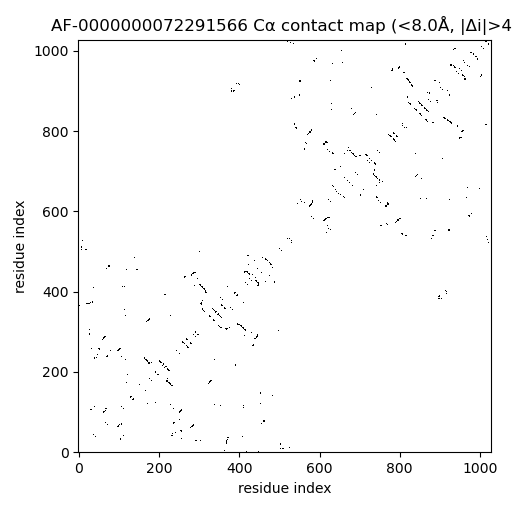-2.662 -4.082 -5.891 1 98.19 381 ALA B CA 1
ATOM 6863 C C . ALA B 1 381 ? -2.471 -3.197 -7.117 1 98.19 381 ALA B C 1
ATOM 6865 O O . ALA B 1 381 ? -1.338 -2.93 -7.527 1 98.19 381 ALA B O 1
ATOM 6866 N N . ASN B 1 382 ? -3.559 -2.781 -7.715 1 98.25 382 ASN B N 1
ATOM 6867 C CA . ASN B 1 382 ? -3.512 -1.874 -8.859 1 98.25 382 ASN B CA 1
ATOM 6868 C C . ASN B 1 382 ? -2.779 -0.581 -8.516 1 98.25 382 ASN B C 1
ATOM 6870 O O . ASN B 1 382 ? -1.862 -0.173 -9.234 1 98.25 382 ASN B O 1
ATOM 6874 N N . ILE B 1 383 ? -3.107 0.022 -7.41 1 98.12 383 ILE B N 1
ATOM 6875 C CA . ILE B 1 383 ? -2.467 1.247 -6.941 1 98.12 383 ILE B CA 1
ATOM 6876 C C . ILE B 1 383 ? -0.975 1 -6.727 1 98.12 383 ILE B C 1
ATOM 6878 O O . ILE B 1 383 ? -0.138 1.771 -7.203 1 98.12 383 ILE B O 1
ATOM 6882 N N . HIS B 1 384 ? -0.652 -0.047 -6.082 1 98.5 384 HIS B N 1
ATOM 6883 C CA . HIS B 1 384 ? 0.728 -0.382 -5.75 1 98.5 384 HIS B CA 1
ATOM 6884 C C . HIS B 1 384 ? 1.561 -0.601 -7.008 1 98.5 384 HIS B C 1
ATOM 6886 O O . HIS B 1 384 ? 2.619 0.01 -7.172 1 98.5 384 HIS B O 1
ATOM 6892 N N . LEU B 1 385 ? 1.057 -1.423 -7.898 1 98.69 385 LEU B N 1
ATOM 6893 C CA . LEU B 1 385 ? 1.812 -1.804 -9.086 1 98.69 385 LEU B CA 1
ATOM 6894 C C . LEU B 1 385 ? 2.062 -0.595 -9.984 1 98.69 385 LEU B C 1
ATOM 6896 O O . LEU B 1 385 ? 3.113 -0.496 -10.617 1 98.69 385 LEU B O 1
ATOM 6900 N N . ARG B 1 386 ? 1.18 0.314 -10.023 1 97.75 386 ARG B N 1
ATOM 6901 C CA . ARG B 1 386 ? 1.316 1.515 -10.844 1 97.75 386 ARG B CA 1
ATOM 6902 C C . ARG B 1 386 ? 2.438 2.408 -10.32 1 97.75 386 ARG B C 1
ATOM 6904 O O . ARG B 1 386 ? 3.02 3.188 -11.078 1 97.75 386 ARG B O 1
ATOM 6911 N N . GLY B 1 387 ? 2.727 2.266 -9.055 1 97.94 387 GLY B N 1
ATOM 6912 C CA . GLY B 1 387 ? 3.621 3.24 -8.453 1 97.94 387 GLY B CA 1
ATOM 6913 C C . GLY B 1 387 ? 5.027 2.711 -8.25 1 97.94 387 GLY B C 1
ATOM 6914 O O . GLY B 1 387 ? 5.965 3.486 -8.047 1 97.94 387 GLY B O 1
ATOM 6915 N N . VAL B 1 388 ? 5.273 1.446 -8.359 1 98.12 388 VAL B N 1
ATOM 6916 C CA . VAL B 1 388 ? 6.5 0.789 -7.914 1 98.12 388 VAL B CA 1
ATOM 6917 C C . VAL B 1 388 ? 7.68 1.264 -8.758 1 98.12 388 VAL B C 1
ATOM 6919 O O . VAL B 1 388 ? 8.703 1.684 -8.219 1 98.12 388 VAL B O 1
ATOM 6922 N N . LEU B 1 389 ? 7.574 1.272 -10.062 1 97.69 389 LEU B N 1
ATOM 6923 C CA . LEU B 1 389 ? 8.727 1.462 -10.938 1 97.69 389 LEU B CA 1
ATOM 6924 C C . LEU B 1 389 ? 9.281 2.873 -10.797 1 97.69 389 LEU B C 1
ATOM 6926 O O . LEU B 1 389 ? 10.492 3.053 -10.617 1 97.69 389 LEU B O 1
ATOM 6930 N N . GLY B 1 390 ? 8.414 3.863 -10.812 1 96.19 390 GLY B N 1
ATOM 6931 C CA . GLY B 1 390 ? 8.867 5.234 -10.664 1 96.19 390 GLY B CA 1
ATOM 6932 C C . GLY B 1 390 ? 9.469 5.52 -9.297 1 96.19 390 GLY B C 1
ATOM 6933 O O . GLY B 1 390 ? 10.359 6.363 -9.172 1 96.19 390 GLY B O 1
ATOM 6934 N N . ALA B 1 391 ? 9.008 4.809 -8.289 1 97.12 391 ALA B N 1
ATOM 6935 C CA . ALA B 1 391 ? 9.508 5.008 -6.934 1 97.12 391 ALA B CA 1
ATOM 6936 C C . ALA B 1 391 ? 10.844 4.301 -6.734 1 97.12 391 ALA B C 1
ATOM 6938 O O . ALA B 1 391 ? 11.797 4.895 -6.215 1 97.12 391 ALA B O 1
ATOM 6939 N N . VAL B 1 392 ? 10.93 3.074 -7.195 1 97.62 392 VAL B N 1
ATOM 6940 C CA . VAL B 1 392 ? 12.086 2.227 -6.91 1 97.62 392 VAL B CA 1
ATOM 6941 C C . VAL B 1 392 ? 13.281 2.676 -7.75 1 97.62 392 VAL B C 1
ATOM 6943 O O . VAL B 1 392 ? 14.406 2.725 -7.258 1 97.62 392 VAL B O 1
ATOM 6946 N N . PHE B 1 393 ? 13.078 3.02 -9.078 1 96.88 393 PHE B N 1
ATOM 6947 C CA . PHE B 1 393 ? 14.18 3.406 -9.953 1 96.88 393 PHE B CA 1
ATOM 6948 C C . PHE B 1 393 ? 14.406 4.914 -9.906 1 96.88 393 PHE B C 1
ATOM 6950 O O . PHE B 1 393 ? 15.156 5.461 -10.719 1 96.88 393 PHE B O 1
ATOM 6957 N N . ALA B 1 394 ? 13.773 5.617 -8.984 1 92.88 394 ALA B N 1
ATOM 6958 C CA . ALA B 1 394 ? 13.93 7.051 -8.742 1 92.88 394 ALA B CA 1
ATOM 6959 C C . ALA B 1 394 ? 13.5 7.859 -9.969 1 92.88 394 ALA B C 1
ATOM 6961 O O . ALA B 1 394 ? 13.727 7.445 -11.102 1 92.88 394 ALA B O 1
ATOM 6962 N N . PRO B 1 395 ? 12.984 8.969 -9.75 1 90.19 395 PRO B N 1
ATOM 6963 C CA . PRO B 1 395 ? 12.438 9.781 -10.836 1 90.19 395 PRO B CA 1
ATOM 6964 C C . PRO B 1 395 ? 13.5 10.195 -11.859 1 90.19 395 PRO B C 1
ATOM 6966 O O . PRO B 1 395 ? 13.234 10.211 -13.062 1 90.19 395 PRO B O 1
ATOM 6969 N N . GLU B 1 396 ? 14.672 10.492 -11.406 1 92 396 GLU B N 1
ATOM 6970 C CA . GLU B 1 396 ? 15.719 10.977 -12.297 1 92 396 GLU B CA 1
ATOM 6971 C C . GLU B 1 396 ? 16.188 9.875 -13.242 1 92 396 GLU B C 1
ATOM 6973 O O . GLU B 1 396 ? 16.641 10.156 -14.352 1 92 396 GLU B O 1
ATOM 6978 N N . ASN B 1 397 ? 16.062 8.625 -12.82 1 94.12 397 ASN B N 1
ATOM 6979 C CA . ASN B 1 397 ? 16.5 7.484 -13.625 1 94.12 397 ASN B CA 1
ATOM 6980 C C . ASN B 1 397 ? 15.352 6.934 -14.469 1 94.12 397 ASN B C 1
ATOM 6982 O O . ASN B 1 397 ? 15.586 6.359 -15.539 1 94.12 397 ASN B O 1
ATOM 6986 N N . TRP B 1 398 ? 14.156 7.078 -13.969 1 94.81 398 TRP B N 1
ATOM 6987 C CA . TRP B 1 398 ? 12.977 6.531 -14.641 1 94.81 398 TRP B CA 1
ATOM 6988 C C . TRP B 1 398 ? 12.492 7.473 -15.734 1 94.81 398 TRP B C 1
ATOM 6990 O O . TRP B 1 398 ? 12.234 7.043 -16.859 1 94.81 398 TRP B O 1
ATOM 7000 N N . GLY B 1 399 ? 12.383 8.789 -15.414 1 94.12 399 GLY B N 1
ATOM 7001 C CA . GLY B 1 399 ? 11.922 9.789 -16.359 1 94.12 399 GLY B CA 1
ATOM 7002 C C . GLY B 1 399 ? 10.414 9.773 -16.562 1 94.12 399 GLY B C 1
ATOM 7003 O O . GLY B 1 399 ? 9.656 9.602 -15.602 1 94.12 399 GLY B O 1
ATOM 7004 N N . THR B 1 400 ? 9.977 10.055 -17.781 1 94.38 400 THR B N 1
ATOM 7005 C CA . THR B 1 400 ? 8.562 10.164 -18.141 1 94.38 400 THR B CA 1
ATOM 7006 C C . THR B 1 400 ? 8.133 8.992 -19.016 1 94.38 400 THR B C 1
ATOM 7008 O O . THR B 1 400 ? 8.93 8.469 -19.797 1 94.38 400 THR B O 1
ATOM 7011 N N . VAL B 1 401 ? 6.859 8.633 -18.828 1 93.31 401 VAL B N 1
ATOM 7012 C CA . VAL B 1 401 ? 6.277 7.594 -19.672 1 93.31 401 VAL B CA 1
ATOM 7013 C C . VAL B 1 401 ? 5.383 8.227 -20.734 1 93.31 401 VAL B C 1
ATOM 7015 O O . VAL B 1 401 ? 4.363 8.844 -20.422 1 93.31 401 VAL B O 1
ATOM 7018 N N . LYS B 1 402 ? 5.688 8.031 -21.938 1 86.62 402 LYS B N 1
ATOM 7019 C CA . LYS B 1 402 ? 5.027 8.734 -23.031 1 86.62 402 LYS B CA 1
ATOM 7020 C C . LYS B 1 402 ? 3.775 7.992 -23.484 1 86.62 402 LYS B C 1
ATOM 7022 O O . LYS B 1 402 ? 3.012 8.5 -24.312 1 86.62 402 LYS B O 1
ATOM 7027 N N . GLU B 1 403 ? 3.539 6.848 -23.047 1 89.5 403 GLU B N 1
ATOM 7028 C CA . GLU B 1 403 ? 2.389 5.992 -23.328 1 89.5 403 GLU B CA 1
ATOM 7029 C C . GLU B 1 403 ? 1.564 5.742 -22.062 1 89.5 403 GLU B C 1
ATOM 7031 O O . GLU B 1 403 ? 1.899 6.242 -20.984 1 89.5 403 GLU B O 1
ATOM 7036 N N . PRO B 1 404 ? 0.419 5.086 -22.281 1 90.25 404 PRO B N 1
ATOM 7037 C CA . PRO B 1 404 ? -0.289 4.715 -21.047 1 90.25 404 PRO B CA 1
ATOM 7038 C C . PRO B 1 404 ? 0.607 3.992 -20.047 1 90.25 404 PRO B C 1
ATOM 7040 O O . PRO B 1 404 ? 1.365 3.096 -20.422 1 90.25 404 PRO B O 1
ATOM 7043 N N . ALA B 1 405 ? 0.513 4.406 -18.859 1 92.56 405 ALA B N 1
ATOM 7044 C CA . ALA B 1 405 ? 1.428 3.941 -17.812 1 92.56 405 ALA B CA 1
ATOM 7045 C C . ALA B 1 405 ? 1.319 2.432 -17.625 1 92.56 405 ALA B C 1
ATOM 7047 O O . ALA B 1 405 ? 2.273 1.785 -17.188 1 92.56 405 ALA B O 1
ATOM 7048 N N . VAL B 1 406 ? 0.162 1.823 -17.906 1 96.62 406 VAL B N 1
ATOM 7049 C CA . VAL B 1 406 ? -0.101 0.39 -17.828 1 96.62 406 VAL B CA 1
ATOM 7050 C C . VAL B 1 406 ? -0.752 -0.084 -19.125 1 96.62 406 VAL B C 1
ATOM 7052 O O . VAL B 1 406 ? -1.846 0.365 -19.484 1 96.62 406 VAL B O 1
ATOM 7055 N N . THR B 1 407 ? -0.082 -0.935 -19.766 1 95.75 407 THR B N 1
ATOM 7056 C CA . THR B 1 407 ? -0.611 -1.453 -21.031 1 95.75 407 THR B CA 1
ATOM 7057 C C . THR B 1 407 ? -1.568 -2.615 -20.781 1 95.75 407 THR B C 1
ATOM 7059 O O . THR B 1 407 ? -2.535 -2.803 -21.516 1 95.75 407 THR B O 1
ATOM 7062 N N . ALA B 1 408 ? -1.261 -3.396 -19.781 1 97.19 408 ALA B N 1
ATOM 7063 C CA . ALA B 1 408 ? -2.125 -4.5 -19.375 1 97.19 408 ALA B CA 1
ATOM 7064 C C . ALA B 1 408 ? -1.956 -4.812 -17.891 1 97.19 408 ALA B C 1
ATOM 7066 O O . ALA B 1 408 ? -0.863 -4.66 -17.328 1 97.19 408 ALA B O 1
ATOM 7067 N N . MET B 1 409 ? -2.994 -5.172 -17.266 1 98.19 409 MET B N 1
ATOM 7068 C CA . MET B 1 409 ? -2.998 -5.664 -15.883 1 98.19 409 MET B CA 1
ATOM 7069 C C . MET B 1 409 ? -3.973 -6.824 -15.727 1 98.19 409 MET B C 1
ATOM 7071 O O . MET B 1 409 ? -5.066 -6.809 -16.297 1 98.19 409 MET B O 1
ATOM 7075 N N . TRP B 1 410 ? -3.537 -7.879 -14.992 1 98.75 410 TRP B N 1
ATOM 7076 C CA . TRP B 1 410 ? -4.387 -9.062 -14.883 1 98.75 410 TRP B CA 1
ATOM 7077 C C . TRP B 1 410 ? -4.133 -9.805 -13.578 1 98.75 410 TRP B C 1
ATOM 7079 O O . TRP B 1 410 ? -3.154 -9.523 -12.883 1 98.75 410 TRP B O 1
ATOM 7089 N N . THR B 1 411 ? -5.055 -10.617 -13.234 1 98.69 411 THR B N 1
ATOM 7090 C CA . THR B 1 411 ? -4.941 -11.492 -12.078 1 98.69 411 THR B CA 1
ATOM 7091 C C . THR B 1 411 ? -4.723 -12.938 -12.516 1 98.69 411 THR B C 1
ATOM 7093 O O . THR B 1 411 ? -4.949 -13.281 -13.68 1 98.69 411 THR B O 1
ATOM 7096 N N . GLY B 1 412 ? -4.164 -13.734 -11.695 1 98.25 412 GLY B N 1
ATOM 7097 C CA . GLY B 1 412 ? -3.955 -15.156 -11.898 1 98.25 412 GLY B CA 1
ATOM 7098 C C . GLY B 1 412 ? -4.039 -15.961 -10.609 1 98.25 412 GLY B C 1
ATOM 7099 O O . GLY B 1 412 ? -3.688 -15.469 -9.539 1 98.25 412 GLY B O 1
ATOM 7100 N N . ASN B 1 413 ? -4.438 -17.203 -10.766 1 98.12 413 ASN B N 1
ATOM 7101 C CA . ASN B 1 413 ? -4.574 -18.078 -9.609 1 98.12 413 ASN B CA 1
ATOM 7102 C C . ASN B 1 413 ? -3.344 -18.969 -9.438 1 98.12 413 ASN B C 1
ATOM 7104 O O . ASN B 1 413 ? -2.971 -19.719 -10.344 1 98.12 413 ASN B O 1
ATOM 7108 N N . MET B 1 414 ? -2.775 -18.875 -8.312 1 97.94 414 MET B N 1
ATOM 7109 C CA . MET B 1 414 ? -1.669 -19.734 -7.922 1 97.94 414 MET B CA 1
ATOM 7110 C C . MET B 1 414 ? -2.143 -20.828 -6.961 1 97.94 414 MET B C 1
ATOM 7112 O O . MET B 1 414 ? -3.064 -20.609 -6.172 1 97.94 414 MET B O 1
ATOM 7116 N N . GLY B 1 415 ? -1.583 -22 -7.117 1 98.19 415 GLY B N 1
ATOM 7117 C CA . GLY B 1 415 ? -1.81 -23.062 -6.152 1 98.19 415 GLY B CA 1
ATOM 7118 C C . GLY B 1 415 ? -0.769 -23.094 -5.051 1 98.19 415 GLY B C 1
ATOM 7119 O O . GLY B 1 415 ? 0.416 -23.312 -5.312 1 98.19 415 GLY B O 1
ATOM 7120 N N . PHE B 1 416 ? -1.256 -22.938 -3.83 1 97.81 416 PHE B N 1
ATOM 7121 C CA . PHE B 1 416 ? -0.36 -22.953 -2.682 1 97.81 416 PHE B CA 1
ATOM 7122 C C . PHE B 1 416 ? -0.545 -24.219 -1.865 1 97.81 416 PHE B C 1
ATOM 7124 O O . PHE B 1 416 ? -1.661 -24.734 -1.747 1 97.81 416 PHE B O 1
ATOM 7131 N N . SER B 1 417 ? 0.547 -24.688 -1.367 1 97.19 417 SER B N 1
ATOM 7132 C CA . SER B 1 417 ? 0.485 -25.781 -0.392 1 97.19 417 SER B CA 1
ATOM 7133 C C . SER B 1 417 ? 0.755 -25.266 1.02 1 97.19 417 SER B C 1
ATOM 7135 O O . SER B 1 417 ? 1.409 -24.234 1.198 1 97.19 417 SER B O 1
ATOM 7137 N N . THR B 1 418 ? 0.286 -25.969 1.965 1 95.69 418 THR B N 1
ATOM 7138 C CA . THR B 1 418 ? 0.421 -25.578 3.365 1 95.69 418 THR B CA 1
ATOM 7139 C C . THR B 1 418 ? 1.865 -25.75 3.834 1 95.69 418 THR B C 1
ATOM 7141 O O . THR B 1 418 ? 2.316 -25.031 4.73 1 95.69 418 THR B O 1
ATOM 7144 N N . ASP B 1 419 ? 2.594 -26.609 3.184 1 94.19 419 ASP B N 1
ATOM 7145 C CA . ASP B 1 419 ? 3.967 -26.844 3.619 1 94.19 419 ASP B CA 1
ATOM 7146 C C . ASP B 1 419 ? 4.961 -26.172 2.676 1 94.19 419 ASP B C 1
ATOM 7148 O O . ASP B 1 419 ? 6.176 -26.344 2.82 1 94.19 419 ASP B O 1
ATOM 7152 N N . GLY B 1 420 ? 4.508 -25.547 1.615 1 95.12 420 GLY B N 1
ATOM 7153 C CA . GLY B 1 420 ? 5.352 -24.703 0.775 1 95.12 420 GLY B CA 1
ATOM 7154 C C . GLY B 1 420 ? 6.043 -25.484 -0.33 1 95.12 420 GLY B C 1
ATOM 7155 O O . GLY B 1 420 ? 6.812 -24.906 -1.104 1 95.12 420 GLY B O 1
ATOM 7156 N N . LEU B 1 421 ? 5.762 -26.766 -0.471 1 97.25 421 LEU B N 1
ATOM 7157 C CA . LEU B 1 421 ? 6.41 -27.594 -1.478 1 97.25 421 LEU B CA 1
ATOM 7158 C C . LEU B 1 421 ? 5.387 -28.172 -2.453 1 97.25 421 LEU B C 1
ATOM 7160 O O . LEU B 1 421 ? 4.219 -28.344 -2.102 1 97.25 421 LEU B O 1
ATOM 7164 N N . PRO B 1 422 ? 5.797 -28.5 -3.68 1 98.38 422 PRO B N 1
ATOM 7165 C CA . PRO B 1 422 ? 4.898 -29.125 -4.652 1 98.38 422 PRO B CA 1
ATOM 7166 C C . PRO B 1 422 ? 4.383 -30.484 -4.188 1 98.38 422 PRO B C 1
ATOM 7168 O O . PRO B 1 422 ? 5.027 -31.141 -3.365 1 98.38 422 PRO B O 1
ATOM 7171 N N . TRP B 1 423 ? 3.223 -30.828 -4.668 1 98.62 423 TRP B N 1
ATOM 7172 C CA . TRP B 1 423 ? 2.617 -32.156 -4.465 1 98.62 423 TRP B CA 1
ATOM 7173 C C . TRP B 1 423 ? 2.613 -32.938 -5.762 1 98.62 423 TRP B C 1
ATOM 7175 O O . TRP B 1 423 ? 1.831 -32.656 -6.672 1 98.62 423 TRP B O 1
ATOM 7185 N N . VAL B 1 424 ? 3.424 -34.031 -5.785 1 98.88 424 VAL B N 1
ATOM 7186 C CA . VAL B 1 424 ? 3.645 -34.75 -7.031 1 98.88 424 VAL B CA 1
ATOM 7187 C C . VAL B 1 424 ? 3.551 -36.25 -6.777 1 98.88 424 VAL B C 1
ATOM 7189 O O . VAL B 1 424 ? 4.18 -36.781 -5.852 1 98.88 424 VAL B O 1
ATOM 7192 N N . GLY B 1 425 ? 2.703 -36.938 -7.551 1 98.44 425 GLY B N 1
ATOM 7193 C CA . GLY B 1 425 ? 2.682 -38.375 -7.441 1 98.44 425 GLY B CA 1
ATOM 7194 C C . GLY B 1 425 ? 1.284 -38.969 -7.523 1 98.44 425 GLY B C 1
ATOM 7195 O O . GLY B 1 425 ? 0.354 -38.312 -7.988 1 98.44 425 GLY B O 1
ATOM 7196 N N . LYS B 1 426 ? 1.2 -40.25 -7.148 1 96.81 426 LYS B N 1
ATOM 7197 C CA . LYS B 1 426 ? -0.063 -40.969 -7.168 1 96.81 426 LYS B CA 1
ATOM 7198 C C . LYS B 1 426 ? -1.012 -40.469 -6.086 1 96.81 426 LYS B C 1
ATOM 7200 O O . LYS B 1 426 ? -0.591 -40.219 -4.957 1 96.81 426 LYS B O 1
ATOM 7205 N N . LEU B 1 427 ? -2.248 -40.25 -6.543 1 96.62 427 LEU B N 1
ATOM 7206 C CA . LEU B 1 427 ? -3.271 -39.844 -5.586 1 96.62 427 LEU B CA 1
ATOM 7207 C C . LEU B 1 427 ? -3.9 -41.062 -4.914 1 96.62 427 LEU B C 1
ATOM 7209 O O . LEU B 1 427 ? -4.395 -41.969 -5.594 1 96.62 427 LEU B O 1
ATOM 7213 N N . PRO B 1 428 ? -3.828 -41.062 -3.584 1 93.25 428 PRO B N 1
ATOM 7214 C CA . PRO B 1 428 ? -4.527 -42.156 -2.916 1 93.25 428 PRO B CA 1
ATOM 7215 C C . PRO B 1 428 ? -6.047 -42.062 -3.025 1 93.25 428 PRO B C 1
ATOM 7217 O O . PRO B 1 428 ? -6.574 -40.969 -3.203 1 93.25 428 PRO B O 1
ATOM 7220 N N . ALA B 1 429 ? -6.684 -43.125 -2.809 1 90.75 429 ALA B N 1
ATOM 7221 C CA . ALA B 1 429 ? -8.141 -43.188 -2.885 1 90.75 429 ALA B CA 1
ATOM 7222 C C . ALA B 1 429 ? -8.773 -42.312 -1.792 1 90.75 429 ALA B C 1
ATOM 7224 O O . ALA B 1 429 ? -9.875 -41.781 -1.967 1 90.75 429 ALA B O 1
ATOM 7225 N N . SER B 1 430 ? -8.102 -42.125 -0.728 1 91.31 430 SER B N 1
ATOM 7226 C CA . SER B 1 430 ? -8.602 -41.312 0.371 1 91.31 430 SER B CA 1
ATOM 7227 C C . SER B 1 430 ? -8.781 -39.844 -0.058 1 91.31 430 SER B C 1
ATOM 7229 O O . SER B 1 430 ? -9.609 -39.125 0.503 1 91.31 430 SER B O 1
ATOM 7231 N N . LEU B 1 431 ? -8.062 -39.438 -1.048 1 93.62 431 LEU B N 1
ATOM 7232 C CA . LEU B 1 431 ? -8.133 -38.062 -1.544 1 93.62 431 LEU B CA 1
ATOM 7233 C C . LEU B 1 431 ? -9.18 -37.938 -2.648 1 93.62 431 LEU B C 1
ATOM 7235 O O . LEU B 1 431 ? -9.883 -36.938 -2.734 1 93.62 431 LEU B O 1
ATOM 7239 N N . THR B 1 432 ? -9.289 -38.969 -3.477 1 94 432 THR B N 1
ATOM 7240 C CA . THR B 1 432 ? -10.117 -38.875 -4.672 1 94 432 THR B CA 1
ATOM 7241 C C . THR B 1 432 ? -11.523 -39.406 -4.402 1 94 432 THR B C 1
ATOM 7243 O O . THR B 1 432 ? -12.469 -39.094 -5.113 1 94 432 THR B O 1
ATOM 7246 N N . GLU B 1 433 ? -11.594 -40.312 -3.488 1 88.62 433 GLU B N 1
ATOM 7247 C CA . GLU B 1 433 ? -12.828 -41 -3.109 1 88.62 433 GLU B CA 1
ATOM 7248 C C . GLU B 1 433 ? -13.336 -41.875 -4.242 1 88.62 433 GLU B C 1
ATOM 7250 O O . GLU B 1 433 ? -14.547 -42.062 -4.406 1 88.62 433 GLU B O 1
ATOM 7255 N N . ARG B 1 434 ? -12.43 -42.344 -5.086 1 90.12 434 ARG B N 1
ATOM 7256 C CA . ARG B 1 434 ? -12.766 -43.25 -6.195 1 90.12 434 ARG B CA 1
ATOM 7257 C C . ARG B 1 434 ? -11.617 -44.188 -6.496 1 90.12 434 ARG B C 1
ATOM 7259 O O . ARG B 1 434 ? -10.469 -43.938 -6.141 1 90.12 434 ARG B O 1
ATOM 7266 N N . THR B 1 435 ? -11.953 -45.375 -6.953 1 79.5 435 THR B N 1
ATOM 7267 C CA . THR B 1 435 ? -11 -46.406 -7.387 1 79.5 435 THR B CA 1
ATOM 7268 C C . THR B 1 435 ? -11.523 -47.156 -8.602 1 79.5 435 THR B C 1
ATOM 7270 O O . THR B 1 435 ? -12.719 -47.125 -8.891 1 79.5 435 THR B O 1
ATOM 7273 N N . THR B 1 436 ? -10.461 -47.594 -9.305 1 75.81 436 THR B N 1
ATOM 7274 C CA . THR B 1 436 ? -10.852 -48.625 -10.273 1 75.81 436 THR B CA 1
ATOM 7275 C C . THR B 1 436 ? -10.914 -50 -9.617 1 75.81 436 THR B C 1
ATOM 7277 O O . THR B 1 436 ? -10.133 -50.281 -8.711 1 75.81 436 THR B O 1
ATOM 7280 N N . THR B 1 437 ? -11.805 -50.781 -10.078 1 72.88 437 THR B N 1
ATOM 7281 C CA . THR B 1 437 ? -12.023 -52.062 -9.43 1 72.88 437 THR B CA 1
ATOM 7282 C C . THR B 1 437 ? -10.844 -53 -9.688 1 72.88 437 THR B C 1
ATOM 7284 O O . THR B 1 437 ? -10.461 -53.781 -8.82 1 72.88 437 THR B O 1
ATOM 7287 N N . THR B 1 438 ? -10.211 -52.875 -10.859 1 68.5 438 THR B N 1
ATOM 7288 C CA . THR B 1 438 ? -9.164 -53.812 -11.234 1 68.5 438 THR B CA 1
ATOM 7289 C C . THR B 1 438 ? -7.793 -53.281 -10.836 1 68.5 438 THR B C 1
ATOM 7291 O O . THR B 1 438 ? -6.805 -54.031 -10.836 1 68.5 438 THR B O 1
ATOM 7294 N N . GLY B 1 439 ? -7.691 -52.188 -10.562 1 66.19 439 GLY B N 1
ATOM 7295 C CA . GLY B 1 439 ? -6.445 -51.594 -10.117 1 66.19 439 GLY B CA 1
ATOM 7296 C C . GLY B 1 439 ? -5.492 -51.281 -11.258 1 66.19 439 GLY B C 1
ATOM 7297 O O . GLY B 1 439 ? -4.328 -50.938 -11.031 1 66.19 439 GLY B O 1
ATOM 7298 N N . GLN B 1 440 ? -5.793 -51.5 -12.562 1 74.94 440 GLN B N 1
ATOM 7299 C CA . GLN B 1 440 ? -4.898 -51.344 -13.703 1 74.94 440 GLN B CA 1
ATOM 7300 C C . GLN B 1 440 ? -4.70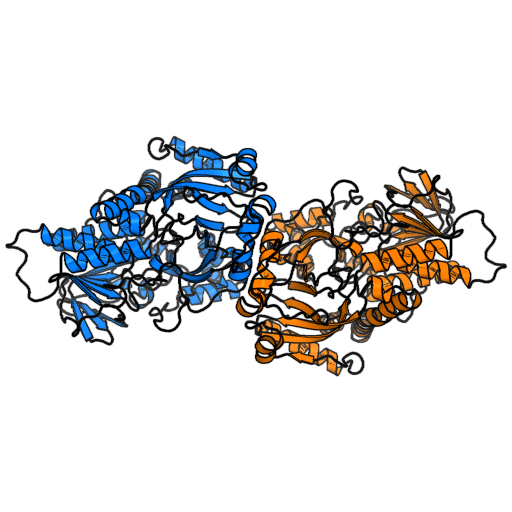7 -49.875 -14.039 1 74.94 440 GLN B C 1
ATOM 7302 O O . GLN B 1 440 ? -3.707 -49.5 -14.648 1 74.94 440 GLN B O 1
ATOM 7307 N N . GLY B 1 441 ? -5.172 -48.906 -13.328 1 88.62 441 GLY B N 1
ATOM 7308 C CA . GLY B 1 441 ? -5.062 -47.469 -13.523 1 88.62 441 GLY B CA 1
ATOM 7309 C C . GLY B 1 441 ? -4.973 -46.688 -12.219 1 88.62 441 GLY B C 1
ATOM 7310 O O . GLY B 1 441 ? -5.027 -47.281 -11.141 1 88.62 441 GLY B O 1
ATOM 7311 N N . ALA B 1 442 ? -4.582 -45.406 -12.422 1 93.5 442 ALA B N 1
ATOM 7312 C CA . ALA B 1 442 ? -4.438 -44.594 -11.227 1 93.5 442 ALA B CA 1
ATOM 7313 C C . ALA B 1 442 ? -4.688 -43.125 -11.539 1 93.5 442 ALA B C 1
ATOM 7315 O O . ALA B 1 442 ? -4.785 -42.719 -12.703 1 93.5 442 ALA B O 1
ATOM 7316 N N . GLU B 1 443 ? -4.824 -42.438 -10.5 1 96.56 443 GLU B N 1
ATOM 7317 C CA . GLU B 1 443 ? -4.867 -40.969 -10.594 1 96.56 443 GLU B CA 1
ATOM 7318 C C . GLU B 1 443 ? -3.576 -40.344 -10.07 1 96.56 443 GLU B C 1
ATOM 7320 O O . GLU B 1 443 ? -2.992 -40.844 -9.102 1 96.56 443 GLU B O 1
ATOM 7325 N N . TRP B 1 444 ? -3.162 -39.344 -10.766 1 98 444 TRP B N 1
ATOM 7326 C CA . TRP B 1 444 ? -1.89 -38.688 -10.484 1 98 444 TRP B CA 1
ATOM 7327 C C . TRP B 1 444 ? -2.061 -37.156 -10.438 1 98 444 TRP B C 1
ATOM 7329 O O . TRP B 1 444 ? -3.027 -36.625 -10.977 1 98 444 TRP B O 1
ATOM 7339 N N . ALA B 1 445 ? -1.075 -36.562 -9.742 1 98.81 445 ALA B N 1
ATOM 7340 C CA . ALA B 1 445 ? -1.138 -35.094 -9.727 1 98.81 445 ALA B CA 1
ATOM 7341 C C . ALA B 1 445 ? 0.259 -34.469 -9.641 1 98.81 445 ALA B C 1
ATOM 7343 O O . ALA B 1 445 ? 1.178 -35.094 -9.102 1 98.81 445 ALA B O 1
ATOM 7344 N N . ALA B 1 446 ? 0.459 -33.344 -10.195 1 98.88 446 ALA B N 1
ATOM 7345 C CA . ALA B 1 446 ? 1.515 -32.375 -9.938 1 98.88 446 ALA B CA 1
ATOM 7346 C C . ALA B 1 446 ? 0.94 -30.969 -9.812 1 98.88 446 ALA B C 1
ATOM 7348 O O . ALA B 1 446 ? 0.42 -30.406 -10.781 1 98.88 446 ALA B O 1
ATOM 7349 N N . ALA B 1 447 ? 0.997 -30.406 -8.578 1 98.44 447 ALA B N 1
ATOM 7350 C CA . ALA B 1 447 ? 0.318 -29.141 -8.281 1 98.44 447 ALA B CA 1
ATOM 7351 C C . ALA B 1 447 ? 0.957 -28.453 -7.086 1 98.44 447 ALA B C 1
ATOM 7353 O O . ALA B 1 447 ? 1.948 -28.938 -6.531 1 98.44 447 ALA B O 1
ATOM 7354 N N . ALA B 1 448 ? 0.493 -27.234 -6.812 1 98.19 448 ALA B N 1
ATOM 7355 C CA . ALA B 1 448 ? 0.812 -26.469 -5.613 1 98.19 448 ALA B CA 1
ATOM 7356 C C . ALA B 1 448 ? 2.268 -26 -5.629 1 98.19 448 ALA B C 1
ATOM 7358 O O . ALA B 1 448 ? 3.025 -26.297 -4.699 1 98.19 448 ALA B O 1
ATOM 7359 N N . PHE B 1 449 ? 2.541 -25.141 -6.547 1 97.69 449 PHE B N 1
ATOM 7360 C CA . PHE B 1 449 ? 3.914 -24.688 -6.723 1 97.69 449 PHE B CA 1
ATOM 7361 C C . PHE B 1 449 ? 4.172 -23.422 -5.926 1 97.69 449 PHE B C 1
ATOM 7363 O O . PHE B 1 449 ? 5.254 -22.828 -6.016 1 97.69 449 PHE B O 1
ATOM 7370 N N . SER B 1 450 ? 3.225 -22.969 -5.238 1 96.38 450 SER B N 1
ATOM 7371 C CA . SER B 1 450 ? 3.287 -21.922 -4.215 1 96.38 450 SER B CA 1
ATOM 7372 C C . SER B 1 450 ? 3.979 -20.672 -4.746 1 96.38 450 SER B C 1
ATOM 7374 O O . SER B 1 450 ? 4.848 -20.109 -4.082 1 96.38 450 SER B O 1
ATOM 7376 N N . GLY B 1 451 ? 3.672 -20.391 -5.984 1 94.19 451 GLY B N 1
ATOM 7377 C CA . GLY B 1 451 ? 4.152 -19.141 -6.562 1 94.19 451 GLY B CA 1
ATOM 7378 C C . GLY B 1 451 ? 5.48 -19.297 -7.281 1 94.19 451 GLY B C 1
ATOM 7379 O O . GLY B 1 451 ? 5.957 -18.359 -7.922 1 94.19 451 GLY B O 1
ATOM 7380 N N . GLU B 1 452 ? 6.031 -20.469 -7.316 1 95.38 452 GLU B N 1
ATOM 7381 C CA . GLU B 1 452 ? 7.332 -20.719 -7.93 1 95.38 452 GLU B CA 1
ATOM 7382 C C . GLU B 1 452 ? 7.242 -21.812 -8.984 1 95.38 452 GLU B C 1
ATOM 7384 O O . GLU B 1 452 ? 8.102 -22.703 -9.047 1 95.38 452 GLU B O 1
ATOM 7389 N N . GLY B 1 453 ? 6.258 -21.734 -9.773 1 96.94 453 GLY B N 1
ATOM 7390 C CA . GLY B 1 453 ? 5.984 -22.781 -10.742 1 96.94 453 GLY B CA 1
ATOM 7391 C C . GLY B 1 453 ? 7.066 -22.906 -11.797 1 96.94 453 GLY B C 1
ATOM 7392 O O . GLY B 1 453 ? 7.359 -24.016 -12.266 1 96.94 453 GLY B O 1
ATOM 7393 N N . MET B 1 454 ? 7.719 -21.844 -12.133 1 97.88 454 MET B N 1
ATOM 7394 C CA . MET B 1 454 ? 8.648 -21.828 -13.258 1 97.88 454 MET B CA 1
ATOM 7395 C C . MET B 1 454 ? 9.938 -22.578 -12.906 1 97.88 454 MET B C 1
ATOM 7397 O O . MET B 1 454 ? 10.68 -22.984 -13.797 1 97.88 454 MET B O 1
ATOM 7401 N N . VAL B 1 455 ? 10.125 -22.828 -11.602 1 97.94 455 VAL B N 1
ATOM 7402 C CA . VAL B 1 455 ? 11.312 -23.594 -11.242 1 97.94 455 VAL B CA 1
ATOM 7403 C C . VAL B 1 455 ? 10.906 -24.875 -10.508 1 97.94 455 VAL B C 1
ATOM 7405 O O . VAL B 1 455 ? 11.711 -25.484 -9.805 1 97.94 455 VAL B O 1
ATOM 7408 N N . HIS B 1 456 ? 9.664 -25.25 -10.664 1 98.38 456 HIS B N 1
ATOM 7409 C CA . HIS B 1 456 ? 9.203 -26.5 -10.094 1 98.38 456 HIS B CA 1
ATOM 7410 C C . HIS B 1 456 ? 8.445 -27.328 -11.125 1 98.38 456 HIS B C 1
ATOM 7412 O O . HIS B 1 456 ? 8.672 -28.531 -11.242 1 98.38 456 HIS B O 1
ATOM 7418 N N . ALA B 1 457 ? 7.672 -26.75 -11.945 1 98.69 457 ALA B N 1
ATOM 7419 C CA . ALA B 1 457 ? 6.57 -27.391 -12.648 1 98.69 457 ALA B CA 1
ATOM 7420 C C . ALA B 1 457 ? 7.094 -28.297 -13.766 1 98.69 457 ALA B C 1
ATOM 7422 O O . ALA B 1 457 ? 6.645 -29.438 -13.914 1 98.69 457 ALA B O 1
ATOM 7423 N N . TRP B 1 458 ? 8.07 -27.812 -14.547 1 98.81 458 TRP B N 1
ATOM 7424 C CA . TRP B 1 458 ? 8.531 -28.547 -15.719 1 98.81 458 TRP B CA 1
ATOM 7425 C C . TRP B 1 458 ? 9.156 -29.891 -15.312 1 98.81 458 TRP B C 1
ATOM 7427 O O . TRP B 1 458 ? 8.758 -30.938 -15.812 1 98.81 458 TRP B O 1
ATOM 7437 N N . LEU B 1 459 ? 10.023 -29.828 -14.359 1 98.81 459 LEU B N 1
ATOM 7438 C CA . LEU B 1 459 ? 10.711 -31.047 -13.945 1 98.81 459 LEU B CA 1
ATOM 7439 C C . LEU B 1 459 ? 9.805 -31.906 -13.055 1 98.81 459 LEU B C 1
ATOM 7441 O O . LEU B 1 459 ? 9.969 -33.125 -12.984 1 98.81 459 LEU B O 1
ATOM 7445 N N . SER B 1 460 ? 8.898 -31.328 -12.367 1 98.88 460 SER B N 1
ATOM 7446 C CA . SER B 1 460 ? 7.891 -32.125 -11.68 1 98.88 460 SER B CA 1
ATOM 7447 C C . SER B 1 460 ? 7.062 -32.938 -12.672 1 98.88 460 SER B C 1
ATOM 7449 O O . SER B 1 460 ? 6.703 -34.094 -12.391 1 98.88 460 SER B O 1
ATOM 7451 N N . GLY B 1 461 ? 6.711 -32.281 -13.805 1 98.88 461 GLY B N 1
ATOM 7452 C CA . GLY B 1 461 ? 6.004 -33.031 -14.844 1 98.88 461 GLY B CA 1
ATOM 7453 C C . GLY B 1 461 ? 6.789 -34.188 -15.391 1 98.88 461 GLY B C 1
ATOM 7454 O O . GLY B 1 461 ? 6.234 -35.281 -15.586 1 98.88 461 GLY B O 1
ATOM 7455 N N . LYS B 1 462 ? 8.055 -34 -15.586 1 98.62 462 LYS B N 1
ATOM 7456 C CA . LYS B 1 462 ? 8.914 -35.094 -16.047 1 98.62 462 LYS B CA 1
ATOM 7457 C C . LYS B 1 462 ? 8.977 -36.219 -15.031 1 98.62 462 LYS B C 1
ATOM 7459 O O . LYS B 1 462 ? 8.883 -37.406 -15.391 1 98.62 462 LYS B O 1
ATOM 7464 N N . ALA B 1 463 ? 9.164 -35.812 -13.805 1 98.75 463 ALA B N 1
ATOM 7465 C CA . ALA B 1 463 ? 9.219 -36.812 -12.734 1 98.75 463 ALA B CA 1
ATOM 7466 C C . ALA B 1 463 ? 7.918 -37.594 -12.664 1 98.75 463 ALA B C 1
ATOM 7468 O O . ALA B 1 463 ? 7.945 -38.812 -12.5 1 98.75 463 ALA B O 1
ATOM 7469 N N . LEU B 1 464 ? 6.848 -36.938 -12.766 1 98.81 464 LEU B N 1
ATOM 7470 C CA . LEU B 1 464 ? 5.543 -37.594 -12.711 1 98.81 464 LEU B CA 1
ATOM 7471 C C . LEU B 1 464 ? 5.391 -38.594 -13.844 1 98.81 464 LEU B C 1
ATOM 7473 O O . LEU B 1 464 ? 4.91 -39.719 -13.633 1 98.81 464 LEU B O 1
ATOM 7477 N N . ALA B 1 465 ? 5.75 -38.219 -15.047 1 98.5 465 ALA B N 1
ATOM 7478 C CA . ALA B 1 465 ? 5.684 -39.094 -16.203 1 98.5 465 ALA B CA 1
ATOM 7479 C C . ALA B 1 465 ? 6.535 -40.344 -15.961 1 98.5 465 ALA B C 1
ATOM 7481 O O . ALA B 1 465 ? 6.125 -41.469 -16.297 1 98.5 465 ALA B O 1
ATOM 7482 N N . GLU B 1 466 ? 7.684 -40.156 -15.406 1 97.5 466 GLU B N 1
ATOM 7483 C CA . GLU B 1 466 ? 8.547 -41.281 -15.094 1 97.5 466 GLU B CA 1
ATOM 7484 C C . GLU B 1 466 ? 7.898 -42.219 -14.078 1 97.5 466 GLU B C 1
ATOM 7486 O O . GLU B 1 466 ? 8.008 -43.438 -14.188 1 97.5 466 GLU B O 1
ATOM 7491 N N . MET B 1 467 ? 7.273 -41.656 -13.125 1 97.5 467 MET B N 1
ATOM 7492 C CA . MET B 1 467 ? 6.555 -42.469 -12.141 1 97.5 467 MET B CA 1
ATOM 7493 C C . MET B 1 467 ? 5.453 -43.281 -12.812 1 97.5 467 MET B C 1
ATOM 7495 O O . MET B 1 467 ? 5.305 -44.469 -12.539 1 97.5 467 MET B O 1
ATOM 7499 N N . ILE B 1 468 ? 4.707 -42.656 -13.68 1 96.56 468 ILE B N 1
ATOM 7500 C CA . ILE B 1 468 ? 3.605 -43.312 -14.367 1 96.56 468 ILE B CA 1
ATOM 7501 C C . ILE B 1 468 ? 4.145 -44.438 -15.242 1 96.56 468 ILE B C 1
ATOM 7503 O O . ILE B 1 468 ? 3.604 -45.562 -15.242 1 96.56 468 ILE B O 1
ATOM 7507 N N . GLN B 1 469 ? 5.207 -44.188 -15.953 1 94.19 469 GLN B N 1
ATOM 7508 C CA . GLN B 1 469 ? 5.82 -45.188 -16.812 1 94.19 469 GLN B CA 1
ATOM 7509 C C . GLN B 1 469 ? 6.316 -46.406 -16 1 94.19 469 GLN B C 1
ATOM 7511 O O . GLN B 1 469 ? 6.164 -47.531 -16.406 1 94.19 469 GLN B O 1
ATOM 7516 N N . SER B 1 470 ? 6.871 -46.062 -14.859 1 93.81 470 SER B N 1
ATOM 7517 C CA . SER B 1 470 ? 7.332 -47.125 -13.992 1 93.81 470 SER B CA 1
ATOM 7518 C C . SER B 1 470 ? 6.164 -47.938 -13.445 1 93.81 470 SER B C 1
ATOM 7520 O O . SER B 1 470 ? 6.266 -49.156 -13.273 1 93.81 470 SER B O 1
ATOM 7522 N N . TYR B 1 471 ? 5.102 -47.281 -13.086 1 92.44 471 TYR B N 1
ATOM 7523 C CA . TYR B 1 471 ? 3.881 -47.938 -12.625 1 92.44 471 TYR B CA 1
ATOM 7524 C C . TYR B 1 471 ? 3.334 -48.906 -13.672 1 92.44 471 TYR B C 1
ATOM 7526 O O . TYR B 1 471 ? 2.924 -50.031 -13.352 1 92.44 471 TYR B O 1
ATOM 7534 N N . ASP B 1 472 ? 3.301 -48.531 -14.914 1 89.5 472 ASP B N 1
ATOM 7535 C CA . ASP B 1 472 ? 2.768 -49.312 -16.016 1 89.5 472 ASP B CA 1
ATOM 7536 C C . ASP B 1 472 ? 3.666 -50.5 -16.328 1 89.5 472 ASP B C 1
ATOM 7538 O O . ASP B 1 472 ? 3.188 -51.562 -16.766 1 89.5 472 ASP B O 1
ATOM 7542 N N . ALA B 1 473 ? 4.945 -50.344 -16.125 1 85.88 473 ALA B N 1
ATOM 7543 C CA . ALA B 1 473 ? 5.906 -51.406 -16.453 1 85.88 473 ALA B CA 1
ATOM 7544 C C . ALA B 1 473 ? 5.848 -52.531 -15.422 1 85.88 473 ALA B C 1
ATOM 7546 O O . ALA B 1 473 ? 6.195 -53.656 -15.727 1 85.88 473 ALA B O 1
ATOM 7547 N N . ARG B 1 474 ? 5.461 -52.25 -14.258 1 77.5 474 ARG B N 1
ATOM 7548 C CA . ARG B 1 474 ? 5.543 -53.219 -13.195 1 77.5 474 ARG B CA 1
ATOM 7549 C C . ARG B 1 474 ? 4.191 -53.875 -12.945 1 77.5 474 ARG B C 1
ATOM 7551 O O . ARG B 1 474 ? 3.15 -53.219 -13.047 1 77.5 474 ARG B O 1
ATOM 7558 N N . ALA B 1 475 ? 4.234 -55.125 -12.758 1 66.38 475 ALA B N 1
ATOM 7559 C CA . ALA B 1 475 ? 3.035 -55.875 -12.398 1 66.38 475 ALA B CA 1
ATOM 7560 C C . ALA B 1 475 ? 2.562 -55.531 -10.992 1 66.38 475 ALA B C 1
ATOM 7562 O O . ALA B 1 475 ? 1.378 -55.656 -10.68 1 66.38 475 ALA B O 1
ATOM 7563 N N . SER B 1 476 ? 3.42 -54.969 -10.148 1 62.94 476 SER B N 1
ATOM 7564 C CA . SER B 1 476 ? 3.148 -54.75 -8.734 1 62.94 476 SER B CA 1
ATOM 7565 C C . SER B 1 476 ? 2.295 -53.5 -8.539 1 62.94 476 SER B C 1
ATOM 7567 O O . SER B 1 476 ? 1.716 -53.312 -7.465 1 62.94 476 SER B O 1
ATOM 7569 N N . GLY B 1 477 ? 2.219 -52.719 -9.531 1 69.81 477 GLY B N 1
ATOM 7570 C CA . GLY B 1 477 ? 1.404 -51.531 -9.383 1 69.81 477 GLY B CA 1
ATOM 7571 C C . GLY B 1 477 ? 2.029 -50.5 -8.477 1 69.81 477 GLY B C 1
ATOM 7572 O O . GLY B 1 477 ? 1.321 -49.75 -7.785 1 69.81 477 GLY B O 1
ATOM 7573 N N . VAL B 1 478 ? 3.357 -50.531 -8.258 1 81.19 478 VAL B N 1
ATOM 7574 C CA . VAL B 1 478 ? 4.02 -49.562 -7.406 1 81.19 478 VAL B CA 1
ATOM 7575 C C . VAL B 1 478 ? 4.867 -48.625 -8.258 1 81.19 478 VAL B C 1
ATOM 7577 O O . VAL B 1 478 ? 5.672 -49.062 -9.078 1 81.19 478 VAL B O 1
ATOM 7580 N N . ALA B 1 479 ? 4.617 -47.344 -8.156 1 90.75 479 ALA B N 1
ATOM 7581 C CA . ALA B 1 479 ? 5.375 -46.312 -8.891 1 90.75 479 ALA B CA 1
ATOM 7582 C C . ALA B 1 479 ? 6.719 -46.062 -8.219 1 90.75 479 ALA B C 1
ATOM 7584 O O . ALA B 1 479 ? 6.809 -46 -6.992 1 90.75 479 ALA B O 1
ATOM 7585 N N . THR B 1 480 ? 7.762 -45.875 -9.008 1 94.31 480 THR B N 1
ATOM 7586 C CA . THR B 1 480 ? 9.086 -45.531 -8.5 1 94.31 480 THR B CA 1
ATOM 7587 C C . THR B 1 480 ? 9.359 -44.031 -8.664 1 94.31 480 THR B C 1
ATOM 7589 O O . THR B 1 480 ? 9.203 -43.5 -9.758 1 94.31 480 THR B O 1
ATOM 7592 N N . VAL B 1 481 ? 9.766 -43.438 -7.609 1 96.75 481 VAL B N 1
ATOM 7593 C CA . VAL B 1 481 ? 10.164 -42.031 -7.648 1 96.75 481 VAL B CA 1
ATOM 7594 C C . VAL B 1 481 ? 11.594 -41.906 -8.164 1 96.75 481 VAL B C 1
ATOM 7596 O O . VAL B 1 481 ? 12.5 -42.594 -7.656 1 96.75 481 VAL B O 1
ATOM 7599 N N . PRO B 1 482 ? 11.773 -41.125 -9.188 1 97.38 482 PRO B N 1
ATOM 7600 C CA . PRO B 1 482 ? 13.156 -40.938 -9.648 1 97.38 482 PRO B CA 1
ATOM 7601 C C . PRO B 1 482 ? 14.094 -40.469 -8.539 1 97.38 482 PRO B C 1
ATOM 7603 O O . PRO B 1 482 ? 13.711 -39.625 -7.723 1 97.38 482 PRO B O 1
ATOM 7606 N N . GLU B 1 483 ? 15.352 -40.875 -8.586 1 96.69 483 GLU B N 1
ATOM 7607 C CA . GLU B 1 483 ? 16.328 -40.594 -7.535 1 96.69 483 GLU B CA 1
ATOM 7608 C C . GLU B 1 483 ? 16.609 -39.094 -7.438 1 96.69 483 GLU B C 1
ATOM 7610 O O . GLU B 1 483 ? 16.859 -38.562 -6.352 1 96.69 483 GLU B O 1
ATOM 7615 N N . TRP B 1 484 ? 16.531 -38.469 -8.508 1 97.25 484 TRP B N 1
ATOM 7616 C CA . TRP B 1 484 ? 16.875 -37.031 -8.555 1 97.25 484 TRP B CA 1
ATOM 7617 C C . TRP B 1 484 ? 15.75 -36.188 -8.008 1 97.25 484 TRP B C 1
ATOM 7619 O O . TRP B 1 484 ? 15.93 -35 -7.758 1 97.25 484 TRP B O 1
ATOM 7629 N N . PHE B 1 485 ? 14.562 -36.688 -7.852 1 98.44 485 PHE B N 1
ATOM 7630 C CA . PHE B 1 485 ? 13.406 -35.906 -7.426 1 98.44 485 PHE B CA 1
ATOM 7631 C C . PHE B 1 485 ? 13.266 -35.938 -5.91 1 98.44 485 PHE B C 1
ATOM 7633 O O . PHE B 1 485 ? 13.367 -37 -5.285 1 98.44 485 PHE B O 1
ATOM 7640 N N . PRO B 1 486 ? 13.062 -34.812 -5.25 1 98.38 486 PRO B N 1
ATOM 7641 C CA . PRO B 1 486 ? 12.984 -34.75 -3.789 1 98.38 486 PRO B CA 1
ATOM 7642 C C . PRO B 1 486 ? 11.82 -35.562 -3.225 1 98.38 486 PRO B C 1
ATOM 7644 O O . PRO B 1 486 ? 10.68 -35.406 -3.676 1 98.38 486 PRO B O 1
ATOM 7647 N N . ASP B 1 487 ? 12.055 -36.312 -2.18 1 97.88 487 ASP B N 1
ATOM 7648 C CA . ASP B 1 487 ? 11.031 -37.125 -1.524 1 97.88 487 ASP B CA 1
ATOM 7649 C C . ASP B 1 487 ? 9.992 -36.25 -0.831 1 97.88 487 ASP B C 1
ATOM 7651 O O . ASP B 1 487 ? 8.82 -36.625 -0.758 1 97.88 487 ASP B O 1
ATOM 7655 N N . ALA B 1 488 ? 10.445 -35.125 -0.388 1 97.75 488 ALA B N 1
ATOM 7656 C CA . ALA B 1 488 ? 9.594 -34.219 0.365 1 97.75 488 ALA B CA 1
ATOM 7657 C C . ALA B 1 488 ? 8.461 -33.688 -0.505 1 97.75 488 ALA B C 1
ATOM 7659 O O . ALA B 1 488 ? 7.484 -33.125 0.008 1 97.75 488 ALA B O 1
ATOM 7660 N N . MET B 1 489 ? 8.547 -33.875 -1.812 1 98.56 489 MET B N 1
ATOM 7661 C CA . MET B 1 489 ? 7.551 -33.312 -2.73 1 98.56 489 MET B CA 1
ATOM 7662 C C . MET B 1 489 ? 6.559 -34.406 -3.154 1 98.56 489 MET B C 1
ATOM 7664 O O . MET B 1 489 ? 5.559 -34.094 -3.809 1 98.56 489 MET B O 1
ATOM 7668 N N . VAL B 1 490 ? 6.77 -35.594 -2.725 1 98.56 490 VAL B N 1
ATOM 7669 C CA . VAL B 1 490 ? 5.969 -36.75 -3.176 1 98.56 490 VAL B CA 1
ATOM 7670 C C . VAL B 1 490 ? 4.707 -36.844 -2.324 1 98.56 490 VAL B C 1
ATOM 7672 O O . VAL B 1 490 ? 4.762 -36.719 -1.101 1 98.56 490 VAL B O 1
ATOM 7675 N N . ILE B 1 491 ? 3.6 -37.125 -2.973 1 98.12 491 ILE B N 1
ATOM 7676 C CA . ILE B 1 491 ? 2.322 -37.312 -2.293 1 98.12 491 ILE B CA 1
ATOM 7677 C C . ILE B 1 491 ? 2.348 -38.594 -1.483 1 98.12 491 ILE B C 1
ATOM 7679 O O . ILE B 1 491 ? 2.732 -39.656 -1.997 1 98.12 491 ILE B O 1
ATOM 7683 N N . SER B 1 492 ? 1.979 -38.469 -0.242 1 96.44 492 SER B N 1
ATOM 7684 C CA . SER B 1 492 ? 1.848 -39.625 0.645 1 96.44 492 SER B CA 1
ATOM 7685 C C . SER B 1 492 ? 0.774 -39.406 1.702 1 96.44 492 SER B C 1
ATOM 7687 O O . SER B 1 492 ? 0.395 -38.25 1.964 1 96.44 492 SER B O 1
ATOM 7689 N N . GLU B 1 493 ? 0.299 -40.5 2.25 1 95.75 493 GLU B N 1
ATOM 7690 C CA . GLU B 1 493 ? -0.683 -40.375 3.326 1 95.75 493 GLU B CA 1
ATOM 7691 C C . GLU B 1 493 ? -0.113 -39.625 4.527 1 95.75 493 GLU B C 1
ATOM 7693 O O . GLU B 1 493 ? -0.815 -38.844 5.164 1 95.75 493 GLU B O 1
ATOM 7698 N N . LYS B 1 494 ? 1.082 -39.875 4.793 1 95.69 494 LYS B N 1
ATOM 7699 C CA . LYS B 1 494 ? 1.744 -39.188 5.914 1 95.69 494 LYS B CA 1
ATOM 7700 C C . LYS B 1 494 ? 1.823 -37.688 5.691 1 95.69 494 LYS B C 1
ATOM 7702 O O . LYS B 1 494 ? 1.548 -36.906 6.602 1 95.69 494 LYS B O 1
ATOM 7707 N N . ARG B 1 495 ? 2.221 -37.25 4.527 1 96.44 495 ARG B N 1
ATOM 7708 C CA . ARG B 1 495 ? 2.307 -35.812 4.211 1 96.44 495 ARG B CA 1
ATOM 7709 C C . ARG B 1 495 ? 0.932 -35.156 4.273 1 96.44 495 ARG B C 1
ATOM 7711 O O .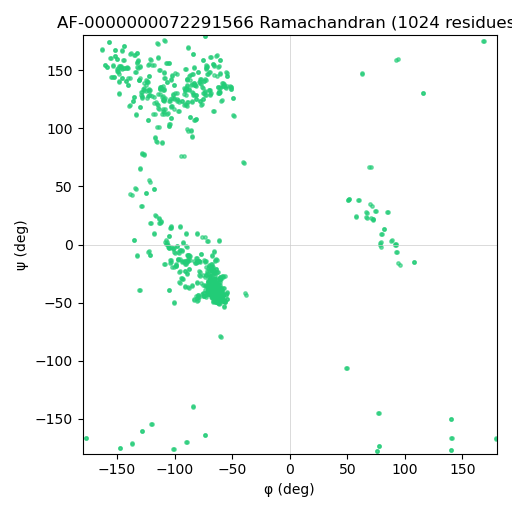 ARG B 1 495 ? 0.797 -34.031 4.762 1 96.44 495 ARG B O 1
ATOM 7718 N N . LEU B 1 496 ? -0.051 -35.875 3.799 1 95.94 496 LEU B N 1
ATOM 7719 C CA . LEU B 1 496 ? -1.419 -35.375 3.844 1 95.94 496 LEU B CA 1
ATOM 7720 C C . LEU B 1 496 ? -1.848 -35.094 5.281 1 95.94 496 LEU B C 1
ATOM 7722 O O . LEU B 1 496 ? -2.393 -34.031 5.57 1 95.94 496 LEU B O 1
ATOM 7726 N N . ALA B 1 497 ? -1.559 -35.969 6.152 1 93.44 497 ALA B N 1
ATOM 7727 C CA . ALA B 1 497 ? -1.985 -35.875 7.543 1 93.44 497 ALA B CA 1
ATOM 7728 C C . ALA B 1 497 ? -1.274 -34.719 8.258 1 93.44 497 ALA B C 1
ATOM 7730 O O . ALA B 1 497 ? -1.879 -34 9.07 1 93.44 497 ALA B O 1
ATOM 7731 N N . THR B 1 498 ? -0.109 -34.5 7.949 1 93.31 498 THR B N 1
ATOM 7732 C CA . THR B 1 498 ? 0.687 -33.5 8.688 1 93.31 498 THR B CA 1
ATOM 7733 C C . THR B 1 498 ? 0.514 -32.125 8.102 1 93.31 498 THR B C 1
ATOM 7735 O O . THR B 1 498 ? 0.754 -31.125 8.781 1 93.31 498 THR B O 1
ATOM 7738 N N . SER B 1 499 ? 0.085 -32.062 6.844 1 94.75 499 SER B N 1
ATOM 7739 C CA . SER B 1 499 ? 0.058 -30.766 6.152 1 94.75 499 SER B CA 1
ATOM 7740 C C . SER B 1 499 ? -1.333 -30.141 6.199 1 94.75 499 SER B C 1
ATOM 7742 O O . SER B 1 499 ? -1.49 -28.938 5.949 1 94.75 499 SER B O 1
ATOM 7744 N N . ARG B 1 500 ? -2.32 -30.812 6.57 1 95.56 500 ARG B N 1
ATOM 7745 C CA . ARG B 1 500 ? -3.689 -30.312 6.473 1 95.56 500 ARG B CA 1
ATOM 7746 C C . ARG B 1 500 ? -3.963 -29.25 7.539 1 95.56 500 ARG B C 1
ATOM 7748 O O . ARG B 1 500 ? -3.705 -29.484 8.719 1 95.56 500 ARG B O 1
ATOM 7755 N N . LEU B 1 501 ? -4.512 -28.156 7.137 1 96.62 501 LEU B N 1
ATOM 7756 C CA . LEU B 1 501 ? -4.906 -27.094 8.047 1 96.62 501 LEU B CA 1
ATOM 7757 C C . LEU B 1 501 ? -6.133 -27.484 8.859 1 96.62 501 LEU B C 1
ATOM 7759 O O . LEU B 1 501 ? -6.941 -28.312 8.406 1 96.62 501 LEU B O 1
ATOM 7763 N N . ALA B 1 502 ? -6.215 -26.875 10.039 1 96.5 502 ALA B N 1
ATOM 7764 C CA . ALA B 1 502 ? -7.469 -26.984 10.773 1 96.5 502 ALA B CA 1
ATOM 7765 C C . ALA B 1 502 ? -8.562 -26.141 10.133 1 96.5 502 ALA B C 1
ATOM 7767 O O . ALA B 1 502 ? -8.289 -25.031 9.656 1 96.5 502 ALA B O 1
ATOM 7768 N N . ARG B 1 503 ? -9.727 -26.641 10.125 1 96.06 503 ARG B N 1
ATOM 7769 C CA . ARG B 1 503 ? -10.859 -25.906 9.57 1 96.06 503 ARG B CA 1
ATOM 7770 C C . ARG B 1 503 ? -11.234 -24.719 10.461 1 96.06 503 ARG B C 1
ATOM 7772 O O . ARG B 1 503 ? -11.672 -23.688 9.969 1 96.06 503 ARG B O 1
ATOM 7779 N N . ASP B 1 504 ? -11.07 -24.906 11.734 1 96.56 504 ASP B N 1
ATOM 7780 C CA . ASP B 1 504 ? -11.391 -23.891 12.734 1 96.56 504 ASP B CA 1
ATOM 7781 C C . ASP B 1 504 ? -10.188 -23 13.023 1 96.56 504 ASP B C 1
ATOM 7783 O O . ASP B 1 504 ? -9.086 -23.484 13.266 1 96.56 504 ASP B O 1
ATOM 7787 N N . ALA B 1 505 ? -10.469 -21.703 13.055 1 95.44 505 ALA B N 1
ATOM 7788 C CA . ALA B 1 505 ? -9.375 -20.75 13.188 1 95.44 505 ALA B CA 1
ATOM 7789 C C . ALA B 1 505 ? -8.711 -20.859 14.562 1 95.44 505 ALA B C 1
ATOM 7791 O O . ALA B 1 505 ? -7.5 -20.672 14.688 1 95.44 505 ALA B O 1
ATOM 7792 N N . GLN B 1 506 ? -9.5 -21.078 15.594 1 94.75 506 GLN B N 1
ATOM 7793 C CA . GLN B 1 506 ? -8.922 -21.25 16.922 1 94.75 506 GLN B CA 1
ATOM 7794 C C . GLN B 1 506 ? -8.055 -22.5 16.984 1 94.75 506 GLN B C 1
ATOM 7796 O O . GLN B 1 506 ? -6.98 -22.5 17.594 1 94.75 506 GLN B O 1
ATOM 7801 N N . ALA B 1 507 ? -8.531 -23.5 16.375 1 94.56 507 ALA B N 1
ATOM 7802 C CA . ALA B 1 507 ? -7.77 -24.75 16.328 1 94.56 507 ALA B CA 1
ATOM 7803 C C . ALA B 1 507 ? -6.473 -24.562 15.547 1 94.56 507 ALA B C 1
ATOM 7805 O O . ALA B 1 507 ? -5.434 -25.109 15.914 1 94.56 507 ALA B O 1
ATOM 7806 N N . GLU B 1 508 ? -6.59 -23.844 14.531 1 93.5 508 GLU B N 1
ATOM 7807 C CA . GLU B 1 508 ? -5.402 -23.609 13.719 1 93.5 508 GLU B CA 1
ATOM 7808 C C . GLU B 1 508 ? -4.355 -22.797 14.477 1 93.5 508 GLU B C 1
ATOM 7810 O O . GLU B 1 508 ? -3.154 -23.016 14.32 1 93.5 508 GLU B O 1
ATOM 7815 N N . LEU B 1 509 ? -4.809 -21.797 15.227 1 91.12 509 LEU B N 1
ATOM 7816 C CA . LEU B 1 509 ? -3.902 -21.047 16.094 1 91.12 509 LEU B CA 1
ATOM 7817 C C . LEU B 1 509 ? -3.146 -21.984 17.031 1 91.12 509 LEU B C 1
ATOM 7819 O O . LEU B 1 509 ? -1.936 -21.844 17.203 1 91.12 509 LEU B O 1
ATOM 7823 N N . GLU B 1 510 ? -3.789 -22.938 17.562 1 90.31 510 GLU B N 1
ATOM 7824 C CA . GLU B 1 510 ? -3.193 -23.891 18.5 1 90.31 510 GLU B CA 1
ATOM 7825 C C . GLU B 1 510 ? -2.227 -24.828 17.797 1 90.31 510 GLU B C 1
ATOM 7827 O O . GLU B 1 510 ? -1.175 -25.172 18.344 1 90.31 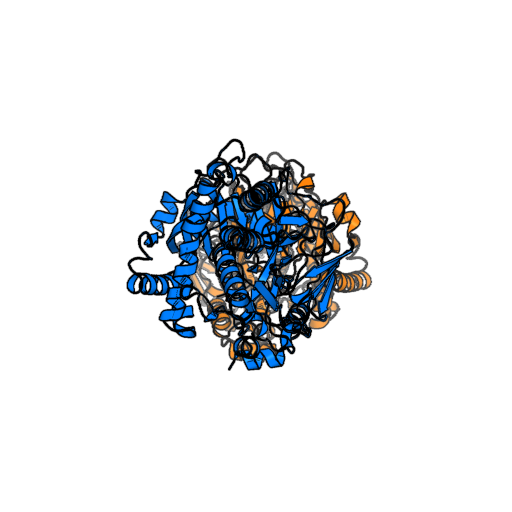510 GLU B O 1
ATOM 7832 N N . ARG B 1 511 ? -2.572 -25.172 16.609 1 86.69 511 ARG B N 1
ATOM 7833 C CA . ARG B 1 511 ? -1.736 -26.062 15.805 1 86.69 511 ARG B CA 1
ATOM 7834 C C . ARG B 1 511 ? -0.432 -25.375 15.414 1 86.69 511 ARG B C 1
ATOM 7836 O O . ARG B 1 511 ? 0.632 -26 15.43 1 86.69 511 ARG B O 1
ATOM 7843 N N . ALA B 1 512 ? -0.542 -24.156 15.148 1 80.38 512 ALA B N 1
ATOM 7844 C CA . ALA B 1 512 ? 0.602 -23.406 14.648 1 80.38 512 ALA B CA 1
ATOM 7845 C C . ALA B 1 512 ? 1.626 -23.156 15.75 1 80.38 512 ALA B C 1
ATOM 7847 O O . ALA B 1 512 ? 2.816 -22.984 15.477 1 80.38 512 ALA B O 1
ATOM 7848 N N . VAL B 1 513 ? 1.176 -23.125 16.953 1 70 513 VAL B N 1
ATOM 7849 C CA . VAL B 1 513 ? 2.057 -22.891 18.094 1 70 513 VAL B CA 1
ATOM 7850 C C . VAL B 1 513 ? 2.824 -24.172 18.422 1 70 513 VAL B C 1
ATOM 7852 O O . VAL B 1 513 ? 3.941 -24.109 18.953 1 70 513 VAL B O 1
ATOM 7855 N N . LEU B 1 514 ? 2.326 -25.328 18.047 1 60.34 514 LEU B N 1
ATOM 7856 C CA . LEU B 1 514 ? 2.988 -26.609 18.297 1 60.34 514 LEU B CA 1
ATOM 7857 C C . LEU B 1 514 ? 4.059 -26.875 17.234 1 60.34 514 LEU B C 1
ATOM 7859 O O . LEU B 1 514 ? 5.098 -27.469 17.531 1 60.34 514 LEU B O 1
#

InterPro domains:
  IPR006076 FAD dependent oxidoreductase [PF01266] (63-467)
  IPR036188 FAD/NAD(P)-binding domain superfamily [G3DSA:3.50.50.60] (63-468)
  IPR036188 FAD/NAD(P)-binding domain superfamily [SSF51905] (63-476)

Radius of gyration: 33.53 Å; Cα contacts (8 Å, |Δi|>4): 2416; chains: 2; bounding box: 61×112×76 Å

Organism: Botryotinia fuckeliana (strain B05.10) (NCBI:txid332648)

Foldseek 3Di:
DDPQLVVLQDPVFDQVLSLVLLVLLLDQLDAADQPFFFDAPLCPDPDPDAFADADPADFAEAAEEEEALALLSLLLLVLLVVVVVPPDPVPDDPDQAAHYEYEAQYTHRRAPLQHALQKLDDQLQCLVVCCVVPNNVLSVLLSVLLLVLLVVLCVLCVVLVNCVVFVKDKFKEWEWAQDQVVVVVSVVSVVVVCVVCVPSCPFKDKAAQVCCCPVVLFNRTGIIIIGMIIGTSRSSSSVSSVVVCCVVRVSHYHYHYSWDFQEWAAEAQFIWTDTPSGIYTYQEYEYAPAQNVCRQFVLCRQFKHKFKWKKFWFDFAPLADQRQRYKYWYDDPAWIKIWHWRDPDPVDNGIITIITCCLQAPPRNSVRNSNSYWNDDGVRRVVVRLPCNCVRSDCVRRPDDPDPGTPGMTMHMHMAGQVQAWEWEFDDCSRNVHDHNHLSHTYIYTYHNPSNCSSPSSVSSSQRSQQVVQLNPDPVNGGDGDPSHRPLRYDDPVCSVLRGADSRSNVNNVVSVD/DDPQLVVLQDPVFDQVLSLVLLVLLLDQLDAADQPFFFDAPLCPDPDPPAFADADPADDQEAAEEEEALALLSLLLLVLLVVVVVPPDPVPPDPDQAAHYEYEAQYTHRRAPLQHALQKLDDQLQCLVVCCVVPNNVLSVLLSVLLLVLLVVLCVLCVVLVNCVVFVKDKFKEWAWAQDQVVVVVSVVSVVVVCVVCVPSCPFKDKAAQVCCCPVVLFNRTGIIIIGMIIGTSRSSSSVSSVVVCCVVRVSHYHYHYSWDFQEWAAEAQFIWTQTPSGIYTYQEYEYAPAQNVCRQFVLCRQFKHKFKWKKFWFDFAPLADQRQRYKYWYDDPAWIKIWHWRDPDPVDNGIITIITCCLQAPPRNSVRNSNSYWNDDGPRRVVVRLCCNCVRSDCVRRPDDPDPGTPGMTMHMHMAGQVQAWEWEFDDCSRNVHDHNHLLHTYIYTYHNHSNCSSPSSVSSSQRSQQVVQLNVDPVNGGDGDPSHRPLRYDDPVCSVLRGADSRSNVNNVVSVD

Nearest PDB structures (foldseek):
  4ysh-assembly1_A  TM=7.859E-01  e=1.081E-19  Geobacillus kaustophilus HTA426
  3if9-assembly1_B-2  TM=7.830E-01  e=3.505E-19  Bacillus subtilis
  7exs-assembly1_A  TM=7.669E-01  e=3.304E-19  Thermomicrobium roseum DSM 5159
  3hzl-assembly1_A  TM=7.169E-01  e=4.060E-16  Streptomyces tendae
  2olo-assembly1_A  TM=7.052E-01  e=4.060E-16  Streptomyces tendae

pLDDT: mean 94.71, std 7.72, range [48.0, 98.94]